Protein AF-A0A1I7YQR0-F1 (afdb_monomer_lite)

Sequence (1168 aa):
MLLEMARQTQQAIAEADVVVFLVDAREGVNALDLEIAQLLRKLGQKVLLAVNKAEGMRYEAGGVEFHELGLGQPYLISASHGDGVEELINLALEQVPNPEPEDDGQDDDEFQHRIKLAIVGRPNVGKSTLINTLVGEDRVIAFDQPGTTRDAIEIEFERNGVEYTLIDTAGLRKRGKVFEAVEKFSVIKTLQAIEACNVVLLMIDAHTEISDQDASIAGFVVETGRALVVGINKWDGLDEYQREWIKREFDRKLRFLNFAKMHTLSALKGQGINPLLKSVNAAHAAAFSKLSTPKLTRVMQEAVEQQQPPRKGIFRPKLRYAHQGGMNPPIVVIHGNALDAISDSYRRYLETRFREAFKLEGTPLRIEFKSSKNPYLKDAAQELRDAVAHNHGVKANNVFLGNGSDEVLAHVFSALFLRGVRPVLLPDITYSFYTTYCSYFGVPADIVPLREDFTLNVQDYVRKRSLPPAGIIFANPNAPTGIPLSLEDIETILAANPDTTVVVDEAYVDFGGTSSVSLLEKYDNLVVIQTMSKSRALAGLRVGYALASADIIQALERVKDSFNSYPMDTIAQVGAVASLKDTEYFERQCQAVIDAREQLRADLEQLGFEILPSKANFLMATHPKHSAAGIQQALREQGILVRHFRQPRIEQYLRITIVEQLVVRRSRPDSAYYIGTGKLEEAVALAKATGAEVVLFDHALSPAQQRNLERKLELRVVDRVALILDIFALRAQSHEGKLQVELAQLQHLTSRLTRMWTHLERQKGGIGMRGPDLLLHVVDAANPQRDEQIAEVHKVLEDIGAHEIPRILVYNKIDQAGYEPRVERDEHGTIARVFVSALERIGLDGGGNGPSIPKGSPKLLIIGGVVAVGLWMASGFTIVQEGQVAVVTRFGEYTKTLNPGLQWRWPAPIEDHQTVNISQLRTFEVGYRGSARNKVLPESLMLTTDENIVDMQYVVQYRLLPTGAPDYLFNTNNPDESVRQAAETAMREVVGKQPMDSVLYSGRTQIASDVQQLAQSILDRYRTGIQISTVAIQNVQPPEQVQAAFDDAVKAGQDRERQINEGQAYANKVLPEAAGQVARMMQESEGYKARVIGDAKGDTARFGSVEAEYVKAPGVTRDRLYLSTIQEILESTSKVLVDTRSDNNMIYLPLDKIVRQVGSRTDMEPSA

Structure (mmCIF, N/CA/C/O backbone):
data_AF-A0A1I7YQR0-F1
#
_entry.id   AF-A0A1I7YQR0-F1
#
loop_
_atom_site.group_PDB
_atom_site.id
_atom_site.type_symbol
_atom_site.label_atom_id
_atom_site.label_alt_id
_atom_site.label_comp_id
_atom_site.label_asym_id
_atom_site.label_entity_id
_atom_site.label_seq_id
_atom_site.pdbx_PDB_ins_code
_atom_site.Cartn_x
_atom_site.Cartn_y
_atom_site.Cartn_z
_atom_site.occupancy
_atom_site.B_iso_or_equiv
_atom_site.auth_seq_id
_atom_site.auth_comp_id
_atom_site.auth_asym_id
_atom_site.auth_atom_id
_atom_site.pdbx_PDB_model_num
ATOM 1 N N . MET A 1 1 ? -41.700 6.920 11.556 1.00 33.47 1 MET A N 1
ATOM 2 C CA . MET A 1 1 ? -40.907 6.533 10.371 1.00 33.47 1 MET A CA 1
ATOM 3 C C . MET A 1 1 ? -39.634 7.369 10.235 1.00 33.47 1 MET A C 1
ATOM 5 O O . MET A 1 1 ? -38.654 6.955 10.827 1.00 33.47 1 MET A O 1
ATOM 9 N N . LEU A 1 2 ? -39.608 8.547 9.585 1.00 31.30 2 LEU A N 1
ATOM 10 C CA . LEU A 1 2 ? -38.353 9.320 9.394 1.00 31.30 2 LEU A CA 1
ATOM 11 C C . LEU A 1 2 ? -37.572 9.596 10.698 1.00 31.30 2 LEU A C 1
ATOM 13 O O . LEU A 1 2 ? -36.387 9.292 10.772 1.00 31.30 2 LEU A O 1
ATOM 17 N N . LEU A 1 3 ? -38.245 10.067 11.756 1.00 40.00 3 LEU A N 1
ATOM 18 C CA . LEU A 1 3 ? -37.625 10.307 13.073 1.00 40.00 3 LEU A CA 1
ATOM 19 C C . LEU A 1 3 ? -37.120 9.018 13.765 1.00 40.00 3 LEU A C 1
ATOM 21 O O . LEU A 1 3 ? -36.247 9.068 14.626 1.00 40.00 3 LEU A O 1
ATOM 25 N N . GLU A 1 4 ? -37.670 7.856 13.406 1.00 38.53 4 GLU A N 1
ATOM 26 C CA . GLU A 1 4 ? -37.230 6.558 13.934 1.00 38.53 4 GLU A CA 1
ATOM 27 C C . GLU A 1 4 ? -36.039 6.019 13.149 1.00 38.53 4 GLU A C 1
ATOM 29 O O . GLU A 1 4 ? -35.086 5.563 13.770 1.00 38.53 4 GLU A O 1
ATOM 34 N N . MET A 1 5 ? -36.054 6.151 11.818 1.00 34.50 5 MET A N 1
ATOM 35 C CA . MET A 1 5 ? -34.918 5.812 10.959 1.00 34.50 5 MET A CA 1
ATOM 36 C C . MET A 1 5 ? -33.700 6.665 11.318 1.00 34.50 5 MET A C 1
ATOM 38 O O . MET A 1 5 ? -32.642 6.110 11.577 1.00 34.50 5 MET A O 1
ATOM 42 N N . ALA A 1 6 ? -33.863 7.986 11.465 1.00 50.41 6 ALA A N 1
ATOM 43 C CA . ALA A 1 6 ? -32.788 8.876 11.906 1.00 50.41 6 ALA A CA 1
ATOM 44 C C . ALA A 1 6 ? -32.178 8.435 13.250 1.00 50.41 6 ALA A C 1
ATOM 46 O O . ALA A 1 6 ? -30.958 8.415 13.397 1.00 50.41 6 ALA A O 1
ATOM 47 N N . ARG A 1 7 ? -33.012 8.006 14.209 1.00 52.91 7 ARG A N 1
ATOM 48 C CA . ARG A 1 7 ? -32.544 7.492 15.504 1.00 52.91 7 ARG A CA 1
ATOM 49 C C . ARG A 1 7 ? -31.898 6.101 15.406 1.00 52.91 7 ARG A C 1
ATOM 51 O O . ARG A 1 7 ? -30.968 5.830 16.156 1.00 52.91 7 ARG A O 1
ATOM 58 N N . GLN A 1 8 ? -32.365 5.224 14.516 1.00 47.69 8 GLN A N 1
ATOM 59 C CA . GLN A 1 8 ? -31.716 3.933 14.243 1.00 47.69 8 GLN A CA 1
ATOM 60 C C . GLN A 1 8 ? -30.341 4.138 13.596 1.00 47.69 8 GLN A C 1
ATOM 62 O O . GLN A 1 8 ? -29.369 3.539 14.040 1.00 47.69 8 GLN A O 1
ATOM 67 N N . THR A 1 9 ? -30.239 5.034 12.612 1.00 53.56 9 THR A N 1
ATOM 68 C CA . THR A 1 9 ? -28.978 5.400 11.957 1.00 53.56 9 THR A CA 1
ATOM 69 C C . THR A 1 9 ? -28.002 6.046 12.941 1.00 53.56 9 THR A C 1
ATOM 71 O O . THR A 1 9 ? -26.860 5.614 13.011 1.00 53.56 9 THR A O 1
ATOM 74 N N . GLN A 1 10 ? -28.444 6.998 13.772 1.00 63.31 10 GLN A N 1
ATOM 75 C CA . GLN A 1 10 ? -27.609 7.576 14.839 1.00 63.31 10 GLN A CA 1
ATOM 76 C C . GLN A 1 10 ? -27.106 6.539 15.848 1.00 63.31 10 GLN A C 1
ATOM 78 O O . GLN A 1 10 ? -26.021 6.712 16.389 1.00 63.31 10 GLN A O 1
ATOM 83 N N . GLN A 1 11 ? -27.880 5.484 16.114 1.00 58.22 11 GLN A N 1
ATOM 84 C CA . GLN A 1 11 ? -27.471 4.424 17.030 1.00 58.22 11 GLN A CA 1
ATOM 85 C C . GLN A 1 11 ? -26.503 3.427 16.370 1.00 58.22 11 GLN A C 1
ATOM 87 O O . GLN A 1 11 ? -25.525 3.039 16.997 1.00 58.22 11 GLN A O 1
ATOM 92 N N . ALA A 1 12 ? -26.693 3.091 15.090 1.00 57.47 12 ALA A N 1
ATOM 93 C CA . ALA A 1 12 ? -25.703 2.326 14.329 1.00 57.47 12 ALA A CA 1
ATOM 94 C C . ALA A 1 12 ? -24.355 3.074 14.244 1.00 57.47 12 ALA A C 1
ATOM 96 O O . ALA A 1 12 ? -23.310 2.480 14.484 1.00 57.47 12 ALA A O 1
ATOM 97 N N . ILE A 1 13 ? -24.384 4.396 14.029 1.00 69.25 13 ILE A N 1
ATOM 98 C CA . ILE A 1 13 ? -23.209 5.295 14.062 1.00 69.25 13 ILE A CA 1
ATOM 99 C C . ILE A 1 13 ? -22.817 5.695 15.513 1.00 69.25 13 ILE A C 1
ATOM 101 O O . ILE A 1 13 ? -22.194 6.727 15.761 1.00 69.25 13 ILE A O 1
ATOM 105 N N . ALA A 1 14 ? -23.206 4.885 16.497 1.00 65.69 14 ALA A N 1
ATOM 106 C CA . ALA A 1 14 ? -22.650 4.883 17.850 1.00 65.69 14 ALA A CA 1
ATOM 107 C C . ALA A 1 14 ? -22.150 3.482 18.269 1.00 65.69 14 ALA A C 1
ATOM 109 O O . ALA A 1 14 ? -21.535 3.346 19.325 1.00 65.69 14 ALA A O 1
ATOM 110 N N . GLU A 1 15 ? -22.407 2.456 17.448 1.00 58.81 15 GLU A N 1
ATOM 111 C CA . GLU A 1 15 ? -22.112 1.043 17.715 1.00 58.81 15 GLU A CA 1
ATOM 112 C C . GLU A 1 15 ? -21.112 0.442 16.695 1.00 58.81 15 GLU A C 1
ATOM 114 O O . GLU A 1 15 ? -20.577 -0.629 16.955 1.00 58.81 15 GLU A O 1
ATOM 119 N N . ALA A 1 16 ? -20.809 1.118 15.573 1.00 65.38 16 ALA A N 1
ATOM 120 C CA . ALA A 1 16 ? -19.832 0.661 14.566 1.00 65.38 16 ALA A CA 1
ATOM 121 C C . ALA A 1 16 ? -18.376 1.083 14.871 1.00 65.38 16 ALA A C 1
ATOM 123 O O . ALA A 1 16 ? -18.134 2.211 15.292 1.00 65.38 16 ALA A O 1
ATOM 124 N N . ASP A 1 17 ? -17.388 0.232 14.580 1.00 76.25 17 ASP A N 1
ATOM 125 C CA . ASP A 1 17 ? -15.962 0.552 14.788 1.00 76.25 17 ASP A CA 1
ATOM 126 C C . ASP A 1 17 ? -15.400 1.555 13.761 1.00 76.25 17 ASP A C 1
ATOM 128 O O . ASP A 1 17 ? -14.557 2.398 14.087 1.00 76.25 17 ASP A O 1
ATOM 132 N N . VAL A 1 18 ? -15.881 1.472 12.514 1.00 82.94 18 VAL A N 1
ATOM 133 C CA . VAL A 1 18 ? -15.549 2.369 11.394 1.00 82.94 18 VAL A CA 1
ATOM 134 C C . VAL A 1 18 ? -16.808 2.622 10.561 1.00 82.94 18 VAL A C 1
ATOM 136 O O . VAL A 1 18 ? -17.587 1.709 10.288 1.00 82.94 18 VAL A O 1
ATOM 139 N N . VAL A 1 19 ? -16.997 3.868 10.127 1.00 87.25 19 VAL A N 1
ATOM 140 C CA . VAL A 1 19 ? -18.147 4.336 9.346 1.00 87.25 19 VAL A CA 1
ATOM 141 C C . VAL A 1 19 ? -17.678 4.795 7.970 1.00 87.25 19 VAL A C 1
ATOM 143 O O . VAL A 1 19 ? -16.852 5.697 7.858 1.00 87.25 19 VAL A O 1
ATOM 146 N N . VAL A 1 20 ? -18.240 4.231 6.902 1.00 90.44 20 VAL A N 1
ATOM 147 C CA . VAL A 1 20 ? -18.023 4.734 5.536 1.00 90.44 20 VAL A CA 1
ATOM 148 C C . VAL A 1 20 ? -19.150 5.705 5.189 1.00 90.44 20 VAL A C 1
ATOM 150 O O . VAL A 1 20 ? -20.306 5.298 5.070 1.00 90.44 20 VAL A O 1
ATOM 153 N N . PHE A 1 21 ? -18.828 6.991 5.038 1.00 91.62 21 PHE A N 1
ATOM 154 C CA . PHE A 1 21 ? -19.784 8.020 4.631 1.00 91.62 21 PHE A CA 1
ATOM 155 C C . PHE A 1 21 ? -19.699 8.244 3.120 1.00 91.62 21 PHE A C 1
ATOM 157 O O . PHE A 1 21 ? -18.671 8.680 2.607 1.00 91.62 21 PHE A O 1
ATOM 164 N N . LEU A 1 22 ? -20.780 7.906 2.416 1.00 92.06 22 LEU A N 1
ATOM 165 C CA . LEU A 1 22 ? -20.843 7.862 0.958 1.00 92.06 22 LEU A CA 1
ATOM 166 C C . LEU A 1 22 ? -21.493 9.134 0.393 1.00 92.06 22 LEU A C 1
ATOM 168 O O . LEU A 1 22 ? -22.635 9.431 0.738 1.00 92.06 22 LEU A O 1
ATOM 172 N N . VAL A 1 23 ? -20.798 9.826 -0.510 1.00 90.75 23 VAL A N 1
ATOM 173 C CA . VAL A 1 23 ? -21.272 11.025 -1.234 1.00 90.75 23 VAL A CA 1
ATOM 174 C C . VAL A 1 23 ? -21.097 10.849 -2.750 1.00 90.75 23 VAL A C 1
ATOM 176 O O . VAL A 1 23 ? -20.497 9.866 -3.190 1.00 90.75 23 VAL A O 1
ATOM 179 N N . ASP A 1 24 ? -21.639 11.757 -3.567 1.00 89.38 24 ASP A N 1
ATOM 180 C CA . ASP A 1 24 ? -21.725 11.593 -5.026 1.00 89.38 24 ASP A CA 1
ATOM 181 C C . ASP A 1 24 ? -20.844 12.581 -5.807 1.00 89.38 24 ASP A C 1
ATOM 183 O O . ASP A 1 24 ? -21.116 13.780 -5.848 1.00 89.38 24 ASP A O 1
ATOM 187 N N . ALA A 1 25 ? -19.832 12.058 -6.503 1.00 87.69 25 ALA A N 1
ATOM 188 C CA . ALA A 1 25 ? -18.872 12.824 -7.297 1.00 87.69 25 ALA A CA 1
ATOM 189 C C . ALA A 1 25 ? -19.508 13.688 -8.401 1.00 87.69 25 ALA A C 1
ATOM 191 O O . ALA A 1 25 ? -18.859 14.590 -8.923 1.00 87.69 25 ALA A O 1
ATOM 192 N N . ARG A 1 26 ? -20.741 13.379 -8.828 1.00 83.38 26 ARG A N 1
ATOM 193 C CA . ARG A 1 26 ? -21.413 14.040 -9.960 1.00 83.38 26 ARG A CA 1
ATOM 194 C C . ARG A 1 26 ? -22.451 15.072 -9.543 1.00 83.38 26 ARG A C 1
ATOM 196 O O . ARG A 1 26 ? -22.843 15.884 -10.379 1.00 83.38 26 ARG A O 1
ATOM 203 N N . GLU A 1 27 ? -22.919 15.011 -8.300 1.00 81.25 27 GLU A N 1
ATOM 204 C CA . GLU A 1 27 ? -23.885 15.966 -7.740 1.00 81.25 27 GLU A CA 1
ATOM 205 C C . GLU A 1 27 ? -23.208 17.003 -6.824 1.00 81.25 27 GLU A C 1
ATOM 207 O O . GLU A 1 27 ? -23.782 18.069 -6.597 1.00 81.25 27 GLU A O 1
ATOM 212 N N . GLY A 1 28 ? -21.971 16.740 -6.382 1.00 83.00 28 GLY A N 1
ATOM 213 C CA . GLY A 1 28 ? -21.182 17.638 -5.537 1.00 83.00 28 GLY A CA 1
ATOM 214 C C . GLY A 1 28 ? -21.567 17.545 -4.058 1.00 83.00 28 GLY A C 1
ATOM 215 O O . GLY A 1 28 ? -22.265 16.625 -3.631 1.00 83.00 28 GLY A O 1
ATOM 216 N N . VAL A 1 29 ? -21.111 18.507 -3.252 1.00 85.62 29 VAL A N 1
ATOM 217 C CA . VAL A 1 29 ? -21.467 18.589 -1.823 1.00 85.62 29 VAL A CA 1
ATOM 218 C C . VAL A 1 29 ? -22.877 19.162 -1.647 1.00 85.62 29 VAL A C 1
ATOM 220 O O . VAL A 1 29 ? -23.126 20.334 -1.936 1.00 85.62 29 VAL A O 1
ATOM 223 N N . ASN A 1 30 ? -23.803 18.364 -1.109 1.00 86.12 30 ASN A N 1
ATOM 224 C CA . ASN A 1 30 ? -25.161 18.804 -0.795 1.00 86.12 30 ASN A CA 1
ATOM 225 C C . ASN A 1 30 ? -25.252 19.402 0.627 1.00 86.12 30 ASN A C 1
ATOM 227 O O . ASN A 1 30 ? -24.483 19.069 1.531 1.00 86.12 30 ASN A O 1
ATOM 231 N N . ALA A 1 31 ? -26.263 20.239 0.877 1.00 79.06 31 ALA A N 1
ATOM 232 C CA . ALA A 1 31 ? -26.567 20.757 2.214 1.00 79.06 31 ALA A CA 1
ATOM 233 C C . ALA A 1 31 ? -26.880 19.631 3.221 1.00 79.06 31 ALA A C 1
ATOM 235 O O . ALA A 1 31 ? -26.505 19.719 4.390 1.00 79.06 31 ALA A O 1
ATOM 236 N N . LEU A 1 32 ? -27.506 18.544 2.753 1.00 79.31 32 LEU A N 1
ATOM 237 C CA . LEU A 1 32 ? -27.733 17.333 3.549 1.00 79.31 32 LEU A CA 1
ATOM 238 C C . LEU A 1 32 ? -26.422 16.627 3.927 1.00 79.31 32 LEU A C 1
ATOM 240 O O . LEU A 1 32 ? -26.306 16.131 5.046 1.00 79.31 32 LEU A O 1
ATOM 244 N N . ASP A 1 33 ? -25.415 16.631 3.050 1.00 86.62 33 ASP A N 1
ATOM 245 C CA . ASP A 1 33 ? -24.114 16.021 3.343 1.00 86.62 33 ASP A CA 1
ATOM 246 C C . ASP A 1 33 ? -23.351 16.835 4.388 1.00 86.62 33 ASP A C 1
ATOM 248 O O . ASP A 1 33 ? -22.707 16.265 5.266 1.00 86.62 33 ASP A O 1
ATOM 252 N N . LEU A 1 34 ? -23.485 18.166 4.363 1.00 83.75 34 LEU A N 1
ATOM 253 C CA . LEU A 1 34 ? -22.961 19.051 5.406 1.00 83.75 34 LEU A CA 1
ATOM 254 C C . LEU A 1 34 ? -23.639 18.808 6.765 1.00 83.75 34 LEU A C 1
ATOM 256 O O . LEU A 1 34 ? -22.941 18.747 7.781 1.00 83.75 34 LEU A O 1
ATOM 260 N N . GLU A 1 35 ? -24.964 18.620 6.810 1.00 80.81 35 GLU A N 1
ATOM 261 C CA . GLU A 1 35 ? -25.681 18.248 8.042 1.00 80.81 35 GLU A CA 1
ATOM 262 C C . GLU A 1 35 ? -25.243 16.873 8.570 1.00 80.81 35 GLU A C 1
ATOM 264 O O . GLU A 1 35 ? -24.939 16.733 9.761 1.00 80.81 35 GLU A O 1
ATOM 269 N N . ILE A 1 36 ? -25.140 15.865 7.696 1.00 82.31 36 ILE A N 1
ATOM 270 C CA . ILE A 1 36 ? -24.690 14.518 8.071 1.00 82.31 36 ILE A CA 1
ATOM 271 C C . ILE A 1 36 ? -23.223 14.548 8.515 1.00 82.31 36 ILE A C 1
ATOM 273 O O . ILE A 1 36 ? -22.896 13.985 9.556 1.00 82.31 36 ILE A O 1
ATOM 277 N N . ALA A 1 37 ? -22.341 15.279 7.835 1.00 83.69 37 ALA A N 1
ATOM 278 C CA . ALA A 1 37 ? -20.951 15.437 8.249 1.00 83.69 37 ALA A CA 1
ATOM 279 C C . ALA A 1 37 ? -20.812 16.186 9.584 1.00 83.69 37 ALA A C 1
ATOM 281 O O . ALA A 1 37 ? -19.909 15.894 10.368 1.00 83.69 37 ALA A O 1
ATOM 282 N N . GLN A 1 38 ? -21.689 17.150 9.891 1.00 82.25 38 GLN A N 1
ATOM 283 C CA . GLN A 1 38 ? -21.753 17.754 11.229 1.00 82.25 38 GLN A CA 1
ATOM 284 C C . GLN A 1 38 ? -22.241 16.766 12.299 1.00 82.25 38 GLN A C 1
ATOM 286 O O . GLN A 1 38 ? -21.767 16.829 13.432 1.00 82.25 38 GLN A O 1
ATOM 291 N N . LEU A 1 39 ? -23.173 15.867 11.971 1.00 80.50 39 LEU A N 1
ATOM 292 C CA . LEU A 1 39 ? -23.633 14.810 12.876 1.00 80.50 39 LEU A CA 1
ATOM 293 C C . LEU A 1 39 ? -22.534 13.766 13.129 1.00 80.50 39 LEU A C 1
ATOM 295 O O . LEU A 1 39 ? -22.262 13.440 14.279 1.00 80.50 39 LEU A O 1
ATOM 299 N N . LEU A 1 40 ? -21.859 13.306 12.077 1.00 81.19 40 LEU A N 1
ATOM 300 C CA . LEU A 1 40 ? -20.751 12.353 12.148 1.00 81.19 40 LEU A CA 1
ATOM 301 C C . LEU A 1 40 ? -19.589 12.891 12.999 1.00 81.19 40 LEU A C 1
ATOM 303 O O . LEU A 1 40 ? -19.143 12.216 13.925 1.00 81.19 40 LEU A O 1
ATOM 307 N N . ARG A 1 41 ? -19.183 14.153 12.788 1.00 80.06 41 ARG A N 1
ATOM 308 C CA . ARG A 1 41 ? -18.175 14.834 13.628 1.00 80.06 41 ARG A CA 1
ATOM 309 C C . ARG A 1 41 ? -18.581 14.955 15.104 1.00 80.06 41 ARG A C 1
ATOM 311 O O . ARG A 1 41 ? -17.705 14.986 15.958 1.00 80.06 41 ARG A O 1
ATOM 318 N N . LYS A 1 42 ? -19.882 14.998 15.420 1.00 76.31 42 LYS A N 1
ATOM 319 C CA . LYS A 1 42 ? -20.402 15.011 16.805 1.00 76.31 42 LYS A CA 1
ATOM 320 C C . LYS A 1 42 ? -20.473 13.623 17.452 1.00 76.31 42 LYS A C 1
ATOM 322 O O . LYS A 1 42 ? -20.611 13.554 18.668 1.00 76.31 42 LYS A O 1
ATOM 327 N N . LEU A 1 43 ? -20.417 12.545 16.667 1.00 72.00 43 LEU A N 1
ATOM 328 C CA . LEU A 1 43 ? -20.474 11.161 17.157 1.00 72.00 43 LEU A CA 1
ATOM 329 C C . LEU A 1 43 ? -19.083 10.540 17.369 1.00 72.00 43 LEU A C 1
ATOM 331 O O . LEU A 1 43 ? -18.974 9.525 18.048 1.00 72.00 43 LEU A O 1
ATOM 335 N N . GLY A 1 44 ? -18.019 11.151 16.834 1.00 61.09 44 GLY A N 1
ATOM 336 C CA . GLY A 1 44 ? -16.625 10.820 17.170 1.00 61.09 44 GLY A CA 1
ATOM 337 C C . GLY A 1 44 ? -16.112 9.463 16.668 1.00 61.09 44 GLY A C 1
ATOM 338 O O . GLY A 1 44 ? -14.972 9.104 16.955 1.00 61.09 44 GLY A O 1
ATOM 339 N N . GLN A 1 45 ? -16.921 8.710 15.919 1.00 67.69 45 GLN A N 1
ATOM 340 C CA . GLN A 1 45 ? -16.495 7.458 15.291 1.00 67.69 45 GLN A CA 1
ATOM 341 C C . GLN A 1 45 ? -15.478 7.711 14.167 1.00 67.69 45 GLN A C 1
ATOM 343 O O . GLN A 1 45 ? -15.411 8.807 13.606 1.00 67.69 45 GLN A O 1
ATOM 348 N N . LYS A 1 46 ? -14.689 6.691 13.808 1.00 78.38 46 LYS A N 1
ATOM 349 C CA . LYS A 1 46 ? -13.753 6.775 12.678 1.00 78.38 46 LYS A CA 1
ATOM 350 C C . LYS A 1 46 ? -14.545 6.817 11.373 1.00 78.38 46 LYS A C 1
ATOM 352 O O . LYS A 1 46 ? -15.217 5.843 11.045 1.00 78.38 46 LYS A O 1
ATOM 357 N N . VAL A 1 47 ? -14.478 7.928 10.641 1.00 85.38 47 VAL A N 1
ATOM 358 C CA . VAL A 1 47 ? -15.215 8.109 9.382 1.00 85.38 47 VAL A CA 1
ATOM 359 C C . VAL A 1 47 ? -14.262 8.109 8.194 1.00 85.38 47 VAL A C 1
ATOM 361 O O . VAL A 1 47 ? -13.307 8.880 8.165 1.00 85.38 47 VAL A O 1
ATOM 364 N N . LEU A 1 48 ? -14.568 7.287 7.193 1.00 88.56 48 LEU A N 1
ATOM 365 C CA . LEU A 1 48 ? -13.956 7.322 5.869 1.00 88.56 48 LEU A CA 1
ATOM 366 C C . LEU A 1 48 ? -14.929 7.972 4.882 1.00 88.56 48 LEU A C 1
ATOM 368 O O . LEU A 1 48 ? -16.031 7.467 4.665 1.00 88.56 48 LEU A O 1
ATOM 372 N N . LEU A 1 49 ? -14.524 9.096 4.291 1.00 91.19 49 LEU A N 1
ATOM 373 C CA . LEU A 1 49 ? -15.301 9.818 3.286 1.00 91.19 49 LEU A CA 1
ATOM 374 C C . LEU A 1 49 ? -15.099 9.175 1.906 1.00 91.19 49 LEU A C 1
ATOM 376 O O . LEU A 1 49 ? -14.011 9.248 1.342 1.00 91.19 49 LEU A O 1
ATOM 380 N N . ALA A 1 50 ? -16.143 8.556 1.361 1.00 92.12 50 ALA A N 1
ATOM 381 C CA . ALA A 1 50 ? -16.116 7.823 0.099 1.00 92.12 50 ALA A CA 1
ATOM 382 C C . ALA A 1 50 ? -16.927 8.558 -0.979 1.00 92.12 50 ALA A C 1
ATOM 384 O O . ALA A 1 50 ? -18.151 8.656 -0.904 1.00 92.12 50 ALA A O 1
ATOM 385 N N . VAL A 1 51 ? -16.239 9.067 -1.998 1.00 91.94 51 VAL A N 1
ATOM 386 C CA . VAL A 1 51 ? -16.811 9.878 -3.079 1.00 91.94 51 VAL A CA 1
ATOM 387 C C . VAL A 1 51 ? -17.073 8.970 -4.285 1.00 91.94 51 VAL A C 1
ATOM 389 O O . VAL A 1 51 ? -16.155 8.591 -5.009 1.00 91.94 51 VAL A O 1
ATOM 392 N N . ASN A 1 52 ? -18.327 8.554 -4.456 1.00 90.56 52 ASN A N 1
ATOM 393 C CA . ASN A 1 52 ? -18.756 7.520 -5.402 1.00 90.56 52 ASN A CA 1
ATOM 394 C C . ASN A 1 52 ? -19.178 8.098 -6.767 1.00 90.56 52 ASN A C 1
ATOM 396 O O . ASN A 1 52 ? -19.463 9.284 -6.879 1.00 90.56 52 ASN A O 1
ATOM 400 N N . LYS A 1 53 ? -19.281 7.248 -7.799 1.00 88.62 53 LYS A N 1
ATOM 401 C CA . LYS A 1 53 ? -19.512 7.614 -9.217 1.00 88.62 53 LYS A CA 1
ATOM 402 C C . LYS A 1 53 ? -18.374 8.428 -9.866 1.00 88.62 53 LYS A C 1
ATOM 404 O O . LYS A 1 53 ? -18.601 9.169 -10.832 1.00 88.62 53 LYS A O 1
ATOM 409 N N . ALA A 1 54 ? -17.153 8.289 -9.343 1.00 83.44 54 ALA A N 1
ATOM 410 C CA . ALA A 1 54 ? -15.965 9.018 -9.792 1.00 83.44 54 ALA A CA 1
ATOM 411 C C . ALA A 1 54 ? -15.370 8.515 -11.130 1.00 83.44 54 ALA A C 1
ATOM 413 O O . ALA A 1 54 ? -14.301 8.974 -11.538 1.00 83.44 54 ALA A O 1
ATOM 414 N N . GLU A 1 55 ? -16.021 7.578 -11.834 1.00 83.06 55 GLU A N 1
ATOM 415 C CA . GLU A 1 55 ? -15.500 7.024 -13.088 1.00 83.06 55 GLU A CA 1
ATOM 416 C C . GLU A 1 55 ? -15.197 8.106 -14.147 1.00 83.06 55 GLU A C 1
ATOM 418 O O . GLU A 1 55 ? -16.054 8.905 -14.531 1.00 83.06 55 GLU A O 1
ATOM 423 N N . GLY A 1 56 ? -13.947 8.116 -14.624 1.00 69.25 56 GLY A N 1
ATOM 424 C CA . GLY A 1 56 ? -13.431 9.083 -15.600 1.00 69.25 56 GLY A CA 1
ATOM 425 C C . GLY A 1 56 ? -12.930 10.414 -15.020 1.00 69.25 56 GLY A C 1
ATOM 426 O O . GLY A 1 56 ? -12.447 11.251 -15.785 1.00 69.25 56 GLY A O 1
ATOM 427 N N . MET A 1 57 ? -13.007 10.633 -13.704 1.00 70.62 57 MET A N 1
ATOM 428 C CA . MET A 1 57 ? -12.517 11.862 -13.067 1.00 70.62 57 MET A CA 1
ATOM 429 C C . MET A 1 57 ? -11.010 11.815 -12.777 1.00 70.62 57 MET A C 1
ATOM 431 O O . MET A 1 57 ? -10.442 10.764 -12.487 1.00 70.62 57 MET A O 1
ATOM 435 N N . ARG A 1 58 ? -10.342 12.976 -12.826 1.00 57.00 58 ARG A N 1
ATOM 436 C CA . ARG A 1 58 ? -8.941 13.109 -12.390 1.00 57.00 58 ARG A CA 1
ATOM 437 C C . ARG A 1 58 ? -8.884 13.248 -10.867 1.00 57.00 58 ARG A C 1
ATOM 439 O O . ARG A 1 58 ? -9.559 14.122 -10.321 1.00 57.00 58 ARG A O 1
ATOM 446 N N . TYR A 1 59 ? -8.031 12.453 -10.216 1.00 57.66 59 TYR A N 1
ATOM 447 C CA . TYR A 1 59 ? -7.866 12.427 -8.753 1.00 57.66 59 TYR A CA 1
ATOM 448 C C . TYR A 1 59 ? -7.638 13.815 -8.129 1.00 57.66 59 TYR A C 1
ATOM 450 O O . TYR A 1 59 ? -8.216 14.128 -7.095 1.00 57.66 59 TYR A O 1
ATOM 458 N N . GLU A 1 60 ? -6.854 14.670 -8.789 1.00 54.69 60 GLU A N 1
ATOM 459 C CA . GLU A 1 60 ? -6.508 16.019 -8.312 1.00 54.69 60 GLU A CA 1
ATOM 460 C C . GLU A 1 60 ? -7.662 17.037 -8.400 1.00 54.69 60 GLU A C 1
ATOM 462 O O . GLU A 1 60 ? -7.561 18.119 -7.832 1.00 54.69 60 GLU A O 1
ATOM 467 N N . ALA A 1 61 ? -8.744 16.719 -9.122 1.00 56.81 61 ALA A N 1
ATOM 468 C CA . ALA A 1 61 ? -9.856 17.638 -9.376 1.00 56.81 61 ALA A CA 1
ATOM 469 C C . ALA A 1 61 ? -11.171 17.187 -8.720 1.00 56.81 61 ALA A C 1
ATOM 471 O O . ALA A 1 61 ? -11.866 18.007 -8.130 1.00 56.81 61 ALA A O 1
ATOM 472 N N . GLY A 1 62 ? -11.506 15.892 -8.789 1.00 58.03 62 GLY A N 1
ATOM 473 C CA . GLY A 1 62 ? -12.806 15.373 -8.332 1.00 58.03 62 GLY A CA 1
ATOM 474 C C . GLY A 1 62 ? -12.997 15.298 -6.811 1.00 58.03 62 GLY A C 1
ATOM 475 O O . GLY A 1 62 ? -14.111 15.075 -6.355 1.00 58.03 62 GLY A O 1
ATOM 476 N N . GLY A 1 63 ? -11.932 15.453 -6.016 1.00 63.00 63 GLY A N 1
ATOM 477 C CA . GLY A 1 63 ? -11.999 15.371 -4.550 1.00 63.00 63 GLY A CA 1
ATOM 478 C C . GLY A 1 63 ? -12.038 16.716 -3.814 1.00 63.00 63 GLY A C 1
ATOM 479 O O . GLY A 1 63 ? -12.302 16.736 -2.616 1.00 63.00 63 GLY A O 1
ATOM 480 N N . VAL A 1 64 ? -11.754 17.839 -4.486 1.00 75.50 64 VAL A N 1
ATOM 481 C CA . VAL A 1 64 ? -11.387 19.096 -3.800 1.00 75.50 64 VAL A CA 1
ATOM 482 C C . VAL A 1 64 ? -12.548 19.696 -3.001 1.00 75.50 64 VAL A C 1
ATOM 484 O O . VAL A 1 64 ? -12.355 20.073 -1.849 1.00 75.50 64 VAL A O 1
ATOM 487 N N . GLU A 1 65 ? -13.754 19.733 -3.569 1.00 79.56 65 GLU A N 1
ATOM 488 C CA . GLU A 1 65 ? -14.952 20.261 -2.893 1.00 79.56 65 GLU A CA 1
ATOM 489 C C . GLU A 1 65 ? -15.367 19.418 -1.674 1.00 79.56 65 GLU A C 1
ATOM 491 O O . GLU A 1 65 ? -15.760 19.950 -0.637 1.00 79.56 65 GLU A O 1
ATOM 496 N N . PHE A 1 66 ? -15.179 18.097 -1.734 1.00 84.69 66 PHE A N 1
ATOM 497 C CA . PHE A 1 66 ? -15.559 17.184 -0.654 1.00 84.69 66 PHE A CA 1
ATOM 498 C C . PHE A 1 66 ? -14.699 17.336 0.612 1.00 84.69 66 PHE A C 1
ATOM 500 O O . PHE A 1 66 ? -15.125 16.911 1.686 1.00 84.69 66 PHE A O 1
ATOM 507 N N . HIS A 1 67 ? -13.541 18.008 0.547 1.00 81.50 67 HIS A N 1
ATOM 508 C CA . HIS A 1 67 ? -12.790 18.378 1.751 1.00 81.50 67 HIS A CA 1
ATOM 509 C C . HIS A 1 67 ? -13.548 19.362 2.664 1.00 81.50 67 HIS A C 1
ATOM 511 O O . HIS A 1 67 ? -13.309 19.349 3.874 1.00 81.50 67 HIS A O 1
ATOM 517 N N . GLU A 1 68 ? -14.499 20.158 2.153 1.00 81.00 68 GLU A N 1
ATOM 518 C CA . GLU A 1 68 ? -15.311 21.076 2.977 1.00 81.00 68 GLU A CA 1
ATOM 519 C C . GLU A 1 68 ? -16.209 20.335 3.989 1.00 81.00 68 GLU A C 1
ATOM 521 O O . GLU A 1 68 ? -16.553 20.868 5.050 1.00 81.00 68 GLU A O 1
ATOM 526 N N . LEU A 1 69 ? -16.510 19.056 3.732 1.00 84.38 69 LEU A N 1
ATOM 527 C CA . LEU A 1 69 ? -17.194 18.177 4.685 1.00 84.38 69 LEU A CA 1
ATOM 528 C C . LEU A 1 69 ? -16.363 17.931 5.956 1.00 84.38 69 LEU A C 1
ATOM 530 O O . LEU A 1 69 ? -16.934 17.588 6.990 1.00 84.38 69 LEU A O 1
ATOM 534 N N . GLY A 1 70 ? -15.041 18.138 5.923 1.00 79.94 70 GLY A N 1
ATOM 535 C CA . GLY A 1 70 ? -14.167 18.085 7.098 1.00 79.94 70 GLY A CA 1
ATOM 536 C C . GLY A 1 70 ? -14.084 16.709 7.767 1.00 79.94 70 GLY A C 1
ATOM 537 O O . GLY A 1 70 ? -13.974 16.636 8.989 1.00 79.94 70 GLY A O 1
ATOM 538 N N . LEU A 1 71 ? -14.163 15.633 6.977 1.00 83.25 71 LEU A N 1
ATOM 539 C CA . LEU A 1 71 ? -14.123 14.227 7.412 1.00 83.25 71 LEU A CA 1
ATOM 540 C C . LEU A 1 71 ? -12.832 13.509 6.964 1.00 83.25 71 LEU A C 1
ATOM 542 O O . LEU A 1 71 ? -12.841 12.318 6.673 1.00 83.25 71 LEU A O 1
ATOM 546 N N . GLY A 1 72 ? -11.718 14.241 6.883 1.00 78.06 72 GLY A N 1
ATOM 547 C CA . GLY A 1 72 ? -10.428 13.715 6.426 1.00 78.06 72 GLY A CA 1
ATOM 548 C C . GLY A 1 72 ? -10.237 13.810 4.909 1.00 78.06 72 GLY A C 1
ATOM 549 O O . GLY A 1 72 ? -10.623 14.803 4.288 1.00 78.06 72 GLY A O 1
ATOM 550 N N . GLN A 1 73 ? -9.582 12.803 4.327 1.00 82.31 73 GLN A N 1
ATOM 551 C CA . GLN A 1 73 ? -9.340 12.712 2.887 1.00 82.31 73 GLN A CA 1
ATOM 552 C C . GLN A 1 73 ? -10.548 12.066 2.177 1.00 82.31 73 GLN A C 1
ATOM 554 O O . GLN A 1 73 ? -11.001 11.009 2.617 1.00 82.31 73 GLN A O 1
ATOM 559 N N . PRO A 1 74 ? -11.064 12.654 1.083 1.00 88.06 74 PRO A N 1
ATOM 560 C CA . PRO A 1 74 ? -12.058 12.012 0.234 1.00 88.06 74 PRO A CA 1
ATOM 561 C C . PRO A 1 74 ? -11.411 10.921 -0.628 1.00 88.06 74 PRO A C 1
ATOM 563 O O . PRO A 1 74 ? -10.522 11.188 -1.439 1.00 88.06 74 PRO A O 1
ATOM 566 N N . TYR A 1 75 ? -11.889 9.689 -0.477 1.00 88.81 75 TYR A N 1
ATOM 567 C CA . TYR A 1 75 ? -11.489 8.537 -1.279 1.00 88.81 75 TYR A CA 1
ATOM 568 C C . TYR A 1 75 ? -12.435 8.393 -2.473 1.00 88.81 75 TYR A C 1
ATOM 570 O O . TYR A 1 75 ? -13.608 8.053 -2.309 1.00 88.81 75 TYR A O 1
ATOM 578 N N . LEU A 1 76 ? -11.933 8.677 -3.676 1.00 87.88 76 LEU A N 1
ATOM 579 C CA . LEU A 1 76 ? -12.683 8.517 -4.925 1.00 87.88 76 LEU A CA 1
ATOM 580 C C . LEU A 1 76 ? -12.880 7.028 -5.235 1.00 87.88 76 LEU A C 1
ATOM 582 O O . LEU A 1 76 ? -11.906 6.278 -5.300 1.00 87.88 76 LEU A O 1
ATOM 586 N N . ILE A 1 77 ? -14.130 6.613 -5.453 1.00 91.50 77 ILE A N 1
ATOM 587 C CA . ILE A 1 77 ? -14.496 5.237 -5.811 1.00 91.50 77 ILE A CA 1
ATOM 588 C C . ILE A 1 77 ? -15.513 5.198 -6.962 1.00 91.50 77 ILE A C 1
ATOM 590 O O . ILE A 1 77 ? -16.271 6.144 -7.196 1.00 91.50 77 ILE A O 1
ATOM 594 N N . SER A 1 78 ? -15.597 4.056 -7.645 1.00 89.19 78 SER A N 1
ATOM 595 C CA . SER A 1 78 ? -16.733 3.729 -8.512 1.00 89.19 78 SER A CA 1
ATOM 596 C C . SER A 1 78 ? -17.307 2.367 -8.140 1.00 89.19 78 SER A C 1
ATOM 598 O O . SER A 1 78 ? -16.822 1.322 -8.573 1.00 89.19 78 SER A O 1
ATOM 600 N N . ALA A 1 79 ? -18.389 2.359 -7.359 1.00 85.75 79 ALA A N 1
ATOM 601 C CA . ALA A 1 79 ? -19.043 1.121 -6.930 1.00 85.75 79 ALA A CA 1
ATOM 602 C C . ALA A 1 79 ? -19.627 0.283 -8.093 1.00 85.75 79 ALA A C 1
ATOM 604 O O . ALA A 1 79 ? -19.904 -0.901 -7.912 1.00 85.75 79 ALA A O 1
ATOM 605 N N . SER A 1 80 ? -19.809 0.868 -9.285 1.00 77.25 80 SER A N 1
ATOM 606 C CA . SER A 1 80 ? -20.249 0.160 -10.498 1.00 77.25 80 SER A CA 1
ATOM 607 C C . SER A 1 80 ? -19.116 -0.496 -11.294 1.00 77.25 80 SER A C 1
ATOM 609 O O . SER A 1 80 ? -19.392 -1.416 -12.063 1.00 77.25 80 SER A O 1
ATOM 611 N N . HIS A 1 81 ? -17.869 -0.048 -11.119 1.00 72.19 81 HIS A N 1
ATOM 612 C CA . HIS A 1 81 ? -16.694 -0.588 -11.819 1.00 72.19 81 HIS A CA 1
ATOM 613 C C . HIS A 1 81 ? -15.729 -1.352 -10.894 1.00 72.19 81 HIS A C 1
ATOM 615 O O . HIS A 1 81 ? -15.035 -2.255 -11.355 1.00 72.19 81 HIS A O 1
ATOM 621 N N . GLY A 1 82 ? -15.759 -1.070 -9.587 1.00 71.56 82 GLY A N 1
ATOM 622 C CA . GLY A 1 82 ? -14.903 -1.664 -8.552 1.00 71.56 82 GLY A CA 1
ATOM 623 C C . GLY A 1 82 ? -13.735 -0.768 -8.122 1.00 71.56 82 GLY A C 1
ATOM 624 O O . GLY A 1 82 ? -13.104 -1.041 -7.101 1.00 71.56 82 GLY A O 1
ATOM 625 N N . ASP A 1 83 ? -13.477 0.312 -8.862 1.00 79.06 83 ASP A N 1
ATOM 626 C CA . ASP A 1 83 ? -12.337 1.209 -8.657 1.00 79.06 83 ASP A CA 1
ATOM 627 C C . ASP A 1 83 ? -12.355 1.852 -7.261 1.00 79.06 83 ASP A C 1
ATOM 629 O O . ASP A 1 83 ? -13.395 2.327 -6.797 1.00 79.06 83 ASP A O 1
ATOM 633 N N . GLY A 1 84 ? -11.205 1.839 -6.578 1.00 78.00 84 GLY A N 1
ATOM 634 C CA . GLY A 1 84 ? -11.008 2.383 -5.225 1.00 78.00 84 GLY A CA 1
ATOM 635 C C . GLY A 1 84 ? -11.684 1.607 -4.080 1.00 78.00 84 GLY A C 1
ATOM 636 O O . GLY A 1 84 ? -11.351 1.824 -2.917 1.00 78.00 84 GLY A O 1
ATOM 637 N N . VAL A 1 85 ? -12.597 0.669 -4.365 1.00 82.56 85 VAL A N 1
ATOM 638 C CA . VAL A 1 85 ? -13.400 -0.014 -3.330 1.00 82.56 85 VAL A CA 1
ATOM 639 C C . VAL A 1 85 ? -12.562 -0.972 -2.471 1.00 82.56 85 VAL A C 1
ATOM 641 O O . VAL A 1 85 ? -12.729 -1.000 -1.255 1.00 82.56 85 VAL A O 1
ATOM 644 N N . GLU A 1 86 ? -11.643 -1.738 -3.070 1.00 76.94 86 GLU A N 1
ATOM 645 C CA . GLU A 1 86 ? -10.761 -2.662 -2.326 1.00 76.94 86 GLU A CA 1
ATOM 646 C C . GLU A 1 86 ? -9.779 -1.896 -1.416 1.00 76.94 86 GLU A C 1
ATOM 648 O O . GLU A 1 86 ? -9.531 -2.308 -0.285 1.00 76.94 86 GLU A O 1
ATOM 653 N N . GLU A 1 87 ? -9.286 -0.739 -1.864 1.00 79.06 87 GLU A N 1
ATOM 654 C CA . GLU A 1 87 ? -8.403 0.143 -1.089 1.00 79.06 87 GLU A CA 1
ATOM 655 C C . GLU A 1 87 ? -9.140 0.790 0.094 1.00 79.06 87 GLU A C 1
ATOM 657 O O . GLU A 1 87 ? -8.673 0.700 1.228 1.00 79.06 87 GLU A O 1
ATOM 662 N N . LEU A 1 88 ? -10.339 1.336 -0.137 1.00 86.88 88 LEU A N 1
ATOM 663 C CA . LEU A 1 88 ? -11.212 1.885 0.907 1.00 86.88 88 LEU A CA 1
ATOM 664 C C . LEU A 1 88 ? -11.558 0.848 1.993 1.00 86.88 88 LEU A C 1
ATOM 666 O O . LEU A 1 88 ? -11.583 1.181 3.177 1.00 86.88 88 LEU A O 1
ATOM 670 N N . ILE A 1 89 ? -11.815 -0.408 1.606 1.00 81.19 89 ILE A N 1
ATOM 671 C CA . ILE A 1 89 ? -12.104 -1.497 2.552 1.00 81.19 89 ILE A CA 1
ATOM 672 C C . ILE A 1 89 ? -10.855 -1.872 3.358 1.00 81.19 89 ILE A C 1
ATOM 674 O O . ILE A 1 89 ? -10.949 -2.025 4.574 1.00 81.19 89 ILE A O 1
ATOM 678 N N . ASN A 1 90 ? -9.683 -1.976 2.726 1.00 76.25 90 ASN A N 1
ATOM 679 C CA . ASN A 1 90 ? -8.442 -2.269 3.446 1.00 76.25 90 ASN A CA 1
ATOM 680 C C . ASN A 1 90 ? -8.087 -1.144 4.437 1.00 76.25 90 ASN A C 1
ATOM 682 O O . ASN A 1 90 ? -7.787 -1.435 5.591 1.00 76.25 90 ASN A O 1
ATOM 686 N N . LEU A 1 91 ? -8.249 0.127 4.050 1.00 81.19 91 LEU A N 1
ATOM 687 C CA . LEU A 1 91 ? -8.072 1.289 4.935 1.00 81.19 91 LEU A CA 1
ATOM 688 C C . LEU A 1 91 ? -9.078 1.342 6.098 1.00 81.19 91 LEU A C 1
ATOM 690 O O . LEU A 1 91 ? -8.781 1.935 7.137 1.00 81.19 91 LEU A O 1
ATOM 694 N N . ALA A 1 92 ? -10.263 0.741 5.947 1.00 81.00 92 ALA A N 1
ATOM 695 C CA . ALA A 1 92 ? -11.209 0.558 7.047 1.00 81.00 92 ALA A CA 1
ATOM 696 C C . ALA A 1 92 ? -10.745 -0.548 8.009 1.00 81.00 92 ALA A C 1
ATOM 698 O O . ALA A 1 92 ? -10.789 -0.365 9.224 1.00 81.00 92 ALA A O 1
ATOM 699 N N . LEU A 1 93 ? -10.258 -1.672 7.474 1.00 73.31 93 LEU A N 1
ATOM 700 C CA . LEU A 1 93 ? -9.776 -2.808 8.265 1.00 73.31 93 LEU A CA 1
ATOM 701 C C . LEU A 1 93 ? -8.478 -2.487 9.025 1.00 73.31 93 LEU A C 1
ATOM 703 O O . LEU A 1 93 ? -8.373 -2.836 10.194 1.00 73.31 93 LEU A O 1
ATOM 707 N N . GLU A 1 94 ? -7.538 -1.752 8.423 1.00 71.81 94 GLU A N 1
ATOM 708 C CA . GLU A 1 94 ? -6.304 -1.278 9.080 1.00 71.81 94 GLU A CA 1
ATOM 709 C C . GLU A 1 94 ? -6.571 -0.352 10.283 1.00 71.81 94 GLU A C 1
ATOM 711 O O . GLU A 1 94 ? -5.714 -0.187 11.152 1.00 71.81 94 GLU A O 1
ATOM 716 N N . GLN A 1 95 ? -7.762 0.251 10.360 1.00 67.00 95 GLN A N 1
ATOM 717 C CA . GLN A 1 95 ? -8.166 1.111 11.472 1.00 67.00 95 GLN A CA 1
ATOM 718 C C . GLN A 1 95 ? -8.859 0.364 12.618 1.00 67.00 95 GLN A C 1
ATOM 720 O O . GLN A 1 95 ? -9.057 0.962 13.682 1.00 67.00 95 GLN A O 1
ATOM 725 N N . VAL A 1 96 ? -9.202 -0.912 12.450 1.00 63.97 96 VAL A N 1
ATOM 726 C CA . VAL A 1 96 ? -9.694 -1.770 13.533 1.00 63.97 96 VAL A CA 1
ATOM 727 C C . VAL A 1 96 ? -8.494 -2.516 14.127 1.00 63.97 96 VAL A C 1
ATOM 729 O O . VAL A 1 96 ? -7.731 -3.116 13.371 1.00 63.97 96 VAL A O 1
ATOM 732 N N . PRO A 1 97 ? -8.277 -2.507 15.458 1.00 48.31 97 PRO A N 1
ATOM 733 C CA . PRO A 1 97 ? -7.248 -3.342 16.062 1.00 48.31 97 PRO A CA 1
ATOM 734 C C . PRO A 1 97 ? -7.544 -4.806 15.740 1.00 48.31 97 PRO A C 1
ATOM 736 O O . PRO A 1 97 ? -8.578 -5.333 16.147 1.00 48.31 97 PRO A O 1
ATOM 739 N N . ASN A 1 98 ? -6.649 -5.453 14.997 1.00 37.47 98 ASN A N 1
ATOM 740 C CA . ASN A 1 98 ? -6.760 -6.879 14.734 1.00 37.47 98 ASN A CA 1
ATOM 741 C C . ASN A 1 98 ? -6.666 -7.599 16.093 1.00 37.47 98 ASN A C 1
ATOM 743 O O . ASN A 1 98 ? -5.638 -7.433 16.758 1.00 37.47 98 ASN A O 1
ATOM 747 N N . PRO A 1 99 ? -7.701 -8.332 16.553 1.00 38.38 99 PRO A N 1
ATOM 748 C CA . PRO A 1 99 ? -7.586 -9.092 17.788 1.00 38.38 99 PRO A CA 1
ATOM 749 C C . PRO A 1 99 ? -6.436 -10.083 17.618 1.00 38.38 99 PRO A C 1
ATOM 751 O O . PRO A 1 99 ? -6.321 -10.728 16.571 1.00 38.38 99 PRO A O 1
ATOM 754 N N . GLU A 1 100 ? -5.561 -10.170 18.619 1.00 30.97 100 GLU A N 1
ATOM 755 C CA . GLU A 1 100 ? -4.503 -11.175 18.600 1.00 30.97 100 GLU A CA 1
ATOM 756 C C . GLU A 1 100 ? -5.172 -12.553 18.476 1.00 30.97 100 GLU A C 1
ATOM 758 O O . GLU A 1 100 ? -6.121 -12.826 19.218 1.00 30.97 100 GLU A O 1
ATOM 763 N N . PRO A 1 101 ? -4.758 -13.407 17.521 1.00 32.47 101 PRO A N 1
ATOM 764 C CA . PRO A 1 101 ? -5.241 -14.775 17.505 1.00 32.47 101 PRO A CA 1
ATOM 765 C C . PRO A 1 101 ? -4.784 -15.423 18.811 1.00 32.47 101 PRO A C 1
ATOM 767 O O . PRO A 1 101 ? -3.582 -15.468 19.078 1.00 32.47 101 PRO A O 1
ATOM 770 N N . GLU A 1 102 ? -5.736 -15.886 19.623 1.00 32.28 102 GLU A N 1
ATOM 771 C CA . GLU A 1 102 ? -5.425 -16.675 20.814 1.00 32.28 102 GLU A CA 1
ATOM 772 C C . GLU A 1 102 ? -4.540 -17.854 20.376 1.00 32.28 102 GLU A C 1
ATOM 774 O O . GLU A 1 102 ? -4.833 -18.535 19.389 1.00 32.28 102 GLU A O 1
ATOM 779 N N . ASP A 1 103 ? -3.390 -18.010 21.035 1.00 28.23 103 ASP A N 1
ATOM 780 C CA . ASP A 1 103 ? -2.333 -18.915 20.585 1.00 28.23 103 ASP A CA 1
ATOM 781 C C . ASP A 1 103 ? -2.738 -20.366 20.892 1.00 28.23 103 ASP A C 1
ATOM 783 O O . ASP A 1 103 ? -2.425 -20.895 21.961 1.00 28.23 103 ASP A O 1
ATOM 787 N N . ASP A 1 104 ? -3.461 -20.993 19.950 1.00 33.19 104 ASP A N 1
ATOM 788 C CA . ASP A 1 104 ? -3.842 -22.421 19.874 1.00 33.19 104 ASP A CA 1
ATOM 789 C C . ASP A 1 104 ? -2.583 -23.333 19.756 1.00 33.19 104 ASP A C 1
ATOM 791 O O . ASP A 1 104 ? -2.451 -24.171 18.856 1.00 33.19 104 ASP A O 1
ATOM 795 N N . GLY A 1 105 ? -1.596 -23.113 20.630 1.00 35.28 105 GLY A N 1
ATOM 796 C CA . GLY A 1 105 ? -0.181 -23.380 20.375 1.00 35.28 105 GLY A CA 1
ATOM 797 C C . GLY A 1 105 ? 0.606 -23.994 21.534 1.00 35.28 105 GLY A C 1
ATOM 798 O O . GLY A 1 105 ? 1.780 -24.320 21.337 1.00 35.28 105 GLY A O 1
ATOM 799 N N . GLN A 1 106 ? 0.014 -24.209 22.716 1.00 29.80 106 GLN A N 1
ATOM 800 C CA . GLN A 1 106 ? 0.621 -25.025 23.780 1.00 29.80 106 GLN A CA 1
ATOM 801 C C . GLN A 1 106 ? -0.416 -25.705 24.696 1.00 29.80 106 GLN A C 1
ATOM 803 O O . GLN A 1 106 ? -1.486 -25.167 24.951 1.00 29.80 106 GLN A O 1
ATOM 808 N N . ASP A 1 107 ? -0.029 -26.887 25.186 1.00 29.81 107 ASP A N 1
ATOM 809 C CA . ASP A 1 107 ? -0.620 -27.676 26.278 1.00 29.81 107 ASP A CA 1
ATOM 810 C C . ASP A 1 107 ? -2.095 -28.117 26.144 1.00 29.81 107 ASP A C 1
ATOM 812 O O . ASP A 1 107 ? -3.000 -27.706 26.867 1.00 29.81 107 ASP A O 1
ATOM 816 N N . ASP A 1 108 ? -2.284 -29.093 25.250 1.00 35.84 108 ASP A N 1
ATOM 817 C CA . ASP A 1 108 ? -3.471 -29.949 25.082 1.00 35.84 108 ASP A CA 1
ATOM 818 C C . ASP A 1 108 ? -3.622 -30.941 26.281 1.00 35.84 108 ASP A C 1
ATOM 820 O O . ASP A 1 108 ? -3.533 -32.154 26.094 1.00 35.84 108 ASP A O 1
ATOM 824 N N . ASP A 1 109 ? -3.798 -30.451 27.524 1.00 36.06 109 ASP A N 1
ATOM 825 C CA . ASP A 1 109 ? -4.278 -31.236 28.692 1.00 36.06 109 ASP A CA 1
ATOM 826 C C . ASP A 1 109 ? -4.816 -30.348 29.859 1.00 36.06 109 ASP A C 1
ATOM 828 O O . ASP A 1 109 ? -4.373 -29.227 30.083 1.00 36.06 109 ASP A O 1
ATOM 832 N N . GLU A 1 110 ? -5.778 -30.871 30.637 1.00 32.72 110 GLU A N 1
ATOM 833 C CA . GLU A 1 110 ? -6.341 -30.307 31.898 1.00 32.72 110 GLU A CA 1
ATOM 834 C C . GLU A 1 110 ? -7.155 -28.974 31.907 1.00 32.72 110 GLU A C 1
ATOM 836 O O . GLU A 1 110 ? -7.261 -28.334 32.954 1.00 32.72 110 GLU A O 1
ATOM 841 N N . PHE A 1 111 ? -7.911 -28.620 30.854 1.00 32.88 111 PHE A N 1
ATOM 842 C CA . PHE A 1 111 ? -9.069 -27.700 31.005 1.00 32.88 111 PHE A CA 1
ATOM 843 C C . PHE A 1 111 ? -10.416 -28.314 30.583 1.00 32.88 111 PHE A C 1
ATOM 845 O O . PHE A 1 111 ? -10.677 -28.594 29.414 1.00 32.88 111 PHE A O 1
ATOM 852 N N . GLN A 1 112 ? -11.330 -28.476 31.548 1.00 41.44 112 GLN A N 1
ATOM 853 C CA . GLN A 1 112 ? -12.705 -28.923 31.292 1.00 41.44 112 GLN A CA 1
ATOM 854 C C . GLN A 1 112 ? -13.543 -27.768 30.716 1.00 41.44 112 GLN A C 1
ATOM 856 O O . GLN A 1 112 ? -13.908 -26.836 31.429 1.00 41.44 112 GLN A O 1
ATOM 861 N N . HIS A 1 113 ? -13.864 -27.819 29.419 1.00 59.62 113 HIS A N 1
ATOM 862 C CA . HIS A 1 113 ? -14.693 -26.801 28.761 1.00 59.62 113 HIS A CA 1
ATOM 863 C C . HIS A 1 113 ? -16.111 -26.705 29.361 1.00 59.62 113 HIS A C 1
ATOM 865 O O . HIS A 1 113 ? -16.960 -27.576 29.146 1.00 59.62 113 HIS A O 1
ATOM 871 N N . ARG A 1 114 ? -16.384 -25.585 30.039 1.00 80.44 114 ARG A N 1
ATOM 872 C CA . ARG A 1 114 ? -17.722 -25.153 30.470 1.00 80.44 114 ARG A CA 1
ATOM 873 C C . ARG A 1 114 ? -18.528 -24.669 29.264 1.00 80.44 114 ARG A C 1
ATOM 875 O O . ARG A 1 114 ? -18.050 -23.842 28.494 1.00 80.44 114 ARG A O 1
ATOM 882 N N . ILE A 1 115 ? -19.763 -25.147 29.100 1.00 86.94 115 ILE A N 1
ATOM 883 C CA . ILE A 1 115 ? -20.597 -24.775 27.944 1.00 86.94 115 ILE A CA 1
ATOM 884 C C . ILE A 1 115 ? -21.203 -23.381 28.168 1.00 86.94 115 ILE A C 1
ATOM 886 O O . ILE A 1 115 ? -22.114 -23.234 28.990 1.00 86.94 115 ILE A O 1
ATOM 890 N N . LYS A 1 116 ? -20.769 -22.363 27.409 1.00 89.69 116 LYS A N 1
ATOM 891 C CA . LYS A 1 116 ? -21.395 -21.029 27.447 1.00 89.69 116 LYS A CA 1
ATOM 892 C C . LYS A 1 116 ? -22.749 -21.059 26.724 1.00 89.69 116 LYS A C 1
ATOM 894 O O . LYS A 1 116 ? -22.816 -21.327 25.521 1.00 89.69 116 LYS A O 1
ATOM 899 N N . LEU A 1 117 ? -23.829 -20.780 27.454 1.00 90.06 117 LEU A N 1
ATOM 900 C CA . LEU A 1 117 ? -25.225 -20.939 27.034 1.00 90.06 117 LEU A CA 1
ATOM 901 C C . LEU A 1 117 ? -26.004 -19.619 27.164 1.00 90.06 117 LEU A C 1
ATOM 903 O O . LEU A 1 117 ? -26.219 -19.124 28.270 1.00 90.06 117 LEU A O 1
ATOM 907 N N . ALA A 1 118 ? -26.510 -19.082 26.054 1.00 90.19 118 ALA A N 1
ATOM 908 C CA . ALA A 1 118 ? -27.429 -17.939 26.067 1.00 90.19 118 ALA A CA 1
ATOM 909 C C . ALA A 1 118 ? -28.890 -18.402 25.954 1.00 90.19 118 ALA A C 1
ATOM 911 O O . ALA A 1 118 ? -29.218 -19.234 25.107 1.00 90.19 118 ALA A O 1
ATOM 912 N N . ILE A 1 119 ? -29.794 -17.848 26.772 1.00 89.00 119 ILE A N 1
ATOM 913 C CA . ILE A 1 119 ? -31.238 -18.148 26.712 1.00 89.00 119 ILE A CA 1
ATOM 914 C C . ILE A 1 119 ? -31.981 -16.934 26.153 1.00 89.00 119 ILE A C 1
ATOM 916 O O . ILE A 1 119 ? -32.171 -15.920 26.822 1.00 89.00 119 ILE A O 1
ATOM 920 N N . VAL A 1 120 ? -32.418 -17.062 24.905 1.00 88.12 120 VAL A N 1
ATOM 921 C CA . VAL A 1 120 ? -32.787 -15.964 24.005 1.00 88.12 120 VAL A CA 1
ATOM 922 C C . VAL A 1 120 ? -34.257 -16.074 23.583 1.00 88.12 120 VAL A C 1
ATOM 924 O O . VAL A 1 120 ? -34.854 -17.141 23.656 1.00 88.12 120 VAL A O 1
ATOM 927 N N . GLY A 1 121 ? -34.881 -14.967 23.170 1.00 84.19 121 GLY A N 1
ATOM 928 C CA . GLY A 1 121 ? -36.265 -14.919 22.674 1.00 84.19 121 GLY A CA 1
ATOM 929 C C . GLY A 1 121 ? -36.983 -13.638 23.100 1.00 84.19 121 GLY A C 1
ATOM 930 O O . GLY A 1 121 ? -36.409 -12.813 23.818 1.00 84.19 121 GLY A O 1
ATOM 931 N N . ARG A 1 122 ? -38.250 -13.468 22.710 1.00 82.62 122 ARG A N 1
ATOM 932 C CA . ARG A 1 122 ? -39.070 -12.290 23.064 1.00 82.62 122 ARG A CA 1
ATOM 933 C C . ARG A 1 122 ? -39.272 -12.086 24.584 1.00 82.62 122 ARG A C 1
ATOM 935 O O . ARG A 1 122 ? -38.956 -12.966 25.399 1.00 82.62 122 ARG A O 1
ATOM 942 N N . PRO A 1 123 ? -39.781 -10.918 25.024 1.00 74.31 123 PRO A N 1
ATOM 943 C CA . PRO A 1 123 ? -40.350 -10.758 26.364 1.00 74.31 123 PRO A CA 1
ATOM 944 C C . PRO A 1 123 ? -41.450 -11.799 26.648 1.00 74.31 123 PRO A C 1
ATOM 946 O O . PRO A 1 123 ? -42.073 -12.326 25.733 1.00 74.31 123 PRO A O 1
ATOM 949 N N . ASN A 1 124 ? -41.695 -12.107 27.924 1.00 76.75 124 ASN A N 1
ATOM 950 C CA . ASN A 1 124 ? -42.816 -12.936 28.410 1.00 76.75 124 ASN A CA 1
ATOM 951 C C . ASN A 1 124 ? -42.932 -14.402 27.908 1.00 76.75 124 ASN A C 1
ATOM 953 O O . ASN A 1 124 ? -43.764 -15.149 28.433 1.00 76.75 124 ASN A O 1
ATOM 957 N N . VAL A 1 125 ? -42.036 -14.886 27.035 1.00 82.56 125 VAL A N 1
ATOM 958 C CA . VAL A 1 125 ? -41.957 -16.308 26.607 1.00 82.56 125 VAL A CA 1
ATOM 959 C C . VAL A 1 125 ? -41.532 -17.285 27.722 1.00 82.56 125 VAL A C 1
ATOM 961 O O . VAL A 1 125 ? -41.490 -18.497 27.523 1.00 82.56 125 VAL A O 1
ATOM 964 N N . GLY A 1 126 ? -41.215 -16.778 28.921 1.00 78.94 126 GLY A N 1
ATOM 965 C CA . GLY A 1 126 ? -40.856 -17.579 30.099 1.00 78.94 126 GLY A CA 1
ATOM 966 C C . GLY A 1 126 ? -39.356 -17.824 30.307 1.00 78.94 126 GLY A C 1
ATOM 967 O O . GLY A 1 126 ? -39.007 -18.746 31.039 1.00 78.94 126 GLY A O 1
ATOM 968 N N . LYS A 1 127 ? -38.471 -17.007 29.707 1.00 81.81 127 LYS A N 1
ATOM 969 C CA . LYS A 1 127 ? -37.001 -17.116 29.862 1.00 81.81 127 LYS A CA 1
ATOM 970 C C . LYS A 1 127 ? -36.566 -17.178 31.333 1.00 81.81 127 LYS A C 1
ATOM 972 O O . LYS A 1 127 ? -35.936 -18.146 31.739 1.00 81.81 127 LYS A O 1
ATOM 977 N N . SER A 1 128 ? -36.976 -16.201 32.147 1.00 76.19 128 SER A N 1
ATOM 978 C CA . SER A 1 128 ? -36.631 -16.135 33.577 1.00 76.19 128 SER A CA 1
ATOM 979 C C . SER A 1 128 ? -37.188 -17.316 34.378 1.00 76.19 128 SER A C 1
ATOM 981 O O . SER A 1 128 ? -36.537 -17.792 35.299 1.00 76.19 128 SER A O 1
ATOM 983 N N . THR A 1 129 ? -38.365 -17.833 34.006 1.00 81.12 129 THR A N 1
ATOM 984 C CA . THR A 1 129 ? -38.915 -19.058 34.605 1.00 81.12 129 THR A CA 1
ATOM 985 C C . THR A 1 129 ? -37.993 -20.241 34.329 1.00 81.12 129 THR A C 1
ATOM 987 O O . THR A 1 129 ? -37.632 -20.943 35.265 1.00 81.12 129 THR A O 1
ATOM 990 N N . LEU A 1 130 ? -37.558 -20.426 33.076 1.00 83.12 130 LEU A N 1
ATOM 991 C CA . LEU A 1 130 ? -36.648 -21.513 32.717 1.00 83.12 130 LEU A CA 1
ATOM 992 C C . LEU A 1 130 ? -35.279 -21.372 33.398 1.00 83.12 130 LEU A C 1
ATOM 994 O O . LEU A 1 130 ? -34.770 -22.370 33.892 1.00 83.12 130 LEU A O 1
ATOM 998 N N . ILE A 1 131 ? -34.717 -20.160 33.474 1.00 80.75 131 ILE A N 1
ATOM 999 C CA . ILE A 1 131 ? -33.458 -19.890 34.193 1.00 80.75 131 ILE A CA 1
ATOM 1000 C C . ILE A 1 131 ? -33.578 -20.328 35.660 1.00 80.75 131 ILE A C 1
ATOM 1002 O O . ILE A 1 131 ? -32.753 -21.109 36.129 1.00 80.75 131 ILE A O 1
ATOM 1006 N N . ASN A 1 132 ? -34.647 -19.935 36.359 1.00 76.88 132 ASN A N 1
ATOM 1007 C CA . ASN A 1 132 ? -34.871 -20.353 37.747 1.00 76.88 132 ASN A CA 1
ATOM 1008 C C . ASN A 1 132 ? -34.996 -21.886 37.877 1.00 76.88 132 ASN A C 1
ATOM 1010 O O . ASN A 1 132 ? -34.437 -22.475 38.799 1.00 76.88 132 ASN A O 1
ATOM 1014 N N . THR A 1 133 ? -35.678 -22.556 36.938 1.00 80.31 133 THR A N 1
ATOM 1015 C CA . THR A 1 133 ? -35.796 -24.029 36.910 1.00 80.31 133 THR A CA 1
ATOM 1016 C C . THR A 1 133 ? -34.493 -24.742 36.506 1.00 80.31 133 THR A C 1
ATOM 1018 O O . THR A 1 133 ? -34.336 -25.936 36.783 1.00 80.31 133 THR A O 1
ATOM 1021 N N . LEU A 1 134 ? -33.554 -24.044 35.856 1.00 79.19 134 LEU A N 1
ATOM 1022 C CA . LEU A 1 134 ? -32.226 -24.553 35.500 1.00 79.19 134 LEU A CA 1
ATOM 1023 C C . LEU A 1 134 ? -31.233 -24.450 36.664 1.00 79.19 134 LEU A C 1
ATOM 1025 O O . LEU A 1 134 ? -30.576 -25.451 36.953 1.00 79.19 134 LEU A O 1
ATOM 1029 N N . VAL A 1 135 ? -31.174 -23.295 37.336 1.00 72.69 135 VAL A N 1
ATOM 1030 C CA . VAL A 1 135 ? -30.211 -23.004 38.417 1.00 72.69 135 VAL A CA 1
ATOM 1031 C C . VAL A 1 135 ? -30.634 -23.607 39.766 1.00 72.69 135 VAL A C 1
ATOM 1033 O O . VAL A 1 135 ? -29.802 -24.187 40.459 1.00 72.69 135 VAL A O 1
ATOM 1036 N N . GLY A 1 136 ? -31.923 -23.538 40.125 1.00 60.75 136 GLY A N 1
ATOM 1037 C CA . GLY A 1 136 ? -32.410 -23.937 41.455 1.00 60.75 136 GLY A CA 1
ATOM 1038 C C . GLY A 1 136 ? -32.072 -22.926 42.563 1.00 60.75 136 GLY A C 1
ATOM 1039 O O . GLY A 1 136 ? -31.306 -21.989 42.353 1.00 60.75 136 GLY A O 1
ATOM 1040 N N . GLU A 1 137 ? -32.674 -23.083 43.746 1.00 45.28 137 GLU A N 1
ATOM 1041 C CA . GLU A 1 137 ? -32.568 -22.082 44.827 1.00 45.28 137 GLU A CA 1
ATOM 1042 C C . GLU A 1 137 ? -31.304 -22.238 45.709 1.00 45.28 137 GLU A C 1
ATOM 1044 O O . GLU A 1 137 ? -30.896 -21.272 46.347 1.00 45.28 137 GLU A O 1
ATOM 1049 N N . ASP A 1 138 ? -30.630 -23.399 45.687 1.00 41.00 138 ASP A N 1
ATOM 1050 C CA . ASP A 1 138 ? -29.575 -23.773 46.658 1.00 41.00 138 ASP A CA 1
ATOM 1051 C C . ASP A 1 138 ? -28.107 -23.636 46.175 1.00 41.00 138 ASP A C 1
ATOM 1053 O O . ASP A 1 138 ? -27.191 -24.042 46.892 1.00 41.00 138 ASP A O 1
ATOM 1057 N N . ARG A 1 139 ? -27.829 -23.114 44.967 1.00 38.41 139 ARG A N 1
ATOM 1058 C CA . ARG A 1 139 ? -26.450 -23.070 44.404 1.00 38.41 139 ARG A CA 1
ATOM 1059 C C . ARG A 1 139 ? -25.967 -21.718 43.852 1.00 38.41 139 ARG A C 1
ATOM 1061 O O . ARG A 1 139 ? -24.976 -21.672 43.131 1.00 38.41 139 ARG A O 1
ATOM 1068 N N . VAL A 1 140 ? -26.589 -20.598 44.225 1.00 35.84 140 VAL A N 1
ATOM 1069 C CA . VAL A 1 140 ? -26.105 -19.258 43.824 1.00 35.84 140 VAL A CA 1
ATOM 1070 C C . VAL A 1 140 ? -24.988 -18.768 44.761 1.00 35.84 140 VAL A C 1
ATOM 1072 O O . VAL A 1 140 ? -25.217 -17.937 45.639 1.00 35.84 140 VAL A O 1
ATOM 1075 N N . ILE A 1 141 ? -23.763 -19.270 44.572 1.00 35.53 141 ILE A N 1
ATOM 1076 C CA . ILE A 1 141 ? -22.561 -18.706 45.213 1.00 35.53 141 ILE A CA 1
ATOM 1077 C C . ILE A 1 141 ? -22.131 -17.468 44.415 1.00 35.53 141 ILE A C 1
ATOM 1079 O O . ILE A 1 141 ? -21.333 -17.548 43.487 1.00 35.53 141 ILE A O 1
ATOM 1083 N N . ALA A 1 142 ? -22.698 -16.310 44.755 1.00 35.19 142 ALA A N 1
ATOM 1084 C CA . ALA A 1 142 ? -22.304 -15.042 44.151 1.00 35.19 142 ALA A CA 1
ATOM 1085 C C . ALA A 1 142 ? -20.968 -14.550 44.736 1.00 35.19 142 ALA A C 1
ATOM 1087 O O . ALA A 1 142 ? -20.870 -14.281 45.934 1.00 35.19 142 ALA A O 1
ATOM 1088 N N . PHE A 1 143 ? -19.956 -14.380 43.883 1.00 31.83 143 PHE A N 1
ATOM 1089 C CA . PHE A 1 143 ? -18.725 -13.664 44.225 1.00 31.83 143 PHE A CA 1
ATOM 1090 C C . PHE A 1 143 ? -18.994 -12.147 44.199 1.00 31.83 143 PHE A C 1
ATOM 1092 O O . PHE A 1 143 ? -18.800 -11.482 43.185 1.00 31.83 143 PHE A O 1
ATOM 1099 N N . ASP A 1 144 ? -19.479 -11.579 45.307 1.00 32.09 144 ASP A N 1
ATOM 1100 C CA . ASP A 1 144 ? -19.657 -10.124 45.427 1.00 32.09 144 ASP A CA 1
ATOM 1101 C C . ASP A 1 144 ? -18.293 -9.431 45.687 1.00 32.09 144 ASP A C 1
ATOM 1103 O O . ASP A 1 144 ? -17.937 -9.125 46.827 1.00 32.09 144 ASP A O 1
ATOM 1107 N N . GLN A 1 145 ? -17.533 -9.145 44.621 1.00 28.78 145 GLN A N 1
ATOM 1108 C CA . GLN A 1 145 ? -16.509 -8.087 44.620 1.00 28.78 145 GLN A CA 1
ATOM 1109 C C . GLN A 1 145 ? -17.044 -6.839 43.888 1.00 28.78 145 GLN A C 1
ATOM 1111 O O . GLN A 1 145 ? -17.475 -6.949 42.741 1.00 28.78 145 GLN A O 1
ATOM 1116 N N . PRO A 1 146 ? -17.031 -5.641 44.506 1.00 31.67 146 PRO A N 1
ATOM 1117 C CA . PRO A 1 146 ? -17.518 -4.422 43.864 1.00 31.67 146 PRO A CA 1
ATOM 1118 C C . PRO A 1 146 ? -16.452 -3.803 42.939 1.00 31.67 146 PRO A C 1
ATOM 1120 O O . PRO A 1 146 ? -15.646 -2.980 43.370 1.00 31.67 146 PRO A O 1
ATOM 1123 N N . GLY A 1 147 ? -16.482 -4.178 41.657 1.00 31.64 147 GLY A N 1
ATOM 1124 C CA . GLY A 1 147 ? -15.647 -3.633 40.578 1.00 31.64 147 GLY A CA 1
ATOM 1125 C C . GLY A 1 147 ? -16.379 -3.622 39.224 1.00 31.64 147 GLY A C 1
ATOM 1126 O O . GLY A 1 147 ? -17.437 -4.226 39.100 1.00 31.64 147 GLY A O 1
ATOM 1127 N N . THR A 1 148 ? -15.839 -2.864 38.261 1.00 30.00 148 THR A N 1
ATOM 1128 C CA . THR A 1 148 ? -16.237 -2.734 36.832 1.00 30.00 148 THR A CA 1
ATOM 1129 C C . THR A 1 148 ? -17.734 -2.852 36.465 1.00 30.00 148 THR A C 1
ATOM 1131 O O . THR A 1 148 ? -18.280 -3.908 36.167 1.00 30.00 148 THR A O 1
ATOM 1134 N N . THR A 1 149 ? -18.406 -1.706 36.303 1.00 36.69 149 THR A N 1
ATOM 1135 C CA . THR A 1 149 ? -19.751 -1.633 35.692 1.00 36.69 149 THR A CA 1
ATOM 1136 C C . THR A 1 149 ? -19.701 -1.554 34.157 1.00 36.69 149 THR A C 1
ATOM 1138 O O . THR A 1 149 ? -20.205 -0.589 33.578 1.00 36.69 149 THR A O 1
ATOM 1141 N N . ARG A 1 150 ? -19.079 -2.535 33.486 1.00 37.09 150 ARG A N 1
ATOM 1142 C CA . ARG A 1 150 ? -19.064 -2.628 32.006 1.00 37.09 150 ARG A CA 1
ATOM 1143 C C . ARG A 1 150 ? -19.356 -4.014 31.429 1.00 37.09 150 ARG A C 1
ATOM 1145 O O . ARG A 1 150 ? -19.835 -4.083 30.301 1.00 37.09 150 ARG A O 1
ATOM 1152 N N . ASP A 1 151 ? -19.144 -5.074 32.198 1.00 39.53 151 ASP A N 1
ATOM 1153 C CA . ASP A 1 151 ? -19.069 -6.437 31.666 1.00 39.53 151 ASP A CA 1
ATOM 1154 C C . ASP A 1 151 ? -20.388 -7.221 31.826 1.00 39.53 151 ASP A C 1
ATOM 1156 O O . ASP A 1 151 ? -21.282 -6.851 32.597 1.00 39.53 151 ASP A O 1
ATOM 1160 N N . ALA A 1 152 ? -20.548 -8.301 31.056 1.00 45.22 152 ALA A N 1
ATOM 1161 C CA . ALA A 1 152 ? -21.746 -9.138 31.099 1.00 45.22 152 ALA A CA 1
ATOM 1162 C C . ALA A 1 152 ? -21.768 -10.029 32.354 1.00 45.22 152 ALA A C 1
ATOM 1164 O O . ALA A 1 152 ? -20.758 -10.610 32.738 1.00 45.22 152 ALA A O 1
ATOM 1165 N N . ILE A 1 153 ? -22.942 -10.179 32.980 1.00 57.97 153 ILE A N 1
ATOM 1166 C CA . ILE A 1 153 ? -23.097 -11.059 34.146 1.00 57.97 153 ILE A CA 1
ATOM 1167 C C . ILE A 1 153 ? -23.205 -12.508 33.665 1.00 57.97 153 ILE A C 1
ATOM 1169 O O . ILE A 1 153 ? -24.227 -12.893 33.086 1.00 57.97 153 ILE A O 1
ATOM 1173 N N . GLU A 1 154 ? -22.163 -13.293 33.930 1.00 69.94 154 GLU A N 1
ATOM 1174 C CA . GLU A 1 154 ? -22.150 -14.748 33.776 1.00 69.94 154 GLU A CA 1
ATOM 1175 C C . GLU A 1 154 ? -22.690 -15.441 35.049 1.00 69.94 154 GLU A C 1
ATOM 1177 O O . GLU A 1 154 ? -22.480 -14.961 36.166 1.00 69.94 154 GLU A O 1
ATOM 1182 N N . ILE A 1 155 ? -23.407 -16.564 34.903 1.00 75.31 155 ILE A N 1
ATOM 1183 C CA . ILE A 1 155 ? -23.847 -17.417 36.026 1.00 75.31 155 ILE A CA 1
ATOM 1184 C C . ILE A 1 155 ? -23.503 -18.878 35.754 1.00 75.31 155 ILE A C 1
ATOM 1186 O O . ILE A 1 155 ? -24.041 -19.500 34.837 1.00 75.31 155 ILE A O 1
ATOM 1190 N N . GLU A 1 156 ? -22.652 -19.442 36.601 1.00 79.75 156 GLU A N 1
ATOM 1191 C CA . GLU A 1 156 ? -22.217 -20.835 36.521 1.00 79.75 156 GLU A CA 1
ATOM 1192 C C . GLU A 1 156 ? -23.246 -21.784 37.154 1.00 79.75 156 GLU A C 1
ATOM 1194 O O . GLU A 1 156 ? -23.794 -21.502 38.222 1.00 79.75 156 GLU A O 1
ATOM 1199 N N . PHE A 1 157 ? -23.511 -22.927 36.516 1.00 81.31 157 PHE A N 1
ATOM 1200 C CA . PHE A 1 157 ? -24.294 -24.008 37.117 1.00 81.31 157 PHE A CA 1
ATOM 1201 C C . PHE A 1 157 ? -23.875 -25.393 36.597 1.00 81.31 157 PHE A C 1
ATOM 1203 O O . PHE A 1 157 ? -23.459 -25.563 35.453 1.00 81.31 157 PHE A O 1
ATOM 1210 N N . GLU A 1 158 ? -24.025 -26.412 37.443 1.00 80.69 158 GLU A N 1
ATOM 1211 C CA . GLU A 1 158 ? -23.691 -27.810 37.141 1.00 80.69 158 GLU A CA 1
ATOM 1212 C C . GLU A 1 158 ? -24.983 -28.632 37.042 1.00 80.69 158 GLU A C 1
ATOM 1214 O O . GLU A 1 158 ? -25.852 -28.534 37.915 1.00 80.69 158 GLU A O 1
ATOM 1219 N N . ARG A 1 159 ? -25.157 -29.424 35.972 1.00 78.00 159 ARG A N 1
ATOM 1220 C CA . ARG A 1 159 ? -26.377 -30.229 35.791 1.00 78.00 159 ARG A CA 1
ATOM 1221 C C . ARG A 1 159 ? -26.151 -31.519 35.005 1.00 78.00 159 ARG A C 1
ATOM 1223 O O . ARG A 1 159 ? -25.887 -31.500 33.805 1.00 78.00 159 ARG A O 1
ATOM 1230 N N . ASN A 1 160 ? -26.391 -32.646 35.681 1.00 75.38 160 ASN A N 1
ATOM 1231 C CA . ASN A 1 160 ? -26.122 -34.011 35.207 1.00 75.38 160 ASN A CA 1
ATOM 1232 C C . ASN A 1 160 ? -24.623 -34.293 34.948 1.00 75.38 160 ASN A C 1
ATOM 1234 O O . ASN A 1 160 ? -24.311 -35.015 34.003 1.00 75.38 160 ASN A O 1
ATOM 1238 N N . GLY A 1 161 ? -23.709 -33.731 35.753 1.00 74.12 161 GLY A N 1
ATOM 1239 C CA . GLY A 1 161 ? -22.263 -33.919 35.567 1.00 74.12 161 GLY A CA 1
ATOM 1240 C C . GLY A 1 161 ? -21.685 -33.173 34.359 1.00 74.12 161 GLY A C 1
ATOM 1241 O O . GLY A 1 161 ? -20.720 -33.632 33.758 1.00 74.12 161 GLY A O 1
ATOM 1242 N N . VAL A 1 162 ? -22.308 -32.055 33.974 1.00 81.25 162 VAL A N 1
ATOM 1243 C CA . VAL A 1 162 ? -21.824 -31.123 32.946 1.00 81.25 162 VAL A CA 1
ATOM 1244 C C . VAL A 1 162 ? -21.917 -29.713 33.518 1.00 81.25 162 VAL A C 1
ATOM 1246 O O . VAL A 1 162 ? -22.939 -29.364 34.118 1.00 81.25 162 VAL A O 1
ATOM 1249 N N . GLU A 1 163 ? -20.861 -28.925 33.340 1.00 84.44 163 GLU A N 1
ATOM 1250 C CA . GLU A 1 163 ? -20.793 -27.524 33.752 1.00 84.44 163 GLU A CA 1
ATOM 1251 C C . GLU A 1 163 ? -21.222 -26.587 32.613 1.00 84.44 163 GLU A C 1
ATOM 1253 O O . GLU A 1 163 ? -20.861 -26.777 31.447 1.00 84.44 163 GLU A O 1
ATOM 1258 N N . TYR A 1 164 ? -21.992 -25.558 32.960 1.00 85.31 164 TYR A N 1
ATOM 1259 C CA . TYR A 1 164 ? -22.529 -24.567 32.034 1.00 85.31 164 TYR A CA 1
ATOM 1260 C C . TYR A 1 164 ? -22.352 -23.160 32.606 1.00 85.31 164 TYR A C 1
ATOM 1262 O O . TYR A 1 164 ? -22.489 -22.950 33.812 1.00 85.31 164 TYR A O 1
ATOM 1270 N N . THR A 1 165 ? -22.181 -22.185 31.719 1.00 86.00 165 THR A N 1
ATOM 1271 C CA . THR A 1 165 ? -22.145 -20.760 32.062 1.00 86.00 165 THR A CA 1
ATOM 1272 C C . THR A 1 165 ? -23.272 -20.044 31.324 1.00 86.00 165 THR A C 1
ATOM 1274 O O . THR A 1 165 ? -23.270 -19.974 30.096 1.00 86.00 165 THR A O 1
ATOM 1277 N N . LEU A 1 166 ? -24.269 -19.534 32.051 1.00 84.31 166 LEU A N 1
ATOM 1278 C CA . LEU A 1 166 ? -25.349 -18.716 31.493 1.00 84.31 166 LEU A CA 1
ATOM 1279 C C . LEU A 1 166 ? -24.858 -17.292 31.245 1.00 84.31 166 LEU A C 1
ATOM 1281 O O . LEU A 1 166 ? -24.311 -16.680 32.157 1.00 84.31 166 LEU A O 1
ATOM 1285 N N . ILE A 1 167 ? -25.108 -16.752 30.050 1.00 81.62 167 ILE A N 1
ATOM 1286 C CA . ILE A 1 167 ? -24.660 -15.404 29.665 1.00 81.62 167 ILE A CA 1
ATOM 1287 C C . ILE A 1 167 ? -25.827 -14.403 29.601 1.00 81.62 167 ILE A C 1
ATOM 1289 O O . ILE A 1 167 ? -26.891 -14.698 29.057 1.00 81.62 167 ILE A O 1
ATOM 1293 N N . ASP A 1 168 ? -25.584 -13.229 30.198 1.00 68.00 168 ASP A N 1
ATOM 1294 C CA . ASP A 1 168 ? -26.481 -12.097 30.489 1.00 68.00 168 ASP A CA 1
ATOM 1295 C C . ASP A 1 168 ? -27.846 -12.450 31.102 1.00 68.00 168 ASP A C 1
ATOM 1297 O O . ASP A 1 168 ? -28.888 -12.536 30.445 1.00 68.00 168 ASP A O 1
ATOM 1301 N N . THR A 1 169 ? -27.872 -12.514 32.433 1.00 56.09 169 THR A N 1
ATOM 1302 C CA . THR A 1 169 ? -29.110 -12.636 33.209 1.00 56.09 169 THR A CA 1
ATOM 1303 C C . THR A 1 169 ? -29.673 -11.286 33.681 1.00 56.09 169 THR A C 1
ATOM 1305 O O . THR A 1 169 ? -30.006 -11.126 34.861 1.00 56.09 169 THR A O 1
ATOM 1308 N N . ALA A 1 170 ? -29.853 -10.321 32.770 1.00 47.75 170 ALA A N 1
ATOM 1309 C CA . ALA A 1 170 ? -30.431 -8.989 33.029 1.00 47.75 170 ALA A CA 1
ATOM 1310 C C . ALA A 1 170 ? -31.771 -8.965 33.815 1.00 47.75 170 ALA A C 1
ATOM 1312 O O . ALA A 1 170 ? -32.184 -7.915 34.309 1.00 47.75 170 ALA A O 1
ATOM 1313 N N . GLY A 1 171 ? -32.461 -10.106 33.946 1.00 46.31 171 GLY A N 1
ATOM 1314 C CA . GLY A 1 171 ? -33.711 -10.258 34.697 1.00 46.31 171 GLY A CA 1
ATOM 1315 C C . GLY A 1 171 ? -33.604 -10.709 36.166 1.00 46.31 171 GLY A C 1
ATOM 1316 O O . GLY A 1 171 ? -34.636 -10.713 36.833 1.00 46.31 171 GLY A O 1
ATOM 1317 N N . LEU A 1 172 ? -32.433 -11.106 36.694 1.00 41.47 172 LEU A N 1
ATOM 1318 C CA . LEU A 1 172 ? -32.365 -11.776 38.013 1.00 41.47 172 LEU A CA 1
ATOM 1319 C C . LEU A 1 172 ? -32.285 -10.846 39.244 1.00 41.47 172 LEU A C 1
ATOM 1321 O O . LEU A 1 172 ? -32.916 -11.139 40.258 1.00 41.47 172 LEU A O 1
ATOM 1325 N N . ARG A 1 173 ? -31.570 -9.710 39.194 1.00 42.91 173 ARG A N 1
ATOM 1326 C CA . ARG A 1 173 ? -31.329 -8.831 40.372 1.00 42.91 173 ARG A CA 1
ATOM 1327 C C . ARG A 1 173 ? -32.308 -7.633 40.516 1.00 42.91 173 ARG A C 1
ATOM 1329 O O . ARG A 1 173 ? -31.924 -6.589 41.033 1.00 42.91 173 ARG A O 1
ATOM 1336 N N . LYS A 1 174 ? -33.590 -7.743 40.111 1.00 41.78 174 LYS A N 1
ATOM 1337 C CA . LYS A 1 174 ? -34.613 -6.676 40.330 1.00 41.78 174 LYS A CA 1
ATOM 1338 C C . LYS A 1 174 ? -35.953 -7.143 40.931 1.00 41.78 174 LYS A C 1
ATOM 1340 O O . LYS A 1 174 ? -36.994 -7.119 40.279 1.00 41.78 174 LYS A O 1
ATOM 1345 N N . ARG A 1 175 ? -35.967 -7.420 42.242 1.00 34.06 175 ARG A N 1
ATOM 1346 C CA . ARG A 1 175 ? -37.182 -7.294 43.080 1.00 34.06 175 ARG A CA 1
ATOM 1347 C C . ARG A 1 175 ? -37.284 -5.867 43.642 1.00 34.06 175 ARG A C 1
ATOM 1349 O O . ARG A 1 175 ? -36.919 -5.614 44.783 1.00 34.06 175 ARG A O 1
ATOM 1356 N N . GLY A 1 176 ? -37.781 -4.930 42.834 1.00 32.25 176 GLY A N 1
ATOM 1357 C CA . GLY A 1 176 ? -38.011 -3.538 43.242 1.00 32.25 176 GLY A CA 1
ATOM 1358 C C . GLY A 1 176 ? -38.733 -2.740 42.154 1.00 32.25 176 GLY A C 1
ATOM 1359 O O . GLY A 1 176 ? -38.344 -2.804 40.991 1.00 32.25 176 GLY A O 1
ATOM 1360 N N . LYS A 1 177 ? -39.806 -2.021 42.515 1.00 39.28 177 LYS A N 1
ATOM 1361 C CA . LYS A 1 177 ? -40.671 -1.295 41.565 1.00 39.28 177 LYS A CA 1
ATOM 1362 C C . LYS A 1 177 ? -39.923 -0.146 40.872 1.00 39.28 177 LYS A C 1
ATOM 1364 O O . LYS A 1 177 ? -39.623 0.850 41.522 1.00 39.28 177 LYS A O 1
ATOM 1369 N N . VAL A 1 178 ? -39.731 -0.239 39.556 1.00 31.97 178 VAL A N 1
ATOM 1370 C CA . VAL A 1 178 ? -39.408 0.886 38.656 1.00 31.97 178 VAL A CA 1
ATOM 1371 C C . VAL A 1 178 ? -40.193 0.684 37.351 1.00 31.97 178 VAL A C 1
ATOM 1373 O O . VAL A 1 178 ? -40.415 -0.458 36.954 1.00 31.97 178 VAL A O 1
ATOM 1376 N N . PHE A 1 179 ? -40.663 1.771 36.735 1.00 35.56 179 PHE A N 1
ATOM 1377 C CA . PHE A 1 179 ? -41.579 1.750 35.585 1.00 35.56 179 PHE A CA 1
ATOM 1378 C C . PHE A 1 179 ? -40.931 1.348 34.245 1.00 35.56 179 PHE A C 1
ATOM 1380 O O . PHE A 1 179 ? -39.710 1.323 34.088 1.00 35.56 179 PHE A O 1
ATOM 1387 N N . GLU A 1 180 ? -41.790 1.031 33.276 1.00 39.56 180 GLU A N 1
ATOM 1388 C CA . GLU A 1 180 ? -41.447 0.503 31.955 1.00 39.56 180 GLU A CA 1
ATOM 1389 C C . GLU A 1 180 ? -40.890 1.579 31.006 1.00 39.56 180 GLU A C 1
ATOM 1391 O O . GLU A 1 180 ? -41.588 2.506 30.605 1.00 39.56 180 GLU A O 1
ATOM 1396 N N . ALA A 1 181 ? -39.625 1.417 30.607 1.00 39.44 181 ALA A N 1
ATOM 1397 C CA . ALA A 1 181 ? -38.981 2.149 29.506 1.00 39.44 181 ALA A CA 1
ATOM 1398 C C . ALA A 1 181 ? -37.825 1.336 28.866 1.00 39.44 181 ALA A C 1
ATOM 1400 O O . ALA A 1 181 ? -36.869 1.898 28.335 1.00 39.44 181 ALA A O 1
ATOM 1401 N N . VAL A 1 182 ? -37.853 -0.000 28.993 1.00 48.22 182 VAL A N 1
ATOM 1402 C CA . VAL A 1 182 ? -36.633 -0.842 28.967 1.00 48.22 182 VAL A CA 1
ATOM 1403 C C . VAL A 1 182 ? -36.499 -1.733 27.717 1.00 48.22 182 VAL A C 1
ATOM 1405 O O . VAL A 1 182 ? -35.423 -2.269 27.468 1.00 48.22 182 VAL A O 1
ATOM 1408 N N . GLU A 1 183 ? -37.535 -1.872 26.882 1.00 48.53 183 GLU A N 1
ATOM 1409 C CA . GLU A 1 183 ? -37.554 -2.881 25.803 1.00 48.53 183 GLU A CA 1
ATOM 1410 C C . GLU A 1 183 ? -36.387 -2.777 24.807 1.00 48.53 183 GLU A C 1
ATOM 1412 O O . GLU A 1 183 ? -35.795 -3.797 24.456 1.00 48.53 183 GLU A O 1
ATOM 1417 N N . LYS A 1 184 ? -35.992 -1.563 24.393 1.00 42.97 184 LYS A N 1
ATOM 1418 C CA . LYS A 1 184 ? -34.911 -1.381 23.403 1.00 42.97 184 LYS A CA 1
ATOM 1419 C C . LYS A 1 184 ? -33.540 -1.834 23.928 1.00 42.97 184 LYS A C 1
ATOM 1421 O O . LYS A 1 184 ? -32.781 -2.445 23.182 1.00 42.97 184 LYS A O 1
ATOM 1426 N N . PHE A 1 185 ? -33.265 -1.650 25.222 1.00 48.69 185 PHE A N 1
ATOM 1427 C CA . PHE A 1 185 ? -32.040 -2.151 25.863 1.00 48.69 185 PHE A CA 1
ATOM 1428 C C . PHE A 1 185 ? -31.991 -3.685 25.955 1.00 48.69 185 PHE A C 1
ATOM 1430 O O . PHE A 1 185 ? -30.910 -4.252 26.091 1.00 48.69 185 PHE A O 1
ATOM 1437 N N . SER A 1 186 ? -33.134 -4.376 25.855 1.00 55.03 186 SER A N 1
ATOM 1438 C CA . SER A 1 186 ? -33.171 -5.843 25.859 1.00 55.03 186 SER A CA 1
ATOM 1439 C C . SER A 1 186 ? -32.679 -6.464 24.548 1.00 55.03 186 SER A C 1
ATOM 1441 O O . SER A 1 186 ? -32.367 -7.655 24.549 1.00 55.03 186 SER A O 1
ATOM 1443 N N . VAL A 1 187 ? -32.639 -5.714 23.439 1.00 62.59 187 VAL A N 1
ATOM 1444 C CA . VAL A 1 187 ? -32.264 -6.254 22.120 1.00 62.59 187 VAL A CA 1
ATOM 1445 C C . VAL A 1 187 ? -30.747 -6.325 21.972 1.00 62.59 187 VAL A C 1
ATOM 1447 O O . VAL A 1 187 ? -30.233 -7.412 21.756 1.00 62.59 187 VAL A O 1
ATOM 1450 N N . ILE A 1 188 ? -30.020 -5.225 22.184 1.00 66.12 188 ILE A N 1
ATOM 1451 C CA . ILE A 1 188 ? -28.546 -5.195 22.059 1.00 66.12 188 ILE A CA 1
ATOM 1452 C C . ILE A 1 188 ? -27.891 -6.197 23.016 1.00 66.12 188 ILE A C 1
ATOM 1454 O O . ILE A 1 188 ? -27.079 -7.014 22.596 1.00 66.12 188 ILE A O 1
ATOM 1458 N N . LYS A 1 189 ? -28.365 -6.250 24.266 1.00 66.50 189 LYS A N 1
ATOM 1459 C CA . LYS A 1 189 ? -27.979 -7.279 25.244 1.00 66.50 189 LYS A CA 1
ATOM 1460 C C . LYS A 1 189 ? -28.225 -8.715 24.767 1.00 66.50 189 LYS A C 1
ATOM 1462 O O . LYS A 1 189 ? -27.439 -9.605 25.064 1.00 66.50 189 LYS A O 1
ATOM 1467 N N . THR A 1 190 ? -29.299 -8.946 24.008 1.00 73.62 190 THR A N 1
ATOM 1468 C CA . THR A 1 190 ? -29.573 -10.257 23.400 1.00 73.62 190 THR A CA 1
ATOM 1469 C C . THR A 1 190 ? -28.554 -10.594 22.307 1.00 73.62 190 THR A C 1
ATOM 1471 O O . THR A 1 190 ? -28.137 -11.744 22.230 1.00 73.62 190 THR A O 1
ATOM 1474 N N . LEU A 1 191 ? -28.131 -9.619 21.494 1.00 78.62 191 LEU A N 1
ATOM 1475 C CA . LEU A 1 191 ? -27.114 -9.817 20.451 1.00 78.62 191 LEU A CA 1
ATOM 1476 C C . LEU A 1 191 ? -25.737 -10.105 21.078 1.00 78.62 191 LEU A C 1
ATOM 1478 O O . LEU A 1 191 ? -25.137 -11.133 20.779 1.00 78.62 191 LEU A O 1
ATOM 1482 N N . GLN A 1 192 ? -25.324 -9.295 22.057 1.00 74.88 192 GLN A N 1
ATOM 1483 C CA . GLN A 1 192 ? -24.086 -9.491 22.826 1.00 74.88 192 GLN A CA 1
ATOM 1484 C C . GLN A 1 192 ? -24.044 -10.862 23.528 1.00 74.88 192 GLN A C 1
ATOM 1486 O O . GLN A 1 192 ? -23.024 -11.548 23.516 1.00 74.88 192 GLN A O 1
ATOM 1491 N N . ALA A 1 193 ? -25.167 -11.312 24.104 1.00 80.44 193 ALA A N 1
ATOM 1492 C CA . ALA A 1 193 ? -25.257 -12.637 24.719 1.00 80.44 193 ALA A CA 1
ATOM 1493 C C . ALA A 1 193 ? -25.140 -13.786 23.697 1.00 80.44 193 ALA A C 1
ATOM 1495 O O . ALA A 1 193 ? -24.607 -14.842 24.036 1.00 80.44 193 ALA A O 1
ATOM 1496 N N . ILE A 1 194 ? -25.600 -13.595 22.454 1.00 86.25 194 ILE A N 1
ATOM 1497 C CA . ILE A 1 194 ? -25.399 -14.558 21.359 1.00 86.25 194 ILE A CA 1
ATOM 1498 C C . ILE A 1 194 ? -23.911 -14.618 20.981 1.00 86.25 194 ILE A C 1
ATOM 1500 O O . ILE A 1 194 ? -23.350 -15.709 20.896 1.00 86.25 194 ILE A O 1
ATOM 1504 N N . GLU A 1 195 ? -23.252 -13.472 20.817 1.00 82.00 195 GLU A N 1
ATOM 1505 C CA . GLU A 1 195 ? -21.838 -13.377 20.418 1.00 82.00 195 GLU A CA 1
ATOM 1506 C C . GLU A 1 195 ? -20.862 -13.927 21.468 1.00 82.00 195 GLU A C 1
ATOM 1508 O O . GLU A 1 195 ? -19.842 -14.520 21.114 1.00 82.00 195 GLU A O 1
ATOM 1513 N N . ALA A 1 196 ? -21.180 -13.801 22.756 1.00 80.94 196 ALA A N 1
ATOM 1514 C CA . ALA A 1 196 ? -20.342 -14.316 23.839 1.00 80.94 196 ALA A CA 1
ATOM 1515 C C . ALA A 1 196 ? -20.546 -15.820 24.144 1.00 80.94 196 ALA A C 1
ATOM 1517 O O . ALA A 1 196 ? -19.744 -16.410 24.868 1.00 80.94 196 ALA A O 1
ATOM 1518 N N . CYS A 1 197 ? -21.595 -16.468 23.616 1.00 87.19 197 CYS A N 1
ATOM 1519 C CA . CYS A 1 197 ? -21.929 -17.864 23.942 1.00 87.19 197 CYS A CA 1
ATOM 1520 C C . CYS A 1 197 ? -21.466 -18.892 22.892 1.00 87.19 197 CYS A C 1
ATOM 1522 O O . CYS A 1 197 ? -21.189 -18.565 21.737 1.00 87.19 197 CYS A O 1
ATOM 1524 N N . ASN A 1 198 ? -21.432 -20.173 23.271 1.00 89.50 198 ASN A N 1
ATOM 1525 C CA . ASN A 1 198 ? -21.226 -21.283 22.335 1.00 89.50 198 ASN A CA 1
ATOM 1526 C C . ASN A 1 198 ? -22.560 -21.794 21.771 1.00 89.50 198 ASN A C 1
ATOM 1528 O O . ASN A 1 198 ? -22.672 -22.062 20.575 1.00 89.50 198 ASN A O 1
ATOM 1532 N N . VAL A 1 199 ? -23.576 -21.926 22.633 1.00 91.38 199 VAL A N 1
ATOM 1533 C CA . VAL A 1 199 ? -24.906 -22.430 22.265 1.00 91.38 199 VAL A CA 1
ATOM 1534 C C . VAL A 1 199 ? -25.987 -21.421 22.638 1.00 91.38 199 VAL A C 1
ATOM 1536 O O . VAL A 1 199 ? -26.071 -20.965 23.777 1.00 91.38 199 VAL A O 1
ATOM 1539 N N . VAL A 1 200 ? -26.877 -21.139 21.692 1.00 92.81 200 VAL A N 1
ATOM 1540 C CA . VAL A 1 200 ? -28.093 -20.357 21.892 1.00 92.81 200 VAL A CA 1
ATOM 1541 C C . VAL A 1 200 ? -29.287 -21.292 22.062 1.00 92.81 200 VAL A C 1
ATOM 1543 O O . VAL A 1 200 ? -29.562 -22.158 21.228 1.00 92.81 200 VAL A O 1
ATOM 1546 N N . LEU A 1 201 ? -30.049 -21.076 23.129 1.00 92.56 201 LEU A N 1
ATOM 1547 C CA . LEU A 1 201 ? -31.382 -21.631 23.313 1.00 92.56 201 LEU A CA 1
ATOM 1548 C C . LEU A 1 201 ? -32.425 -20.573 22.935 1.00 92.56 201 LEU A C 1
ATOM 1550 O O . LEU A 1 201 ? -32.674 -19.641 23.701 1.00 92.56 201 LEU A O 1
ATOM 1554 N N . LEU A 1 202 ? -33.063 -20.734 21.775 1.00 92.12 202 LEU A N 1
ATOM 1555 C CA . LEU A 1 202 ? -34.146 -19.859 21.325 1.00 92.12 202 LEU A CA 1
ATOM 1556 C C . LEU A 1 202 ? -35.487 -20.314 21.916 1.00 92.12 202 LEU A C 1
ATOM 1558 O O . LEU A 1 202 ? -35.997 -21.383 21.583 1.00 92.12 202 LEU A O 1
ATOM 1562 N N . MET A 1 203 ? -36.066 -19.484 22.779 1.00 90.25 203 MET A N 1
ATOM 1563 C CA . MET A 1 203 ? -37.333 -19.714 23.471 1.00 90.25 203 MET A CA 1
ATOM 1564 C C . MET A 1 203 ? -38.505 -19.067 22.728 1.00 90.25 203 MET A C 1
ATOM 1566 O O . MET A 1 203 ? -38.565 -17.844 22.590 1.00 90.25 203 MET A O 1
ATOM 1570 N N . ILE A 1 204 ? -39.469 -19.892 22.323 1.00 91.12 204 ILE A N 1
ATOM 1571 C CA . ILE A 1 204 ? -40.710 -19.500 21.640 1.00 91.12 204 ILE A CA 1
ATOM 1572 C C . ILE A 1 204 ? -41.898 -19.824 22.557 1.00 91.12 204 ILE A C 1
ATOM 1574 O O . ILE A 1 204 ? -41.908 -20.860 23.220 1.00 91.12 204 ILE A O 1
ATOM 1578 N N . ASP A 1 205 ? -42.908 -18.955 22.610 1.00 89.19 205 ASP A N 1
ATOM 1579 C CA . ASP A 1 205 ? -44.141 -19.185 23.374 1.00 89.19 205 ASP A CA 1
ATOM 1580 C C . ASP A 1 205 ? -45.204 -19.873 22.509 1.00 89.19 205 ASP A C 1
ATOM 1582 O O . ASP A 1 205 ? -45.670 -19.304 21.521 1.00 89.19 205 ASP A O 1
ATOM 1586 N N . ALA A 1 206 ? -45.602 -21.085 22.903 1.00 88.88 206 ALA A N 1
ATOM 1587 C CA . ALA A 1 206 ? -46.509 -21.937 22.141 1.00 88.88 206 ALA A CA 1
ATOM 1588 C C . ALA A 1 206 ? -47.959 -21.418 22.051 1.00 88.88 206 ALA A C 1
ATOM 1590 O O . ALA A 1 206 ? -48.715 -21.894 21.207 1.00 88.88 206 ALA A O 1
ATOM 1591 N N . HIS A 1 207 ? -48.355 -20.456 22.895 1.00 84.56 207 HIS A N 1
ATOM 1592 C CA . HIS A 1 207 ? -49.666 -19.797 22.815 1.00 84.56 207 HIS A CA 1
ATOM 1593 C C . HIS A 1 207 ? -49.685 -18.597 21.853 1.00 84.56 207 HIS A C 1
ATOM 1595 O O . HIS A 1 207 ? -50.750 -18.029 21.612 1.00 84.56 207 HIS A O 1
ATOM 1601 N N . THR A 1 208 ? -48.530 -18.179 21.329 1.00 81.88 208 THR A N 1
ATOM 1602 C CA . THR A 1 208 ? -48.400 -17.004 20.455 1.00 81.88 208 THR A CA 1
ATOM 1603 C C . THR A 1 208 ? -47.968 -17.401 19.049 1.00 81.88 208 THR A C 1
ATOM 1605 O O . THR A 1 208 ? -47.298 -18.414 18.861 1.00 81.88 208 THR A O 1
ATOM 1608 N N . GLU A 1 209 ? -48.301 -16.583 18.049 1.00 82.44 209 GLU A N 1
ATOM 1609 C CA . GLU A 1 209 ? -47.698 -16.738 16.724 1.00 82.44 209 GLU A CA 1
ATOM 1610 C C . GLU A 1 209 ? -46.186 -16.474 16.792 1.00 82.44 209 GLU A C 1
ATOM 1612 O O . GLU A 1 209 ? -45.727 -15.564 17.497 1.00 82.44 209 GLU A O 1
ATOM 1617 N N . ILE A 1 210 ? -45.418 -17.257 16.029 1.00 86.62 210 ILE A N 1
ATOM 1618 C CA . ILE A 1 210 ? -44.004 -16.983 15.758 1.00 86.62 210 ILE A CA 1
ATOM 1619 C C . ILE A 1 210 ? -43.944 -15.651 15.011 1.00 86.62 210 ILE A C 1
ATOM 1621 O O . ILE A 1 210 ? -44.462 -15.520 13.901 1.00 86.62 210 ILE A O 1
ATOM 1625 N N . SER A 1 211 ? -43.351 -14.650 15.643 1.00 84.31 211 SER A N 1
ATOM 1626 C CA . SER A 1 211 ? -43.261 -13.293 15.116 1.00 84.31 211 SER A CA 1
ATOM 1627 C C . SER A 1 211 ? -42.046 -13.126 14.215 1.00 84.31 211 SER A C 1
ATOM 1629 O O . SER A 1 211 ? -41.068 -13.872 14.313 1.00 84.31 211 SER A O 1
ATOM 1631 N N . ASP A 1 212 ? -42.063 -12.072 13.407 1.00 80.00 212 ASP A N 1
ATOM 1632 C CA . ASP A 1 212 ? -40.913 -11.703 12.585 1.00 80.00 212 ASP A CA 1
ATOM 1633 C C . ASP A 1 212 ? -39.696 -11.350 13.462 1.00 80.00 212 ASP A C 1
ATOM 1635 O O . ASP A 1 212 ? -38.565 -11.601 13.069 1.00 80.00 212 ASP A O 1
ATOM 1639 N N . GLN A 1 213 ? -39.905 -10.890 14.706 1.00 79.75 213 GLN A N 1
ATOM 1640 C CA . GLN A 1 213 ? -38.827 -10.675 15.678 1.00 79.75 213 GLN A CA 1
ATOM 1641 C C . GLN A 1 213 ? -38.152 -11.986 16.117 1.00 79.75 213 GLN A C 1
ATOM 1643 O O . GLN A 1 213 ? -36.933 -12.007 16.280 1.00 79.75 213 GLN A O 1
ATOM 1648 N N . ASP A 1 214 ? -38.899 -13.086 16.283 1.00 85.25 214 ASP A N 1
ATOM 1649 C CA . ASP A 1 214 ? -38.289 -14.394 16.579 1.00 85.25 214 ASP A CA 1
ATOM 1650 C C . ASP A 1 214 ? -37.490 -14.901 15.369 1.00 85.25 214 ASP A C 1
ATOM 1652 O O . ASP A 1 214 ? -36.433 -15.505 15.543 1.00 85.25 214 ASP A O 1
ATOM 1656 N N . ALA A 1 215 ? -37.965 -14.619 14.149 1.00 85.69 215 ALA A N 1
ATOM 1657 C CA . ALA A 1 215 ? -37.268 -14.953 12.910 1.00 85.69 215 ALA A CA 1
ATOM 1658 C C . ALA A 1 215 ? -35.995 -14.114 12.702 1.00 85.69 215 ALA A C 1
ATOM 1660 O O . ALA A 1 215 ? -34.971 -14.680 12.329 1.00 85.69 215 ALA A O 1
ATOM 1661 N N . SER A 1 216 ? -36.008 -12.811 13.007 1.00 83.75 216 SER A N 1
ATOM 1662 C CA . SER A 1 216 ? -34.810 -11.957 12.961 1.00 83.75 216 SER A CA 1
ATOM 1663 C C . SER A 1 216 ? -33.764 -12.379 13.992 1.00 83.75 216 SER A C 1
ATOM 1665 O O . SER A 1 216 ? -32.586 -12.484 13.663 1.00 83.75 216 SER A O 1
ATOM 1667 N N . ILE A 1 217 ? -34.185 -12.687 15.225 1.00 85.69 217 ILE A N 1
ATOM 1668 C CA . ILE A 1 217 ? -33.291 -13.226 16.262 1.00 85.69 217 ILE A CA 1
ATOM 1669 C C . ILE A 1 217 ? -32.704 -14.571 15.807 1.00 85.69 217 ILE A C 1
ATOM 1671 O O . ILE A 1 217 ? -31.500 -14.785 15.915 1.00 85.69 217 ILE A O 1
ATOM 1675 N N . ALA A 1 218 ? -33.527 -15.466 15.254 1.00 86.75 218 ALA A N 1
ATOM 1676 C CA . ALA A 1 218 ? -33.069 -16.737 14.701 1.00 86.75 218 ALA A CA 1
ATOM 1677 C C . ALA A 1 218 ? -32.085 -16.565 13.528 1.00 86.75 218 ALA A C 1
ATOM 1679 O O . ALA A 1 218 ? -31.122 -17.324 13.435 1.00 86.75 218 ALA A O 1
ATOM 1680 N N . GLY A 1 219 ? -32.307 -15.577 12.654 1.00 85.69 219 GLY A N 1
ATOM 1681 C CA . GLY A 1 219 ? -31.394 -15.209 11.570 1.00 85.69 219 GLY A CA 1
ATOM 1682 C C . GLY A 1 219 ? -30.030 -14.779 12.105 1.00 85.69 219 GLY A C 1
ATOM 1683 O O . GLY A 1 219 ? -29.020 -15.373 11.735 1.00 85.69 219 GLY A O 1
ATOM 1684 N N . PHE A 1 220 ? -30.012 -13.864 13.078 1.00 85.44 220 PHE A N 1
ATOM 1685 C CA . PHE A 1 220 ? -28.779 -13.383 13.703 1.00 85.44 220 PHE A CA 1
ATOM 1686 C C . PHE A 1 220 ? -27.953 -14.503 14.364 1.00 85.44 220 PHE A C 1
ATOM 1688 O O . PHE A 1 220 ? -26.726 -14.491 14.299 1.00 85.44 220 PHE A O 1
ATOM 1695 N N . VAL A 1 221 ? -28.586 -15.533 14.944 1.00 88.25 221 VAL A N 1
ATOM 1696 C CA . VAL A 1 221 ? -27.861 -16.714 15.468 1.00 88.25 221 VAL A CA 1
ATOM 1697 C C . VAL A 1 221 ? -27.166 -17.512 14.350 1.00 88.25 221 VAL A C 1
ATOM 1699 O O . VAL A 1 221 ? -26.064 -18.024 14.542 1.00 88.25 221 VAL A O 1
ATOM 1702 N N . VAL A 1 222 ? -27.768 -17.598 13.159 1.00 86.75 222 VAL A N 1
ATOM 1703 C CA . VAL A 1 222 ? -27.154 -18.248 11.984 1.00 86.75 222 VAL A CA 1
ATOM 1704 C C . VAL A 1 222 ? -26.023 -17.384 11.403 1.00 86.75 222 VAL A C 1
ATOM 1706 O O . VAL A 1 222 ? -24.972 -17.906 11.017 1.00 86.75 222 VAL A O 1
ATOM 1709 N N . GLU A 1 223 ? -26.206 -16.063 11.390 1.00 85.06 223 GLU A N 1
ATOM 1710 C CA . GLU A 1 223 ? -25.247 -15.064 10.893 1.00 85.06 223 GLU A CA 1
ATOM 1711 C C . GLU A 1 223 ? -24.031 -14.881 11.820 1.00 85.06 223 GLU A C 1
ATOM 1713 O O . GLU A 1 223 ? -22.910 -14.738 11.332 1.00 85.06 223 GLU A O 1
ATOM 1718 N N . THR A 1 224 ? -24.197 -15.049 13.135 1.00 85.19 224 THR A N 1
ATOM 1719 C CA . THR A 1 224 ? -23.093 -15.195 14.112 1.00 85.19 224 THR A CA 1
ATOM 1720 C C . THR A 1 224 ? -22.528 -16.620 14.186 1.00 85.19 224 THR A C 1
ATOM 1722 O O . THR A 1 224 ? -21.461 -16.835 14.759 1.00 85.19 224 THR A O 1
ATOM 1725 N N . GLY A 1 225 ? -23.210 -17.602 13.583 1.00 85.81 225 GLY A N 1
ATOM 1726 C CA . GLY A 1 225 ? -22.725 -18.975 13.407 1.00 85.81 225 GLY A CA 1
ATOM 1727 C C . GLY A 1 225 ? -22.805 -19.868 14.647 1.00 85.81 225 GLY A C 1
ATOM 1728 O O . GLY A 1 225 ? -22.188 -20.931 14.665 1.00 85.81 225 GLY A O 1
ATOM 1729 N N . ARG A 1 226 ? -23.542 -19.471 15.685 1.00 89.81 226 ARG A N 1
ATOM 1730 C CA . ARG A 1 226 ? -23.571 -20.205 16.959 1.00 89.81 226 ARG A CA 1
ATOM 1731 C C . ARG A 1 226 ? -24.441 -21.457 16.879 1.00 89.81 226 ARG A C 1
ATOM 1733 O O . ARG A 1 226 ? -25.369 -21.549 16.071 1.00 89.81 226 ARG A O 1
ATOM 1740 N N . ALA A 1 227 ? -24.133 -22.445 17.717 1.00 91.88 227 ALA A N 1
ATOM 1741 C CA . ALA A 1 227 ? -24.982 -23.624 17.859 1.00 91.88 227 ALA A CA 1
ATOM 1742 C C . ALA A 1 227 ? -26.368 -23.220 18.389 1.00 91.88 227 ALA A C 1
ATOM 1744 O O . ALA A 1 227 ? -26.484 -22.304 19.198 1.00 91.88 227 ALA A O 1
ATOM 1745 N N . LEU A 1 228 ? -27.428 -23.892 17.937 1.00 93.69 228 LEU A N 1
ATOM 1746 C CA . LEU A 1 228 ? -28.810 -23.475 18.166 1.00 93.69 228 LEU A CA 1
ATOM 1747 C C . LEU A 1 228 ? -29.731 -24.658 18.486 1.00 93.69 228 LEU A C 1
ATOM 1749 O O . LEU A 1 228 ? -29.828 -25.638 17.742 1.00 93.69 228 LEU A O 1
ATOM 1753 N N . VAL A 1 229 ? -30.472 -24.512 19.582 1.00 93.81 229 VAL A N 1
ATOM 1754 C CA . VAL A 1 229 ? -31.568 -25.394 20.002 1.00 93.81 229 VAL A CA 1
ATOM 1755 C C . VAL A 1 229 ? -32.828 -24.546 20.181 1.00 93.81 229 VAL A C 1
ATOM 1757 O O . VAL A 1 229 ? -32.761 -23.440 20.715 1.00 93.81 229 VAL A O 1
ATOM 1760 N N . VAL A 1 230 ? -33.988 -25.047 19.746 1.00 93.25 230 VAL A N 1
ATOM 1761 C CA . VAL A 1 230 ? -35.265 -24.320 19.846 1.00 93.25 230 VAL A CA 1
ATOM 1762 C C . VAL A 1 230 ? -36.145 -24.939 20.930 1.00 93.25 230 VAL A C 1
ATOM 1764 O O . VAL A 1 230 ? -36.469 -26.125 20.881 1.00 93.25 230 VAL A O 1
ATOM 1767 N N . GLY A 1 231 ? -36.562 -24.125 21.897 1.00 92.56 231 GLY A N 1
ATOM 1768 C CA . GLY A 1 231 ? -37.473 -24.496 22.974 1.00 92.56 231 GLY A CA 1
ATOM 1769 C C . GLY A 1 231 ? -38.848 -23.849 22.812 1.00 92.56 231 GLY A C 1
ATOM 1770 O O . GLY A 1 231 ? -39.011 -22.659 23.069 1.00 92.56 231 GLY A O 1
ATOM 1771 N N . ILE A 1 232 ? -39.857 -24.637 22.442 1.00 92.56 232 ILE A N 1
ATOM 1772 C CA . ILE A 1 232 ? -41.265 -24.223 22.429 1.00 92.56 232 ILE A CA 1
ATOM 1773 C C . ILE A 1 232 ? -41.841 -24.426 23.840 1.00 92.56 232 ILE A C 1
ATOM 1775 O O . ILE A 1 232 ? -42.049 -25.557 24.281 1.00 92.56 232 ILE A O 1
ATOM 1779 N N . ASN A 1 233 ? -42.062 -23.328 24.563 1.00 91.44 233 ASN A N 1
ATOM 1780 C CA . ASN A 1 233 ? -42.448 -23.287 25.975 1.00 91.44 233 ASN A CA 1
ATOM 1781 C C . ASN A 1 233 ? -43.960 -23.069 26.179 1.00 91.44 233 ASN A C 1
ATOM 1783 O O . ASN A 1 233 ? -44.646 -22.588 25.283 1.00 91.44 233 ASN A O 1
ATOM 1787 N N . LYS A 1 234 ? -44.461 -23.376 27.386 1.00 90.81 234 LYS A N 1
ATOM 1788 C CA . LYS A 1 234 ? -45.893 -23.368 27.772 1.00 90.81 234 LYS A CA 1
ATOM 1789 C C . LYS A 1 234 ? -46.741 -24.427 27.040 1.00 90.81 234 LYS A C 1
ATOM 1791 O O . LYS A 1 234 ? -47.954 -24.303 26.915 1.00 90.81 234 LYS A O 1
ATOM 1796 N N . TRP A 1 235 ? -46.110 -25.514 26.588 1.00 90.25 235 TRP A N 1
ATOM 1797 C CA . TRP A 1 235 ? -46.765 -26.589 25.824 1.00 90.25 235 TRP A CA 1
ATOM 1798 C C . TRP A 1 235 ? -47.903 -27.309 26.576 1.00 90.25 235 TRP A C 1
ATOM 1800 O O . TRP A 1 235 ? -48.772 -27.940 25.976 1.00 90.25 235 TRP A O 1
ATOM 1810 N N . ASP A 1 236 ? -47.899 -27.231 27.906 1.00 83.19 236 ASP A N 1
ATOM 1811 C CA . ASP A 1 236 ? -48.791 -27.965 28.801 1.00 83.19 236 ASP A CA 1
ATOM 1812 C C . ASP A 1 236 ? -50.237 -27.441 28.853 1.00 83.19 236 ASP A C 1
ATOM 1814 O O . ASP A 1 236 ? -51.087 -28.103 29.452 1.00 83.19 236 ASP A O 1
ATOM 1818 N N . GLY A 1 237 ? -50.512 -26.284 28.241 1.00 78.81 237 GLY A N 1
ATOM 1819 C CA . GLY A 1 237 ? -51.847 -25.686 28.135 1.00 78.81 237 GLY A CA 1
ATOM 1820 C C . GLY A 1 237 ? -52.519 -25.819 26.762 1.00 78.81 237 GLY A C 1
ATOM 1821 O O . GLY A 1 237 ? -53.630 -25.320 26.608 1.00 78.81 237 GLY A O 1
ATOM 1822 N N . LEU A 1 238 ? -51.869 -26.440 25.767 1.00 86.56 238 LEU A N 1
ATOM 1823 C CA . LEU A 1 238 ? -52.370 -26.467 24.385 1.00 86.56 238 LEU A CA 1
ATOM 1824 C C . LEU A 1 238 ? -53.290 -27.649 24.067 1.00 86.56 238 LEU A C 1
ATOM 1826 O O . LEU A 1 238 ? -52.995 -28.783 24.462 1.00 86.56 238 LEU A O 1
ATOM 1830 N N . ASP A 1 239 ? -54.311 -27.403 23.245 1.00 87.88 239 ASP A N 1
ATOM 1831 C CA . ASP A 1 239 ? -55.112 -28.436 22.572 1.00 87.88 239 ASP A CA 1
ATOM 1832 C C . ASP A 1 239 ? -54.400 -29.040 21.337 1.00 87.88 239 ASP A C 1
ATOM 1834 O O . ASP A 1 239 ? -53.307 -28.626 20.949 1.00 87.88 239 ASP A O 1
ATOM 1838 N N . GLU A 1 240 ? -54.987 -30.071 20.725 1.00 87.88 240 GLU A N 1
ATOM 1839 C CA . GLU A 1 240 ? -54.371 -30.791 19.600 1.00 87.88 240 GLU A CA 1
ATOM 1840 C C . GLU A 1 240 ? -54.286 -29.959 18.304 1.00 87.88 240 GLU A C 1
ATOM 1842 O O . GLU A 1 240 ? -53.289 -30.048 17.584 1.00 87.88 240 GLU A O 1
ATOM 1847 N N . TYR A 1 241 ? -55.258 -29.077 18.052 1.00 86.88 241 TYR A N 1
ATOM 1848 C CA . TYR A 1 241 ? -55.261 -28.178 16.895 1.00 86.88 241 TYR A CA 1
ATOM 1849 C C . TYR A 1 241 ? -54.164 -27.111 17.020 1.00 86.88 241 TYR A C 1
ATOM 1851 O O . TYR A 1 241 ? -53.394 -26.895 16.084 1.00 86.88 241 TYR A O 1
ATOM 1859 N N . GLN A 1 242 ? -54.025 -26.502 18.200 1.00 85.69 242 GLN A N 1
ATOM 1860 C CA . GLN A 1 242 ? -52.960 -25.546 18.510 1.00 85.69 242 GLN A CA 1
ATOM 1861 C C . GLN A 1 242 ? -51.568 -26.182 18.368 1.00 85.69 242 GLN A C 1
ATOM 1863 O O . GLN A 1 242 ? -50.662 -25.570 17.798 1.00 85.69 242 GLN A O 1
ATOM 1868 N N . ARG A 1 243 ? -51.402 -27.433 18.827 1.00 88.56 243 ARG A N 1
ATOM 1869 C CA . ARG A 1 243 ? -50.146 -28.200 18.709 1.00 88.56 243 ARG A CA 1
ATOM 1870 C C . ARG A 1 243 ? -49.778 -28.551 17.270 1.00 88.56 243 ARG A C 1
ATOM 1872 O O . ARG A 1 243 ? -48.588 -28.664 16.980 1.00 88.56 243 ARG A O 1
ATOM 1879 N N . GLU A 1 244 ? -50.748 -28.754 16.380 1.00 88.00 244 GLU A N 1
ATOM 1880 C CA . GLU A 1 244 ? -50.467 -28.864 14.945 1.00 88.00 244 GLU A CA 1
ATOM 1881 C C . GLU A 1 244 ? -50.148 -27.505 14.322 1.00 88.00 244 GLU A C 1
ATOM 1883 O O . GLU A 1 244 ? -49.178 -27.391 13.573 1.00 88.00 244 GLU A O 1
ATOM 1888 N N . TRP A 1 245 ? -50.930 -26.472 14.641 1.00 88.00 245 TRP A N 1
ATOM 1889 C CA . TRP A 1 245 ? -50.770 -25.134 14.077 1.00 88.00 245 TRP A CA 1
ATOM 1890 C C . TRP A 1 245 ? -49.372 -24.558 14.340 1.00 88.00 245 TRP A C 1
ATOM 1892 O O . TRP A 1 245 ? -48.689 -24.175 13.392 1.00 88.00 245 TRP A O 1
ATOM 1902 N N . ILE A 1 246 ? -48.885 -24.599 15.585 1.00 86.25 246 ILE A N 1
ATOM 1903 C CA . ILE A 1 246 ? -47.558 -24.062 15.932 1.00 86.25 246 ILE A CA 1
ATOM 1904 C C . ILE A 1 246 ? -46.402 -24.837 15.270 1.00 86.25 246 ILE A C 1
ATOM 1906 O O . ILE A 1 246 ? -45.373 -24.247 14.946 1.00 86.25 246 ILE A O 1
ATOM 1910 N N . LYS A 1 247 ? -46.573 -26.141 14.993 1.00 86.88 247 LYS A N 1
ATOM 1911 C CA . LYS A 1 247 ? -45.601 -26.932 14.210 1.00 86.88 247 LYS A CA 1
ATOM 1912 C C . LYS A 1 247 ? -45.587 -26.502 12.745 1.00 86.88 247 LYS A C 1
ATOM 1914 O O . LYS A 1 247 ? -44.518 -26.258 12.197 1.00 86.88 247 LYS A O 1
ATOM 1919 N N . ARG A 1 248 ? -46.767 -26.350 12.131 1.00 86.88 248 ARG A N 1
ATOM 1920 C CA . ARG A 1 248 ? -46.898 -25.863 10.746 1.00 86.88 248 ARG A CA 1
ATOM 1921 C C . ARG A 1 248 ? -46.318 -24.451 10.596 1.00 86.88 248 ARG A C 1
ATOM 1923 O O . ARG A 1 248 ? -45.673 -24.173 9.591 1.00 86.88 248 ARG A O 1
ATOM 1930 N N . GLU A 1 249 ? -46.484 -23.586 11.598 1.00 85.62 249 GLU A N 1
ATOM 1931 C CA . GLU A 1 249 ? -45.862 -22.256 11.621 1.00 85.62 249 GLU A CA 1
ATOM 1932 C C . GLU A 1 249 ? -44.340 -22.300 11.789 1.00 85.62 249 GLU A C 1
ATOM 1934 O O . GLU A 1 249 ? -43.641 -21.542 11.115 1.00 85.62 249 GLU A O 1
ATOM 1939 N N . PHE A 1 250 ? -43.808 -23.210 12.612 1.00 87.44 250 PHE A N 1
ATOM 1940 C CA . PHE A 1 250 ? -42.363 -23.434 12.716 1.00 87.44 250 PHE A CA 1
ATOM 1941 C C . PHE A 1 250 ? -41.769 -23.862 11.363 1.00 87.44 250 PHE A C 1
ATOM 1943 O O . PHE A 1 250 ? -40.847 -23.215 10.864 1.00 87.44 250 PHE A O 1
ATOM 1950 N N . ASP A 1 251 ? -42.360 -24.872 10.717 1.00 84.94 251 ASP A N 1
ATOM 1951 C CA . ASP A 1 251 ? -41.927 -25.366 9.402 1.00 84.94 251 ASP A CA 1
ATOM 1952 C C . ASP A 1 251 ? -42.107 -24.325 8.275 1.00 84.94 251 ASP A C 1
ATOM 1954 O O . ASP A 1 251 ? -41.399 -24.374 7.264 1.00 84.94 251 ASP A O 1
ATOM 1958 N N . ARG A 1 252 ? -43.037 -23.369 8.439 1.00 83.81 252 ARG A N 1
ATOM 1959 C CA . ARG A 1 252 ? -43.300 -22.276 7.488 1.00 83.81 252 ARG A CA 1
ATOM 1960 C C . ARG A 1 252 ? -42.332 -21.104 7.651 1.00 83.81 252 ARG A C 1
ATOM 1962 O O . ARG A 1 252 ? -41.729 -20.694 6.661 1.00 83.81 252 ARG A O 1
ATOM 1969 N N . LYS A 1 253 ? -42.191 -20.555 8.864 1.00 85.06 253 LYS A N 1
ATOM 1970 C CA . LYS A 1 253 ? -41.411 -19.329 9.128 1.00 85.06 253 LYS A CA 1
ATOM 1971 C C . LYS A 1 253 ? -39.938 -19.592 9.445 1.00 85.06 253 LYS A C 1
ATOM 1973 O O . LYS A 1 253 ? -39.086 -18.819 9.025 1.00 85.06 253 LYS A O 1
ATOM 1978 N N . LEU A 1 254 ? -39.620 -20.685 10.141 1.00 86.44 254 LEU A N 1
ATOM 1979 C CA . LEU A 1 254 ? -38.267 -20.990 10.634 1.00 86.44 254 LEU A CA 1
ATOM 1980 C C . LEU A 1 254 ? -37.590 -22.141 9.870 1.00 86.44 254 LEU A C 1
ATOM 1982 O O . LEU A 1 254 ? -36.642 -22.750 10.356 1.00 86.44 254 LEU A O 1
ATOM 1986 N N . ARG A 1 255 ? -38.015 -22.404 8.626 1.00 83.81 255 ARG A N 1
ATOM 1987 C CA . ARG A 1 255 ? -37.503 -23.486 7.757 1.00 83.81 255 ARG A CA 1
ATOM 1988 C C . ARG A 1 255 ? -35.978 -23.492 7.555 1.00 83.81 255 ARG A C 1
ATOM 1990 O O . ARG A 1 255 ? -35.398 -24.534 7.244 1.00 83.81 255 ARG A O 1
ATOM 1997 N N . PHE A 1 256 ? -35.324 -22.339 7.701 1.00 83.94 256 PHE A N 1
ATOM 1998 C CA . PHE A 1 256 ? -33.866 -22.206 7.618 1.00 83.94 256 PHE A CA 1
ATOM 1999 C C . PHE A 1 256 ? -33.138 -22.816 8.832 1.00 83.94 256 PHE A C 1
ATOM 2001 O O . PHE A 1 256 ? -31.990 -23.232 8.705 1.00 83.94 256 PHE A O 1
ATOM 2008 N N . LEU A 1 257 ? -33.828 -22.997 9.963 1.00 85.94 257 LEU A N 1
ATOM 2009 C CA . LEU A 1 257 ? -33.328 -23.667 11.168 1.00 85.94 257 LEU A CA 1
ATOM 2010 C C . LEU A 1 257 ? -33.352 -25.203 11.079 1.00 85.94 257 LEU A C 1
ATOM 2012 O O . LEU A 1 257 ? -33.355 -25.877 12.102 1.00 85.94 257 LEU A O 1
ATOM 2016 N N . ASN A 1 258 ? -33.355 -25.796 9.881 1.00 82.50 258 ASN A N 1
ATOM 2017 C CA . ASN A 1 258 ? -33.497 -27.251 9.702 1.00 82.50 258 ASN A CA 1
ATOM 2018 C C . ASN A 1 258 ? -32.333 -28.109 10.253 1.00 82.50 258 ASN A C 1
ATOM 2020 O O . ASN A 1 258 ? -32.404 -29.335 10.202 1.00 82.50 258 ASN A O 1
ATOM 2024 N N . PHE A 1 259 ? -31.270 -27.479 10.760 1.00 85.12 259 PHE A N 1
ATOM 2025 C CA . PHE A 1 259 ? -30.198 -28.120 11.527 1.00 85.12 259 PHE A CA 1
ATOM 2026 C C . PHE A 1 259 ? -30.453 -28.098 13.045 1.00 85.12 259 PHE A C 1
ATOM 2028 O O . PHE A 1 259 ? -29.904 -28.932 13.762 1.00 85.12 259 PHE A O 1
ATOM 2035 N N . ALA A 1 260 ? -31.254 -27.151 13.542 1.00 89.31 260 ALA A N 1
ATOM 2036 C CA . ALA A 1 260 ? -31.515 -26.937 14.959 1.00 89.31 260 ALA A CA 1
ATOM 2037 C C . ALA A 1 260 ? -32.603 -27.890 15.471 1.00 89.31 260 ALA A C 1
ATOM 2039 O O . ALA A 1 260 ? -33.613 -28.136 14.808 1.00 89.31 260 ALA A O 1
ATOM 2040 N N . LYS A 1 261 ? -32.418 -28.419 16.683 1.00 89.06 261 LYS A N 1
ATOM 2041 C CA . LYS A 1 261 ? -33.353 -29.383 17.273 1.00 89.06 261 LYS A CA 1
ATOM 2042 C C . LYS A 1 261 ? -34.462 -28.657 18.030 1.00 89.06 261 LYS A C 1
ATOM 2044 O O . LYS A 1 261 ? -34.179 -27.854 18.919 1.00 89.06 261 LYS A O 1
ATOM 2049 N N . MET A 1 262 ? -35.717 -28.933 17.677 1.00 90.88 262 MET A N 1
ATOM 2050 C CA . MET A 1 262 ? -36.893 -28.353 18.330 1.00 90.88 262 MET A CA 1
ATOM 2051 C C . MET A 1 262 ? -37.411 -29.266 19.448 1.00 90.88 262 MET A C 1
ATOM 2053 O O . MET A 1 262 ? -37.567 -30.473 19.261 1.00 90.88 262 MET A O 1
ATOM 2057 N N . HIS A 1 263 ? -37.693 -28.674 20.608 1.00 92.75 263 HIS A N 1
ATOM 2058 C CA . HIS A 1 263 ? -38.223 -29.345 21.791 1.00 92.75 263 HIS A CA 1
ATOM 2059 C C . HIS A 1 263 ? -39.458 -28.629 22.332 1.00 92.75 263 HIS A C 1
ATOM 2061 O O . HIS A 1 263 ? -39.471 -27.411 22.478 1.00 92.75 263 HIS A O 1
ATOM 2067 N N . THR A 1 264 ? -40.465 -29.404 22.722 1.00 92.50 264 THR A N 1
ATOM 2068 C CA . THR A 1 264 ? -41.660 -28.922 23.424 1.00 92.50 264 THR A CA 1
ATOM 2069 C C . THR A 1 264 ? -41.474 -29.063 24.934 1.00 92.50 264 THR A C 1
ATOM 2071 O O . THR A 1 264 ? -41.190 -30.166 25.413 1.00 92.50 264 THR A O 1
ATOM 2074 N N . LEU A 1 265 ? -41.639 -27.978 25.691 1.00 92.62 265 LEU A N 1
ATOM 2075 C CA . LEU A 1 265 ? -41.380 -27.934 27.131 1.00 92.62 265 LEU A CA 1
ATOM 2076 C C . LEU A 1 265 ? -42.403 -27.088 27.910 1.00 92.62 265 LEU A C 1
ATOM 2078 O O . LEU A 1 265 ? -43.186 -26.317 27.353 1.00 92.62 265 LEU A O 1
ATOM 2082 N N . SER A 1 266 ? -42.364 -27.226 29.233 1.00 91.06 266 SER A N 1
ATOM 2083 C CA . SER A 1 266 ? -43.047 -26.345 30.177 1.00 91.06 266 SER A CA 1
ATOM 2084 C C . SER A 1 266 ? -42.094 -26.015 31.313 1.00 91.06 266 SER A C 1
ATOM 2086 O O . SER A 1 266 ? -41.877 -26.837 32.206 1.00 91.06 266 SER A O 1
ATOM 2088 N N . ALA A 1 267 ? -41.520 -24.810 31.279 1.00 85.94 267 ALA A N 1
ATOM 2089 C CA . ALA A 1 267 ? -40.611 -24.336 32.319 1.00 85.94 267 ALA A CA 1
ATOM 2090 C C . ALA A 1 267 ? -41.279 -24.371 33.707 1.00 85.94 267 ALA A C 1
ATOM 2092 O O . ALA A 1 267 ? -40.700 -24.885 34.658 1.00 85.94 267 ALA A O 1
ATOM 2093 N N . LEU A 1 268 ? -42.542 -23.932 33.797 1.00 85.12 268 LEU A N 1
ATOM 2094 C CA . LEU A 1 268 ? -43.317 -23.897 35.043 1.00 85.12 268 LEU A CA 1
ATOM 2095 C C . LEU A 1 268 ? -43.514 -25.287 35.678 1.00 85.12 268 LEU A C 1
ATOM 2097 O O . LEU A 1 268 ? -43.539 -25.398 36.899 1.00 85.12 268 LEU A O 1
ATOM 2101 N N . LYS A 1 269 ? -43.648 -26.343 34.864 1.00 84.00 269 LYS A N 1
ATOM 2102 C CA . LYS A 1 269 ? -43.820 -27.732 35.332 1.00 84.00 269 LYS A CA 1
ATOM 2103 C C . LYS A 1 269 ? -42.519 -28.550 35.307 1.00 84.00 269 LYS A C 1
ATOM 2105 O O . LYS A 1 269 ? -42.560 -29.752 35.556 1.00 84.00 269 LYS A O 1
ATOM 2110 N N . GLY A 1 270 ? -41.382 -27.946 34.948 1.00 81.31 270 GLY A N 1
ATOM 2111 C CA . GLY A 1 270 ? -40.096 -28.632 34.753 1.00 81.31 270 GLY A CA 1
ATOM 2112 C C . GLY A 1 270 ? -40.056 -29.648 33.596 1.00 81.31 270 GLY A C 1
ATOM 2113 O O . GLY A 1 270 ? -39.069 -30.367 33.431 1.00 81.31 270 GLY A O 1
ATOM 2114 N N . GLN A 1 271 ? -41.114 -29.739 32.786 1.00 86.75 271 GLN A N 1
ATOM 2115 C CA . GLN A 1 271 ? -41.268 -30.769 31.755 1.00 86.75 271 GLN A CA 1
ATOM 2116 C C . GLN A 1 271 ? -40.476 -30.410 30.493 1.00 86.75 271 GLN A C 1
ATOM 2118 O O . GLN A 1 271 ? -40.458 -29.257 30.074 1.00 86.75 271 GLN A O 1
ATOM 2123 N N . GLY A 1 272 ? -39.832 -31.399 29.864 1.00 84.38 272 GLY A N 1
ATOM 2124 C CA . GLY A 1 272 ? -39.069 -31.231 28.614 1.00 84.38 272 GLY A CA 1
ATOM 2125 C C . GLY A 1 272 ? -37.620 -30.738 28.766 1.00 84.38 272 GLY A C 1
ATOM 2126 O O . GLY A 1 272 ? -36.857 -30.814 27.806 1.00 84.38 272 GLY A O 1
ATOM 2127 N N . ILE A 1 273 ? -37.195 -30.318 29.965 1.00 85.75 273 ILE A N 1
ATOM 2128 C CA . ILE A 1 273 ? -35.869 -29.705 30.195 1.00 85.75 273 ILE A CA 1
ATOM 2129 C C . ILE A 1 273 ? -34.705 -30.696 29.989 1.00 85.75 273 ILE A C 1
ATOM 2131 O O . ILE A 1 273 ? -33.698 -30.347 29.377 1.00 85.75 273 ILE A O 1
ATOM 2135 N N . ASN A 1 274 ? -34.822 -31.951 30.434 1.00 85.50 274 ASN A N 1
ATOM 2136 C CA . ASN A 1 274 ? -33.728 -32.924 30.278 1.00 85.50 274 ASN A CA 1
ATOM 2137 C C . ASN A 1 274 ? -33.464 -33.322 28.800 1.00 85.50 274 ASN A C 1
ATOM 2139 O O . ASN A 1 274 ? -32.297 -33.361 28.409 1.00 85.50 274 ASN A O 1
ATOM 2143 N N . PRO A 1 275 ? -34.482 -33.571 27.945 1.00 88.44 275 PRO A N 1
ATOM 2144 C CA . PRO A 1 275 ? -34.289 -33.703 26.494 1.00 88.44 275 PRO A CA 1
ATOM 2145 C C . PRO A 1 275 ? -33.681 -32.468 25.811 1.00 88.44 275 PRO A C 1
ATOM 2147 O O . PRO A 1 275 ? -32.911 -32.623 24.862 1.00 88.44 275 PRO A O 1
ATOM 2150 N N . LEU A 1 276 ? -34.008 -31.265 26.296 1.00 90.25 276 LEU A N 1
ATOM 2151 C CA . LEU A 1 276 ? -33.471 -30.001 25.789 1.00 90.25 276 LEU A CA 1
ATOM 2152 C C . LEU A 1 276 ? -31.962 -29.890 26.063 1.00 90.25 276 LEU A C 1
ATOM 2154 O O . LEU A 1 276 ? -31.185 -29.719 25.128 1.00 90.25 276 LEU A O 1
ATOM 2158 N N . LEU A 1 277 ? -31.534 -30.081 27.318 1.00 88.44 277 LEU A N 1
ATOM 2159 C CA . LEU A 1 277 ? -30.116 -30.018 27.708 1.00 88.44 277 LEU A CA 1
ATOM 2160 C C . LEU A 1 277 ? -29.264 -31.083 27.002 1.00 88.44 277 LEU A C 1
ATOM 2162 O O . LEU A 1 277 ? -28.174 -30.783 26.528 1.00 88.44 277 LEU A O 1
ATOM 2166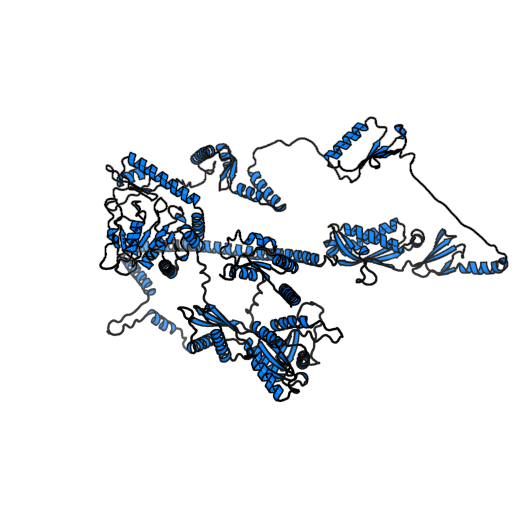 N N . LYS A 1 278 ? -29.781 -32.308 26.817 1.00 89.75 278 LYS A N 1
ATOM 2167 C CA . LYS A 1 278 ? -29.087 -33.327 26.002 1.00 89.75 278 LYS A CA 1
ATOM 2168 C C . LYS A 1 278 ? -28.808 -32.860 24.569 1.00 89.75 278 LYS A C 1
ATOM 2170 O O . LYS A 1 278 ? -27.823 -33.289 23.976 1.00 89.75 278 LYS A O 1
ATOM 2175 N N . SER A 1 279 ? -29.656 -31.991 24.026 1.00 91.44 279 SER A N 1
ATOM 2176 C CA . SER A 1 279 ? -29.525 -31.476 22.662 1.00 91.44 279 SER A CA 1
ATOM 2177 C C . SER A 1 279 ? -28.672 -30.209 22.592 1.00 91.44 279 SER A C 1
ATOM 2179 O O . SER A 1 279 ? -27.990 -30.023 21.592 1.00 91.44 279 SER A O 1
ATOM 2181 N N . VAL A 1 280 ? -28.610 -29.409 23.666 1.00 91.06 280 VAL A N 1
ATOM 2182 C CA . VAL A 1 280 ? -27.580 -28.365 23.856 1.00 91.06 280 VAL A CA 1
ATOM 2183 C C . VAL A 1 280 ? -26.186 -28.998 23.821 1.00 91.06 280 VAL A C 1
ATOM 2185 O O . VAL A 1 280 ? -25.331 -28.559 23.058 1.00 91.06 280 VAL A O 1
ATOM 2188 N N . ASN A 1 281 ? -25.985 -30.097 24.552 1.00 89.88 281 ASN A N 1
ATOM 2189 C CA . ASN A 1 281 ? -24.686 -30.773 24.619 1.00 89.88 281 ASN A CA 1
ATOM 2190 C C . ASN A 1 281 ? -24.317 -31.442 23.285 1.00 89.88 281 ASN A C 1
ATOM 2192 O O . ASN A 1 281 ? -23.157 -31.414 22.882 1.00 89.88 281 ASN A O 1
ATOM 2196 N N . ALA A 1 282 ? -25.300 -31.999 22.566 1.00 89.06 282 ALA A N 1
ATOM 2197 C CA . ALA A 1 282 ? -25.091 -32.525 21.216 1.00 89.06 282 ALA A CA 1
ATOM 2198 C C . ALA A 1 282 ? -24.738 -31.417 20.206 1.00 89.06 282 ALA A C 1
ATOM 2200 O O . ALA A 1 282 ? -23.822 -31.596 19.408 1.00 89.06 282 ALA A O 1
ATOM 2201 N N . ALA A 1 283 ? -25.415 -30.265 20.273 1.00 90.44 283 ALA A N 1
ATOM 2202 C CA . ALA A 1 283 ? -25.143 -29.110 19.419 1.00 90.44 283 ALA A CA 1
ATOM 2203 C C . ALA A 1 283 ? -23.744 -28.520 19.676 1.00 90.44 283 ALA A C 1
ATOM 2205 O O . ALA A 1 283 ? -23.028 -28.207 18.727 1.00 90.44 283 ALA A O 1
ATOM 2206 N N . HIS A 1 284 ? -23.323 -28.452 20.945 1.00 90.81 284 HIS A N 1
ATOM 2207 C CA . HIS A 1 284 ? -21.960 -28.084 21.337 1.00 90.81 284 HIS A CA 1
ATOM 2208 C C . HIS A 1 284 ? -20.922 -29.066 20.769 1.00 90.81 284 HIS A C 1
ATOM 2210 O O . HIS A 1 284 ? -19.996 -28.665 20.068 1.00 90.81 284 HIS A O 1
ATOM 2216 N N . ALA A 1 285 ? -21.110 -30.370 20.999 1.00 87.56 285 ALA A N 1
ATOM 2217 C CA . ALA A 1 285 ? -20.200 -31.408 20.512 1.00 87.56 285 ALA A CA 1
ATOM 2218 C C . ALA A 1 285 ? -20.107 -31.462 18.973 1.00 87.56 285 ALA A C 1
ATOM 2220 O O . ALA A 1 285 ? -19.061 -31.819 18.435 1.00 87.56 285 ALA A O 1
ATOM 2221 N N . ALA A 1 286 ? -21.170 -31.086 18.255 1.00 87.75 286 ALA A N 1
ATOM 2222 C CA . ALA A 1 286 ? -21.137 -30.926 16.804 1.00 87.75 286 ALA A CA 1
ATOM 2223 C C . ALA A 1 286 ? -20.370 -29.659 16.374 1.00 87.75 286 ALA A C 1
ATOM 2225 O O . ALA A 1 286 ? -19.571 -29.723 15.437 1.00 87.75 286 ALA A O 1
ATOM 2226 N N . ALA A 1 287 ? -20.576 -28.528 17.059 1.00 87.50 287 ALA A N 1
ATOM 2227 C CA . ALA A 1 287 ? -19.922 -27.252 16.757 1.00 87.50 287 ALA A CA 1
ATOM 2228 C C . ALA A 1 287 ? -18.394 -27.287 16.951 1.00 87.50 287 ALA A C 1
ATOM 2230 O O . ALA A 1 287 ? -17.665 -26.676 16.169 1.00 87.50 287 ALA A O 1
ATOM 2231 N N . PHE A 1 288 ? -17.923 -28.050 17.941 1.00 86.62 288 PHE A N 1
ATOM 2232 C CA . PHE A 1 288 ? -16.504 -28.294 18.237 1.00 86.62 288 PHE A CA 1
ATOM 2233 C C . PHE A 1 288 ? -15.988 -29.640 17.689 1.00 86.62 288 PHE A C 1
ATOM 2235 O O . PHE A 1 288 ? -14.994 -30.188 18.164 1.00 86.62 288 PHE A O 1
ATOM 2242 N N . SER A 1 289 ? -16.658 -30.220 16.687 1.00 84.56 289 SER A N 1
ATOM 2243 C CA . SER A 1 289 ? -16.209 -31.489 16.104 1.00 84.56 289 SER A CA 1
ATOM 2244 C C . SER A 1 289 ? -14.996 -31.309 15.175 1.00 84.56 289 SER A C 1
ATOM 2246 O O . SER A 1 289 ? -14.972 -30.446 14.293 1.00 84.56 289 SER A O 1
ATOM 2248 N N . LYS A 1 290 ? -13.979 -32.167 15.348 1.00 82.75 290 LYS A N 1
ATOM 2249 C CA . LYS A 1 290 ? -12.747 -32.179 14.538 1.00 82.75 290 LYS A CA 1
ATOM 2250 C C . LYS A 1 290 ? -12.992 -32.918 13.213 1.00 82.75 290 LYS A C 1
ATOM 2252 O O . LYS A 1 290 ? -13.077 -34.148 13.160 1.00 82.75 290 LYS A O 1
ATOM 2257 N N . LEU A 1 291 ? -13.143 -32.164 12.127 1.00 86.12 291 LEU A N 1
ATOM 2258 C CA . LEU A 1 291 ? -13.491 -32.640 10.787 1.00 86.12 291 LEU A CA 1
ATOM 2259 C C . LEU A 1 291 ? -12.222 -33.011 10.002 1.00 86.12 291 LEU A C 1
ATOM 2261 O O . LEU A 1 291 ? -11.555 -32.158 9.421 1.00 86.12 291 LEU A O 1
ATOM 2265 N N . SER A 1 292 ? -11.866 -34.298 9.964 1.00 82.69 292 SER A N 1
ATOM 2266 C CA . SER A 1 292 ? -10.589 -34.719 9.371 1.00 82.69 292 SER A CA 1
ATOM 2267 C C . SER A 1 292 ? -10.489 -34.446 7.858 1.00 82.69 292 SER A C 1
ATOM 2269 O O . SER A 1 292 ? -11.296 -34.923 7.055 1.00 82.69 292 SER A O 1
ATOM 2271 N N . THR A 1 293 ? -9.436 -33.724 7.457 1.00 80.25 293 THR A N 1
ATOM 2272 C CA . THR A 1 293 ? -9.119 -33.318 6.072 1.00 80.25 293 THR A CA 1
ATOM 2273 C C . THR A 1 293 ? -9.227 -34.443 5.025 1.00 80.25 293 THR A C 1
ATOM 2275 O O . THR A 1 293 ? -9.818 -34.198 3.968 1.00 80.25 293 THR A O 1
ATOM 2278 N N . PRO A 1 294 ? -8.768 -35.693 5.272 1.00 75.94 294 PRO A N 1
ATOM 2279 C CA . PRO A 1 294 ? -8.952 -36.785 4.312 1.00 75.94 294 PRO A CA 1
ATOM 2280 C C . PRO A 1 294 ? -10.427 -37.158 4.105 1.00 75.94 294 PRO A C 1
ATOM 2282 O O . PRO A 1 294 ? -10.847 -37.410 2.976 1.00 75.94 294 PRO A O 1
ATOM 2285 N N . LYS A 1 295 ? -11.239 -37.153 5.172 1.00 89.31 295 LYS A N 1
ATOM 2286 C CA . LYS A 1 295 ? -12.675 -37.448 5.088 1.00 89.31 295 LYS A CA 1
ATOM 2287 C C . LYS A 1 295 ? -13.441 -36.289 4.444 1.00 89.31 295 LYS A C 1
ATOM 2289 O O . LYS A 1 295 ? -14.310 -36.545 3.618 1.00 89.31 295 LYS A O 1
ATOM 2294 N N . LEU A 1 296 ? -13.097 -35.037 4.760 1.00 91.44 296 LEU A N 1
ATOM 2295 C CA . LEU A 1 296 ? -13.649 -33.854 4.085 1.00 91.44 296 LEU A CA 1
ATOM 2296 C C . LEU A 1 296 ? -13.368 -33.895 2.577 1.00 91.44 296 LEU A C 1
ATOM 2298 O O . LEU A 1 296 ? -14.293 -33.820 1.772 1.00 91.44 296 LEU A O 1
ATOM 2302 N N . THR A 1 297 ? -12.108 -34.087 2.185 1.00 90.25 297 THR A N 1
ATOM 2303 C CA . THR A 1 297 ? -11.711 -34.157 0.769 1.00 90.25 297 THR A CA 1
ATOM 2304 C C . THR A 1 297 ? -12.399 -35.311 0.035 1.00 90.25 297 THR A C 1
ATOM 2306 O O . THR A 1 297 ? -12.853 -35.124 -1.093 1.00 90.25 297 THR A O 1
ATOM 2309 N N . ARG A 1 298 ? -12.568 -36.471 0.682 1.00 89.31 298 ARG A N 1
ATOM 2310 C CA . ARG A 1 298 ? -13.318 -37.600 0.119 1.00 89.31 298 ARG A CA 1
ATOM 2311 C C . ARG A 1 298 ? -14.806 -37.280 -0.084 1.00 89.31 298 ARG A C 1
ATOM 2313 O O . ARG A 1 298 ? -15.310 -37.469 -1.184 1.00 89.31 298 ARG A O 1
ATOM 2320 N N . VAL A 1 299 ? -15.497 -36.758 0.933 1.00 93.56 299 VAL A N 1
ATOM 2321 C CA . VAL A 1 299 ? -16.930 -36.395 0.843 1.00 93.56 299 VAL A CA 1
ATOM 2322 C C . VAL A 1 299 ? -17.163 -35.314 -0.221 1.00 93.56 299 VAL A C 1
ATOM 2324 O O . VAL A 1 299 ? -18.151 -35.359 -0.950 1.00 93.56 299 VAL A O 1
ATOM 2327 N N . MET A 1 300 ? -16.225 -34.372 -0.361 1.00 95.12 300 MET A N 1
ATOM 2328 C CA . MET A 1 300 ? -16.225 -33.371 -1.428 1.00 95.12 300 MET A CA 1
ATOM 2329 C C . MET A 1 300 ? -16.130 -34.012 -2.823 1.00 95.12 300 MET A C 1
ATOM 2331 O O . MET A 1 300 ? -16.862 -33.611 -3.725 1.00 95.12 300 MET A O 1
ATOM 2335 N N . GLN A 1 301 ? -15.243 -34.994 -3.011 1.00 92.88 301 GLN A N 1
ATOM 2336 C CA . GLN A 1 301 ? -15.078 -35.706 -4.284 1.00 92.88 301 GLN A CA 1
ATOM 2337 C C . GLN A 1 301 ? -16.329 -36.530 -4.622 1.00 92.88 301 GLN A C 1
ATOM 2339 O O . GLN A 1 301 ? -16.892 -36.351 -5.699 1.00 92.88 301 GLN A O 1
ATOM 2344 N N . GLU A 1 302 ? -16.841 -37.316 -3.669 1.00 93.94 302 GLU A N 1
ATOM 2345 C CA . GLU A 1 302 ? -18.084 -38.092 -3.815 1.00 93.94 302 GLU A CA 1
ATOM 2346 C C . GLU A 1 302 ? -19.293 -37.191 -4.165 1.00 93.94 302 GLU A C 1
ATOM 2348 O O . GLU A 1 302 ? -20.138 -37.569 -4.978 1.00 93.94 302 GLU A O 1
ATOM 2353 N N . ALA A 1 303 ? -19.364 -35.969 -3.620 1.00 94.06 303 ALA A N 1
ATOM 2354 C CA . ALA A 1 303 ? -20.393 -34.985 -3.972 1.00 94.06 303 ALA A CA 1
ATOM 2355 C C . ALA A 1 303 ? -20.216 -34.393 -5.389 1.00 94.06 303 ALA A C 1
ATOM 2357 O O . ALA A 1 303 ? -21.192 -34.252 -6.121 1.00 94.06 303 ALA A O 1
ATOM 2358 N N . VAL A 1 304 ? -18.985 -34.076 -5.808 1.00 92.56 304 VAL A N 1
ATOM 2359 C CA . VAL A 1 304 ? -18.685 -33.561 -7.164 1.00 92.56 304 VAL A CA 1
ATOM 2360 C C . VAL A 1 304 ? -18.929 -34.619 -8.249 1.00 92.56 304 VAL A C 1
ATOM 2362 O O . VAL A 1 304 ? -19.296 -34.274 -9.374 1.00 92.56 304 VAL A O 1
ATOM 2365 N N . GLU A 1 305 ? -18.745 -35.900 -7.925 1.00 91.75 305 GLU A N 1
ATOM 2366 C CA . GLU A 1 305 ? -19.088 -37.025 -8.800 1.00 91.75 305 GLU A CA 1
ATOM 2367 C C . GLU A 1 305 ? -20.608 -37.204 -8.939 1.00 91.75 305 GLU A C 1
ATOM 2369 O O . GLU A 1 305 ? -21.096 -37.362 -10.059 1.00 91.75 305 GLU A O 1
ATOM 2374 N N . GLN A 1 306 ? -21.362 -37.112 -7.834 1.00 93.00 306 GLN A N 1
ATOM 2375 C CA . GLN A 1 306 ? -22.833 -37.166 -7.840 1.00 93.00 306 GLN A CA 1
ATOM 2376 C C . GLN A 1 306 ? -23.465 -35.990 -8.597 1.00 93.00 306 GLN A C 1
ATOM 2378 O O . GLN A 1 306 ? -24.398 -36.183 -9.378 1.00 93.00 306 GLN A O 1
ATOM 2383 N N . GLN A 1 307 ? -22.973 -34.770 -8.373 1.00 92.31 307 GLN A N 1
ATOM 2384 C CA . GLN A 1 307 ? -23.447 -33.566 -9.043 1.00 92.31 307 GLN A CA 1
ATOM 2385 C C . GLN A 1 307 ? -22.263 -32.645 -9.342 1.00 92.31 307 GLN A C 1
ATOM 2387 O O . GLN A 1 307 ? -21.712 -32.007 -8.455 1.00 92.31 307 GLN A O 1
ATOM 2392 N N . GLN A 1 308 ? -21.894 -32.529 -10.617 1.00 89.88 308 GLN A N 1
ATOM 2393 C CA . GLN A 1 308 ? -20.789 -31.662 -11.037 1.00 89.88 308 GLN A CA 1
ATOM 2394 C C . GLN A 1 308 ? -21.173 -30.172 -10.949 1.00 89.88 308 GLN A C 1
ATOM 2396 O O . GLN A 1 308 ? -22.316 -29.822 -11.261 1.00 89.88 308 GLN A O 1
ATOM 2401 N N . PRO A 1 309 ? -20.229 -29.262 -10.630 1.00 89.12 309 PRO A N 1
ATOM 2402 C CA . PRO A 1 309 ? -20.523 -27.835 -10.570 1.00 89.12 309 PRO A CA 1
ATOM 2403 C C . PRO A 1 309 ? -20.923 -27.273 -11.950 1.00 89.12 309 PRO A C 1
ATOM 2405 O O . PRO A 1 309 ? -20.438 -27.757 -12.992 1.00 89.12 309 PRO A O 1
ATOM 2408 N N . PRO A 1 310 ? -21.799 -26.249 -11.983 1.00 84.12 310 PRO A N 1
ATOM 2409 C CA . PRO A 1 310 ? -22.187 -25.574 -13.217 1.00 84.12 310 PRO A CA 1
ATOM 2410 C C . PRO A 1 310 ? -20.979 -24.908 -13.894 1.00 84.12 310 PRO A C 1
ATOM 2412 O O . PRO A 1 310 ? -19.962 -24.621 -13.262 1.00 84.12 310 PRO A O 1
ATOM 2415 N N . ARG A 1 311 ? -21.077 -24.677 -15.208 1.00 79.75 311 ARG A N 1
ATOM 2416 C CA . ARG A 1 311 ? -20.077 -23.907 -15.966 1.00 79.75 311 ARG A CA 1
ATOM 2417 C C . ARG A 1 311 ? -20.443 -22.423 -15.936 1.00 79.75 311 ARG A C 1
ATOM 2419 O O . ARG A 1 311 ? -21.621 -22.093 -16.051 1.00 79.75 311 ARG A O 1
ATOM 2426 N N . LYS A 1 312 ? -19.442 -21.546 -15.839 1.00 63.47 312 LYS A N 1
ATOM 2427 C CA . LYS A 1 312 ? -19.587 -20.085 -15.945 1.00 63.47 312 LYS A CA 1
ATOM 2428 C C . LYS A 1 312 ? -18.582 -19.626 -17.001 1.00 63.47 312 LYS A C 1
ATOM 2430 O O . LYS A 1 312 ? -17.376 -19.701 -16.784 1.00 63.47 312 LYS A O 1
ATOM 2435 N N . GLY A 1 313 ? -19.076 -19.258 -18.182 1.00 69.44 313 GLY A N 1
ATOM 2436 C CA . GLY A 1 313 ? -18.233 -19.124 -19.373 1.00 69.44 313 GLY A CA 1
ATOM 2437 C C . GLY A 1 313 ? -17.657 -20.471 -19.839 1.00 69.44 313 GLY A C 1
ATOM 2438 O O . GLY A 1 313 ? -18.311 -21.510 -19.743 1.00 69.44 313 GLY A O 1
ATOM 2439 N N . ILE A 1 314 ? -16.426 -20.446 -20.356 1.00 69.38 314 ILE A N 1
ATOM 2440 C CA . ILE A 1 314 ? -15.758 -21.602 -20.987 1.00 69.38 314 ILE A CA 1
ATOM 2441 C C . ILE A 1 314 ? -15.340 -22.672 -19.957 1.00 69.38 314 ILE A C 1
ATOM 2443 O O . ILE A 1 314 ? -15.311 -23.865 -20.267 1.00 69.38 314 ILE A O 1
ATOM 2447 N N . PHE A 1 315 ? -15.040 -22.268 -18.720 1.00 62.66 315 PHE A N 1
ATOM 2448 C CA . PHE A 1 315 ? -14.452 -23.140 -17.703 1.00 62.66 315 PHE A CA 1
ATOM 2449 C C . PHE A 1 315 ? -15.483 -23.703 -16.708 1.00 62.66 315 PHE A C 1
ATOM 2451 O O . PHE A 1 315 ? -16.568 -23.159 -16.489 1.00 62.66 315 PHE A O 1
ATOM 2458 N N . ARG A 1 316 ? -15.118 -24.826 -16.077 1.00 82.38 316 ARG A N 1
ATOM 2459 C CA . ARG A 1 316 ? -15.828 -25.415 -14.932 1.00 82.38 316 ARG A CA 1
ATOM 2460 C C . ARG A 1 316 ? -14.957 -25.267 -13.673 1.00 82.38 316 ARG A C 1
ATOM 2462 O O . ARG A 1 316 ? -13.773 -25.602 -13.770 1.00 82.38 316 ARG A O 1
ATOM 2469 N N . PRO A 1 317 ? -15.516 -24.858 -12.517 1.00 88.81 317 PRO A N 1
ATOM 2470 C CA . PRO A 1 317 ? -14.804 -24.862 -11.239 1.00 88.81 317 PRO A CA 1
ATOM 2471 C C . PRO A 1 317 ? -14.189 -26.232 -10.928 1.00 88.81 317 PRO A C 1
ATOM 2473 O O . PRO A 1 317 ? -14.840 -27.264 -11.116 1.00 88.81 317 PRO A O 1
ATOM 2476 N N . LYS A 1 318 ? -12.947 -26.256 -10.434 1.00 87.31 318 LYS A N 1
ATOM 2477 C CA . LYS A 1 318 ? -12.252 -27.493 -10.034 1.00 87.31 318 LYS A CA 1
ATOM 2478 C C . LYS A 1 318 ? -11.894 -27.447 -8.555 1.00 87.31 318 LYS A C 1
ATOM 2480 O O . LYS A 1 318 ? -10.894 -26.839 -8.182 1.00 87.31 318 LYS A O 1
ATOM 2485 N N . LEU A 1 319 ? -12.706 -28.116 -7.744 1.00 91.44 319 LEU A N 1
ATOM 2486 C CA . LEU A 1 319 ? -12.482 -28.350 -6.317 1.00 91.44 319 LEU A CA 1
ATOM 2487 C C . LEU A 1 319 ? -11.397 -29.437 -6.164 1.00 91.44 319 LEU A C 1
ATOM 2489 O O . LEU A 1 319 ? -11.509 -30.495 -6.782 1.00 91.44 319 LEU A O 1
ATOM 2493 N N . ARG A 1 320 ? -10.323 -29.162 -5.410 1.00 84.69 320 ARG A N 1
ATOM 2494 C CA . ARG A 1 320 ? -9.137 -30.038 -5.280 1.00 84.69 320 ARG A CA 1
ATOM 2495 C C . ARG A 1 320 ? -9.098 -30.783 -3.946 1.00 84.69 320 ARG A C 1
ATOM 2497 O O . ARG A 1 320 ? -8.997 -32.006 -3.944 1.00 84.69 320 ARG A O 1
ATOM 2504 N N . TYR A 1 321 ? -9.176 -30.051 -2.835 1.00 87.69 321 TYR A N 1
ATOM 2505 C CA . TYR A 1 321 ? -9.171 -30.596 -1.475 1.00 87.69 321 TYR A CA 1
ATOM 2506 C C . TYR A 1 321 ? -9.953 -29.689 -0.518 1.00 87.69 321 TYR A C 1
ATOM 2508 O O . TYR A 1 321 ? -10.129 -28.501 -0.790 1.00 87.69 321 TYR A O 1
ATOM 2516 N N . ALA A 1 322 ? -10.401 -30.253 0.603 1.00 90.12 322 ALA A N 1
ATOM 2517 C CA . ALA A 1 322 ? -11.165 -29.570 1.643 1.00 90.12 322 ALA A CA 1
ATOM 2518 C C . ALA A 1 322 ? -10.589 -29.886 3.030 1.00 90.12 322 ALA A C 1
ATOM 2520 O O . ALA A 1 322 ? -10.301 -31.047 3.327 1.00 90.12 322 ALA A O 1
ATOM 2521 N N . HIS A 1 323 ? -10.451 -28.863 3.873 1.00 85.31 323 HIS A N 1
ATOM 2522 C CA . HIS A 1 323 ? -9.965 -28.964 5.253 1.00 85.31 323 HIS A CA 1
ATOM 2523 C C . HIS A 1 323 ? -10.837 -28.133 6.204 1.00 85.31 323 HIS A C 1
ATOM 2525 O O . HIS A 1 323 ? -11.654 -27.331 5.750 1.00 85.31 323 HIS A O 1
ATOM 2531 N N . GLN A 1 324 ? -10.692 -28.341 7.512 1.00 87.75 324 GLN A N 1
ATOM 2532 C CA . GLN A 1 324 ? -11.338 -27.499 8.517 1.00 87.75 324 GLN A CA 1
ATOM 2533 C C . GLN A 1 324 ? -10.533 -26.208 8.708 1.00 87.75 324 GLN A C 1
ATOM 2535 O O . GLN A 1 324 ? -9.316 -26.277 8.853 1.00 87.75 324 GLN A O 1
ATOM 2540 N N . GLY A 1 325 ? -11.212 -25.060 8.701 1.00 80.69 325 GLY A N 1
ATOM 2541 C CA . GLY A 1 325 ? -10.620 -23.738 8.947 1.00 80.69 325 GLY A CA 1
ATOM 2542 C C . GLY A 1 325 ? -11.113 -23.048 10.222 1.00 80.69 325 GLY A C 1
ATOM 2543 O O . GLY A 1 325 ? -10.724 -21.917 10.468 1.00 80.69 325 GLY A O 1
ATOM 2544 N N . GLY A 1 326 ? -11.984 -23.696 11.003 1.00 81.56 326 GLY A N 1
ATOM 2545 C CA . GLY A 1 326 ? -12.520 -23.157 12.254 1.00 81.56 326 GLY A CA 1
ATOM 2546 C C . GLY A 1 326 ? -13.499 -24.107 12.950 1.00 81.56 326 GLY A C 1
ATOM 2547 O O . GLY A 1 326 ? -13.959 -25.096 12.356 1.00 81.56 326 GLY A O 1
ATOM 2548 N N . MET A 1 327 ? -13.809 -23.797 14.209 1.00 79.38 327 MET A N 1
ATOM 2549 C CA . MET A 1 327 ? -14.808 -24.466 15.051 1.00 79.38 327 MET A CA 1
ATOM 2550 C C . MET A 1 327 ? -15.784 -23.428 15.622 1.00 79.38 327 MET A C 1
ATOM 2552 O O . MET A 1 327 ? -15.423 -22.268 15.776 1.00 79.38 327 MET A O 1
ATOM 2556 N N . ASN A 1 328 ? -17.016 -23.848 15.931 1.00 81.00 328 ASN A N 1
ATOM 2557 C CA . ASN A 1 328 ? -18.089 -22.995 16.464 1.00 81.00 328 ASN A CA 1
ATOM 2558 C C . ASN A 1 328 ? -18.303 -21.641 15.721 1.00 81.00 328 ASN A C 1
ATOM 2560 O O . ASN A 1 328 ? -18.114 -20.581 16.320 1.00 81.00 328 ASN A O 1
ATOM 2564 N N . PRO A 1 329 ? -18.748 -21.638 14.444 1.00 86.56 329 PRO A N 1
ATOM 2565 C CA . PRO A 1 329 ? -19.215 -22.778 13.649 1.00 86.56 329 PRO A CA 1
ATOM 2566 C C . PRO A 1 329 ? -18.078 -23.614 13.048 1.00 86.56 329 PRO A C 1
ATOM 2568 O O . PRO A 1 329 ? -16.996 -23.092 12.783 1.00 86.56 329 PRO A O 1
ATOM 2571 N N . PRO A 1 330 ? -18.317 -24.894 12.712 1.00 88.56 330 PRO A N 1
ATOM 2572 C CA . PRO A 1 330 ? -17.422 -25.628 11.832 1.00 88.56 330 PRO A CA 1
ATOM 2573 C C . PRO A 1 330 ? -17.323 -24.925 10.466 1.00 88.56 330 PRO A C 1
ATOM 2575 O O . PRO A 1 330 ? -18.329 -24.751 9.768 1.00 88.56 330 PRO A O 1
ATOM 2578 N N . ILE A 1 331 ? -16.108 -24.537 10.073 1.00 91.31 331 ILE A N 1
ATOM 2579 C CA . ILE A 1 331 ? -15.817 -23.949 8.756 1.00 91.31 331 ILE A CA 1
ATOM 2580 C C . ILE A 1 331 ? -15.062 -24.979 7.917 1.00 91.31 331 ILE A C 1
ATOM 2582 O O . ILE A 1 331 ? -14.009 -25.467 8.326 1.00 91.31 331 ILE A O 1
ATOM 2586 N N . VAL A 1 332 ? -15.576 -25.298 6.727 1.00 92.25 332 VAL A N 1
ATOM 2587 C CA . VAL A 1 332 ? -14.912 -26.163 5.742 1.00 92.25 332 VAL A CA 1
ATOM 2588 C C . VAL A 1 332 ? -14.368 -25.301 4.607 1.00 92.25 332 VAL A C 1
ATOM 2590 O O . VAL A 1 332 ? -15.115 -24.759 3.794 1.00 92.25 332 VAL A O 1
ATOM 2593 N N . VAL A 1 333 ? -13.045 -25.188 4.548 1.00 91.44 333 VAL A N 1
ATOM 2594 C CA . VAL A 1 333 ? -12.321 -24.380 3.567 1.00 91.44 333 VAL A CA 1
ATOM 2595 C C . VAL A 1 333 ? -11.886 -25.274 2.409 1.00 91.44 333 VAL A C 1
ATOM 2597 O O . VAL A 1 333 ? -11.078 -26.199 2.573 1.00 91.44 333 VAL A O 1
ATOM 2600 N N . ILE A 1 334 ? -12.428 -24.996 1.225 1.00 93.00 334 ILE A N 1
ATOM 2601 C CA . ILE A 1 334 ? -12.223 -25.794 0.017 1.00 93.00 334 ILE A CA 1
ATOM 2602 C C . ILE A 1 334 ? -11.340 -25.038 -0.975 1.00 93.00 334 ILE A C 1
ATOM 2604 O O . ILE A 1 334 ? -11.628 -23.902 -1.350 1.00 93.00 334 ILE A O 1
ATOM 2608 N N . HIS A 1 335 ? -10.272 -25.690 -1.429 1.00 86.94 335 HIS A N 1
ATOM 2609 C CA . HIS A 1 335 ? -9.287 -25.123 -2.347 1.00 86.94 335 HIS A CA 1
ATOM 2610 C C . HIS A 1 335 ? -9.463 -25.633 -3.773 1.00 86.94 335 HIS A C 1
ATOM 2612 O O . HIS A 1 335 ? -9.901 -26.764 -4.005 1.00 86.94 335 HIS A O 1
ATOM 2618 N N . GLY A 1 336 ? -9.083 -24.813 -4.754 1.00 86.06 336 GLY A N 1
ATOM 2619 C CA . GLY A 1 336 ? -9.265 -25.157 -6.158 1.00 86.06 336 GLY A CA 1
ATOM 2620 C C . GLY A 1 336 ? -9.048 -24.009 -7.137 1.00 86.06 336 GLY A C 1
ATOM 2621 O O . GLY A 1 336 ? -8.474 -22.978 -6.797 1.00 86.06 336 GLY A O 1
ATOM 2622 N N . ASN A 1 337 ? -9.509 -24.214 -8.372 1.00 81.19 337 ASN A N 1
ATOM 2623 C CA . ASN A 1 337 ? -9.412 -23.249 -9.469 1.00 81.19 337 ASN A CA 1
ATOM 2624 C C . ASN A 1 337 ? -10.800 -22.746 -9.875 1.00 81.19 337 ASN A C 1
ATOM 2626 O O . ASN A 1 337 ? -11.712 -23.560 -10.056 1.00 81.19 337 ASN A O 1
ATOM 2630 N N . ALA A 1 338 ? -10.912 -21.430 -10.097 1.00 78.38 338 ALA A N 1
ATOM 2631 C CA . ALA A 1 338 ? -12.135 -20.748 -10.528 1.00 78.38 338 ALA A CA 1
ATOM 2632 C C . ALA A 1 338 ? -13.341 -21.074 -9.628 1.00 78.38 338 ALA A C 1
ATOM 2634 O O . ALA A 1 338 ? -14.436 -21.368 -10.109 1.00 78.38 338 ALA A O 1
ATOM 2635 N N . LEU A 1 339 ? -13.132 -21.079 -8.308 1.00 82.06 339 LEU A N 1
ATOM 2636 C CA . LEU A 1 339 ? -14.199 -21.365 -7.340 1.00 82.06 339 LEU A CA 1
ATOM 2637 C C . LEU A 1 339 ? -15.197 -20.202 -7.216 1.00 82.06 339 LEU A C 1
ATOM 2639 O O . LEU A 1 339 ? -16.356 -20.403 -6.879 1.00 82.06 339 LEU A O 1
ATOM 2643 N N . ASP A 1 340 ? -14.766 -19.020 -7.640 1.00 79.19 340 ASP A N 1
ATOM 2644 C CA . ASP A 1 340 ? -15.486 -17.745 -7.788 1.00 79.19 340 ASP A CA 1
ATOM 2645 C C . ASP A 1 340 ? -16.641 -17.830 -8.827 1.00 79.19 340 ASP A C 1
ATOM 2647 O O . ASP A 1 340 ? -17.447 -16.914 -9.028 1.00 79.19 340 ASP A O 1
ATOM 2651 N N . ALA A 1 341 ? -16.723 -18.967 -9.525 1.00 79.88 341 ALA A N 1
ATOM 2652 C CA . ALA A 1 341 ? -17.787 -19.341 -10.446 1.00 79.88 341 ALA A CA 1
ATOM 2653 C C . ALA A 1 341 ? -18.818 -20.332 -9.862 1.00 79.88 341 ALA A C 1
ATOM 2655 O O . ALA A 1 341 ? -19.754 -20.707 -10.571 1.00 79.88 341 ALA A O 1
ATOM 2656 N N . ILE A 1 342 ? -18.683 -20.755 -8.601 1.00 87.44 342 ILE A N 1
ATOM 2657 C CA . ILE A 1 342 ? -19.646 -21.632 -7.920 1.00 87.44 342 ILE A CA 1
ATOM 2658 C C . ILE A 1 342 ? -20.850 -20.814 -7.433 1.00 87.44 342 ILE A C 1
ATOM 2660 O O . ILE A 1 342 ? -20.694 -19.778 -6.797 1.00 87.44 342 ILE A O 1
ATOM 2664 N N . SER A 1 343 ? -22.065 -21.289 -7.720 1.00 88.25 343 SER A N 1
ATOM 2665 C CA . SER A 1 343 ? -23.314 -20.672 -7.259 1.00 88.25 343 SER A CA 1
ATOM 2666 C C . SER A 1 343 ? -23.678 -21.094 -5.833 1.00 88.25 343 SER A C 1
ATOM 2668 O O . SER A 1 343 ? -23.422 -22.229 -5.428 1.00 88.25 343 SER A O 1
ATOM 2670 N N . ASP A 1 344 ? -24.391 -20.247 -5.087 1.00 84.44 344 ASP A N 1
ATOM 2671 C CA . ASP A 1 344 ? -24.805 -20.578 -3.712 1.00 84.44 344 ASP A CA 1
ATOM 2672 C C . ASP A 1 344 ? -25.798 -21.746 -3.628 1.00 84.44 344 ASP A C 1
ATOM 2674 O O . ASP A 1 344 ? -25.871 -22.430 -2.610 1.00 84.44 344 ASP A O 1
ATOM 2678 N N . SER A 1 345 ? -26.509 -22.060 -4.717 1.00 88.69 345 SER A N 1
ATOM 2679 C CA . SER A 1 345 ? -27.267 -23.314 -4.837 1.00 88.69 345 SER A CA 1
ATOM 2680 C C . SER A 1 345 ? -26.371 -24.554 -4.718 1.00 88.69 345 SER A C 1
ATOM 2682 O O . SER A 1 345 ? -26.769 -25.547 -4.114 1.00 88.69 345 SER A O 1
ATOM 2684 N N . TYR A 1 346 ? -25.150 -24.484 -5.250 1.00 91.44 346 TYR A N 1
ATOM 2685 C CA . TYR A 1 346 ? -24.154 -25.547 -5.178 1.00 91.44 346 TYR A CA 1
ATOM 2686 C C . TYR A 1 346 ? -23.376 -25.512 -3.850 1.00 91.44 346 TYR A C 1
ATOM 2688 O O . TYR A 1 346 ? -23.053 -26.568 -3.307 1.00 91.44 346 TYR A O 1
ATOM 2696 N N . ARG A 1 347 ? -23.156 -24.323 -3.266 1.00 92.06 347 ARG A N 1
ATOM 2697 C CA . ARG A 1 347 ? -22.649 -24.179 -1.886 1.00 92.06 347 ARG A CA 1
ATOM 2698 C C . ARG A 1 347 ? -23.569 -24.895 -0.886 1.00 92.06 347 ARG A C 1
ATOM 2700 O O . ARG A 1 347 ? -23.112 -25.788 -0.181 1.00 92.06 347 ARG A O 1
ATOM 2707 N N . ARG A 1 348 ? -24.878 -24.613 -0.928 1.00 88.62 348 ARG A N 1
ATOM 2708 C CA . ARG A 1 348 ? -25.906 -25.249 -0.074 1.00 88.62 348 ARG A CA 1
ATOM 2709 C C . ARG A 1 348 ? -26.031 -26.759 -0.285 1.00 88.62 348 ARG A C 1
ATOM 2711 O O . ARG A 1 348 ? -26.307 -27.498 0.662 1.00 88.62 348 ARG A O 1
ATOM 2718 N N . TYR A 1 349 ? -25.809 -27.234 -1.513 1.00 92.19 349 TYR A N 1
ATOM 2719 C CA . TYR A 1 349 ? -25.700 -28.666 -1.803 1.00 92.19 349 TYR A CA 1
ATOM 2720 C C . TYR A 1 349 ? -24.513 -29.290 -1.055 1.00 92.19 349 TYR A C 1
ATOM 2722 O O . TYR A 1 349 ? -24.711 -30.243 -0.300 1.00 92.19 349 TYR A O 1
ATOM 2730 N N . LEU A 1 350 ? -23.308 -28.721 -1.186 1.00 92.50 350 LEU A N 1
ATOM 2731 C CA . LEU A 1 350 ? -22.125 -29.197 -0.463 1.00 92.50 350 LEU A CA 1
ATOM 2732 C C . LEU A 1 350 ? -22.312 -29.125 1.063 1.00 92.50 350 LEU A C 1
ATOM 2734 O O . LEU A 1 350 ? -22.036 -30.112 1.742 1.00 92.50 350 LEU A O 1
ATOM 2738 N N . GLU A 1 351 ? -22.837 -28.017 1.600 1.00 90.94 351 GLU A N 1
ATOM 2739 C CA . GLU A 1 351 ? -23.143 -27.850 3.034 1.00 90.94 351 GLU A CA 1
ATOM 2740 C C . GLU A 1 351 ? -24.023 -28.999 3.544 1.00 90.94 351 GLU A C 1
ATOM 2742 O O . GLU A 1 351 ? -23.731 -29.626 4.563 1.00 90.94 351 GLU A O 1
ATOM 2747 N N . THR A 1 352 ? -25.062 -29.342 2.780 1.00 89.12 352 THR A N 1
ATOM 2748 C CA . THR A 1 352 ? -25.976 -30.446 3.092 1.00 89.12 352 THR A CA 1
ATOM 2749 C C . THR A 1 352 ? -25.254 -31.803 3.077 1.00 89.12 352 THR A C 1
ATOM 2751 O O . THR A 1 352 ? -25.382 -32.571 4.032 1.00 89.12 352 THR A O 1
ATOM 2754 N N . ARG A 1 353 ? -24.432 -32.085 2.051 1.00 92.00 353 ARG A N 1
ATOM 2755 C CA . ARG A 1 353 ? -23.639 -33.330 1.946 1.00 92.00 353 ARG A CA 1
ATOM 2756 C C . ARG A 1 353 ? -22.653 -33.498 3.110 1.00 92.00 353 ARG A C 1
ATOM 2758 O O . ARG A 1 353 ? -22.584 -34.577 3.698 1.00 92.00 353 ARG A O 1
ATOM 2765 N N . PHE A 1 354 ? -21.920 -32.447 3.480 1.00 92.19 354 PHE A N 1
ATOM 2766 C CA . PHE A 1 354 ? -20.996 -32.485 4.619 1.00 92.19 354 PHE A CA 1
ATOM 2767 C C . PHE A 1 354 ? -21.731 -32.652 5.955 1.00 92.19 354 PHE A C 1
ATOM 2769 O O . PHE A 1 354 ? -21.333 -33.492 6.764 1.00 92.19 354 PHE A O 1
ATOM 2776 N N . ARG A 1 355 ? -22.825 -31.908 6.175 1.00 89.06 355 ARG A N 1
ATOM 2777 C CA . ARG A 1 355 ? -23.641 -31.994 7.397 1.00 89.06 355 ARG A CA 1
ATOM 2778 C C . ARG A 1 355 ? -24.172 -33.410 7.631 1.00 89.06 355 ARG A C 1
ATOM 2780 O O . ARG A 1 355 ? -24.087 -33.907 8.752 1.00 89.06 355 ARG A O 1
ATOM 2787 N N . GLU A 1 356 ? -24.646 -34.079 6.579 1.00 88.75 356 GLU A N 1
ATOM 2788 C CA . GLU A 1 356 ? -25.038 -35.496 6.623 1.00 88.75 356 GLU A CA 1
ATOM 2789 C C . GLU A 1 356 ? -23.844 -36.416 6.933 1.00 88.75 356 GLU A C 1
ATOM 2791 O O . GLU A 1 356 ? -23.900 -37.214 7.870 1.00 88.75 356 GLU A O 1
ATOM 2796 N N . ALA A 1 357 ? -22.735 -36.284 6.194 1.00 89.69 357 ALA A N 1
ATOM 2797 C CA . ALA A 1 357 ? -21.574 -37.170 6.318 1.00 89.69 357 ALA A CA 1
ATOM 2798 C C . ALA A 1 357 ? -20.836 -37.064 7.669 1.00 89.69 357 ALA A C 1
ATOM 2800 O O . ALA A 1 357 ? -20.122 -37.994 8.063 1.00 89.69 357 ALA A O 1
ATOM 2801 N N . PHE A 1 358 ? -20.983 -35.946 8.383 1.00 87.81 358 PHE A N 1
ATOM 2802 C CA . PHE A 1 358 ? -20.399 -35.713 9.709 1.00 87.81 358 PHE A CA 1
ATOM 2803 C C . PHE A 1 358 ? -21.428 -35.665 10.852 1.00 87.81 358 PHE A C 1
ATOM 2805 O O . PHE A 1 358 ? -21.019 -35.568 12.003 1.00 87.81 358 PHE A O 1
ATOM 2812 N N . LYS A 1 359 ? -22.728 -35.835 10.562 1.00 87.25 359 LYS A N 1
ATOM 2813 C CA . LYS A 1 359 ? -23.835 -35.829 11.543 1.00 87.25 359 LYS A CA 1
ATOM 2814 C C . LYS A 1 359 ? -23.883 -34.562 12.409 1.00 87.25 359 LYS A C 1
ATOM 2816 O O . LYS A 1 359 ? -24.076 -34.632 13.621 1.00 87.25 359 LYS A O 1
ATOM 2821 N N . LEU A 1 360 ? -23.706 -33.404 11.777 1.00 87.19 360 LEU A N 1
ATOM 2822 C CA . LEU A 1 360 ? -23.671 -32.111 12.462 1.00 87.19 360 LEU A CA 1
ATOM 2823 C C . LEU A 1 360 ? -25.102 -31.630 12.772 1.00 87.19 360 LEU A C 1
ATOM 2825 O O . LEU A 1 360 ? -25.686 -30.836 12.036 1.00 87.19 360 LEU A O 1
ATOM 2829 N N . GLU A 1 361 ? -25.686 -32.169 13.845 1.00 85.62 361 GLU A N 1
ATOM 2830 C CA . GLU A 1 361 ? -26.944 -31.688 14.430 1.00 85.62 361 GLU A CA 1
ATOM 2831 C C . GLU A 1 361 ? -26.699 -30.452 15.311 1.00 85.62 361 GLU A C 1
ATOM 2833 O O . GLU A 1 361 ? -25.717 -30.384 16.043 1.00 85.62 361 GLU A O 1
ATOM 2838 N N . GLY A 1 362 ? -27.607 -29.475 15.282 1.00 85.62 362 GLY A N 1
ATOM 2839 C CA . GLY A 1 362 ? -27.596 -28.321 16.187 1.00 85.62 362 GLY A CA 1
ATOM 2840 C C . GLY A 1 362 ? -26.582 -27.214 15.873 1.00 85.62 362 GLY A C 1
ATOM 2841 O O . GLY A 1 362 ? -26.628 -26.179 16.525 1.00 85.62 362 GLY A O 1
ATOM 2842 N N . THR A 1 363 ? -25.714 -27.364 14.869 1.00 89.06 363 THR A N 1
ATOM 2843 C CA . THR A 1 363 ? -24.733 -26.336 14.469 1.00 89.06 363 THR A CA 1
ATOM 2844 C C . THR A 1 363 ? -24.861 -25.968 12.979 1.00 89.06 363 THR A C 1
ATOM 2846 O O . THR A 1 363 ? -25.107 -26.859 12.156 1.00 89.06 363 THR A O 1
ATOM 2849 N N . PRO A 1 364 ? -24.728 -24.682 12.595 1.00 88.44 364 PRO A N 1
ATOM 2850 C CA . PRO A 1 364 ? -24.629 -24.293 11.194 1.00 88.44 364 PRO A CA 1
ATOM 2851 C C . PRO A 1 364 ? -23.222 -24.601 10.657 1.00 88.44 364 PRO A C 1
ATOM 2853 O O . PRO A 1 364 ? -22.216 -24.247 11.263 1.00 88.44 364 PRO A O 1
ATOM 2856 N N . LEU A 1 365 ? -23.145 -25.235 9.487 1.00 89.31 365 LEU A N 1
ATOM 2857 C CA . LEU A 1 365 ? -21.889 -25.489 8.777 1.00 89.31 365 LEU A CA 1
ATOM 2858 C C . LEU A 1 365 ? -21.623 -24.358 7.777 1.00 89.31 365 LEU A C 1
ATOM 2860 O O . LEU A 1 365 ? -22.518 -24.022 7.002 1.00 89.31 365 LEU A O 1
ATOM 2864 N N . ARG A 1 366 ? -20.397 -23.824 7.736 1.00 89.56 366 ARG A N 1
ATOM 2865 C CA . ARG A 1 366 ? -19.977 -22.842 6.719 1.00 89.56 366 ARG A CA 1
ATOM 2866 C C . ARG A 1 366 ? -19.018 -23.464 5.709 1.00 89.56 366 ARG A C 1
ATOM 2868 O O . ARG A 1 366 ? -18.157 -24.260 6.079 1.00 89.56 366 ARG A O 1
ATOM 2875 N N . ILE A 1 367 ? -19.143 -23.070 4.440 1.00 92.00 367 ILE A N 1
ATOM 2876 C CA . ILE A 1 367 ? -18.165 -23.383 3.389 1.00 92.00 367 ILE A CA 1
ATOM 2877 C C . ILE A 1 367 ? -17.509 -22.105 2.882 1.00 92.00 367 ILE A C 1
ATOM 2879 O O . ILE A 1 367 ? -18.188 -21.204 2.381 1.00 92.00 367 ILE A O 1
ATOM 2883 N N . GLU A 1 368 ? -16.180 -22.099 2.911 1.00 90.25 368 GLU A N 1
ATOM 2884 C CA . GLU A 1 368 ? -15.340 -21.116 2.233 1.00 90.25 368 GLU A CA 1
ATOM 2885 C C . GLU A 1 368 ? -14.694 -21.713 0.982 1.00 90.25 368 GLU A C 1
ATOM 2887 O O . GLU A 1 368 ? -14.359 -22.898 0.928 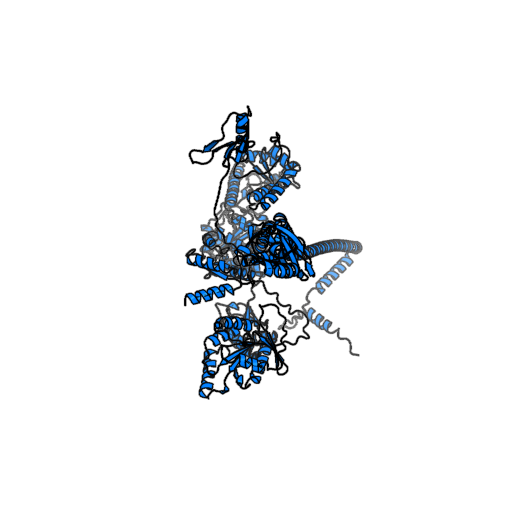1.00 90.25 368 GLU A O 1
ATOM 2892 N N . PHE A 1 369 ? -14.459 -20.863 -0.015 1.00 90.94 369 PHE A N 1
ATOM 2893 C CA . PHE A 1 369 ? -13.774 -21.227 -1.249 1.00 90.94 369 PHE A CA 1
ATOM 2894 C C . PHE A 1 369 ? -12.487 -20.410 -1.383 1.00 90.94 369 PHE A C 1
ATOM 2896 O O . PHE A 1 369 ? -12.537 -19.228 -1.709 1.00 90.94 369 PHE A O 1
ATOM 2903 N N . LYS A 1 370 ? -11.324 -21.035 -1.165 1.00 79.88 370 LYS A N 1
ATOM 2904 C CA . LYS A 1 370 ? -10.014 -20.386 -1.346 1.00 79.88 370 LYS A CA 1
ATOM 2905 C C . LYS A 1 370 ? -9.437 -20.748 -2.716 1.00 79.88 370 LYS A C 1
ATOM 2907 O O . LYS A 1 370 ? -8.704 -21.727 -2.885 1.00 79.88 370 LYS A O 1
ATOM 2912 N N . SER A 1 371 ? -9.831 -19.950 -3.710 1.00 74.06 371 SER A N 1
ATOM 2913 C CA . SER A 1 371 ? -9.247 -19.924 -5.059 1.00 74.06 371 SER A CA 1
ATOM 2914 C C . SER A 1 371 ? -7.760 -19.554 -4.948 1.00 74.06 371 SER A C 1
ATOM 2916 O O . SER A 1 371 ? -7.411 -18.617 -4.230 1.00 74.06 371 SER A O 1
ATOM 2918 N N . SER A 1 372 ? -6.859 -20.279 -5.615 1.00 50.28 372 SER A N 1
ATOM 2919 C CA . SER A 1 372 ? -5.414 -20.024 -5.502 1.00 50.28 372 SER A CA 1
ATOM 2920 C C . SER A 1 372 ? -4.965 -18.814 -6.344 1.00 50.28 372 SER A C 1
ATOM 2922 O O . SER A 1 372 ? -4.375 -18.993 -7.412 1.00 50.28 372 SER A O 1
ATOM 2924 N N . LYS A 1 373 ? -5.237 -17.587 -5.873 1.00 45.34 373 LYS A N 1
ATOM 2925 C CA . LYS A 1 373 ? -4.534 -16.369 -6.329 1.00 45.34 373 LYS A CA 1
ATOM 2926 C C . LYS A 1 373 ? -3.054 -16.496 -5.934 1.00 45.34 373 LYS A C 1
ATOM 2928 O O . LYS A 1 373 ? -2.760 -16.849 -4.795 1.00 45.34 373 LYS A O 1
ATOM 2933 N N . ASN A 1 374 ? -2.129 -16.228 -6.856 1.00 41.66 374 ASN A N 1
ATOM 2934 C CA . ASN A 1 374 ? -0.695 -16.187 -6.554 1.00 41.66 374 ASN A CA 1
ATOM 2935 C C . ASN A 1 374 ? -0.354 -14.813 -5.937 1.00 41.66 374 ASN A C 1
ATOM 2937 O O . ASN A 1 374 ? -0.477 -13.824 -6.658 1.00 41.66 374 ASN A O 1
ATOM 2941 N N . PRO A 1 375 ? 0.084 -14.710 -4.664 1.00 36.34 375 PRO A N 1
ATOM 2942 C CA . PRO A 1 375 ? 0.362 -13.415 -4.030 1.00 36.34 375 PRO A CA 1
ATOM 2943 C C . PRO A 1 375 ? 1.507 -12.638 -4.694 1.00 36.34 375 PRO A C 1
ATOM 2945 O O . PRO A 1 375 ? 1.576 -11.418 -4.574 1.00 36.34 375 PRO A O 1
ATOM 2948 N N . TYR A 1 376 ? 2.389 -13.340 -5.410 1.00 38.09 376 TYR A N 1
ATOM 2949 C CA . TYR A 1 376 ? 3.527 -12.756 -6.120 1.00 38.09 376 TYR A CA 1
ATOM 2950 C C . TYR A 1 376 ? 3.170 -12.253 -7.530 1.00 38.09 376 TYR A C 1
ATOM 2952 O O . TYR A 1 376 ? 4.009 -11.636 -8.176 1.00 38.09 376 TYR A O 1
ATOM 2960 N N . LEU A 1 377 ? 1.928 -12.464 -7.989 1.00 39.53 377 LEU A N 1
ATOM 2961 C CA . LEU A 1 377 ? 1.363 -11.825 -9.183 1.00 39.53 377 LEU A CA 1
ATOM 2962 C C . LEU A 1 377 ? 0.489 -10.622 -8.789 1.00 39.53 377 LEU A C 1
ATOM 2964 O O . LEU A 1 377 ? -0.717 -10.593 -9.028 1.00 39.53 377 LEU A O 1
ATOM 2968 N N . LYS A 1 378 ? 1.131 -9.596 -8.219 1.00 42.12 378 LYS A N 1
ATOM 2969 C CA . LYS A 1 378 ? 0.835 -8.228 -8.669 1.00 42.12 378 LYS A CA 1
ATOM 2970 C C . LYS A 1 378 ? 1.472 -8.092 -10.055 1.00 42.12 378 LYS A C 1
ATOM 2972 O O . LYS A 1 378 ? 2.585 -8.586 -10.228 1.00 42.12 378 LYS A O 1
ATOM 2977 N N . ASP A 1 379 ? 0.808 -7.455 -11.020 1.00 53.44 379 ASP A N 1
ATOM 2978 C CA . ASP A 1 379 ? 1.385 -7.255 -12.358 1.00 53.44 379 ASP A CA 1
ATOM 2979 C C . ASP A 1 379 ? 2.643 -6.379 -12.266 1.00 53.44 379 ASP A C 1
ATOM 2981 O O . ASP A 1 379 ? 2.589 -5.151 -12.151 1.00 53.44 379 ASP A O 1
ATOM 2985 N N . ALA A 1 380 ? 3.802 -7.038 -12.258 1.00 56.00 380 ALA A N 1
ATOM 2986 C CA . ALA A 1 380 ? 5.090 -6.376 -12.186 1.00 56.00 380 ALA A CA 1
ATOM 2987 C C . ALA A 1 380 ? 5.243 -5.473 -13.414 1.00 56.00 380 ALA A C 1
ATOM 2989 O O . ALA A 1 380 ? 5.080 -5.924 -14.548 1.00 56.00 380 ALA A O 1
ATOM 2990 N N . ALA A 1 381 ? 5.562 -4.200 -13.174 1.00 75.00 381 ALA A N 1
ATOM 2991 C CA . ALA A 1 381 ? 5.625 -3.153 -14.187 1.00 75.00 381 ALA A CA 1
ATOM 2992 C C . ALA A 1 381 ? 4.282 -2.727 -14.824 1.00 75.00 381 ALA A C 1
ATOM 2994 O O . ALA A 1 381 ? 4.313 -2.142 -15.905 1.00 75.00 381 ALA A O 1
ATOM 2995 N N . GLN A 1 382 ? 3.124 -2.921 -14.169 1.00 85.38 382 GLN A N 1
ATOM 2996 C CA . GLN A 1 382 ? 1.835 -2.401 -14.668 1.00 85.38 382 GLN A CA 1
ATOM 2997 C C . GLN A 1 382 ? 1.884 -0.896 -15.000 1.00 85.38 382 GLN A C 1
ATOM 2999 O O . GLN A 1 382 ? 1.569 -0.531 -16.128 1.00 85.38 382 GLN A O 1
ATOM 3004 N N . GLU A 1 383 ? 2.399 -0.038 -14.104 1.00 87.94 383 GLU A N 1
ATOM 3005 C CA . GLU A 1 383 ? 2.539 1.409 -14.379 1.00 87.94 383 GLU A CA 1
ATOM 3006 C C . GLU A 1 383 ? 3.386 1.687 -15.639 1.00 87.94 383 GLU A C 1
ATOM 3008 O O . GLU A 1 383 ? 3.136 2.643 -16.369 1.00 87.94 383 GLU A O 1
ATOM 3013 N N . LEU A 1 384 ? 4.371 0.832 -15.942 1.00 92.06 384 LEU A N 1
ATOM 3014 C CA . LEU A 1 384 ? 5.162 0.950 -17.166 1.00 92.06 384 LEU A CA 1
ATOM 3015 C C . LEU A 1 384 ? 4.409 0.439 -18.400 1.00 92.06 384 LEU A C 1
ATOM 3017 O O . LEU A 1 384 ? 4.550 1.046 -19.459 1.00 92.06 384 LEU A O 1
ATOM 3021 N N . ARG A 1 385 ? 3.596 -0.624 -18.290 1.00 92.75 385 ARG A N 1
ATOM 3022 C CA . ARG A 1 385 ? 2.684 -1.027 -19.377 1.00 92.75 385 ARG A CA 1
ATOM 3023 C C . ARG A 1 385 ? 1.742 0.127 -19.715 1.00 92.75 385 ARG A C 1
ATOM 3025 O O . ARG A 1 385 ? 1.601 0.454 -20.888 1.00 92.75 385 ARG A O 1
ATOM 3032 N N . ASP A 1 386 ? 1.175 0.776 -18.699 1.00 92.56 386 ASP A N 1
ATOM 3033 C CA . ASP A 1 386 ? 0.272 1.920 -18.849 1.00 92.56 386 ASP A CA 1
ATOM 3034 C C . ASP A 1 386 ? 0.987 3.156 -19.421 1.00 92.56 386 ASP A C 1
ATOM 3036 O O . ASP A 1 386 ? 0.475 3.788 -20.343 1.00 92.56 386 ASP A O 1
ATOM 3040 N N . ALA A 1 387 ? 2.202 3.475 -18.957 1.00 93.50 387 ALA A N 1
ATOM 3041 C CA . ALA A 1 387 ? 2.995 4.587 -19.488 1.00 93.50 387 ALA A CA 1
ATOM 3042 C C . ALA A 1 387 ? 3.417 4.372 -20.955 1.00 93.50 387 ALA A C 1
ATOM 3044 O O . ALA A 1 387 ? 3.342 5.300 -21.762 1.00 93.50 387 ALA A O 1
ATOM 3045 N N . VAL A 1 388 ? 3.827 3.150 -21.320 1.00 94.94 388 VAL A N 1
ATOM 3046 C CA . VAL A 1 388 ? 4.134 2.776 -22.712 1.00 94.94 388 VAL A CA 1
ATOM 3047 C C . VAL A 1 388 ? 2.869 2.831 -23.569 1.00 94.94 388 VAL A C 1
ATOM 3049 O O . VAL A 1 388 ? 2.896 3.415 -24.651 1.00 94.94 388 VAL A O 1
ATOM 3052 N N . ALA A 1 389 ? 1.756 2.275 -23.083 1.00 94.56 389 ALA A N 1
ATOM 3053 C CA . ALA A 1 389 ? 0.474 2.289 -23.779 1.00 94.56 389 ALA A CA 1
ATOM 3054 C C . ALA A 1 389 ? -0.013 3.720 -24.049 1.00 94.56 389 ALA A C 1
ATOM 3056 O O . ALA A 1 389 ? -0.377 4.038 -25.180 1.00 94.56 389 ALA A O 1
ATOM 3057 N N . HIS A 1 390 ? 0.072 4.603 -23.048 1.00 94.12 390 HIS A N 1
ATOM 3058 C CA . HIS A 1 390 ? -0.301 6.011 -23.162 1.00 94.12 390 HIS A CA 1
ATOM 3059 C C . HIS A 1 390 ? 0.570 6.777 -24.170 1.00 94.12 390 HIS A C 1
ATOM 3061 O O . HIS A 1 390 ? 0.026 7.456 -25.037 1.00 94.12 390 HIS A O 1
ATOM 3067 N N . ASN A 1 391 ? 1.902 6.620 -24.119 1.00 91.75 391 ASN A N 1
ATOM 3068 C CA . ASN A 1 391 ? 2.833 7.250 -25.071 1.00 91.75 391 ASN A CA 1
ATOM 3069 C C . ASN A 1 391 ? 2.559 6.829 -26.531 1.00 91.75 391 ASN A C 1
ATOM 3071 O O . ASN A 1 391 ? 2.851 7.586 -27.451 1.00 91.75 391 ASN A O 1
ATOM 3075 N N . HIS A 1 392 ? 2.022 5.625 -26.747 1.00 92.94 392 HIS A N 1
ATOM 3076 C CA . HIS A 1 392 ? 1.790 5.038 -28.075 1.00 92.94 392 HIS A CA 1
ATOM 3077 C C . HIS A 1 392 ? 0.318 5.008 -28.520 1.00 92.94 392 HIS A C 1
ATOM 3079 O O . HIS A 1 392 ? 0.028 4.534 -29.615 1.00 92.94 392 HIS A O 1
ATOM 3085 N N . GLY A 1 393 ? -0.616 5.501 -27.700 1.00 92.44 393 GLY A N 1
ATOM 3086 C CA . GLY A 1 393 ? -2.054 5.508 -28.008 1.00 92.44 393 GLY A CA 1
ATOM 3087 C C . GLY A 1 393 ? -2.734 4.130 -28.012 1.00 92.44 393 GLY A C 1
ATOM 3088 O O . GLY A 1 393 ? -3.847 4.006 -28.517 1.00 92.44 393 GLY A O 1
ATOM 3089 N N . VAL A 1 394 ? -2.093 3.095 -27.458 1.00 93.75 394 VAL A N 1
ATOM 3090 C CA . VAL A 1 394 ? -2.612 1.713 -27.410 1.00 93.75 394 VAL A CA 1
ATOM 3091 C C . VAL A 1 394 ? -3.145 1.357 -26.013 1.00 93.75 394 VAL A C 1
ATOM 3093 O O . VAL A 1 394 ? -3.160 2.188 -25.108 1.00 93.75 394 VAL A O 1
ATOM 3096 N N . LYS A 1 395 ? -3.611 0.117 -25.808 1.00 91.94 395 LYS A N 1
ATOM 3097 C CA . LYS A 1 395 ? -4.055 -0.386 -24.493 1.00 91.94 395 LYS A CA 1
ATOM 3098 C C . LYS A 1 395 ? -2.919 -1.133 -23.792 1.00 91.94 395 LYS A C 1
ATOM 3100 O O . LYS A 1 395 ? -2.055 -1.701 -24.452 1.00 91.94 395 LYS A O 1
ATOM 3105 N N . ALA A 1 396 ? -2.946 -1.219 -22.462 1.00 90.38 396 ALA A N 1
ATOM 3106 C CA . ALA A 1 396 ? -1.911 -1.916 -21.686 1.00 90.38 396 ALA A CA 1
ATOM 3107 C C . ALA A 1 396 ? -1.738 -3.401 -22.070 1.00 90.38 396 ALA A C 1
ATOM 3109 O O . ALA A 1 396 ? -0.624 -3.917 -22.069 1.00 90.38 396 ALA A O 1
ATOM 3110 N N . ASN A 1 397 ? -2.815 -4.081 -22.484 1.00 92.25 397 ASN A N 1
ATOM 3111 C CA . ASN A 1 397 ? -2.766 -5.464 -22.973 1.00 92.25 397 ASN A CA 1
ATOM 3112 C C . ASN A 1 397 ? -2.247 -5.610 -24.420 1.00 92.25 397 ASN A C 1
ATOM 3114 O O . ASN A 1 397 ? -2.134 -6.730 -24.910 1.00 92.25 397 ASN A O 1
ATOM 3118 N N . ASN A 1 398 ? -1.913 -4.505 -25.096 1.00 95.25 398 ASN A N 1
ATOM 3119 C CA . ASN A 1 398 ? -1.101 -4.498 -26.313 1.00 95.25 398 ASN A CA 1
ATOM 3120 C C . ASN A 1 398 ? 0.41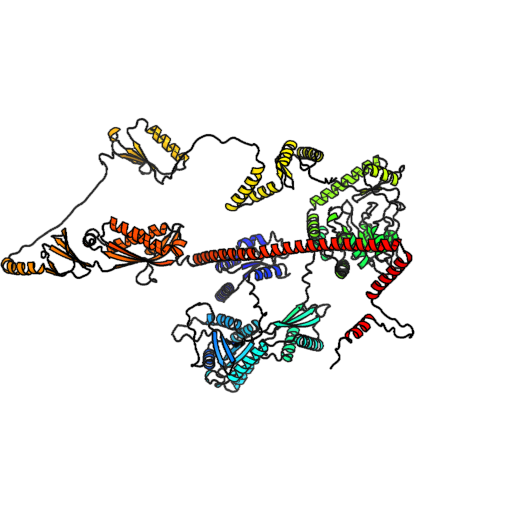3 -4.393 -26.007 1.00 95.25 398 ASN A C 1
ATOM 3122 O O . ASN A 1 398 ? 1.197 -4.372 -26.952 1.00 95.25 398 ASN A O 1
ATOM 3126 N N . VAL A 1 399 ? 0.839 -4.335 -24.730 1.00 96.25 399 VAL A N 1
ATOM 3127 C CA . VAL A 1 399 ? 2.238 -4.091 -24.318 1.00 96.25 399 VAL A CA 1
ATOM 3128 C C . VAL A 1 399 ? 2.878 -5.304 -23.628 1.00 96.25 399 VAL A C 1
ATOM 3130 O O . VAL A 1 399 ? 2.457 -5.728 -22.550 1.00 96.25 399 VAL A O 1
ATOM 3133 N N . PHE A 1 400 ? 3.981 -5.798 -24.199 1.00 94.50 400 PHE A N 1
ATOM 3134 C CA . PHE A 1 400 ? 4.863 -6.809 -23.604 1.00 94.50 400 PHE A CA 1
ATOM 3135 C C . PHE A 1 400 ? 6.183 -6.171 -23.156 1.00 94.50 400 PHE A C 1
ATOM 3137 O O . PHE A 1 400 ? 6.805 -5.444 -23.930 1.00 94.50 400 PHE A O 1
ATOM 3144 N N . LEU A 1 401 ? 6.646 -6.475 -21.940 1.00 92.75 401 LEU A N 1
ATOM 3145 C CA . LEU A 1 401 ? 7.861 -5.897 -21.350 1.00 92.75 401 LEU A CA 1
ATOM 3146 C C . LEU A 1 401 ? 8.995 -6.931 -21.218 1.00 92.75 401 LEU A C 1
ATOM 3148 O O . LEU A 1 401 ? 8.780 -8.084 -20.827 1.00 92.75 401 LEU A O 1
ATOM 3152 N N . GLY A 1 402 ? 10.231 -6.509 -21.499 1.00 90.81 402 GLY A N 1
ATOM 3153 C CA . GLY A 1 402 ? 11.417 -7.357 -21.369 1.00 90.81 402 GLY A CA 1
ATOM 3154 C C . GLY A 1 402 ? 12.689 -6.615 -20.965 1.00 90.81 402 GLY A C 1
ATOM 3155 O O . GLY A 1 402 ? 12.789 -5.392 -21.092 1.00 90.81 402 GLY A O 1
ATOM 3156 N N . ASN A 1 403 ? 13.678 -7.389 -20.510 1.00 90.38 403 ASN A N 1
ATOM 3157 C CA . ASN A 1 403 ? 14.986 -6.941 -20.012 1.00 90.38 403 ASN A CA 1
ATOM 3158 C C . ASN A 1 403 ? 15.929 -6.470 -21.153 1.00 90.38 403 ASN A C 1
ATOM 3160 O O . ASN A 1 403 ? 17.069 -6.929 -21.334 1.00 90.38 403 ASN A O 1
ATOM 3164 N N . GLY A 1 404 ? 15.417 -5.541 -21.961 1.00 91.38 404 GLY A N 1
ATOM 3165 C CA . GLY A 1 404 ? 15.967 -5.036 -23.210 1.00 91.38 404 GLY A CA 1
ATOM 3166 C C . GLY A 1 404 ? 15.264 -5.645 -24.424 1.00 91.38 404 GLY A C 1
ATOM 3167 O O . GLY A 1 404 ? 14.735 -6.754 -24.372 1.00 91.38 404 GLY A O 1
ATOM 3168 N N . SER A 1 405 ? 15.314 -4.931 -25.550 1.00 93.06 405 SER A N 1
ATOM 3169 C CA . SER A 1 405 ? 14.801 -5.390 -26.853 1.00 93.06 405 SER A CA 1
ATOM 3170 C C . SER A 1 405 ? 15.342 -6.762 -27.272 1.00 93.06 405 SER A C 1
ATOM 3172 O O . SER A 1 405 ? 14.651 -7.515 -27.944 1.00 93.06 405 SER A O 1
ATOM 3174 N N . ASP A 1 406 ? 16.549 -7.118 -26.830 1.00 92.25 406 ASP A N 1
ATOM 3175 C CA . ASP A 1 406 ? 17.177 -8.414 -27.107 1.00 92.25 406 ASP A CA 1
ATOM 3176 C C . ASP A 1 406 ? 16.425 -9.582 -26.425 1.00 92.25 406 ASP A C 1
ATOM 3178 O O . ASP A 1 406 ? 16.306 -10.665 -26.994 1.00 92.25 406 ASP A O 1
ATOM 3182 N N . GLU A 1 407 ? 15.866 -9.372 -25.223 1.00 91.25 407 GLU A N 1
ATOM 3183 C CA . GLU A 1 407 ? 15.015 -10.371 -24.554 1.00 91.25 407 GLU A CA 1
ATOM 3184 C C . GLU A 1 407 ? 13.651 -10.471 -25.252 1.00 91.25 407 GLU A C 1
ATOM 3186 O O . GLU A 1 407 ? 13.145 -11.567 -25.488 1.00 91.25 407 GLU A O 1
ATOM 3191 N N . VAL A 1 408 ? 13.083 -9.329 -25.653 1.00 94.12 408 VAL A N 1
ATOM 3192 C CA . VAL A 1 408 ? 11.829 -9.266 -26.420 1.00 94.12 408 VAL A CA 1
ATOM 3193 C C . VAL A 1 408 ? 11.961 -10.022 -27.750 1.00 94.12 408 VAL A C 1
ATOM 3195 O O . VAL A 1 408 ? 11.115 -10.856 -28.068 1.00 94.12 408 VAL A O 1
ATOM 3198 N N . LEU A 1 409 ? 13.064 -9.817 -28.480 1.00 94.50 409 LEU A N 1
ATOM 3199 C CA . LEU A 1 409 ? 13.413 -10.584 -29.679 1.00 94.50 409 LEU A CA 1
ATOM 3200 C C . LEU A 1 409 ? 13.540 -12.084 -29.379 1.00 94.50 409 LEU A C 1
ATOM 3202 O O . LEU A 1 409 ? 12.986 -12.898 -30.116 1.00 94.50 409 LEU A O 1
ATOM 3206 N N . ALA A 1 410 ? 14.212 -12.470 -28.290 1.00 92.12 410 ALA A N 1
ATOM 3207 C CA . ALA A 1 410 ? 14.342 -13.876 -27.909 1.00 92.12 410 ALA A CA 1
ATOM 3208 C C . ALA A 1 410 ? 12.977 -14.541 -27.626 1.00 92.12 410 ALA A C 1
ATOM 3210 O O . ALA A 1 410 ? 12.737 -15.659 -28.088 1.00 92.12 410 ALA A O 1
ATOM 3211 N N . HIS A 1 411 ? 12.055 -13.849 -26.946 1.00 92.75 411 HIS A N 1
ATOM 3212 C CA . HIS A 1 411 ? 10.686 -14.336 -26.745 1.00 92.75 411 HIS A CA 1
ATOM 3213 C C . HIS A 1 411 ? 9.894 -14.415 -28.058 1.00 92.75 411 HIS A C 1
ATOM 3215 O O . HIS A 1 411 ? 9.209 -15.409 -28.280 1.00 92.75 411 HIS A O 1
ATOM 3221 N N . VAL A 1 412 ? 10.029 -13.440 -28.964 1.00 94.31 412 VAL A N 1
ATOM 3222 C CA . VAL A 1 412 ? 9.401 -13.465 -30.301 1.00 94.31 412 VAL A CA 1
ATOM 3223 C C . VAL A 1 412 ? 9.876 -14.662 -31.131 1.00 94.31 412 VAL A C 1
ATOM 3225 O O . VAL A 1 412 ? 9.049 -15.399 -31.677 1.00 94.31 412 VAL A O 1
ATOM 3228 N N . PHE A 1 413 ? 11.185 -14.925 -31.169 1.00 93.12 413 PHE A N 1
ATOM 3229 C CA . PHE A 1 413 ? 11.738 -16.102 -31.844 1.00 93.12 413 PHE A CA 1
ATOM 3230 C C . PHE A 1 413 ? 11.241 -17.416 -31.221 1.00 93.12 413 PHE A C 1
ATOM 3232 O O . PHE A 1 413 ? 10.854 -18.332 -31.948 1.00 93.12 413 PHE A O 1
ATOM 3239 N N . SER A 1 414 ? 11.210 -17.500 -29.887 1.00 89.88 414 SER A N 1
ATOM 3240 C CA . SER A 1 414 ? 10.781 -18.700 -29.160 1.00 89.88 414 SER A CA 1
ATOM 3241 C C . SER A 1 414 ? 9.276 -18.982 -29.277 1.00 89.88 414 SER A C 1
ATOM 3243 O O . SER A 1 414 ? 8.893 -20.139 -29.444 1.00 89.88 414 SER A O 1
ATOM 3245 N N . ALA A 1 415 ? 8.427 -17.952 -29.213 1.00 90.31 415 ALA A N 1
ATOM 3246 C CA . ALA A 1 415 ? 6.971 -18.091 -29.172 1.00 90.31 415 ALA A CA 1
ATOM 3247 C C . ALA A 1 415 ? 6.315 -18.136 -30.560 1.00 90.31 415 ALA A C 1
ATOM 3249 O O . ALA A 1 415 ? 5.369 -18.894 -30.772 1.00 90.31 415 ALA A O 1
ATOM 3250 N N . LEU A 1 416 ? 6.783 -17.308 -31.502 1.00 90.88 416 LEU A N 1
ATOM 3251 C CA . LEU A 1 416 ? 6.069 -17.053 -32.760 1.00 90.88 416 LEU A CA 1
ATOM 3252 C C . LEU A 1 416 ? 6.714 -17.779 -33.946 1.00 90.88 416 LEU A C 1
ATOM 3254 O O . LEU A 1 416 ? 6.001 -18.330 -34.789 1.00 90.88 416 LEU A O 1
ATOM 3258 N N . PHE A 1 417 ? 8.051 -17.812 -33.991 1.00 90.94 417 PHE A N 1
ATOM 3259 C CA . PHE A 1 417 ? 8.822 -18.309 -35.138 1.00 90.94 417 PHE A CA 1
ATOM 3260 C C . PHE A 1 417 ? 9.236 -19.787 -35.045 1.00 90.94 417 PHE A C 1
ATOM 3262 O O . PHE A 1 417 ? 9.670 -20.358 -36.046 1.00 90.94 417 PHE A O 1
ATOM 3269 N N . LEU A 1 418 ? 9.071 -20.448 -33.895 1.00 81.25 418 LEU A N 1
ATOM 3270 C CA . LEU A 1 418 ? 9.476 -21.846 -33.666 1.00 81.25 418 LEU A CA 1
ATOM 3271 C C . LEU A 1 418 ? 8.483 -22.857 -34.301 1.00 81.25 418 LEU A C 1
ATOM 3273 O O . LEU A 1 418 ? 7.977 -23.783 -33.671 1.00 81.25 418 LEU A O 1
ATOM 3277 N N . ARG A 1 419 ? 8.176 -22.664 -35.592 1.00 71.19 419 ARG A N 1
ATOM 3278 C CA . ARG A 1 419 ? 7.159 -23.383 -36.388 1.00 71.19 419 ARG A CA 1
ATOM 3279 C C . ARG A 1 419 ? 7.756 -24.532 -37.222 1.00 71.19 419 ARG A C 1
ATOM 3281 O O . ARG A 1 419 ? 7.384 -24.740 -38.380 1.00 71.19 419 ARG A O 1
ATOM 3288 N N . GLY A 1 420 ? 8.686 -25.288 -36.636 1.00 67.62 420 GLY A N 1
ATOM 3289 C CA . GLY A 1 420 ? 9.357 -26.420 -37.285 1.00 67.62 420 GLY A CA 1
ATOM 3290 C C . GLY A 1 420 ? 10.254 -25.995 -38.455 1.00 67.62 420 GLY A C 1
ATOM 3291 O O . GLY A 1 420 ? 11.048 -25.073 -38.332 1.00 67.62 420 GLY A O 1
ATOM 3292 N N . VAL A 1 421 ? 10.129 -26.664 -39.606 1.00 73.12 421 VAL A N 1
ATOM 3293 C CA . VAL A 1 421 ? 11.040 -26.509 -40.767 1.00 73.12 421 VAL A CA 1
ATOM 3294 C C . VAL A 1 421 ? 10.740 -25.269 -41.640 1.00 73.12 421 VAL A C 1
ATOM 3296 O O . VAL A 1 421 ? 11.233 -25.160 -42.760 1.00 73.12 421 VAL A O 1
ATOM 3299 N N . ARG A 1 422 ? 9.895 -24.335 -41.182 1.00 88.50 422 ARG A N 1
ATOM 3300 C CA . ARG A 1 422 ? 9.557 -23.116 -41.940 1.00 88.50 422 ARG A CA 1
ATOM 3301 C C . ARG A 1 422 ? 10.613 -22.026 -41.698 1.00 88.50 422 ARG A C 1
ATOM 3303 O O . ARG A 1 422 ? 10.933 -21.781 -40.539 1.00 88.50 422 ARG A O 1
ATOM 3310 N N . PRO A 1 423 ? 11.122 -21.341 -42.737 1.00 90.94 423 PRO A N 1
ATOM 3311 C CA . PRO A 1 423 ? 12.108 -20.284 -42.551 1.00 90.94 423 PRO A CA 1
ATOM 3312 C C . PRO A 1 423 ? 11.483 -18.961 -42.089 1.00 90.94 423 PRO A C 1
ATOM 3314 O O . PRO A 1 423 ? 10.353 -18.636 -42.461 1.00 90.94 423 PRO A O 1
ATOM 3317 N N . VAL A 1 424 ? 12.246 -18.172 -41.334 1.00 94.19 424 VAL A N 1
ATOM 3318 C CA . VAL A 1 424 ? 11.994 -16.742 -41.092 1.00 94.19 424 VAL A CA 1
ATOM 3319 C C . VAL A 1 424 ? 12.627 -15.921 -42.212 1.00 94.19 424 VAL A C 1
ATOM 3321 O O . VAL A 1 424 ? 13.749 -16.205 -42.631 1.00 94.19 424 VAL A O 1
ATOM 3324 N N . LEU A 1 425 ? 11.917 -14.899 -42.690 1.00 94.81 425 LEU A N 1
ATOM 3325 C CA . LEU A 1 425 ? 12.424 -13.943 -43.673 1.00 94.81 425 LEU A CA 1
ATOM 3326 C C . LEU A 1 425 ? 13.146 -12.781 -43.003 1.00 94.81 425 LEU A C 1
ATOM 3328 O O . LEU A 1 425 ? 12.562 -12.126 -42.142 1.00 94.81 425 LEU A O 1
ATOM 3332 N N . LEU A 1 426 ? 14.370 -12.496 -43.448 1.00 95.50 426 LEU A N 1
ATOM 3333 C CA . LEU A 1 426 ? 15.166 -11.358 -42.982 1.00 95.50 426 LEU A CA 1
ATOM 3334 C C . LEU A 1 426 ? 16.078 -10.797 -44.094 1.00 95.50 426 LEU A C 1
ATOM 3336 O O . LEU A 1 426 ? 16.486 -11.563 -44.973 1.00 95.50 426 LEU A O 1
ATOM 3340 N N . PRO A 1 427 ? 16.415 -9.491 -44.088 1.00 95.94 427 PRO A N 1
ATOM 3341 C CA . PRO A 1 427 ? 17.337 -8.923 -45.072 1.00 95.94 427 PRO A CA 1
ATOM 3342 C C . PRO A 1 427 ? 18.787 -9.422 -44.941 1.00 95.94 427 PRO A C 1
ATOM 3344 O O . PRO A 1 427 ? 19.242 -9.741 -43.844 1.00 95.94 427 PRO A O 1
ATOM 3347 N N . ASP A 1 428 ? 19.555 -9.408 -46.036 1.00 93.06 428 ASP A N 1
ATOM 3348 C CA . ASP A 1 428 ? 20.987 -9.759 -46.032 1.00 93.06 428 ASP A CA 1
ATOM 3349 C C . ASP A 1 428 ? 21.837 -8.807 -45.178 1.00 93.06 428 ASP A C 1
ATOM 3351 O O . ASP A 1 428 ? 22.743 -9.242 -44.465 1.00 93.06 428 ASP A O 1
ATOM 3355 N N . ILE A 1 429 ? 21.529 -7.512 -45.213 1.00 94.69 429 ILE A N 1
ATOM 3356 C CA . ILE A 1 429 ? 22.222 -6.461 -44.462 1.00 94.69 429 ILE A CA 1
ATOM 3357 C C . ILE A 1 429 ? 21.250 -5.874 -43.438 1.00 94.69 429 ILE A C 1
ATOM 3359 O O . ILE A 1 429 ? 20.546 -4.901 -43.696 1.00 94.69 429 ILE A O 1
ATOM 3363 N N . THR A 1 430 ? 21.199 -6.485 -42.258 1.00 94.50 430 THR A N 1
ATOM 3364 C CA . THR A 1 430 ? 20.323 -6.058 -41.158 1.00 94.50 430 THR A CA 1
ATOM 3365 C C . THR A 1 430 ? 20.970 -6.306 -39.789 1.00 94.50 430 THR A C 1
ATOM 3367 O O . THR A 1 430 ? 22.171 -6.590 -39.696 1.00 94.50 430 THR A O 1
ATOM 3370 N N . TYR A 1 431 ? 20.207 -6.175 -38.700 1.00 94.12 431 TYR A N 1
ATOM 3371 C CA . TYR A 1 431 ? 20.725 -6.354 -37.351 1.00 94.12 431 TYR A CA 1
ATOM 3372 C C . TYR A 1 431 ? 21.182 -7.804 -37.124 1.00 94.12 431 TYR A C 1
ATOM 3374 O O . TYR A 1 431 ? 20.403 -8.756 -37.133 1.00 94.12 431 TYR A O 1
ATOM 3382 N N . SER A 1 432 ? 22.487 -7.969 -36.888 1.00 90.31 432 SER A N 1
ATOM 3383 C CA . SER A 1 432 ? 23.169 -9.270 -36.890 1.00 90.31 432 SER A CA 1
ATOM 3384 C C . SER A 1 432 ? 22.669 -10.276 -35.849 1.00 90.31 432 SER A C 1
ATOM 3386 O O . SER A 1 432 ? 23.040 -11.441 -35.916 1.00 90.31 432 SER A O 1
ATOM 3388 N N . PHE A 1 433 ? 21.868 -9.857 -34.867 1.00 91.38 433 PHE A N 1
ATOM 3389 C CA . PHE A 1 433 ? 21.298 -10.779 -33.887 1.00 91.38 433 PHE A CA 1
ATOM 3390 C C . PHE A 1 433 ? 20.160 -11.634 -34.452 1.00 91.38 433 PHE A C 1
ATOM 3392 O O . PHE A 1 433 ? 19.958 -12.725 -33.932 1.00 91.38 433 PHE A O 1
ATOM 3399 N N . TYR A 1 434 ? 19.465 -11.240 -35.529 1.00 94.69 434 TYR A N 1
ATOM 3400 C CA . TYR A 1 434 ? 18.398 -12.088 -36.088 1.00 94.69 434 TYR A CA 1
ATOM 3401 C C . TYR A 1 434 ? 18.948 -13.426 -36.600 1.00 94.69 434 TYR A C 1
ATOM 3403 O O . TYR A 1 434 ? 18.372 -14.473 -36.316 1.00 94.69 434 TYR A O 1
ATOM 3411 N N . THR A 1 435 ? 20.101 -13.427 -37.280 1.00 92.00 435 THR A N 1
ATOM 3412 C CA . THR A 1 435 ? 20.757 -14.667 -37.735 1.00 92.00 435 THR A CA 1
ATOM 3413 C C . THR A 1 435 ? 21.362 -15.462 -36.572 1.00 92.00 435 THR A C 1
ATOM 3415 O O . THR A 1 435 ? 21.327 -16.696 -36.593 1.00 92.00 435 THR A O 1
ATOM 3418 N N . THR A 1 436 ? 21.827 -14.787 -35.513 1.00 92.06 436 THR A N 1
ATOM 3419 C CA . THR A 1 436 ? 22.214 -15.433 -34.245 1.00 92.06 436 THR A CA 1
ATOM 3420 C C . THR A 1 436 ? 21.026 -16.142 -33.592 1.00 92.06 436 THR A C 1
ATOM 3422 O O . THR A 1 436 ? 21.163 -17.299 -33.208 1.00 92.06 436 THR A O 1
ATOM 3425 N N . TYR A 1 437 ? 19.851 -15.507 -33.507 1.00 93.44 437 TYR A N 1
ATOM 3426 C CA . TYR A 1 437 ? 18.646 -16.113 -32.932 1.00 93.44 437 TYR A CA 1
ATOM 3427 C C . TYR A 1 437 ? 18.080 -17.241 -33.802 1.00 93.44 437 TYR A C 1
ATOM 3429 O O . TYR A 1 437 ? 17.709 -18.275 -33.251 1.00 93.44 437 TYR A O 1
ATOM 3437 N N . CYS A 1 438 ? 18.108 -17.114 -35.136 1.00 92.06 438 CYS A N 1
ATOM 3438 C CA . CYS A 1 438 ? 17.826 -18.230 -36.052 1.00 92.06 438 CYS A CA 1
ATOM 3439 C C . CYS A 1 438 ? 18.697 -19.451 -35.704 1.00 92.06 438 CYS A C 1
ATOM 3441 O O . CYS A 1 438 ? 18.190 -20.545 -35.464 1.00 92.06 438 CYS A O 1
ATOM 3443 N N . SER A 1 439 ? 20.011 -19.234 -35.581 1.00 90.31 439 SER A N 1
ATOM 3444 C CA . SER A 1 439 ? 20.984 -20.284 -35.252 1.00 90.31 439 SER A CA 1
ATOM 3445 C C . SER A 1 439 ? 20.789 -20.864 -33.844 1.00 90.31 439 SER A C 1
ATOM 3447 O O . SER A 1 439 ? 20.926 -22.069 -33.657 1.00 90.31 439 SER A O 1
ATOM 3449 N N . TYR A 1 440 ? 20.458 -20.025 -32.858 1.00 90.50 440 TYR A N 1
ATOM 3450 C CA . TYR A 1 440 ? 20.296 -20.413 -31.452 1.00 90.50 440 TYR A CA 1
ATOM 3451 C C . TYR A 1 440 ? 19.009 -21.211 -31.196 1.00 90.50 440 TYR A C 1
ATOM 3453 O O . TYR A 1 440 ? 19.042 -22.222 -30.501 1.00 90.50 440 TYR A O 1
ATOM 3461 N N . PHE A 1 441 ? 17.884 -20.792 -31.784 1.00 89.69 441 PHE A N 1
ATOM 3462 C CA . PHE A 1 441 ? 16.593 -21.478 -31.649 1.00 89.69 441 PHE A CA 1
ATOM 3463 C C . PHE A 1 441 ? 16.374 -22.592 -32.691 1.00 89.69 441 PHE A C 1
ATOM 3465 O O . PHE A 1 441 ? 15.322 -23.228 -32.690 1.00 89.69 441 PHE A O 1
ATOM 3472 N N . GLY A 1 442 ? 17.340 -22.837 -33.585 1.00 89.06 442 GLY A N 1
ATOM 3473 C CA . GLY A 1 442 ? 17.233 -23.846 -34.646 1.00 89.06 442 GLY A CA 1
ATOM 3474 C C . GLY A 1 442 ? 16.213 -23.505 -35.741 1.00 89.06 442 GLY A C 1
ATOM 3475 O O . GLY A 1 442 ? 15.748 -24.398 -36.448 1.00 89.06 442 GLY A O 1
ATOM 3476 N N . VAL A 1 443 ? 15.852 -22.227 -35.878 1.00 90.94 443 VAL A N 1
ATOM 3477 C CA . VAL A 1 443 ? 14.877 -21.734 -36.859 1.00 90.94 443 VAL A CA 1
ATOM 3478 C C . VAL A 1 443 ? 15.603 -21.428 -38.178 1.00 90.94 443 VAL A C 1
ATOM 3480 O O . VAL A 1 443 ? 16.551 -20.640 -38.166 1.00 90.94 443 VAL A O 1
ATOM 3483 N N . PRO A 1 444 ? 15.202 -22.008 -39.327 1.00 91.12 444 PRO A N 1
ATOM 3484 C CA . PRO A 1 444 ? 15.833 -21.700 -40.610 1.00 91.12 444 PRO A CA 1
ATOM 3485 C C . PRO A 1 444 ? 15.665 -20.221 -41.002 1.00 91.12 444 PRO A C 1
ATOM 3487 O O . PRO A 1 444 ? 14.640 -19.609 -40.706 1.00 91.12 444 PRO A O 1
ATOM 3490 N N . ALA A 1 445 ? 16.634 -19.659 -41.725 1.00 92.06 445 ALA A N 1
ATOM 3491 C CA . ALA A 1 445 ? 16.567 -18.299 -42.266 1.00 92.06 445 ALA A CA 1
ATOM 3492 C C . ALA A 1 445 ? 16.491 -18.325 -43.802 1.00 92.06 445 ALA A C 1
ATOM 3494 O O . ALA A 1 445 ? 17.287 -19.012 -44.442 1.00 92.06 445 ALA A O 1
ATOM 3495 N N . ASP A 1 446 ? 15.567 -17.558 -44.386 1.00 92.88 446 ASP A N 1
ATOM 3496 C CA . ASP A 1 446 ? 15.550 -17.216 -45.814 1.00 92.88 446 ASP A CA 1
ATOM 3497 C C . ASP A 1 446 ? 16.016 -15.761 -45.959 1.00 92.88 446 ASP A C 1
ATOM 3499 O O . ASP A 1 446 ? 15.361 -14.832 -45.476 1.00 92.88 446 ASP A O 1
ATOM 3503 N N . ILE A 1 447 ? 17.192 -15.577 -46.561 1.00 93.88 447 ILE A N 1
ATOM 3504 C CA . ILE A 1 447 ? 17.889 -14.289 -46.608 1.00 93.88 447 ILE A CA 1
ATOM 3505 C C . ILE A 1 447 ? 17.498 -13.549 -47.889 1.00 93.88 447 ILE A C 1
ATOM 3507 O O . ILE A 1 447 ? 17.832 -13.975 -48.995 1.00 93.88 447 ILE A O 1
ATOM 3511 N N . VAL A 1 448 ? 16.821 -12.412 -47.736 1.00 93.94 448 VAL A N 1
ATOM 3512 C CA . VAL A 1 448 ? 16.385 -11.561 -48.851 1.00 93.94 448 VAL A CA 1
ATOM 3513 C C . VAL A 1 448 ? 17.425 -10.462 -49.101 1.00 93.94 448 VAL A C 1
ATOM 3515 O O . VAL A 1 448 ? 17.690 -9.671 -48.196 1.00 93.94 448 VAL A O 1
ATOM 3518 N N . PRO A 1 449 ? 18.018 -10.346 -50.301 1.00 93.69 449 PRO A N 1
ATOM 3519 C CA . PRO A 1 449 ? 18.972 -9.278 -50.575 1.00 93.69 449 PRO A CA 1
ATOM 3520 C C . PRO A 1 449 ? 18.285 -7.905 -50.618 1.00 93.69 449 PRO A C 1
ATOM 3522 O O . PRO A 1 449 ? 17.277 -7.728 -51.304 1.00 93.69 449 PRO A O 1
ATOM 3525 N N . LEU A 1 450 ? 18.856 -6.908 -49.936 1.00 94.31 450 LEU A N 1
ATOM 3526 C CA . LEU A 1 450 ? 18.513 -5.501 -50.166 1.00 94.31 450 LEU A CA 1
ATOM 3527 C C . LEU A 1 450 ? 18.922 -5.074 -51.584 1.00 94.31 450 LEU A C 1
ATOM 3529 O O . LEU A 1 450 ? 19.884 -5.614 -52.142 1.00 94.31 450 LEU A O 1
ATOM 3533 N N . ARG A 1 451 ? 18.251 -4.059 -52.139 1.00 93.50 451 ARG A N 1
ATOM 3534 C CA . ARG A 1 451 ? 18.611 -3.434 -53.427 1.00 93.50 451 ARG A CA 1
ATOM 3535 C C . ARG A 1 451 ? 20.018 -2.816 -53.390 1.00 93.50 451 ARG A C 1
ATOM 3537 O O . ARG A 1 451 ? 20.639 -2.735 -52.332 1.00 93.50 451 ARG A O 1
ATOM 3544 N N . GLU A 1 452 ? 20.550 -2.401 -54.541 1.00 89.62 452 GLU A N 1
ATOM 3545 C CA . GLU A 1 452 ? 21.906 -1.823 -54.646 1.00 89.62 452 GLU A CA 1
ATOM 3546 C C . GLU A 1 452 ? 22.071 -0.514 -53.852 1.00 89.62 452 GLU A C 1
ATOM 3548 O O . GLU A 1 452 ? 23.131 -0.283 -53.282 1.00 89.62 452 GLU A O 1
ATOM 3553 N N . ASP A 1 453 ? 20.999 0.271 -53.719 1.00 90.75 453 ASP A N 1
ATOM 3554 C CA . ASP A 1 453 ? 20.889 1.462 -52.857 1.00 90.75 453 ASP A CA 1
ATOM 3555 C C . ASP A 1 453 ? 20.691 1.139 -51.356 1.00 90.75 453 ASP A C 1
ATOM 3557 O O . ASP A 1 453 ? 20.494 2.035 -50.537 1.00 90.75 453 ASP A O 1
ATOM 3561 N N . PHE A 1 454 ? 20.732 -0.147 -50.994 1.00 93.38 454 PHE A N 1
ATOM 3562 C CA . PHE A 1 454 ? 20.432 -0.699 -49.672 1.00 93.38 454 PHE A CA 1
ATOM 3563 C C . PHE A 1 454 ? 18.998 -0.441 -49.157 1.00 93.38 454 PHE A C 1
ATOM 3565 O O . PHE A 1 454 ? 18.752 -0.533 -47.951 1.00 93.38 454 PHE A O 1
ATOM 3572 N N . THR A 1 455 ? 18.028 -0.187 -50.044 1.00 93.19 455 THR A N 1
ATOM 3573 C CA . THR A 1 455 ? 16.591 -0.190 -49.705 1.00 93.19 455 THR A CA 1
ATOM 3574 C C . THR A 1 455 ? 16.001 -1.610 -49.684 1.00 93.19 455 THR A C 1
ATOM 3576 O O . THR A 1 455 ? 16.503 -2.539 -50.329 1.00 93.19 455 THR A O 1
ATOM 3579 N N . LEU A 1 456 ? 14.915 -1.799 -48.926 1.00 92.88 456 LEU A N 1
ATOM 3580 C CA . LEU A 1 456 ? 14.200 -3.075 -48.810 1.00 92.88 456 LEU A CA 1
ATOM 3581 C C . LEU A 1 456 ? 13.190 -3.235 -49.959 1.00 92.88 456 LEU A C 1
ATOM 3583 O O . LEU A 1 456 ? 12.327 -2.386 -50.170 1.00 92.88 456 LEU A O 1
ATOM 3587 N N . ASN A 1 457 ? 13.275 -4.341 -50.706 1.00 93.19 457 ASN A N 1
ATOM 3588 C CA . ASN A 1 457 ? 12.373 -4.600 -51.828 1.00 93.19 457 ASN A CA 1
ATOM 3589 C C . ASN A 1 457 ? 11.076 -5.299 -51.380 1.00 93.19 457 ASN A C 1
ATOM 3591 O O . ASN A 1 457 ? 11.031 -6.524 -51.291 1.00 93.19 457 ASN A O 1
ATOM 3595 N N . VAL A 1 458 ? 10.007 -4.530 -51.149 1.00 93.50 458 VAL A N 1
ATOM 3596 C CA . VAL A 1 458 ? 8.678 -5.014 -50.702 1.00 93.50 458 VAL A CA 1
ATOM 3597 C C . VAL A 1 458 ? 8.181 -6.251 -51.464 1.00 93.50 458 VAL A C 1
ATOM 3599 O O . VAL A 1 458 ? 7.667 -7.194 -50.863 1.00 93.50 458 VAL A O 1
ATOM 3602 N N . GLN A 1 459 ? 8.391 -6.300 -52.783 1.00 91.38 459 GLN A N 1
ATOM 3603 C CA . GLN A 1 459 ? 7.904 -7.390 -53.636 1.00 91.38 459 GLN A CA 1
ATOM 3604 C C . GLN A 1 459 ? 8.462 -8.779 -53.253 1.00 91.38 459 GLN A C 1
ATOM 3606 O O . GLN A 1 459 ? 7.765 -9.780 -53.421 1.00 91.38 459 GLN A O 1
ATOM 3611 N N . ASP A 1 460 ? 9.657 -8.870 -52.656 1.00 91.25 460 ASP A N 1
ATOM 3612 C CA . ASP A 1 460 ? 10.236 -10.151 -52.210 1.00 91.25 460 ASP A CA 1
ATOM 3613 C C . ASP A 1 460 ? 9.613 -10.717 -50.919 1.00 91.25 460 ASP A C 1
ATOM 3615 O O . ASP A 1 460 ? 9.754 -11.912 -50.611 1.00 91.25 460 ASP A O 1
ATOM 3619 N N . TYR A 1 461 ? 8.863 -9.873 -50.208 1.00 91.50 461 TYR A N 1
ATOM 3620 C CA . TYR A 1 461 ? 8.063 -10.208 -49.030 1.00 91.50 461 TYR A CA 1
ATOM 3621 C C . TYR A 1 461 ? 6.576 -10.408 -49.380 1.00 91.50 461 TYR A C 1
ATOM 3623 O O . TYR A 1 461 ? 5.875 -11.114 -48.663 1.00 91.50 461 TYR A O 1
ATOM 3631 N N . VAL A 1 462 ? 6.107 -9.860 -50.510 1.00 89.56 462 VAL A N 1
ATOM 3632 C CA . VAL A 1 462 ? 4.741 -10.053 -51.048 1.00 89.56 462 VAL A CA 1
ATOM 3633 C C . VAL A 1 462 ? 4.619 -11.286 -51.962 1.00 89.56 462 VAL A C 1
ATOM 3635 O O . VAL A 1 462 ? 3.525 -11.826 -52.143 1.00 89.56 462 VAL A O 1
ATOM 3638 N N . ARG A 1 463 ? 5.725 -11.779 -52.542 1.00 82.12 463 ARG A N 1
ATOM 3639 C CA . ARG A 1 463 ? 5.710 -12.933 -53.462 1.00 82.12 463 ARG A CA 1
ATOM 3640 C C . ARG A 1 463 ? 5.111 -14.194 -52.813 1.00 82.12 463 ARG A C 1
ATOM 3642 O O . ARG A 1 463 ? 5.595 -14.671 -51.785 1.00 82.12 463 ARG A O 1
ATOM 3649 N N . LYS A 1 464 ? 4.094 -14.785 -53.455 1.00 74.81 464 LYS A N 1
ATOM 3650 C CA . LYS A 1 464 ? 3.478 -16.049 -53.008 1.00 74.81 464 LYS A CA 1
ATOM 3651 C C . LYS A 1 464 ? 4.501 -17.188 -53.014 1.00 74.81 464 LYS A C 1
ATOM 3653 O O . LYS A 1 464 ? 5.212 -17.395 -53.995 1.00 74.81 464 LYS A O 1
ATOM 3658 N N . ARG A 1 465 ? 4.547 -17.939 -51.912 1.00 78.75 465 ARG A N 1
ATOM 3659 C CA . ARG A 1 465 ? 5.485 -19.044 -51.650 1.00 78.75 465 ARG A CA 1
ATOM 3660 C C . ARG A 1 465 ? 4.725 -20.368 -51.535 1.00 78.75 465 ARG A C 1
ATOM 3662 O O . ARG A 1 465 ? 3.533 -20.373 -51.242 1.00 78.75 465 ARG A O 1
ATOM 3669 N N . SER A 1 466 ? 5.410 -21.490 -51.760 1.00 77.12 466 SER A N 1
ATOM 3670 C CA . SER A 1 466 ? 4.830 -22.844 -51.663 1.00 77.12 466 SER A CA 1
ATOM 3671 C C . SER A 1 466 ? 4.421 -23.234 -50.236 1.00 77.12 466 SER A C 1
ATOM 3673 O O . SER A 1 466 ? 3.513 -24.039 -50.055 1.00 77.12 466 SER A O 1
ATOM 3675 N N . LEU A 1 467 ? 5.065 -22.635 -49.233 1.00 77.62 467 LEU A N 1
ATOM 3676 C CA . LEU A 1 467 ? 4.644 -22.612 -47.835 1.00 77.62 467 LEU A CA 1
ATOM 3677 C C . LEU A 1 467 ? 4.786 -21.173 -47.311 1.00 77.62 467 LEU A C 1
ATOM 3679 O O . LEU A 1 467 ? 5.734 -20.489 -47.711 1.00 77.62 467 LEU A O 1
ATOM 3683 N N . PRO A 1 468 ? 3.895 -20.704 -46.418 1.00 84.38 468 PRO A N 1
ATOM 3684 C CA . PRO A 1 468 ? 4.096 -19.434 -45.730 1.00 84.38 468 PRO A CA 1
ATOM 3685 C C . PRO A 1 468 ? 5.331 -19.512 -44.808 1.00 84.38 468 PRO A C 1
ATOM 3687 O O . PRO A 1 468 ? 5.642 -20.602 -44.305 1.00 84.38 468 PRO A O 1
ATOM 3690 N N . PRO A 1 469 ? 6.030 -18.387 -44.561 1.00 90.12 469 PRO A N 1
ATOM 3691 C CA . PRO A 1 469 ? 7.170 -18.347 -43.647 1.00 90.12 469 PRO A CA 1
ATOM 3692 C C . PRO A 1 469 ? 6.776 -18.718 -42.205 1.00 90.12 469 PRO A C 1
ATOM 3694 O O . PRO A 1 469 ? 5.599 -18.810 -41.847 1.00 90.12 469 PRO A O 1
ATOM 3697 N N . ALA A 1 470 ? 7.773 -18.908 -41.341 1.00 90.38 470 ALA A N 1
ATOM 3698 C CA . ALA A 1 470 ? 7.560 -18.899 -39.894 1.00 90.38 470 ALA A CA 1
ATOM 3699 C C . ALA A 1 470 ? 7.260 -17.481 -39.375 1.00 90.38 470 ALA A C 1
ATOM 3701 O O . ALA A 1 470 ? 6.476 -17.323 -38.441 1.00 90.38 470 ALA A O 1
ATOM 3702 N N . GLY A 1 471 ? 7.859 -16.473 -40.013 1.00 94.06 471 GLY A N 1
ATOM 3703 C CA . GLY A 1 471 ? 7.720 -15.055 -39.705 1.00 94.06 471 GLY A CA 1
ATOM 3704 C C . GLY A 1 471 ? 8.486 -14.180 -40.697 1.00 94.06 471 GLY A C 1
ATOM 3705 O O . GLY A 1 471 ? 9.261 -14.688 -41.513 1.00 94.06 471 GLY A O 1
ATOM 3706 N N . ILE A 1 472 ? 8.285 -12.869 -40.608 1.00 96.12 472 ILE A N 1
ATOM 3707 C CA . ILE A 1 472 ? 9.071 -11.838 -41.298 1.00 96.12 472 ILE A CA 1
ATOM 3708 C C . ILE A 1 472 ? 9.687 -10.936 -40.225 1.00 96.12 472 ILE A C 1
ATOM 3710 O O . ILE A 1 472 ? 8.987 -10.574 -39.284 1.00 96.12 472 ILE A O 1
ATOM 3714 N N . ILE A 1 473 ? 10.966 -10.570 -40.344 1.00 97.31 473 ILE A N 1
ATOM 3715 C CA . ILE A 1 473 ? 11.625 -9.632 -39.425 1.00 97.31 473 ILE A CA 1
ATOM 3716 C C . ILE A 1 473 ? 12.594 -8.689 -40.148 1.00 97.31 473 ILE A C 1
ATOM 3718 O O . ILE A 1 473 ? 13.437 -9.121 -40.934 1.00 97.31 473 ILE A O 1
ATOM 3722 N N . PHE A 1 474 ? 12.491 -7.391 -39.860 1.00 97.25 474 PHE A N 1
ATOM 3723 C CA . PHE A 1 474 ? 13.431 -6.367 -40.320 1.00 97.25 474 PHE A CA 1
ATOM 3724 C C . PHE A 1 474 ? 13.475 -5.174 -39.354 1.00 97.25 474 PHE A C 1
ATOM 3726 O O . PHE A 1 474 ? 12.513 -4.900 -38.639 1.00 97.25 474 PHE A O 1
ATOM 3733 N N . ALA A 1 475 ? 14.594 -4.447 -39.352 1.00 96.75 475 ALA A N 1
ATOM 3734 C CA . ALA A 1 475 ? 14.728 -3.195 -38.610 1.00 96.75 475 ALA A CA 1
ATOM 3735 C C . ALA A 1 475 ? 14.196 -2.001 -39.419 1.00 96.75 475 ALA A C 1
ATOM 3737 O O . ALA A 1 475 ? 14.436 -1.923 -40.626 1.00 96.75 475 ALA A O 1
ATOM 3738 N N . ASN A 1 476 ? 13.533 -1.049 -38.755 1.00 96.56 476 ASN A N 1
ATOM 3739 C CA . ASN A 1 476 ? 13.080 0.207 -39.355 1.00 96.56 476 ASN A CA 1
ATOM 3740 C C . ASN A 1 476 ? 13.316 1.412 -38.413 1.00 96.56 476 ASN A C 1
ATOM 3742 O O . ASN A 1 476 ? 12.643 1.515 -37.391 1.00 96.56 476 ASN A O 1
ATOM 3746 N N . PRO A 1 477 ? 14.217 2.360 -38.733 1.00 96.19 477 PRO A N 1
ATOM 3747 C CA . PRO A 1 477 ? 15.159 2.353 -39.850 1.00 96.19 477 PRO A CA 1
ATOM 3748 C C . PRO A 1 477 ? 16.183 1.215 -39.747 1.00 96.19 477 PRO A C 1
ATOM 3750 O O . PRO A 1 477 ? 16.611 0.841 -38.653 1.00 96.19 477 PRO A O 1
ATOM 3753 N N . ASN A 1 478 ? 16.599 0.657 -40.885 1.00 95.62 478 ASN A N 1
ATOM 3754 C CA . ASN A 1 478 ? 17.415 -0.554 -40.898 1.00 95.62 478 ASN A CA 1
ATOM 3755 C C . ASN A 1 478 ? 18.811 -0.327 -40.296 1.00 95.62 478 ASN A C 1
ATOM 3757 O O . ASN A 1 478 ? 19.558 0.550 -40.726 1.00 95.62 478 ASN A O 1
ATOM 3761 N N . ALA A 1 479 ? 19.228 -1.165 -39.349 1.00 92.81 479 ALA A N 1
ATOM 3762 C CA . ALA A 1 479 ? 20.604 -1.184 -38.859 1.00 92.81 479 ALA A CA 1
ATOM 3763 C C . ALA A 1 479 ? 21.406 -2.242 -39.641 1.00 92.81 479 ALA A C 1
ATOM 3765 O O . ALA A 1 479 ? 21.016 -3.402 -39.596 1.00 92.81 479 ALA A O 1
ATOM 3766 N N . PRO A 1 480 ? 22.534 -1.916 -40.308 1.00 93.50 480 PRO A N 1
ATOM 3767 C CA . PRO A 1 480 ? 23.405 -0.764 -40.059 1.00 93.50 480 PRO A CA 1
ATOM 3768 C C . PRO A 1 480 ? 23.294 0.413 -41.049 1.00 93.50 480 PRO A C 1
ATOM 3770 O O . PRO A 1 480 ? 24.108 1.326 -40.929 1.00 93.50 480 PRO A O 1
ATOM 3773 N N . THR A 1 481 ? 22.367 0.401 -42.014 1.00 94.00 481 THR A N 1
ATOM 3774 C CA . THR A 1 481 ? 22.352 1.367 -43.138 1.00 94.00 481 THR A CA 1
ATOM 3775 C C . THR A 1 481 ? 21.722 2.720 -42.800 1.00 94.00 481 THR A C 1
ATOM 3777 O O . THR A 1 481 ? 22.113 3.730 -43.373 1.00 94.00 481 THR A O 1
ATOM 3780 N N . GLY A 1 482 ? 20.791 2.754 -41.845 1.00 93.81 482 GLY A N 1
ATOM 3781 C CA . GLY A 1 482 ? 20.063 3.943 -41.391 1.00 93.81 482 GLY A CA 1
ATOM 3782 C C . GLY A 1 482 ? 18.799 4.250 -42.200 1.00 93.81 482 GLY A C 1
ATOM 3783 O O . GLY A 1 482 ? 18.035 5.134 -41.816 1.00 93.81 482 GLY A O 1
ATOM 3784 N N . ILE A 1 483 ? 18.567 3.523 -43.294 1.00 95.44 483 ILE A N 1
ATOM 3785 C CA . ILE A 1 483 ? 17.505 3.785 -44.270 1.00 95.44 483 ILE A CA 1
ATOM 3786 C C . ILE A 1 483 ? 16.141 3.333 -43.707 1.00 95.44 483 ILE A C 1
ATOM 3788 O O . ILE A 1 483 ? 16.031 2.182 -43.270 1.00 95.44 483 ILE A O 1
ATOM 3792 N N . PRO A 1 484 ? 15.104 4.194 -43.703 1.00 95.25 484 PRO A N 1
ATOM 3793 C CA . PRO A 1 484 ? 13.745 3.820 -43.318 1.00 95.25 484 PRO A CA 1
ATOM 3794 C C . PRO A 1 484 ? 12.969 3.147 -44.462 1.00 95.25 484 PRO A C 1
ATOM 3796 O O . PRO A 1 484 ? 13.247 3.373 -45.640 1.00 95.25 484 PRO A O 1
ATOM 3799 N N . LEU A 1 485 ? 11.943 2.381 -44.098 1.00 95.06 485 LEU A N 1
ATOM 3800 C CA . LEU A 1 485 ? 10.866 1.914 -44.974 1.00 95.06 485 LEU A CA 1
ATOM 3801 C C . LEU A 1 485 ? 9.588 2.722 -44.678 1.00 95.06 485 LEU A C 1
ATOM 3803 O O . LEU A 1 485 ? 9.379 3.131 -43.532 1.00 95.06 485 LEU A O 1
ATOM 3807 N N . SER A 1 486 ? 8.746 2.984 -45.685 1.00 94.62 486 SER A N 1
ATOM 3808 C CA . SER A 1 486 ? 7.520 3.773 -45.485 1.00 94.62 486 SER A CA 1
ATOM 3809 C C . SER A 1 486 ? 6.407 2.965 -44.801 1.00 94.62 486 SER A C 1
ATOM 3811 O O . SER A 1 486 ? 6.409 1.733 -44.820 1.00 94.62 486 SER A O 1
ATOM 3813 N N . LEU A 1 487 ? 5.419 3.655 -44.217 1.00 94.94 487 LEU A N 1
ATOM 3814 C CA . LEU A 1 487 ? 4.244 2.985 -43.646 1.00 94.94 487 LEU A CA 1
ATOM 3815 C C . LEU A 1 487 ? 3.393 2.280 -44.711 1.00 94.94 487 LEU A C 1
ATOM 3817 O O . LEU A 1 487 ? 2.856 1.216 -44.429 1.00 94.94 487 LEU A O 1
ATOM 3821 N N . GLU A 1 488 ? 3.308 2.822 -45.930 1.00 95.12 488 GLU A N 1
ATOM 3822 C CA . GLU A 1 488 ? 2.572 2.215 -47.050 1.00 95.12 488 GLU A CA 1
ATOM 3823 C C . GLU A 1 488 ? 3.247 0.918 -47.532 1.00 95.12 488 GLU A C 1
ATOM 3825 O O . GLU A 1 488 ? 2.581 -0.088 -47.784 1.00 95.12 488 GLU A O 1
ATOM 3830 N N . ASP A 1 489 ? 4.583 0.900 -47.569 1.00 95.50 489 ASP A N 1
ATOM 3831 C CA . ASP A 1 489 ? 5.376 -0.301 -47.848 1.00 95.50 489 ASP A CA 1
ATOM 3832 C C . ASP A 1 489 ? 5.185 -1.375 -46.758 1.00 95.50 489 ASP A C 1
ATOM 3834 O O . ASP A 1 489 ? 5.034 -2.559 -47.069 1.00 95.50 489 ASP A O 1
ATOM 3838 N N . ILE A 1 490 ? 5.160 -0.979 -45.478 1.00 96.44 490 ILE A N 1
ATOM 3839 C CA . ILE A 1 490 ? 4.933 -1.891 -44.342 1.00 96.44 490 ILE A CA 1
ATOM 3840 C C . ILE A 1 490 ? 3.494 -2.433 -44.347 1.00 96.44 490 ILE A C 1
ATOM 3842 O O . ILE A 1 490 ? 3.303 -3.643 -44.213 1.00 96.44 490 ILE A O 1
ATOM 3846 N N . GLU A 1 491 ? 2.490 -1.580 -44.571 1.00 96.50 491 GLU A N 1
ATOM 3847 C CA . GLU A 1 491 ? 1.082 -1.971 -44.737 1.00 96.50 491 GLU A CA 1
ATOM 3848 C C . GLU A 1 491 ? 0.912 -2.945 -45.919 1.00 96.50 491 GLU A C 1
ATOM 3850 O O . GLU A 1 491 ? 0.210 -3.951 -45.801 1.00 96.50 491 GLU A O 1
ATOM 3855 N N . THR A 1 492 ? 1.654 -2.741 -47.013 1.00 96.19 492 THR A N 1
ATOM 3856 C CA . THR A 1 492 ? 1.694 -3.665 -48.159 1.00 96.19 492 THR A CA 1
ATOM 3857 C C . THR A 1 492 ? 2.281 -5.039 -47.795 1.00 96.19 492 THR A C 1
ATOM 3859 O O . THR A 1 492 ? 1.755 -6.065 -48.235 1.00 96.19 492 THR A O 1
ATOM 3862 N N . ILE A 1 493 ? 3.335 -5.100 -46.969 1.00 95.75 493 ILE A N 1
ATOM 3863 C CA . ILE A 1 493 ? 3.899 -6.375 -46.481 1.00 95.75 493 ILE A CA 1
ATOM 3864 C C . ILE A 1 493 ? 2.915 -7.088 -45.539 1.00 95.75 493 ILE A C 1
ATOM 3866 O O . ILE A 1 493 ? 2.732 -8.302 -45.669 1.00 95.75 493 ILE A O 1
ATOM 3870 N N . LEU A 1 494 ? 2.266 -6.354 -44.628 1.00 96.19 494 LEU A N 1
ATOM 3871 C CA . LEU A 1 494 ? 1.281 -6.881 -43.675 1.00 96.19 494 LEU A CA 1
ATOM 3872 C C . LEU A 1 494 ? 0.058 -7.473 -44.381 1.00 96.19 494 LEU A C 1
ATOM 3874 O O . LEU A 1 494 ? -0.273 -8.640 -44.160 1.00 96.19 494 LEU A O 1
ATOM 3878 N N . ALA A 1 495 ? -0.567 -6.702 -45.277 1.00 94.44 495 ALA A N 1
ATOM 3879 C CA . ALA A 1 495 ? -1.762 -7.105 -46.016 1.00 94.44 495 ALA A CA 1
ATOM 3880 C C . ALA A 1 495 ? -1.523 -8.311 -46.946 1.00 94.44 495 ALA A C 1
ATOM 3882 O O . ALA A 1 495 ? -2.444 -9.086 -47.208 1.00 94.44 495 ALA A O 1
ATOM 3883 N N . ALA A 1 496 ? -0.290 -8.502 -47.425 1.00 93.00 496 ALA A N 1
ATOM 3884 C CA . ALA A 1 496 ? 0.094 -9.665 -48.224 1.00 93.00 496 ALA A CA 1
ATOM 3885 C C . ALA A 1 496 ? 0.322 -10.950 -47.400 1.00 93.00 496 ALA A C 1
ATOM 3887 O O . ALA A 1 496 ? 0.322 -12.041 -47.975 1.00 93.00 496 ALA A O 1
ATOM 3888 N N . ASN A 1 497 ? 0.517 -10.846 -46.078 1.00 92.56 497 ASN A N 1
ATOM 3889 C CA . ASN A 1 497 ? 0.970 -11.942 -45.212 1.00 92.56 497 ASN A CA 1
ATOM 3890 C C . ASN A 1 497 ? 0.092 -12.163 -43.950 1.00 92.56 497 ASN A C 1
ATOM 3892 O O . ASN A 1 497 ? 0.650 -12.352 -42.868 1.00 92.56 497 ASN A O 1
ATOM 3896 N N . PRO A 1 498 ? -1.256 -12.193 -44.031 1.00 90.12 498 PRO A N 1
ATOM 3897 C CA . PRO A 1 498 ? -2.132 -12.200 -42.848 1.00 90.12 498 PRO A CA 1
ATOM 3898 C C . PRO A 1 498 ? -1.880 -13.368 -41.872 1.00 90.12 498 PRO A C 1
ATOM 3900 O O . PRO A 1 498 ? -1.892 -13.169 -40.662 1.00 90.12 498 PRO A O 1
ATOM 3903 N N . ASP A 1 499 ? -1.571 -14.572 -42.370 1.00 87.88 499 ASP A N 1
ATOM 3904 C CA . ASP A 1 499 ? -1.298 -15.762 -41.537 1.00 87.88 499 ASP A CA 1
ATOM 3905 C C . ASP A 1 499 ? 0.120 -15.797 -40.911 1.00 87.88 499 ASP A C 1
ATOM 3907 O O . ASP A 1 499 ? 0.503 -16.771 -40.245 1.00 87.88 499 ASP A O 1
ATOM 3911 N N . THR A 1 500 ? 0.947 -14.778 -41.172 1.00 91.38 500 THR A N 1
ATOM 3912 C CA . THR A 1 500 ? 2.368 -14.728 -40.795 1.00 91.38 500 THR A CA 1
ATOM 3913 C C . THR A 1 500 ? 2.672 -13.459 -40.008 1.00 91.38 500 THR A C 1
ATOM 3915 O O . THR A 1 500 ? 2.384 -12.353 -40.457 1.00 91.38 500 THR A O 1
ATOM 3918 N N . THR A 1 501 ? 3.301 -13.614 -38.843 1.00 94.81 501 THR A N 1
ATOM 3919 C CA . THR A 1 501 ? 3.726 -12.479 -38.018 1.00 94.81 501 THR A CA 1
ATOM 3920 C C . THR A 1 501 ? 4.820 -11.675 -38.720 1.00 94.81 501 THR A C 1
ATOM 3922 O O . THR A 1 501 ? 5.835 -12.244 -39.135 1.00 94.81 501 THR A O 1
ATOM 3925 N N . VAL A 1 502 ? 4.633 -10.358 -38.801 1.00 97.31 502 VAL A N 1
ATOM 3926 C CA . VAL A 1 502 ? 5.623 -9.397 -39.301 1.00 97.31 502 VAL A CA 1
ATOM 3927 C C . VAL A 1 502 ? 6.159 -8.598 -38.119 1.00 97.31 502 VAL A C 1
ATOM 3929 O O . VAL A 1 502 ? 5.400 -7.941 -37.410 1.00 97.31 502 VAL A O 1
ATOM 3932 N N . VAL A 1 503 ? 7.468 -8.676 -37.898 1.00 97.88 503 VAL A N 1
ATOM 3933 C CA . VAL A 1 503 ? 8.167 -8.039 -36.781 1.00 97.88 503 VAL A CA 1
ATOM 3934 C C . VAL A 1 503 ? 8.977 -6.857 -37.302 1.00 97.88 503 VAL A C 1
ATOM 3936 O O . VAL A 1 503 ? 9.901 -7.037 -38.099 1.00 97.88 503 VAL A O 1
ATOM 3939 N N . VAL A 1 504 ? 8.641 -5.657 -36.834 1.00 98.00 504 VAL A N 1
ATOM 3940 C CA . VAL A 1 504 ? 9.334 -4.409 -37.168 1.00 98.00 504 VAL A CA 1
ATOM 3941 C C . VAL A 1 504 ? 10.132 -3.961 -35.944 1.00 98.00 504 VAL A C 1
ATOM 3943 O O . VAL A 1 504 ? 9.570 -3.595 -34.913 1.00 98.00 504 VAL A O 1
ATOM 3946 N N . ASP A 1 505 ? 11.458 -4.033 -36.036 1.00 97.56 505 ASP A N 1
ATOM 3947 C CA . ASP A 1 505 ? 12.374 -3.624 -34.968 1.00 97.56 505 ASP A CA 1
ATOM 3948 C C . ASP A 1 505 ? 12.708 -2.134 -35.116 1.00 97.56 505 ASP A C 1
ATOM 3950 O O . ASP A 1 505 ? 13.507 -1.714 -35.956 1.00 97.56 505 ASP A O 1
ATOM 3954 N N . GLU A 1 506 ? 12.037 -1.323 -34.307 1.00 96.94 506 GLU A N 1
ATOM 3955 C CA . GLU A 1 506 ? 12.047 0.136 -34.334 1.00 96.94 506 GLU A CA 1
ATOM 3956 C C . GLU A 1 506 ? 13.052 0.746 -33.348 1.00 96.94 506 GLU A C 1
ATOM 3958 O O . GLU A 1 506 ? 12.911 1.892 -32.922 1.00 96.94 506 GLU A O 1
ATOM 3963 N N . ALA A 1 507 ? 14.125 0.019 -33.014 1.00 95.00 507 ALA A N 1
ATOM 3964 C CA . ALA A 1 507 ? 15.165 0.446 -32.071 1.00 95.00 507 ALA A CA 1
ATOM 3965 C C . ALA A 1 507 ? 15.839 1.810 -32.364 1.00 95.00 507 ALA A C 1
ATOM 3967 O O . ALA A 1 507 ? 16.630 2.278 -31.543 1.00 95.00 507 ALA A O 1
ATOM 3968 N N . TYR A 1 508 ? 15.566 2.437 -33.512 1.00 95.88 508 TYR A N 1
ATOM 3969 C CA . TYR A 1 508 ? 16.104 3.733 -33.932 1.00 95.88 508 TYR A CA 1
ATOM 3970 C C . TYR A 1 508 ? 15.050 4.713 -34.490 1.00 95.88 508 TYR A C 1
ATOM 3972 O O . TYR A 1 508 ? 15.441 5.743 -35.039 1.00 95.88 508 TYR A O 1
ATOM 3980 N N . VAL A 1 509 ? 13.745 4.424 -34.379 1.00 95.69 509 VAL A N 1
ATOM 3981 C CA . VAL A 1 509 ? 12.689 5.197 -35.068 1.00 95.69 509 VAL A CA 1
ATOM 3982 C C . VAL A 1 509 ? 12.604 6.663 -34.633 1.00 95.69 509 VAL A C 1
ATOM 3984 O O . VAL A 1 509 ? 12.364 7.533 -35.468 1.00 95.69 509 VAL A O 1
ATOM 3987 N N . ASP A 1 510 ? 12.902 6.953 -33.366 1.00 94.19 510 ASP A N 1
ATOM 3988 C CA . ASP A 1 510 ? 12.795 8.295 -32.775 1.00 94.19 510 ASP A CA 1
ATOM 3989 C C . ASP A 1 510 ? 13.729 9.340 -33.416 1.00 94.19 510 ASP A C 1
ATOM 3991 O O . ASP A 1 510 ? 13.483 10.539 -33.329 1.00 94.19 510 ASP A O 1
ATOM 3995 N N . PHE A 1 511 ? 14.790 8.917 -34.116 1.00 93.50 511 PHE A N 1
ATOM 3996 C CA . PHE A 1 511 ? 15.753 9.823 -34.764 1.00 93.50 511 PHE A CA 1
ATOM 3997 C C . PHE A 1 511 ? 15.284 10.324 -36.151 1.00 93.50 511 PHE A C 1
ATOM 3999 O O . PHE A 1 511 ? 16.096 10.639 -37.033 1.00 93.50 511 PHE A O 1
ATOM 4006 N N . GLY A 1 512 ? 13.963 10.432 -36.335 1.00 86.81 512 GLY A N 1
ATOM 4007 C CA . GLY A 1 512 ? 13.304 10.982 -37.523 1.00 86.81 512 GLY A CA 1
ATOM 4008 C C . GLY A 1 512 ? 12.753 9.947 -38.510 1.00 86.81 512 GLY A C 1
ATOM 4009 O O . GLY A 1 512 ? 12.587 10.279 -39.688 1.00 86.81 512 GLY A O 1
ATOM 4010 N N . GLY A 1 513 ? 12.519 8.708 -38.065 1.00 89.81 513 GLY A N 1
ATOM 4011 C CA . GLY A 1 513 ? 11.707 7.712 -38.769 1.00 89.81 513 GLY A CA 1
ATOM 4012 C C . GLY A 1 513 ? 10.203 7.924 -38.539 1.00 89.81 513 GLY A C 1
ATOM 4013 O O . GLY A 1 513 ? 9.770 8.972 -38.064 1.00 89.81 513 GLY A O 1
ATOM 4014 N N . THR A 1 514 ? 9.383 6.930 -38.881 1.00 93.50 514 THR A N 1
ATOM 4015 C CA . THR A 1 514 ? 7.934 6.951 -38.617 1.00 93.50 514 THR A CA 1
ATOM 4016 C C . THR A 1 514 ? 7.498 5.582 -38.113 1.00 93.50 514 THR A C 1
ATOM 4018 O O . THR A 1 514 ? 7.817 4.575 -38.741 1.00 93.50 514 THR A O 1
ATOM 4021 N N . SER A 1 515 ? 6.808 5.549 -36.971 1.00 95.06 515 SER A N 1
ATOM 4022 C CA . SER A 1 515 ? 6.462 4.302 -36.286 1.00 95.06 515 SER A CA 1
ATOM 4023 C C . SER A 1 515 ? 5.233 3.614 -36.883 1.00 95.06 515 SER A C 1
ATOM 4025 O O . SER A 1 515 ? 4.191 4.230 -37.124 1.00 95.06 515 SER A O 1
ATOM 4027 N N . SER A 1 516 ? 5.360 2.304 -37.073 1.00 96.38 516 SER A N 1
ATOM 4028 C CA . SER A 1 516 ? 4.332 1.391 -37.569 1.00 96.38 516 SER A CA 1
ATOM 4029 C C . SER A 1 516 ? 3.276 1.010 -36.529 1.00 96.38 516 SER A C 1
ATOM 4031 O O . SER A 1 516 ? 2.293 0.368 -36.885 1.00 96.38 516 SER A O 1
ATOM 4033 N N . VAL A 1 517 ? 3.400 1.468 -35.276 1.00 95.94 517 VAL A N 1
ATOM 4034 C CA . VAL A 1 517 ? 2.408 1.271 -34.195 1.00 95.94 517 VAL A CA 1
ATOM 4035 C C . VAL A 1 517 ? 0.986 1.659 -34.620 1.00 95.94 517 VAL A C 1
ATOM 4037 O O . VAL A 1 517 ? 0.034 0.963 -34.281 1.00 95.94 517 VAL A O 1
ATOM 4040 N N . SER A 1 518 ? 0.840 2.706 -35.437 1.00 93.94 518 SER A N 1
ATOM 4041 C CA . SER A 1 518 ? -0.447 3.152 -35.999 1.00 93.94 518 SER A CA 1
ATOM 4042 C C . SER A 1 518 ? -1.171 2.108 -36.869 1.00 93.94 518 SER A C 1
ATOM 4044 O O . SER A 1 518 ? -2.370 2.228 -37.108 1.00 93.94 518 SER A O 1
ATOM 4046 N N . LEU A 1 519 ? -0.478 1.062 -37.327 1.00 95.12 519 LEU A N 1
ATOM 4047 C CA . LEU A 1 519 ? -1.055 -0.041 -38.099 1.00 95.12 519 LEU A CA 1
ATOM 4048 C C . LEU A 1 519 ? -1.631 -1.162 -37.209 1.00 95.12 519 LEU A C 1
ATOM 4050 O O . LEU A 1 519 ? -2.352 -2.022 -37.719 1.00 95.12 519 LEU A O 1
ATOM 4054 N N . LEU A 1 520 ? -1.383 -1.144 -35.890 1.00 93.81 520 LEU A N 1
ATOM 4055 C CA . LEU A 1 520 ? -1.898 -2.144 -34.940 1.00 93.81 520 LEU A CA 1
ATOM 4056 C C . LEU A 1 520 ? -3.430 -2.126 -34.794 1.00 93.81 520 LEU A C 1
ATOM 4058 O O . LEU A 1 520 ? -4.004 -3.137 -34.407 1.00 93.81 520 LEU A O 1
ATOM 4062 N N . GLU A 1 521 ? -4.107 -1.025 -35.138 1.00 89.50 521 GLU A N 1
ATOM 4063 C CA . GLU A 1 521 ? -5.580 -0.979 -35.193 1.00 89.50 521 GLU A CA 1
ATOM 4064 C C . GLU A 1 521 ? -6.170 -1.748 -36.391 1.00 89.50 521 GLU A C 1
ATOM 4066 O O . GLU A 1 521 ? -7.361 -2.062 -36.399 1.00 89.50 521 GLU A O 1
ATOM 4071 N N . LYS A 1 522 ? -5.353 -2.032 -37.416 1.00 93.00 522 LYS A N 1
ATOM 4072 C CA . LYS A 1 522 ? -5.763 -2.680 -38.673 1.00 93.00 522 LYS A CA 1
ATOM 4073 C C . LYS A 1 522 ? -5.256 -4.121 -38.816 1.00 93.00 522 LYS A C 1
ATOM 4075 O O . LYS A 1 522 ? -5.904 -4.918 -39.493 1.00 93.00 522 LYS A O 1
ATOM 4080 N N . TYR A 1 523 ? -4.076 -4.431 -38.267 1.00 95.19 523 TYR A N 1
ATOM 4081 C CA . TYR A 1 523 ? -3.309 -5.639 -38.595 1.00 95.19 523 TYR A CA 1
ATOM 4082 C C . TYR A 1 523 ? -2.855 -6.405 -37.348 1.00 95.19 523 TYR A C 1
ATOM 4084 O O . TYR A 1 523 ? -1.786 -6.149 -36.792 1.00 95.19 523 TYR A O 1
ATOM 4092 N N . ASP A 1 524 ? -3.629 -7.423 -36.960 1.00 93.50 524 ASP A N 1
ATOM 4093 C CA . ASP A 1 524 ? -3.332 -8.271 -35.797 1.00 93.50 524 ASP A CA 1
ATOM 4094 C C . ASP A 1 524 ? -2.028 -9.085 -35.913 1.00 93.50 524 ASP A C 1
ATOM 4096 O O . ASP A 1 524 ? -1.557 -9.632 -34.914 1.00 93.50 524 ASP A O 1
ATOM 4100 N N . ASN A 1 525 ? -1.439 -9.184 -37.112 1.00 95.06 525 ASN A N 1
ATOM 4101 C CA . ASN A 1 525 ? -0.190 -9.899 -37.388 1.00 95.06 525 ASN A CA 1
ATOM 4102 C C . ASN A 1 525 ? 1.083 -9.037 -37.249 1.00 95.06 525 ASN A C 1
ATOM 4104 O O . ASN A 1 525 ? 2.184 -9.567 -37.430 1.00 95.06 525 ASN A O 1
ATOM 4108 N N . LEU A 1 526 ? 0.963 -7.746 -36.925 1.00 97.81 526 LEU A N 1
ATOM 4109 C CA . LEU A 1 526 ? 2.099 -6.856 -36.667 1.00 97.81 526 LEU A CA 1
ATOM 4110 C C . LEU A 1 526 ? 2.631 -7.003 -35.229 1.00 97.81 526 LEU A C 1
ATOM 4112 O O . LEU A 1 526 ? 1.871 -7.075 -34.264 1.00 97.81 526 LEU A O 1
ATOM 4116 N N . VAL A 1 527 ? 3.958 -6.980 -35.092 1.00 98.25 527 VAL A N 1
ATOM 4117 C CA . VAL A 1 527 ? 4.676 -6.803 -33.823 1.00 98.25 527 VAL A CA 1
ATOM 4118 C C . VAL A 1 527 ? 5.721 -5.710 -34.004 1.00 98.25 527 VAL A C 1
ATOM 4120 O O . VAL A 1 527 ? 6.668 -5.879 -34.770 1.00 98.25 527 VAL A O 1
ATOM 4123 N N . VAL A 1 528 ? 5.587 -4.608 -33.277 1.00 98.19 528 VAL A N 1
ATOM 4124 C CA . VAL A 1 528 ? 6.592 -3.539 -33.232 1.00 98.19 528 VAL A CA 1
ATOM 4125 C C . VAL A 1 528 ? 7.464 -3.732 -31.996 1.00 98.19 528 VAL A C 1
ATOM 4127 O O . VAL A 1 528 ? 6.930 -3.933 -30.910 1.00 98.19 528 VAL A O 1
ATOM 4130 N N . ILE A 1 529 ? 8.790 -3.678 -32.126 1.00 97.75 529 ILE A N 1
ATOM 4131 C CA . ILE A 1 529 ? 9.731 -3.782 -30.996 1.00 97.75 529 ILE A CA 1
ATOM 4132 C C . ILE A 1 529 ? 10.466 -2.454 -30.834 1.00 97.75 529 ILE A C 1
ATOM 4134 O O . ILE A 1 529 ? 11.021 -1.942 -31.800 1.00 97.75 529 ILE A O 1
ATOM 4138 N N . GLN A 1 530 ? 10.524 -1.912 -29.617 1.00 96.00 530 GLN A N 1
ATOM 4139 C CA . GLN A 1 530 ? 11.280 -0.693 -29.308 1.00 96.00 530 GLN A CA 1
ATOM 4140 C C . GLN A 1 530 ? 12.183 -0.876 -28.080 1.00 96.00 530 GLN A C 1
ATOM 4142 O O . GLN A 1 530 ? 12.039 -1.806 -27.278 1.00 96.00 530 GLN A O 1
ATOM 4147 N N . THR A 1 531 ? 13.185 -0.001 -27.951 1.00 95.50 531 THR A N 1
ATOM 4148 C CA . THR A 1 531 ? 14.239 -0.111 -26.936 1.00 95.50 531 THR A CA 1
ATOM 4149 C C . THR A 1 531 ? 14.499 1.233 -26.270 1.00 95.50 531 THR A C 1
ATOM 4151 O O . THR A 1 531 ? 14.824 2.214 -26.933 1.00 95.50 531 THR A O 1
ATOM 4154 N N . MET A 1 532 ? 14.468 1.281 -24.935 1.00 93.88 532 MET A N 1
ATOM 4155 C CA . MET A 1 532 ? 14.838 2.501 -24.199 1.00 93.88 532 MET A CA 1
ATOM 4156 C C . MET A 1 532 ? 16.357 2.768 -24.263 1.00 93.88 532 MET A C 1
ATOM 4158 O O . MET A 1 532 ? 16.849 3.787 -23.789 1.00 93.88 532 MET A O 1
ATOM 4162 N N . SER A 1 533 ? 17.122 1.848 -24.864 1.00 91.38 533 SER A N 1
ATOM 4163 C CA . SER A 1 533 ? 18.587 1.835 -24.890 1.00 91.38 533 SER A CA 1
ATOM 4164 C C . SER A 1 533 ? 19.241 2.763 -25.926 1.00 91.38 533 SER A C 1
ATOM 4166 O O . SER A 1 533 ? 20.467 2.701 -26.064 1.00 91.38 533 SER A O 1
ATOM 4168 N N . LYS A 1 534 ? 18.474 3.542 -26.709 1.00 90.69 534 LYS A N 1
ATOM 4169 C CA . LYS A 1 534 ? 19.001 4.491 -27.715 1.00 90.69 534 LYS A CA 1
ATOM 4170 C C . LYS A 1 534 ? 18.568 5.927 -27.415 1.00 90.69 534 LYS A C 1
ATOM 4172 O O . LYS A 1 534 ? 19.281 6.621 -26.702 1.00 90.69 534 LYS A O 1
ATOM 4177 N N . SER A 1 535 ? 17.418 6.340 -27.931 1.00 89.19 535 SER A N 1
ATOM 4178 C CA . SER A 1 535 ? 16.837 7.687 -27.836 1.00 89.19 535 SER A CA 1
ATOM 4179 C C . SER A 1 535 ? 16.569 8.131 -26.396 1.00 89.19 535 SER A C 1
ATOM 4181 O O . SER A 1 535 ? 16.979 9.211 -25.990 1.00 89.19 535 SER A O 1
ATOM 4183 N N . ARG A 1 536 ? 15.983 7.245 -25.585 1.00 90.44 536 ARG A N 1
ATOM 4184 C CA . ARG A 1 536 ? 15.717 7.451 -24.149 1.00 90.44 536 ARG A CA 1
ATOM 4185 C C . ARG A 1 536 ? 16.959 7.223 -23.255 1.00 90.44 536 ARG A C 1
ATOM 4187 O O . ARG A 1 536 ? 16.864 7.316 -22.039 1.00 90.44 536 ARG A O 1
ATOM 4194 N N . ALA A 1 537 ? 18.126 6.909 -23.832 1.00 87.38 537 ALA A N 1
ATOM 4195 C CA . ALA A 1 537 ? 19.430 6.723 -23.170 1.00 87.38 537 ALA A CA 1
ATOM 4196 C C . ALA A 1 537 ? 19.549 5.658 -22.041 1.00 87.38 537 ALA A C 1
ATOM 4198 O O . ALA A 1 537 ? 20.642 5.457 -21.504 1.00 87.38 537 ALA A O 1
ATOM 4199 N N . LEU A 1 538 ? 18.501 4.891 -21.717 1.00 89.00 538 LEU A N 1
ATOM 4200 C CA . LEU A 1 538 ? 18.447 3.952 -20.579 1.00 89.00 538 LEU A CA 1
ATOM 4201 C C . LEU A 1 538 ? 19.183 2.611 -20.803 1.00 89.00 538 LEU A C 1
ATOM 4203 O O . LEU A 1 538 ? 18.784 1.569 -20.280 1.00 89.00 538 LEU A O 1
ATOM 4207 N N . ALA A 1 539 ? 20.278 2.601 -21.567 1.00 85.00 539 ALA A N 1
ATOM 4208 C CA . ALA A 1 539 ? 20.984 1.375 -21.961 1.00 85.00 539 ALA A CA 1
ATOM 4209 C C . ALA A 1 539 ? 21.496 0.534 -20.772 1.00 85.00 539 ALA A C 1
ATOM 4211 O O . ALA A 1 539 ? 21.579 -0.690 -20.874 1.00 85.00 539 ALA A O 1
ATOM 4212 N N . GLY A 1 540 ? 21.817 1.182 -19.645 1.00 82.94 540 GLY A N 1
ATOM 4213 C CA . GLY A 1 540 ? 22.229 0.515 -18.405 1.00 82.94 540 GLY A CA 1
ATOM 4214 C C . GLY A 1 540 ? 21.079 -0.096 -17.596 1.00 82.94 540 GLY A C 1
ATOM 4215 O O . GLY A 1 540 ? 21.323 -1.033 -16.846 1.00 82.94 540 GLY A O 1
ATOM 4216 N N . LEU A 1 541 ? 19.844 0.389 -17.772 1.00 87.75 541 LEU A N 1
ATOM 4217 C CA . LEU A 1 541 ? 18.651 -0.134 -17.091 1.00 87.75 541 LEU A CA 1
ATOM 4218 C C . LEU A 1 541 ? 18.005 -1.310 -17.835 1.00 87.75 541 LEU A C 1
ATOM 4220 O O . LEU A 1 541 ? 17.121 -1.951 -17.287 1.00 87.75 541 LEU A O 1
ATOM 4224 N N . ARG A 1 542 ? 18.451 -1.616 -19.065 1.00 90.50 542 ARG A N 1
ATOM 4225 C CA . ARG A 1 542 ? 18.010 -2.793 -19.834 1.00 90.50 542 ARG A CA 1
ATOM 4226 C C . ARG A 1 542 ? 16.481 -2.878 -19.971 1.00 90.50 542 ARG A C 1
ATOM 4228 O O . ARG A 1 542 ? 15.890 -3.903 -19.668 1.00 90.50 542 ARG A O 1
ATOM 4235 N N . VAL A 1 543 ? 15.853 -1.821 -20.490 1.00 93.25 543 VAL A N 1
ATOM 4236 C CA . VAL A 1 543 ? 14.403 -1.794 -20.767 1.00 93.25 543 VAL A CA 1
ATOM 4237 C C . VAL A 1 543 ? 14.126 -1.839 -22.272 1.00 93.25 543 VAL A C 1
ATOM 4239 O O . VAL A 1 543 ? 14.724 -1.091 -23.054 1.00 93.25 543 VAL A O 1
ATOM 4242 N N . GLY A 1 544 ? 13.201 -2.706 -22.680 1.00 94.06 544 GLY A N 1
ATOM 4243 C CA . GLY A 1 544 ? 12.638 -2.767 -24.029 1.00 94.06 544 GLY A CA 1
ATOM 4244 C C . GLY A 1 544 ? 11.253 -3.410 -24.013 1.00 94.06 544 GLY A C 1
ATOM 4245 O O . GLY A 1 544 ? 10.875 -4.057 -23.036 1.00 94.06 544 GLY A O 1
ATOM 4246 N N . TYR A 1 545 ? 10.485 -3.208 -25.079 1.00 95.94 545 TYR A N 1
ATOM 4247 C CA . TYR A 1 545 ? 9.093 -3.649 -25.142 1.00 95.94 545 TYR A CA 1
ATOM 4248 C C . TYR A 1 545 ? 8.661 -4.019 -26.562 1.00 95.94 545 TYR A C 1
ATOM 4250 O O . TYR A 1 545 ? 9.292 -3.611 -27.539 1.00 95.94 545 TYR A O 1
ATOM 4258 N N . ALA A 1 546 ? 7.585 -4.801 -26.658 1.00 97.38 546 ALA A N 1
ATOM 4259 C CA . ALA A 1 546 ? 6.862 -5.047 -27.900 1.00 97.38 546 ALA A CA 1
ATOM 4260 C C . ALA A 1 546 ? 5.422 -4.533 -27.813 1.00 97.38 546 ALA A C 1
ATOM 4262 O O . ALA A 1 546 ? 4.795 -4.599 -26.754 1.00 97.38 546 ALA A O 1
ATOM 4263 N N . LEU A 1 547 ? 4.919 -4.069 -28.955 1.00 98.00 547 LEU A N 1
ATOM 4264 C CA . LEU A 1 547 ? 3.556 -3.608 -29.184 1.00 98.00 547 LEU A CA 1
ATOM 4265 C C . LEU A 1 547 ? 2.930 -4.489 -30.270 1.00 98.00 547 LEU A C 1
ATOM 4267 O O . LEU A 1 547 ? 3.464 -4.579 -31.376 1.00 98.00 547 LEU A O 1
ATOM 4271 N N . ALA A 1 548 ? 1.844 -5.186 -29.943 1.00 97.50 548 ALA A N 1
ATOM 4272 C CA . ALA A 1 548 ? 1.202 -6.167 -30.825 1.00 97.50 548 ALA A CA 1
ATOM 4273 C C . ALA A 1 548 ? -0.290 -6.328 -30.492 1.00 97.50 548 ALA A C 1
ATOM 4275 O O . ALA A 1 548 ? -0.784 -5.756 -29.517 1.00 97.50 548 ALA A O 1
ATOM 4276 N N . SER A 1 549 ? -1.014 -7.145 -31.261 1.00 95.69 549 SER A N 1
ATOM 4277 C CA . SER A 1 549 ? -2.354 -7.612 -30.880 1.00 95.69 549 SER A CA 1
ATOM 4278 C C . SER A 1 549 ? -2.322 -8.373 -29.545 1.00 95.69 549 SER A C 1
ATOM 4280 O O . SER A 1 549 ? -1.353 -9.066 -29.225 1.00 95.69 549 SER A O 1
ATOM 4282 N N . ALA A 1 550 ? -3.389 -8.258 -28.748 1.00 93.00 550 ALA A N 1
ATOM 4283 C CA . ALA A 1 550 ? -3.427 -8.816 -27.391 1.00 93.00 550 ALA A CA 1
ATOM 4284 C C . ALA A 1 550 ? -3.230 -10.347 -27.349 1.00 93.00 550 ALA A C 1
ATOM 4286 O O . ALA A 1 550 ? -2.660 -10.869 -26.391 1.00 93.00 550 ALA A O 1
ATOM 4287 N N . ASP A 1 551 ? -3.629 -11.063 -28.405 1.00 91.75 551 ASP A N 1
ATOM 4288 C CA . ASP A 1 551 ? -3.396 -12.505 -28.541 1.00 91.75 551 ASP A CA 1
ATOM 4289 C C . ASP A 1 551 ? -1.907 -12.845 -28.742 1.00 91.75 551 ASP A C 1
ATOM 4291 O O . ASP A 1 551 ? -1.426 -13.844 -28.198 1.00 91.75 551 ASP A O 1
ATOM 4295 N N . ILE A 1 552 ? -1.149 -12.004 -29.460 1.00 94.31 552 ILE A N 1
ATOM 4296 C CA . ILE A 1 552 ? 0.309 -12.152 -29.590 1.00 94.31 552 ILE A CA 1
ATOM 4297 C C . ILE A 1 552 ? 1.005 -11.806 -28.271 1.00 94.31 552 ILE A C 1
ATOM 4299 O O . ILE A 1 552 ? 1.887 -12.553 -27.844 1.00 94.31 552 ILE A O 1
ATOM 4303 N N . ILE A 1 553 ? 0.597 -10.730 -27.592 1.00 94.62 553 ILE A N 1
ATOM 4304 C CA . ILE A 1 553 ? 1.143 -10.358 -26.274 1.00 94.62 553 ILE A CA 1
ATOM 4305 C C . ILE A 1 553 ? 0.949 -11.507 -25.278 1.00 94.62 553 ILE A C 1
ATOM 4307 O O . ILE A 1 553 ? 1.920 -11.985 -24.695 1.00 94.62 553 ILE A O 1
ATOM 4311 N N . GLN A 1 554 ? -0.263 -12.059 -25.196 1.00 90.62 554 GLN A N 1
ATOM 4312 C CA . GLN A 1 554 ? -0.566 -13.213 -24.350 1.00 90.62 554 GLN A CA 1
ATOM 4313 C C . GLN A 1 554 ? 0.225 -14.479 -24.745 1.00 90.62 554 GLN A C 1
ATOM 4315 O O . GLN A 1 554 ? 0.511 -15.325 -23.893 1.00 90.62 554 GLN A O 1
ATOM 4320 N N . ALA A 1 555 ? 0.594 -14.649 -26.019 1.00 89.94 555 ALA A N 1
ATOM 4321 C CA . ALA A 1 555 ? 1.478 -15.733 -26.452 1.00 89.94 555 ALA A CA 1
ATOM 4322 C C . ALA A 1 555 ? 2.935 -15.526 -25.991 1.00 89.94 555 ALA A C 1
ATOM 4324 O O . ALA A 1 555 ? 3.574 -16.489 -25.565 1.00 89.94 555 ALA A O 1
ATOM 4325 N N . LEU A 1 556 ? 3.441 -14.287 -26.018 1.00 91.31 556 LEU A N 1
ATOM 4326 C CA . LEU A 1 556 ? 4.768 -13.930 -25.501 1.00 91.31 556 LEU A CA 1
ATOM 4327 C C . LEU A 1 556 ? 4.842 -14.096 -23.973 1.00 91.31 556 LEU A C 1
ATOM 4329 O O . LEU A 1 556 ? 5.790 -14.701 -23.471 1.00 91.31 556 LEU A O 1
ATOM 4333 N N . GLU A 1 557 ? 3.824 -13.635 -23.240 1.00 88.75 557 GLU A N 1
ATOM 4334 C CA . GLU A 1 557 ? 3.725 -13.771 -21.777 1.00 88.75 557 GLU A CA 1
ATOM 4335 C C . GLU A 1 557 ? 3.702 -15.236 -21.338 1.00 88.75 557 GLU A C 1
ATOM 4337 O O . GLU A 1 557 ? 4.518 -15.642 -20.515 1.00 88.75 557 GLU A O 1
ATOM 4342 N N . ARG A 1 558 ? 2.876 -16.080 -21.977 1.00 86.38 558 ARG A N 1
ATOM 4343 C CA . ARG A 1 558 ? 2.862 -17.533 -21.717 1.00 86.38 558 ARG A CA 1
ATOM 4344 C C . ARG A 1 558 ? 4.244 -18.173 -21.829 1.00 86.38 558 ARG A C 1
ATOM 4346 O O . ARG A 1 558 ? 4.540 -19.095 -21.070 1.00 86.38 558 ARG A O 1
ATOM 4353 N N . VAL A 1 559 ? 5.077 -17.722 -22.768 1.00 86.19 559 VAL A N 1
ATOM 4354 C CA . VAL A 1 559 ? 6.449 -18.225 -22.926 1.00 86.19 559 VAL A CA 1
ATOM 4355 C C . VAL A 1 559 ? 7.384 -17.632 -21.870 1.00 86.19 559 VAL A C 1
ATOM 4357 O O . VAL A 1 559 ? 8.172 -18.383 -21.303 1.00 86.19 559 VAL A O 1
ATOM 4360 N N . LYS A 1 560 ? 7.277 -16.336 -21.549 1.00 85.25 560 LYS A N 1
ATOM 4361 C CA . LYS A 1 560 ? 8.054 -15.677 -20.481 1.00 85.25 560 LYS A CA 1
ATOM 4362 C C . LYS A 1 560 ? 7.834 -16.344 -19.117 1.00 85.25 560 LYS A C 1
ATOM 4364 O O . LYS A 1 560 ? 8.791 -16.761 -18.462 1.00 85.25 560 LYS A O 1
ATOM 4369 N N . ASP A 1 561 ? 6.575 -16.525 -18.737 1.00 80.44 561 ASP A N 1
ATOM 4370 C CA . ASP A 1 561 ? 6.183 -17.041 -17.425 1.00 80.44 561 ASP A CA 1
ATOM 4371 C C . ASP A 1 561 ? 6.518 -18.533 -17.268 1.00 80.44 561 ASP A C 1
ATOM 4373 O O . ASP A 1 561 ? 6.861 -18.988 -16.176 1.00 80.44 561 ASP A O 1
ATOM 4377 N N . SER A 1 562 ? 6.498 -19.300 -18.367 1.00 76.50 562 SER A N 1
ATOM 4378 C CA . SER A 1 562 ? 6.821 -20.738 -18.363 1.00 76.50 562 SER A CA 1
ATOM 4379 C C . SER A 1 562 ? 8.264 -21.056 -17.953 1.00 76.50 562 SER A C 1
ATOM 4381 O O . SER A 1 562 ? 8.530 -22.175 -17.516 1.00 76.50 562 SER A O 1
ATOM 4383 N N . PHE A 1 563 ? 9.193 -20.102 -18.079 1.00 62.12 563 PHE A N 1
ATOM 4384 C CA . PHE A 1 563 ? 10.599 -20.278 -17.695 1.00 62.12 563 PHE A CA 1
ATOM 4385 C C . PHE A 1 563 ? 10.965 -19.619 -16.358 1.00 62.12 563 PHE A C 1
ATOM 4387 O O . PHE A 1 563 ? 12.130 -19.668 -15.966 1.00 62.12 563 PHE A O 1
ATOM 4394 N N . ASN A 1 564 ? 9.995 -19.022 -15.650 1.00 52.00 564 ASN A N 1
ATOM 4395 C CA . ASN A 1 564 ? 10.240 -18.198 -14.461 1.00 52.00 564 ASN A CA 1
ATOM 4396 C C . ASN A 1 564 ? 11.298 -17.103 -14.732 1.00 52.00 564 ASN A C 1
ATOM 4398 O O . ASN A 1 564 ? 12.194 -16.867 -13.918 1.00 52.00 564 ASN A O 1
ATOM 4402 N N . SER A 1 565 ? 11.220 -16.467 -15.910 1.00 58.72 565 SER A N 1
ATOM 4403 C CA . SER A 1 565 ? 12.072 -15.332 -16.274 1.00 58.72 565 SER A CA 1
ATOM 4404 C C . SER A 1 565 ? 11.932 -14.225 -15.231 1.00 58.72 565 SER A C 1
ATOM 4406 O O . SER A 1 565 ? 10.819 -13.794 -14.936 1.00 58.72 565 SER A O 1
ATOM 4408 N N . TYR A 1 566 ? 13.059 -13.758 -14.686 1.00 65.38 566 TYR A N 1
ATOM 4409 C CA . TYR A 1 566 ? 13.058 -12.733 -13.644 1.00 65.38 566 TYR A CA 1
ATOM 4410 C C . TYR A 1 566 ? 12.267 -11.486 -14.086 1.00 65.38 566 TYR A C 1
ATOM 4412 O O . TYR A 1 566 ? 12.479 -11.000 -15.206 1.00 65.38 566 TYR A O 1
ATOM 4420 N N . PRO A 1 567 ? 11.370 -10.956 -13.228 1.00 73.06 567 PRO A N 1
ATOM 4421 C CA . PRO A 1 567 ? 10.666 -9.716 -13.518 1.00 73.06 567 PRO A CA 1
ATOM 4422 C C . PRO A 1 567 ? 11.676 -8.576 -13.661 1.00 73.06 567 PRO A C 1
ATOM 4424 O O . PRO A 1 567 ? 12.732 -8.579 -13.026 1.00 73.06 567 PRO A O 1
ATOM 4427 N N . MET A 1 568 ? 11.347 -7.602 -14.507 1.00 81.94 568 MET A N 1
ATOM 4428 C CA . MET A 1 568 ? 12.229 -6.467 -14.765 1.00 81.94 568 MET A CA 1
ATOM 4429 C C . MET A 1 568 ? 12.445 -5.648 -13.488 1.00 81.94 568 MET A C 1
ATOM 4431 O O . MET A 1 568 ? 11.507 -5.433 -12.723 1.00 81.94 568 MET A O 1
ATOM 4435 N N . ASP A 1 569 ? 13.675 -5.193 -13.264 1.00 83.56 569 ASP A N 1
ATOM 4436 C CA . ASP A 1 569 ? 14.075 -4.493 -12.040 1.00 83.56 569 ASP A CA 1
ATOM 4437 C C . ASP A 1 569 ? 13.236 -3.227 -11.758 1.00 83.56 569 ASP A C 1
ATOM 4439 O O . ASP A 1 569 ? 12.872 -2.485 -12.669 1.00 83.56 569 ASP A O 1
ATOM 4443 N N . THR A 1 570 ? 12.941 -2.949 -10.485 1.00 83.62 570 THR A N 1
ATOM 4444 C CA . THR A 1 570 ? 12.076 -1.825 -10.086 1.00 83.62 570 THR A CA 1
ATOM 4445 C C . THR A 1 570 ? 12.688 -0.457 -10.410 1.00 83.62 570 THR A C 1
ATOM 4447 O O . THR A 1 570 ? 11.960 0.463 -10.780 1.00 83.62 570 THR A O 1
ATOM 4450 N N . ILE A 1 571 ? 14.014 -0.299 -10.333 1.00 85.12 571 ILE A N 1
ATOM 4451 C CA . ILE A 1 571 ? 14.697 0.947 -10.721 1.00 85.12 571 ILE A CA 1
ATOM 4452 C C . ILE A 1 571 ? 14.640 1.107 -12.245 1.00 85.12 571 ILE A C 1
ATOM 4454 O O . ILE A 1 571 ? 14.416 2.211 -12.743 1.00 85.12 571 ILE A O 1
ATOM 4458 N N . ALA A 1 572 ? 14.769 0.006 -12.990 1.00 90.25 572 ALA A N 1
ATOM 4459 C CA . ALA A 1 572 ? 14.562 -0.004 -14.434 1.00 90.25 572 ALA A CA 1
ATOM 4460 C C . ALA A 1 572 ? 13.123 0.385 -14.826 1.00 90.25 572 ALA A C 1
ATOM 4462 O O . ALA A 1 572 ? 12.945 1.211 -15.723 1.00 90.25 572 ALA A O 1
ATOM 4463 N N . GLN A 1 573 ? 12.109 -0.128 -14.117 1.00 91.44 573 GLN A N 1
ATOM 4464 C CA . GLN A 1 573 ? 10.705 0.259 -14.303 1.00 91.44 573 GLN A CA 1
ATOM 4465 C C . GLN A 1 573 ? 10.492 1.761 -14.061 1.00 91.44 573 GLN A C 1
ATOM 4467 O O . GLN A 1 573 ? 10.048 2.469 -14.963 1.00 91.44 573 GLN A O 1
ATOM 4472 N N . VAL A 1 574 ? 10.855 2.262 -12.874 1.00 89.06 574 VAL A N 1
ATOM 4473 C CA . VAL A 1 574 ? 10.653 3.669 -12.480 1.00 89.06 574 VAL A CA 1
ATOM 4474 C C . VAL A 1 574 ? 11.433 4.623 -13.390 1.00 89.06 574 VAL A C 1
ATOM 4476 O O . VAL A 1 574 ? 10.894 5.642 -13.820 1.00 89.06 574 VAL A O 1
ATOM 4479 N N . GLY A 1 575 ? 12.673 4.279 -13.754 1.00 90.19 575 GLY A N 1
ATOM 4480 C CA . GLY A 1 575 ? 13.481 5.064 -14.690 1.00 90.19 575 GLY A CA 1
ATOM 4481 C C . GLY A 1 575 ? 12.876 5.133 -16.095 1.00 90.19 575 GLY A C 1
ATOM 4482 O O . GLY A 1 575 ? 12.894 6.195 -16.717 1.00 90.19 575 GLY A O 1
ATOM 4483 N N . ALA A 1 576 ? 12.283 4.039 -16.585 1.00 93.50 576 ALA A N 1
ATOM 4484 C CA . ALA A 1 576 ? 11.569 4.032 -17.859 1.00 93.50 576 ALA A CA 1
ATOM 4485 C C . ALA A 1 576 ? 10.257 4.824 -17.804 1.00 93.50 576 ALA A C 1
ATOM 4487 O O . ALA A 1 576 ? 9.999 5.605 -18.715 1.00 93.50 576 ALA A O 1
ATOM 4488 N N . VAL A 1 577 ? 9.473 4.696 -16.729 1.00 93.88 577 VAL A N 1
ATOM 4489 C CA . VAL A 1 577 ? 8.252 5.490 -16.513 1.00 93.88 577 VAL A CA 1
ATOM 4490 C C . VAL A 1 577 ? 8.569 6.989 -16.486 1.00 93.88 577 VAL A C 1
ATOM 4492 O O . VAL A 1 577 ? 7.916 7.762 -17.184 1.00 93.88 577 VAL A O 1
ATOM 4495 N N . ALA A 1 578 ? 9.592 7.409 -15.736 1.00 91.88 578 ALA A N 1
ATOM 4496 C CA . ALA A 1 578 ? 10.029 8.804 -15.696 1.00 91.88 578 ALA A CA 1
ATOM 4497 C C . ALA A 1 578 ? 10.497 9.296 -17.078 1.00 91.88 578 ALA A C 1
ATOM 4499 O O . ALA A 1 578 ? 10.081 10.359 -17.529 1.00 91.88 578 ALA A O 1
ATOM 4500 N N . SER A 1 579 ? 11.292 8.488 -17.787 1.00 93.25 579 SER A N 1
ATOM 4501 C CA . SER A 1 579 ? 11.786 8.818 -19.129 1.00 93.25 579 SER A CA 1
ATOM 4502 C C . SER A 1 579 ? 10.695 8.846 -20.207 1.00 93.25 579 SER A C 1
ATOM 4504 O O . SER A 1 579 ? 10.888 9.510 -21.222 1.00 93.25 579 SER A O 1
ATOM 4506 N N . LEU A 1 580 ? 9.568 8.150 -20.017 1.00 92.69 580 LEU A N 1
ATOM 4507 C CA . LEU A 1 580 ? 8.385 8.242 -20.883 1.00 92.69 580 LEU A CA 1
ATOM 4508 C C . LEU A 1 580 ? 7.551 9.494 -20.584 1.00 92.69 580 LEU A C 1
ATOM 4510 O O . LEU A 1 580 ? 7.072 10.127 -21.520 1.00 92.69 580 LEU A O 1
ATOM 4514 N N . LYS A 1 581 ? 7.416 9.864 -19.302 1.00 91.50 581 LYS A N 1
ATOM 4515 C CA . LYS A 1 581 ? 6.687 11.062 -18.849 1.00 91.50 581 LYS A CA 1
ATOM 4516 C C . LYS A 1 581 ? 7.397 12.376 -19.229 1.00 91.50 581 LYS A C 1
ATOM 4518 O O . LYS A 1 581 ? 6.718 13.369 -19.463 1.00 91.50 581 LYS A O 1
ATOM 4523 N N . ASP A 1 582 ? 8.729 12.389 -19.325 1.00 91.38 582 ASP A N 1
ATOM 4524 C CA . ASP A 1 582 ? 9.512 13.543 -19.802 1.00 91.38 582 ASP A CA 1
ATOM 4525 C C . ASP A 1 582 ? 9.669 13.533 -21.337 1.00 91.38 582 ASP A C 1
ATOM 4527 O O . ASP A 1 582 ? 10.654 13.036 -21.893 1.00 91.38 582 ASP A O 1
ATOM 4531 N N . THR A 1 583 ? 8.656 14.053 -22.037 1.00 89.12 583 THR A N 1
ATOM 4532 C CA . THR A 1 583 ? 8.665 14.177 -23.503 1.00 89.12 583 THR A CA 1
ATOM 4533 C C . THR A 1 583 ? 9.502 15.358 -23.996 1.00 89.12 583 THR A C 1
ATOM 4535 O O . THR A 1 583 ? 10.203 15.210 -24.993 1.00 89.12 583 THR A O 1
ATOM 4538 N N . GLU A 1 584 ? 9.505 16.500 -23.296 1.00 89.00 584 GLU A N 1
ATOM 4539 C CA . GLU A 1 584 ? 10.231 17.709 -23.721 1.00 89.00 584 GLU A CA 1
ATOM 4540 C C . GLU A 1 584 ? 11.750 17.474 -23.773 1.00 89.00 584 GLU A C 1
ATOM 4542 O O . GLU A 1 584 ? 12.411 17.821 -24.757 1.00 89.00 584 GLU A O 1
ATOM 4547 N N . TYR A 1 585 ? 12.323 16.838 -22.741 1.00 87.50 585 TYR A N 1
ATOM 4548 C CA . TYR A 1 585 ? 13.743 16.489 -22.742 1.00 87.50 585 TYR A CA 1
ATOM 4549 C C . TYR A 1 585 ? 14.072 15.502 -23.868 1.00 87.50 585 TYR A C 1
ATOM 4551 O O . TYR A 1 585 ? 15.073 15.668 -24.569 1.00 87.50 585 TYR A O 1
ATOM 4559 N N . PHE A 1 586 ? 13.220 14.492 -24.059 1.00 90.69 586 PHE A N 1
ATOM 4560 C CA . PHE A 1 586 ? 13.379 13.457 -25.078 1.00 90.69 586 PHE A CA 1
ATOM 4561 C C . PHE A 1 586 ? 13.345 14.022 -26.506 1.00 90.69 586 PHE A C 1
ATOM 4563 O O . PHE A 1 586 ? 14.254 13.735 -27.287 1.00 90.69 586 PHE A O 1
ATOM 4570 N N . GLU A 1 587 ? 12.357 14.855 -26.839 1.00 91.38 587 GLU A N 1
ATOM 4571 C CA . GLU A 1 587 ? 12.234 15.494 -28.154 1.00 91.38 587 GLU A CA 1
ATOM 4572 C C . GLU A 1 587 ? 13.440 16.396 -28.438 1.00 91.38 587 GLU A C 1
ATOM 4574 O O . GLU A 1 587 ? 14.075 16.272 -29.489 1.00 91.38 587 GLU A O 1
ATOM 4579 N N . ARG A 1 588 ? 13.839 17.228 -27.464 1.00 90.56 588 ARG A N 1
ATOM 4580 C CA . ARG A 1 588 ? 15.015 18.105 -27.575 1.00 90.56 588 ARG A CA 1
ATOM 4581 C C . ARG A 1 588 ? 16.311 17.321 -27.807 1.00 90.56 588 ARG A C 1
ATOM 4583 O O . ARG A 1 588 ? 17.133 17.737 -28.620 1.00 90.56 588 ARG A O 1
ATOM 4590 N N . GLN A 1 589 ? 16.509 16.193 -27.121 1.00 89.88 589 GLN A N 1
ATOM 4591 C CA . GLN A 1 589 ? 17.690 15.339 -27.310 1.00 89.88 589 GLN A CA 1
ATOM 4592 C C . GLN A 1 589 ? 17.666 14.580 -28.644 1.00 89.88 589 GLN A C 1
ATOM 4594 O O . GLN A 1 589 ? 18.703 14.463 -29.298 1.00 89.88 589 GLN A O 1
ATOM 4599 N N . CYS A 1 590 ? 16.501 14.107 -29.096 1.00 92.19 590 CYS A N 1
ATOM 4600 C CA . CYS A 1 590 ? 16.379 13.484 -30.414 1.00 92.19 590 CYS A CA 1
ATOM 4601 C C . CYS A 1 590 ? 16.667 14.498 -31.532 1.00 92.19 590 CYS A C 1
ATOM 4603 O O . CYS A 1 590 ? 17.424 14.176 -32.449 1.00 92.19 590 CYS A O 1
ATOM 4605 N N . GLN A 1 591 ? 16.160 15.731 -31.418 1.00 92.94 591 GLN A N 1
ATOM 4606 C CA . GLN A 1 591 ? 16.436 16.801 -32.377 1.00 92.94 591 GLN A CA 1
ATOM 4607 C C . GLN A 1 591 ? 17.919 17.203 -32.389 1.00 92.94 591 GLN A C 1
ATOM 4609 O O . GLN A 1 591 ? 18.515 17.233 -33.460 1.00 92.94 591 GLN A O 1
ATOM 4614 N N . ALA A 1 592 ? 18.560 17.392 -31.230 1.00 89.88 592 ALA A N 1
ATOM 4615 C CA . ALA A 1 592 ? 19.993 17.705 -31.162 1.00 89.88 592 ALA A CA 1
ATOM 4616 C C . ALA A 1 592 ? 20.874 16.628 -31.835 1.00 89.88 592 ALA A C 1
ATOM 4618 O O . ALA A 1 592 ? 21.846 16.942 -32.525 1.00 89.88 592 ALA A O 1
ATOM 4619 N N . VAL A 1 593 ? 20.510 15.346 -31.696 1.00 92.56 593 VAL A N 1
ATOM 4620 C CA . VAL A 1 593 ? 21.189 14.228 -32.375 1.00 92.56 593 VAL A CA 1
ATOM 4621 C C . VAL A 1 593 ? 20.904 14.199 -33.885 1.00 92.56 593 VAL A C 1
ATOM 4623 O O . VAL A 1 593 ? 21.780 13.796 -34.653 1.00 92.56 593 VAL A O 1
ATOM 4626 N N . ILE A 1 594 ? 19.720 14.635 -34.328 1.00 93.50 594 ILE A N 1
ATOM 4627 C CA . ILE A 1 594 ? 19.381 14.809 -35.751 1.00 93.50 594 ILE A CA 1
ATOM 4628 C C . ILE A 1 594 ? 20.188 15.963 -36.359 1.00 93.50 594 ILE A C 1
ATOM 4630 O O . ILE A 1 594 ? 20.827 15.770 -37.390 1.00 93.50 594 ILE A O 1
ATOM 4634 N N . ASP A 1 595 ? 20.237 17.123 -35.707 1.00 92.88 595 ASP A N 1
ATOM 4635 C CA . ASP A 1 595 ? 20.966 18.298 -36.198 1.00 92.88 595 ASP A CA 1
ATOM 4636 C C . ASP A 1 595 ? 22.474 18.010 -36.291 1.00 92.88 595 ASP A C 1
ATOM 4638 O O . ASP A 1 595 ? 23.108 18.259 -37.320 1.00 92.88 595 ASP A O 1
ATOM 4642 N N . ALA A 1 596 ? 23.040 17.366 -35.263 1.00 92.31 596 ALA A N 1
ATOM 4643 C CA . ALA A 1 596 ? 24.424 16.896 -35.273 1.00 92.31 596 ALA A CA 1
ATOM 4644 C C . ALA A 1 596 ? 24.690 15.818 -36.344 1.00 92.31 596 ALA A C 1
ATOM 4646 O O . ALA A 1 596 ? 25.803 15.743 -36.873 1.00 92.31 596 ALA A O 1
ATOM 4647 N N . ARG A 1 597 ? 23.691 14.992 -36.698 1.00 94.12 597 ARG A N 1
ATOM 4648 C CA . ARG A 1 597 ? 23.794 14.034 -37.811 1.00 94.12 597 ARG A CA 1
ATOM 4649 C C . ARG A 1 597 ? 23.868 14.754 -39.151 1.00 94.12 597 ARG A C 1
ATOM 4651 O O . ARG A 1 597 ? 24.752 14.421 -39.934 1.00 94.12 597 ARG A O 1
ATOM 4658 N N . GLU A 1 598 ? 22.975 15.702 -39.427 1.00 94.00 598 GLU A N 1
ATOM 4659 C CA . GLU A 1 598 ? 22.957 16.384 -40.729 1.00 94.00 598 GLU A CA 1
ATOM 4660 C C . GLU A 1 598 ? 24.167 17.315 -40.912 1.00 94.00 598 GLU A C 1
ATOM 4662 O O . GLU A 1 598 ? 24.728 17.366 -42.007 1.00 94.00 598 GLU A O 1
ATOM 4667 N N . GLN A 1 599 ? 24.655 17.958 -39.842 1.00 92.25 599 GLN A N 1
ATOM 4668 C CA . GLN A 1 599 ? 25.920 18.704 -39.882 1.00 92.25 599 GLN A CA 1
ATOM 4669 C C . GLN A 1 599 ? 27.104 17.778 -40.206 1.00 92.25 599 GLN A C 1
ATOM 4671 O O . GLN A 1 599 ? 27.821 18.012 -41.177 1.00 92.25 599 GLN A O 1
ATOM 4676 N N . LEU A 1 600 ? 27.264 16.669 -39.468 1.00 92.69 600 LEU A N 1
ATOM 4677 C CA . LEU A 1 600 ? 28.334 15.699 -39.731 1.00 92.69 600 LEU A CA 1
ATOM 4678 C C . LEU A 1 600 ? 28.219 15.072 -41.132 1.00 92.69 600 LEU A C 1
ATOM 4680 O O . LEU A 1 600 ? 29.235 14.746 -41.747 1.00 92.69 600 LEU A O 1
ATOM 4684 N N . ARG A 1 601 ? 26.995 14.915 -41.653 1.00 94.94 601 ARG A N 1
ATOM 4685 C CA . ARG A 1 601 ? 26.739 14.460 -43.023 1.00 94.94 601 ARG A CA 1
ATOM 4686 C C . ARG A 1 601 ? 27.314 15.455 -44.037 1.00 94.94 601 ARG A C 1
ATOM 4688 O O . ARG A 1 601 ? 28.097 15.048 -44.891 1.00 94.94 601 ARG A O 1
ATOM 4695 N N . ALA A 1 602 ? 27.002 16.743 -43.895 1.00 94.12 602 ALA A N 1
ATOM 4696 C CA . ALA A 1 602 ? 27.523 17.800 -44.763 1.00 94.12 602 ALA A CA 1
ATOM 4697 C C . ALA A 1 602 ? 29.053 17.968 -44.660 1.00 94.12 602 ALA A C 1
ATOM 4699 O O . ALA A 1 602 ? 29.717 18.210 -45.670 1.00 94.12 602 ALA A O 1
ATOM 4700 N N . ASP A 1 603 ? 29.631 17.821 -43.465 1.00 94.00 603 ASP A N 1
ATOM 4701 C CA . ASP A 1 603 ? 31.082 17.918 -43.247 1.00 94.00 603 ASP A CA 1
ATOM 4702 C C . ASP A 1 603 ? 31.839 16.751 -43.904 1.00 94.00 603 ASP A C 1
ATOM 4704 O O . ASP A 1 603 ? 32.879 16.941 -44.537 1.00 94.00 603 ASP A O 1
ATOM 4708 N N . LEU A 1 604 ? 31.304 15.531 -43.808 1.00 94.38 604 LEU A N 1
ATOM 4709 C CA . LEU A 1 604 ? 31.891 14.347 -44.440 1.00 94.38 604 LEU A CA 1
ATOM 4710 C C . LEU A 1 604 ? 31.721 14.353 -45.971 1.00 94.38 604 LEU A C 1
ATOM 4712 O O . LEU A 1 604 ? 32.645 13.941 -46.675 1.00 94.38 604 LEU A O 1
ATOM 4716 N N . GLU A 1 605 ? 30.608 14.866 -46.506 1.00 95.50 605 GLU A N 1
ATOM 4717 C CA . GLU A 1 605 ? 30.437 15.058 -47.957 1.00 95.50 605 GLU A CA 1
ATOM 4718 C C . GLU A 1 605 ? 31.427 16.098 -48.515 1.00 95.50 605 GLU A C 1
ATOM 4720 O O . GLU A 1 605 ? 32.020 15.871 -49.571 1.00 95.50 605 GLU A O 1
ATOM 4725 N N . GLN A 1 606 ? 31.716 17.181 -47.780 1.00 94.62 606 GLN A N 1
ATOM 4726 C CA . GLN A 1 606 ? 32.789 18.129 -48.131 1.00 94.62 606 GLN A CA 1
ATOM 4727 C C . GLN A 1 606 ? 34.186 17.483 -48.127 1.00 94.62 606 GLN A C 1
ATOM 4729 O O . GLN A 1 606 ? 35.043 17.854 -48.931 1.00 94.62 606 GLN A O 1
ATOM 4734 N N . LEU A 1 607 ? 34.415 16.490 -47.261 1.00 93.50 607 LEU A N 1
ATOM 4735 C CA . LEU A 1 607 ? 35.638 15.679 -47.233 1.00 93.50 607 LEU A CA 1
ATOM 4736 C C . LEU A 1 607 ? 35.670 14.573 -48.310 1.00 93.50 607 LEU A C 1
ATOM 4738 O O . LEU A 1 607 ? 36.649 13.831 -48.389 1.00 93.50 607 LEU A O 1
ATOM 4742 N N . GLY A 1 608 ? 34.642 14.471 -49.160 1.00 94.25 608 GLY A N 1
ATOM 4743 C CA . GLY A 1 608 ? 34.580 13.526 -50.278 1.00 94.25 608 GLY A CA 1
ATOM 4744 C C . GLY A 1 608 ? 34.102 12.118 -49.913 1.00 94.25 608 GLY A C 1
ATOM 4745 O O . GLY A 1 608 ? 34.365 11.183 -50.671 1.00 94.25 608 GLY A O 1
ATOM 4746 N N . PHE A 1 609 ? 33.433 11.944 -48.769 1.00 96.50 609 PHE A N 1
ATOM 4747 C CA . PHE A 1 609 ? 32.743 10.695 -48.438 1.00 96.50 609 PHE A CA 1
ATOM 4748 C C . PHE A 1 609 ? 31.376 10.618 -49.130 1.00 96.50 609 PHE A C 1
ATOM 4750 O O . PHE A 1 609 ? 30.657 11.608 -49.234 1.00 96.50 609 PHE A O 1
ATOM 4757 N N . GLU A 1 610 ? 30.986 9.411 -49.529 1.00 95.06 610 GLU A N 1
ATOM 4758 C CA . GLU A 1 610 ? 29.633 9.090 -49.990 1.00 95.06 610 GLU A CA 1
ATOM 4759 C C . GLU A 1 610 ? 28.837 8.524 -48.805 1.00 95.06 610 GLU A C 1
ATOM 4761 O O . GLU A 1 610 ? 29.308 7.604 -48.128 1.00 95.06 610 GLU A O 1
ATOM 4766 N N . ILE A 1 611 ? 27.651 9.076 -48.519 1.00 95.00 611 ILE A N 1
ATOM 4767 C CA . ILE A 1 611 ? 26.926 8.815 -47.262 1.00 95.00 611 ILE A CA 1
ATOM 4768 C C . ILE A 1 611 ? 25.469 8.437 -47.523 1.00 95.00 611 ILE A C 1
ATOM 4770 O O . ILE A 1 611 ? 24.704 9.227 -48.083 1.00 95.00 611 ILE A O 1
ATOM 4774 N N . LEU A 1 612 ? 25.067 7.254 -47.051 1.00 94.50 612 LEU A N 1
ATOM 4775 C CA . LEU A 1 612 ? 23.689 6.774 -47.174 1.00 94.50 612 LEU A CA 1
ATOM 4776 C C . LEU A 1 612 ? 22.707 7.680 -46.398 1.00 94.50 612 LEU A C 1
ATOM 4778 O O . LEU A 1 612 ? 23.059 8.188 -45.325 1.00 94.50 612 LEU A O 1
ATOM 4782 N N . PRO A 1 613 ? 21.473 7.885 -46.898 1.00 92.81 613 PRO A N 1
ATOM 4783 C CA . PRO A 1 613 ? 20.447 8.620 -46.166 1.00 92.81 613 PRO A CA 1
ATOM 4784 C C . PRO A 1 613 ? 20.059 7.852 -44.896 1.00 92.81 613 PRO A C 1
ATOM 4786 O O . PRO A 1 613 ? 19.778 6.655 -44.947 1.00 92.81 613 PRO A O 1
ATOM 4789 N N . SER A 1 614 ? 20.035 8.537 -43.751 1.00 94.88 614 SER A N 1
ATOM 4790 C CA . SER A 1 614 ? 19.792 7.910 -42.450 1.00 94.88 614 SER A CA 1
ATOM 4791 C C . SER A 1 614 ? 18.721 8.634 -41.645 1.00 94.88 614 SER A C 1
ATOM 4793 O O . SER A 1 614 ? 18.702 9.860 -41.575 1.00 94.88 614 SER A O 1
ATOM 4795 N N . LYS A 1 615 ? 17.861 7.854 -40.988 1.00 95.75 615 LYS A N 1
ATOM 4796 C CA . LYS A 1 615 ? 16.920 8.292 -39.949 1.00 95.75 615 LYS A CA 1
ATOM 4797 C C . LYS A 1 615 ? 17.234 7.683 -38.575 1.00 95.75 615 LYS A C 1
ATOM 4799 O O . LYS A 1 615 ? 16.389 7.687 -37.693 1.00 95.75 615 LYS A O 1
ATOM 4804 N N . ALA A 1 616 ? 18.451 7.171 -38.388 1.00 94.88 616 ALA A N 1
ATOM 4805 C CA . ALA A 1 616 ? 18.9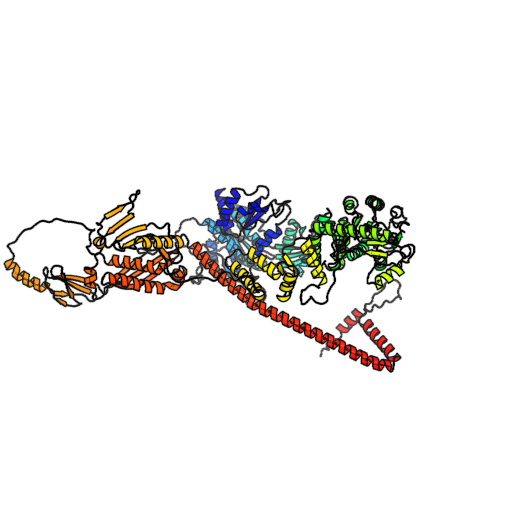67 6.666 -37.113 1.00 94.88 616 ALA A CA 1
ATOM 4806 C C . ALA A 1 616 ? 20.001 7.636 -36.503 1.00 94.88 616 ALA A C 1
ATOM 4808 O O . ALA A 1 616 ? 20.404 8.603 -37.150 1.00 94.88 616 ALA A O 1
ATOM 4809 N N . ASN A 1 617 ? 20.514 7.365 -35.295 1.00 94.00 617 ASN A N 1
ATOM 4810 C CA . ASN A 1 617 ? 21.599 8.156 -34.677 1.00 94.00 617 ASN A CA 1
ATOM 4811 C C . ASN A 1 617 ? 23.007 7.851 -35.239 1.00 94.00 617 ASN A C 1
ATOM 4813 O O . ASN A 1 617 ? 24.023 8.030 -34.565 1.00 94.00 617 ASN A O 1
ATOM 4817 N N . PHE A 1 618 ? 23.089 7.319 -36.455 1.00 95.00 618 PHE A N 1
ATOM 4818 C CA . PHE A 1 618 ? 24.343 6.952 -37.098 1.00 95.00 618 PHE A CA 1
ATOM 4819 C C . PHE A 1 618 ? 24.287 7.203 -38.604 1.00 95.00 618 PHE A C 1
ATOM 4821 O O . PHE A 1 618 ? 23.224 7.128 -39.217 1.00 95.00 618 PHE A O 1
ATOM 4828 N N . LEU A 1 619 ? 25.448 7.457 -39.199 1.00 95.38 619 LEU A N 1
ATOM 4829 C CA . LEU A 1 619 ? 25.647 7.540 -40.645 1.00 95.38 619 LEU A CA 1
ATOM 4830 C C . LEU A 1 619 ? 26.411 6.310 -41.130 1.00 95.38 619 LEU A C 1
ATOM 4832 O O . LEU A 1 619 ? 27.249 5.773 -40.399 1.00 95.38 619 LEU A O 1
ATOM 4836 N N . MET A 1 620 ? 26.150 5.892 -42.367 1.00 95.12 620 MET A N 1
ATOM 4837 C CA . MET A 1 620 ? 26.937 4.876 -43.062 1.00 95.12 620 MET A CA 1
ATOM 4838 C C . MET A 1 620 ? 27.661 5.542 -44.238 1.00 95.12 620 MET A C 1
ATOM 4840 O O . MET A 1 620 ? 27.012 6.027 -45.162 1.00 95.12 620 MET A O 1
ATOM 4844 N N . ALA A 1 621 ? 28.993 5.606 -44.170 1.00 95.25 621 ALA A N 1
ATOM 4845 C CA . ALA A 1 621 ? 29.832 6.380 -45.086 1.00 95.25 621 ALA A CA 1
ATOM 4846 C C . ALA A 1 621 ? 30.947 5.528 -45.714 1.00 95.25 621 ALA A C 1
ATOM 4848 O O . ALA A 1 621 ? 31.549 4.697 -45.032 1.00 95.25 621 ALA A O 1
ATOM 4849 N N . THR A 1 622 ? 31.246 5.758 -46.991 1.00 95.62 622 THR A N 1
ATOM 4850 C CA . THR A 1 622 ? 32.371 5.168 -47.744 1.00 95.62 622 THR A CA 1
ATOM 4851 C C . THR A 1 622 ? 33.216 6.280 -48.380 1.00 95.62 622 THR A C 1
ATOM 4853 O O . THR A 1 622 ? 32.781 7.429 -48.433 1.00 95.62 622 THR A O 1
ATOM 4856 N N . HIS A 1 623 ? 34.434 5.977 -48.836 1.00 95.94 623 HIS A N 1
ATOM 4857 C CA . HIS A 1 623 ? 35.307 6.947 -49.504 1.00 95.94 623 HIS A CA 1
ATOM 4858 C C . HIS A 1 623 ? 36.010 6.320 -50.723 1.00 95.94 623 HIS A C 1
ATOM 4860 O O . HIS A 1 623 ? 36.802 5.387 -50.559 1.00 95.94 623 HIS A O 1
ATOM 4866 N N . PRO A 1 624 ? 35.825 6.847 -51.949 1.00 93.12 624 PRO A N 1
ATOM 4867 C CA . PRO A 1 624 ? 36.206 6.153 -53.186 1.00 93.12 624 PRO A CA 1
ATOM 4868 C C . PRO A 1 624 ? 37.720 5.961 -53.396 1.00 93.12 624 PRO A C 1
ATOM 4870 O O . PRO A 1 624 ? 38.125 5.223 -54.291 1.00 93.12 624 PRO A O 1
ATOM 4873 N N . LYS A 1 625 ? 38.581 6.610 -52.595 1.00 92.81 625 LYS A N 1
ATOM 4874 C CA . LYS A 1 625 ? 40.055 6.509 -52.703 1.00 92.81 625 LYS A CA 1
ATOM 4875 C C . LYS A 1 625 ? 40.733 5.804 -51.521 1.00 92.81 625 LYS A C 1
ATOM 4877 O O . LYS A 1 625 ? 41.947 5.605 -51.561 1.00 92.81 625 LYS A O 1
ATOM 4882 N N . HIS A 1 626 ? 40.004 5.479 -50.450 1.00 93.19 626 HIS A N 1
ATOM 4883 C CA . HIS A 1 626 ? 40.585 4.966 -49.201 1.00 93.19 626 HIS A CA 1
ATOM 4884 C C . HIS A 1 626 ? 39.702 3.864 -48.615 1.00 93.19 626 HIS A C 1
ATOM 4886 O O . HIS A 1 626 ? 38.521 4.090 -48.376 1.00 93.19 626 HIS A O 1
ATOM 4892 N N . SER A 1 627 ? 40.271 2.686 -48.350 1.00 95.25 627 SER A N 1
ATOM 4893 C CA . SER A 1 627 ? 39.501 1.570 -47.798 1.00 95.25 627 SER A CA 1
ATOM 4894 C C . SER A 1 627 ? 39.032 1.864 -46.373 1.00 95.25 627 SER A C 1
ATOM 4896 O O . SER A 1 627 ? 39.791 2.373 -45.540 1.00 95.25 627 SER A O 1
ATOM 4898 N N . ALA A 1 628 ? 37.791 1.486 -46.060 1.00 93.81 628 ALA A N 1
ATOM 4899 C CA . ALA A 1 628 ? 37.209 1.728 -44.739 1.00 93.81 628 ALA A CA 1
ATOM 4900 C C . ALA A 1 628 ? 38.037 1.107 -43.604 1.00 93.81 628 ALA A C 1
ATOM 4902 O O . ALA A 1 628 ? 38.191 1.723 -42.554 1.00 93.81 628 ALA A O 1
ATOM 4903 N N . ALA A 1 629 ? 38.639 -0.065 -43.824 1.00 93.75 629 ALA A N 1
ATOM 4904 C CA . ALA A 1 629 ? 39.536 -0.690 -42.852 1.00 93.75 629 ALA A CA 1
ATOM 4905 C C . ALA A 1 629 ? 40.767 0.185 -42.526 1.00 93.75 629 ALA A C 1
ATOM 4907 O O . ALA A 1 629 ? 41.138 0.303 -41.359 1.00 93.75 629 ALA A O 1
ATOM 4908 N N . GLY A 1 630 ? 41.368 0.840 -43.529 1.00 94.25 630 GLY A N 1
ATOM 4909 C CA . GLY A 1 630 ? 42.504 1.746 -43.330 1.00 94.25 630 GLY A CA 1
ATOM 4910 C C . GLY A 1 630 ? 42.110 3.026 -42.591 1.00 94.25 630 GLY A C 1
ATOM 4911 O O . GLY A 1 630 ? 42.789 3.429 -41.648 1.00 94.25 630 GLY A O 1
ATOM 4912 N N . ILE A 1 631 ? 40.966 3.618 -42.952 1.00 94.50 631 ILE A N 1
ATOM 4913 C CA . ILE A 1 631 ? 40.405 4.783 -42.247 1.00 94.50 631 ILE A CA 1
ATOM 4914 C C . ILE A 1 631 ? 40.077 4.420 -40.788 1.00 94.50 631 ILE A C 1
ATOM 4916 O O . ILE A 1 631 ? 40.408 5.173 -39.875 1.00 94.50 631 ILE A O 1
ATOM 4920 N N . GLN A 1 632 ? 39.474 3.249 -40.542 1.00 95.69 632 GLN A N 1
ATOM 4921 C CA . GLN A 1 632 ? 39.134 2.785 -39.194 1.00 95.69 632 GLN A CA 1
ATOM 4922 C C . GLN A 1 632 ? 40.372 2.582 -38.321 1.00 95.69 632 GLN A C 1
ATOM 4924 O O . GLN A 1 632 ? 40.334 2.930 -37.140 1.00 95.69 632 GLN A O 1
ATOM 4929 N N . GLN A 1 633 ? 41.461 2.055 -38.887 1.00 94.50 633 GLN A N 1
ATOM 4930 C CA . GLN A 1 633 ? 42.725 1.927 -38.173 1.00 94.50 633 GLN A CA 1
ATOM 4931 C C . GLN A 1 633 ? 43.313 3.304 -37.829 1.00 94.50 633 GLN A C 1
ATOM 4933 O O . GLN A 1 633 ? 43.598 3.552 -36.659 1.00 94.50 633 GLN A O 1
ATOM 4938 N N . ALA A 1 634 ? 43.425 4.215 -38.801 1.00 93.31 634 ALA A N 1
ATOM 4939 C CA . ALA A 1 634 ? 43.996 5.547 -38.582 1.00 93.31 634 ALA A CA 1
ATOM 4940 C C . ALA A 1 634 ? 43.197 6.375 -37.553 1.00 93.31 634 ALA A C 1
ATOM 4942 O O . ALA A 1 634 ? 43.778 7.012 -36.676 1.00 93.31 634 ALA A O 1
ATOM 4943 N N . LEU A 1 635 ? 41.861 6.312 -37.601 1.00 92.62 635 LEU A N 1
ATOM 4944 C CA . LEU A 1 635 ? 40.993 6.927 -36.591 1.00 92.62 635 LEU A CA 1
ATOM 4945 C C . LEU A 1 635 ? 41.205 6.299 -35.206 1.00 92.62 635 LEU A C 1
ATOM 4947 O O . LEU A 1 635 ? 41.327 7.021 -34.216 1.00 92.62 635 LEU A O 1
ATOM 4951 N N . ARG A 1 636 ? 41.323 4.968 -35.126 1.00 89.88 636 ARG A N 1
ATOM 4952 C CA . ARG A 1 636 ? 41.559 4.252 -33.864 1.00 89.88 636 ARG A CA 1
ATOM 4953 C C . ARG A 1 636 ? 42.920 4.577 -33.247 1.00 89.88 636 ARG A C 1
ATOM 4955 O O . ARG A 1 636 ? 43.011 4.653 -32.024 1.00 89.88 636 ARG A O 1
ATOM 4962 N N . GLU A 1 637 ? 43.950 4.793 -34.059 1.00 91.19 637 GLU A N 1
ATOM 4963 C CA . GLU A 1 637 ? 45.274 5.252 -33.613 1.00 91.19 637 GLU A CA 1
ATOM 4964 C C . GLU A 1 637 ? 45.223 6.676 -33.023 1.00 91.19 637 GLU A C 1
ATOM 4966 O O . GLU A 1 637 ? 45.981 6.988 -32.108 1.00 91.19 637 GLU A O 1
ATOM 4971 N N . GLN A 1 638 ? 44.257 7.498 -33.451 1.00 88.88 638 GLN A N 1
ATOM 4972 C CA . GLN A 1 638 ? 43.922 8.800 -32.851 1.00 88.88 638 GLN A CA 1
ATOM 4973 C C . GLN A 1 638 ? 42.882 8.706 -31.709 1.00 88.88 638 GLN A C 1
ATOM 4975 O O . GLN A 1 638 ? 42.426 9.726 -31.196 1.00 88.88 638 GLN A O 1
ATOM 4980 N N . GLY A 1 639 ? 42.489 7.496 -31.293 1.00 85.94 639 GLY A N 1
ATOM 4981 C CA . GLY A 1 639 ? 41.504 7.254 -30.229 1.00 85.94 639 GLY A CA 1
ATOM 4982 C C . GLY A 1 639 ? 40.030 7.344 -30.655 1.00 85.94 639 GLY A C 1
ATOM 4983 O O . GLY A 1 639 ? 39.147 7.128 -29.825 1.00 85.94 639 GLY A O 1
ATOM 4984 N N . ILE A 1 640 ? 39.740 7.612 -31.930 1.00 86.06 640 ILE A N 1
ATOM 4985 C CA . ILE A 1 640 ? 38.382 7.734 -32.475 1.00 86.06 640 ILE A CA 1
ATOM 4986 C C . ILE A 1 640 ? 37.860 6.346 -32.880 1.00 86.06 640 ILE A C 1
ATOM 4988 O O . ILE A 1 640 ? 38.450 5.649 -33.706 1.00 86.06 640 ILE A O 1
ATOM 4992 N N . LEU A 1 641 ? 36.728 5.925 -32.308 1.00 89.25 641 LEU A N 1
ATOM 4993 C CA . LEU A 1 641 ? 36.175 4.580 -32.501 1.00 89.25 641 LEU A CA 1
ATOM 4994 C C . LEU A 1 641 ? 34.965 4.574 -33.447 1.00 89.25 641 LEU A C 1
ATOM 4996 O O . LEU A 1 641 ? 33.824 4.747 -33.023 1.00 89.25 641 LEU A O 1
ATOM 5000 N N . VAL A 1 642 ? 35.214 4.294 -34.728 1.00 92.06 642 VAL A N 1
ATOM 5001 C CA . VAL A 1 642 ? 34.172 4.020 -35.738 1.00 92.06 642 VAL A CA 1
ATOM 5002 C C . VAL A 1 642 ? 34.001 2.515 -35.977 1.00 92.06 642 VAL A C 1
ATOM 5004 O O . VAL A 1 642 ? 34.943 1.734 -35.806 1.00 92.06 642 VAL A O 1
ATOM 5007 N N . ARG A 1 643 ? 32.795 2.084 -36.379 1.00 94.00 643 ARG A N 1
ATOM 5008 C CA . ARG A 1 643 ? 32.487 0.666 -36.628 1.00 94.00 643 ARG A CA 1
ATOM 5009 C C . ARG A 1 643 ? 32.700 0.304 -38.098 1.00 94.00 643 ARG A C 1
ATOM 5011 O O . ARG A 1 643 ? 31.999 0.810 -38.967 1.00 94.00 643 ARG A O 1
ATOM 5018 N N . HIS A 1 644 ? 33.616 -0.628 -38.343 1.00 93.88 644 HIS A N 1
ATOM 5019 C CA . HIS A 1 644 ? 33.832 -1.288 -39.634 1.00 93.88 644 HIS A CA 1
ATOM 5020 C C . HIS A 1 644 ? 33.135 -2.661 -39.672 1.00 93.88 644 HIS A C 1
ATOM 5022 O O . HIS A 1 644 ? 32.869 -3.251 -38.620 1.00 93.88 644 HIS A O 1
ATOM 5028 N N . PHE A 1 645 ? 32.830 -3.168 -40.869 1.00 90.88 645 PHE A N 1
ATOM 5029 C CA . PHE A 1 645 ? 32.183 -4.466 -41.093 1.00 90.88 645 PHE A CA 1
ATOM 5030 C C . PHE A 1 645 ? 33.030 -5.331 -42.031 1.00 90.88 645 PHE A C 1
ATOM 5032 O O . PHE A 1 645 ? 33.644 -4.833 -42.965 1.00 90.88 645 PHE A O 1
ATOM 5039 N N . ARG A 1 646 ? 33.032 -6.651 -41.812 1.00 88.06 646 ARG A N 1
ATOM 5040 C CA . ARG A 1 646 ? 33.701 -7.641 -42.685 1.00 88.06 646 ARG A CA 1
ATOM 5041 C C . ARG A 1 646 ? 32.714 -8.427 -43.558 1.00 88.06 646 ARG A C 1
ATOM 5043 O O . ARG A 1 646 ? 33.025 -9.518 -44.021 1.00 88.06 646 ARG A O 1
ATOM 5050 N N . GLN A 1 647 ? 31.497 -7.913 -43.699 1.00 89.06 647 GLN A N 1
ATOM 5051 C CA . GLN A 1 647 ? 30.446 -8.527 -44.500 1.00 89.06 647 GLN A CA 1
ATOM 5052 C C . GLN A 1 647 ? 30.558 -8.022 -45.950 1.00 89.06 647 GLN A C 1
ATOM 5054 O O . GLN A 1 647 ? 30.768 -6.820 -46.138 1.00 89.06 647 GLN A O 1
ATOM 5059 N N . PRO A 1 648 ? 30.389 -8.890 -46.968 1.00 85.31 648 PRO A N 1
ATOM 5060 C CA . PRO A 1 648 ? 30.294 -8.468 -48.365 1.00 85.31 648 PRO A CA 1
ATOM 5061 C C . PRO A 1 648 ? 29.264 -7.349 -48.577 1.00 85.31 648 PRO A C 1
ATOM 5063 O O . PRO A 1 648 ? 28.344 -7.180 -47.777 1.00 85.31 648 PRO A O 1
ATOM 5066 N N . ARG A 1 649 ? 29.417 -6.586 -49.666 1.00 92.44 649 ARG A N 1
ATOM 5067 C CA . ARG A 1 649 ? 28.668 -5.350 -49.992 1.00 92.44 649 ARG A CA 1
ATOM 5068 C C . ARG A 1 649 ? 28.922 -4.157 -49.055 1.00 92.44 649 ARG A C 1
ATOM 5070 O O . ARG A 1 649 ? 28.998 -3.041 -49.551 1.00 92.44 649 ARG A O 1
ATOM 5077 N N . ILE A 1 650 ? 29.096 -4.363 -47.745 1.00 93.06 650 ILE A N 1
ATOM 5078 C CA . ILE A 1 650 ? 29.295 -3.276 -46.759 1.00 93.06 650 ILE A CA 1
ATOM 5079 C C . ILE A 1 650 ? 30.724 -3.163 -46.200 1.00 93.06 650 ILE A C 1
ATOM 5081 O O . ILE A 1 650 ? 30.990 -2.328 -45.339 1.00 93.06 650 ILE A O 1
ATOM 5085 N N . GLU A 1 651 ? 31.667 -3.966 -46.691 1.00 94.25 651 GLU A N 1
ATOM 5086 C CA . GLU A 1 651 ? 33.063 -3.970 -46.227 1.00 94.25 651 GLU A CA 1
ATOM 5087 C C . GLU A 1 651 ? 33.850 -2.674 -46.496 1.00 94.25 651 GLU A C 1
ATOM 5089 O O . GLU A 1 651 ? 34.844 -2.416 -45.818 1.00 94.25 651 GLU A O 1
ATOM 5094 N N . GLN A 1 652 ? 33.406 -1.835 -47.436 1.00 95.00 652 GLN A N 1
ATOM 5095 C CA . GLN A 1 652 ? 33.992 -0.511 -47.687 1.00 95.00 652 GLN A CA 1
ATOM 5096 C C . GLN A 1 652 ? 33.248 0.625 -46.968 1.00 95.00 652 GLN A C 1
ATOM 5098 O O . GLN A 1 652 ? 33.568 1.789 -47.176 1.00 95.00 652 GLN A O 1
ATOM 5103 N N . TYR A 1 653 ? 32.304 0.306 -46.077 1.00 95.19 653 TYR A N 1
ATOM 5104 C CA . TYR A 1 653 ? 31.568 1.297 -45.296 1.00 95.19 653 TYR A CA 1
ATOM 5105 C C . TYR A 1 653 ? 32.000 1.341 -43.824 1.00 95.19 653 TYR A C 1
ATOM 5107 O O . TYR A 1 653 ? 32.306 0.331 -43.180 1.00 95.19 653 TYR A O 1
ATOM 5115 N N . LEU A 1 654 ? 31.948 2.548 -43.269 1.00 95.38 654 LEU A N 1
ATOM 5116 C CA . LEU A 1 654 ? 32.048 2.850 -41.849 1.00 95.38 654 LEU A CA 1
ATOM 5117 C C . LEU A 1 654 ? 30.683 3.274 -41.324 1.00 95.38 654 LEU A C 1
ATOM 5119 O O . LEU A 1 654 ? 30.042 4.148 -41.901 1.00 95.38 654 LEU A O 1
ATOM 5123 N N . ARG A 1 655 ? 30.263 2.710 -40.188 1.00 95.06 655 ARG A N 1
ATOM 5124 C CA . ARG A 1 655 ? 29.120 3.228 -39.433 1.00 95.06 655 ARG A CA 1
ATOM 5125 C C . ARG A 1 655 ? 29.612 4.118 -38.297 1.00 95.06 655 ARG A C 1
ATOM 5127 O O . ARG A 1 655 ? 30.156 3.632 -37.299 1.00 95.06 655 ARG A O 1
ATOM 5134 N N . ILE A 1 656 ? 29.392 5.416 -38.454 1.00 94.69 656 ILE A N 1
ATOM 5135 C CA . ILE A 1 656 ? 29.769 6.465 -37.505 1.00 94.69 656 ILE A CA 1
ATOM 5136 C C . ILE A 1 656 ? 28.545 6.754 -36.637 1.00 94.69 656 ILE A C 1
ATOM 5138 O O . ILE A 1 656 ? 27.478 7.044 -37.164 1.00 94.69 656 ILE A O 1
ATOM 5142 N N . THR A 1 657 ? 28.666 6.606 -35.316 1.00 92.56 657 THR A N 1
ATOM 5143 C CA . THR A 1 657 ? 27.548 6.834 -34.380 1.00 92.56 657 THR A CA 1
ATOM 5144 C C . THR A 1 657 ? 27.668 8.243 -33.807 1.00 92.56 657 THR A C 1
ATOM 5146 O O . THR A 1 657 ? 28.738 8.586 -33.309 1.00 92.56 657 THR A O 1
ATOM 5149 N N . ILE A 1 658 ? 26.602 9.039 -33.886 1.00 88.81 658 ILE A N 1
ATOM 5150 C CA . ILE A 1 658 ? 26.546 10.406 -33.360 1.00 88.81 658 ILE A CA 1
ATOM 5151 C C . ILE A 1 658 ? 26.099 10.377 -31.894 1.00 88.81 658 ILE A C 1
ATOM 5153 O O . ILE A 1 658 ? 25.205 9.614 -31.511 1.00 88.81 658 ILE A O 1
ATOM 5157 N N . VAL A 1 659 ? 26.748 11.212 -31.082 1.00 76.25 659 VAL A N 1
ATOM 5158 C CA . VAL A 1 659 ? 26.441 11.481 -29.673 1.00 76.25 659 VAL A CA 1
ATOM 5159 C C . VAL A 1 659 ? 26.679 12.966 -29.398 1.00 76.25 659 VAL A C 1
ATOM 5161 O O . VAL A 1 659 ? 27.649 13.526 -29.902 1.00 76.25 659 VAL A O 1
ATOM 5164 N N . GLU A 1 660 ? 25.816 13.597 -28.604 1.00 64.12 660 GLU A N 1
ATOM 5165 C CA . GLU A 1 660 ? 25.953 15.018 -28.249 1.00 64.12 660 GLU A CA 1
ATOM 5166 C C . GLU A 1 660 ? 26.998 15.238 -27.138 1.00 64.12 660 GLU A C 1
ATOM 5168 O O . GLU A 1 660 ? 27.814 16.155 -27.207 1.00 64.12 660 GLU A O 1
ATOM 5173 N N . GLN A 1 661 ? 27.011 14.377 -26.111 1.00 56.66 661 GLN A N 1
ATOM 5174 C CA . GLN A 1 661 ? 27.801 14.593 -24.893 1.00 56.66 661 GLN A CA 1
ATOM 5175 C C . GLN A 1 661 ? 29.011 13.656 -24.755 1.00 56.66 661 GLN A C 1
ATOM 5177 O O . GLN A 1 661 ? 28.892 12.430 -24.804 1.00 56.66 661 GLN A O 1
ATOM 5182 N N . LEU A 1 662 ? 30.180 14.240 -24.463 1.00 46.94 662 LEU A N 1
ATOM 5183 C CA . LEU A 1 662 ? 31.420 13.520 -24.158 1.00 46.94 662 LEU A CA 1
ATOM 5184 C C . LEU A 1 662 ? 31.674 13.449 -22.637 1.00 46.94 662 LEU A C 1
ATOM 5186 O O . LEU A 1 662 ? 32.284 14.341 -22.043 1.00 46.94 662 LEU A O 1
ATOM 5190 N N . VAL A 1 663 ? 31.240 12.359 -21.996 1.00 46.47 663 VAL A N 1
ATOM 5191 C CA . VAL A 1 663 ? 31.422 12.140 -20.547 1.00 46.47 663 VAL A CA 1
ATOM 5192 C C . VAL A 1 663 ? 32.798 11.533 -20.238 1.00 46.47 663 VAL A C 1
ATOM 5194 O O . VAL A 1 663 ? 33.026 10.335 -20.409 1.00 46.47 663 VAL A O 1
ATOM 5197 N N . VAL A 1 664 ? 33.719 12.346 -19.712 1.00 45.91 664 VAL A N 1
ATOM 5198 C CA . VAL A 1 664 ? 35.061 11.901 -19.289 1.00 45.91 664 VAL A CA 1
ATOM 5199 C C . VAL A 1 664 ? 35.051 11.454 -17.822 1.00 45.91 664 VAL A C 1
ATOM 5201 O O . VAL A 1 664 ? 35.082 12.277 -16.907 1.00 45.91 664 VAL A O 1
ATOM 5204 N N . ARG A 1 665 ? 35.066 10.137 -17.573 1.00 41.88 665 ARG A N 1
ATOM 5205 C CA . ARG A 1 665 ? 35.236 9.584 -16.215 1.00 41.88 665 ARG A CA 1
ATOM 5206 C C . ARG A 1 665 ? 36.667 9.818 -15.704 1.00 41.88 665 ARG A C 1
ATOM 5208 O O . ARG A 1 665 ? 37.622 9.322 -16.297 1.00 41.88 665 ARG A O 1
ATOM 5215 N N . ARG A 1 666 ? 36.819 10.514 -14.570 1.00 54.62 666 ARG A N 1
ATOM 5216 C CA . ARG A 1 666 ? 38.079 10.592 -13.797 1.00 54.62 666 ARG A CA 1
ATOM 5217 C C . ARG A 1 666 ? 38.030 9.606 -12.624 1.00 54.62 666 ARG A C 1
ATOM 5219 O O . ARG A 1 666 ? 36.969 9.385 -12.053 1.00 54.62 666 ARG A O 1
ATOM 5226 N N . SER A 1 667 ? 39.175 9.046 -12.235 1.00 55.03 667 SER A N 1
ATOM 5227 C CA . SER A 1 667 ? 39.284 8.069 -11.133 1.00 55.03 667 SER A CA 1
ATOM 5228 C C . SER A 1 667 ? 39.175 8.672 -9.726 1.00 55.03 667 SER A C 1
ATOM 5230 O O . SER A 1 667 ? 39.029 7.935 -8.755 1.00 55.03 667 SER A O 1
ATOM 5232 N N . ARG A 1 668 ? 39.250 10.003 -9.602 1.00 65.56 668 ARG A N 1
ATOM 5233 C CA . ARG A 1 668 ? 38.983 10.767 -8.376 1.00 65.56 668 ARG A CA 1
ATOM 5234 C C . ARG A 1 668 ? 38.535 12.197 -8.723 1.00 65.56 668 ARG A C 1
ATOM 5236 O O . ARG A 1 668 ? 38.974 12.701 -9.764 1.00 65.56 668 ARG A O 1
ATOM 5243 N N . PRO A 1 669 ? 37.715 12.855 -7.880 1.00 75.75 669 PRO A N 1
ATOM 5244 C CA . PRO A 1 669 ? 37.435 14.284 -7.997 1.00 75.75 669 PRO A CA 1
ATOM 5245 C C . PRO A 1 669 ? 38.706 15.129 -7.887 1.00 75.75 669 PRO A C 1
ATOM 5247 O O . PRO A 1 669 ? 39.730 14.692 -7.355 1.00 75.75 669 PRO A O 1
ATOM 5250 N N . ASP A 1 670 ? 38.628 16.362 -8.371 1.00 81.25 670 ASP A N 1
ATOM 5251 C CA . ASP A 1 670 ? 39.698 17.341 -8.234 1.00 81.25 670 ASP A CA 1
ATOM 5252 C C . ASP A 1 670 ? 39.728 17.929 -6.811 1.00 81.25 670 ASP A C 1
ATOM 5254 O O . ASP A 1 670 ? 38.703 18.369 -6.280 1.00 81.25 670 ASP A O 1
ATOM 5258 N N . SER A 1 671 ? 40.895 17.945 -6.166 1.00 83.56 671 SER A N 1
ATOM 5259 C CA . SER A 1 671 ? 41.017 18.417 -4.780 1.00 83.56 671 SER A CA 1
ATOM 5260 C C . SER A 1 671 ? 40.826 19.929 -4.643 1.00 83.56 671 SER A C 1
ATOM 5262 O O . SER A 1 671 ? 40.424 20.385 -3.574 1.00 83.56 671 SER A O 1
ATOM 5264 N N . ALA A 1 672 ? 41.074 20.705 -5.703 1.00 81.12 672 ALA A N 1
ATOM 5265 C CA . ALA A 1 672 ? 40.929 22.157 -5.676 1.00 81.12 672 ALA A CA 1
ATOM 5266 C C . ALA A 1 672 ? 39.526 22.626 -6.090 1.00 81.12 672 ALA A C 1
ATOM 5268 O O . ALA A 1 672 ? 39.053 23.620 -5.539 1.00 81.12 672 ALA A O 1
ATOM 5269 N N . TYR A 1 673 ? 38.872 21.917 -7.022 1.00 83.50 673 TYR A N 1
ATOM 5270 C CA . TYR A 1 673 ? 37.650 22.385 -7.699 1.00 83.50 673 TYR A CA 1
ATOM 5271 C C . TYR A 1 673 ? 36.527 21.343 -7.840 1.00 83.50 673 TYR A C 1
ATOM 5273 O O . TYR A 1 673 ? 35.495 21.655 -8.423 1.00 83.50 673 TYR A O 1
ATOM 5281 N N . TYR A 1 674 ? 36.699 20.113 -7.342 1.00 81.56 674 TYR A N 1
ATOM 5282 C CA . TYR A 1 674 ? 35.821 18.950 -7.573 1.00 81.56 674 TYR A CA 1
ATOM 5283 C C . TYR A 1 674 ? 35.790 18.466 -9.043 1.00 81.56 674 TYR A C 1
ATOM 5285 O O . TYR A 1 674 ? 36.102 17.304 -9.315 1.00 81.56 674 TYR A O 1
ATOM 5293 N N . ILE A 1 675 ? 35.520 19.358 -9.998 1.00 80.75 675 ILE A N 1
ATOM 5294 C CA . ILE A 1 675 ? 35.691 19.159 -11.448 1.00 80.75 675 ILE A CA 1
ATOM 5295 C C . ILE A 1 675 ? 37.116 19.510 -11.913 1.00 80.75 675 ILE A C 1
ATOM 5297 O O . ILE A 1 675 ? 37.852 20.211 -11.228 1.00 80.75 675 ILE A O 1
ATOM 5301 N N . GLY A 1 676 ? 37.530 19.021 -13.087 1.00 79.12 676 GLY A N 1
ATOM 5302 C CA . GLY A 1 676 ? 38.827 19.386 -13.679 1.00 79.12 676 GLY A CA 1
ATOM 5303 C C . GLY A 1 676 ? 38.836 20.805 -14.266 1.00 79.12 676 GLY A C 1
ATOM 5304 O O . GLY A 1 676 ? 37.799 21.295 -14.705 1.00 79.12 676 GLY A O 1
ATOM 5305 N N . THR A 1 677 ? 40.011 21.438 -14.334 1.00 76.38 677 THR A N 1
ATOM 5306 C CA . THR A 1 677 ? 40.181 22.847 -14.751 1.00 76.38 677 THR A CA 1
ATOM 5307 C C . THR A 1 677 ? 39.542 23.197 -16.097 1.00 76.38 677 THR A C 1
ATOM 5309 O O . THR A 1 677 ? 38.850 24.203 -16.173 1.00 76.38 677 THR A O 1
ATOM 5312 N N . GLY A 1 678 ? 39.676 22.353 -17.127 1.00 70.38 678 GLY A N 1
ATOM 5313 C CA . GLY A 1 678 ? 39.023 22.595 -18.424 1.00 70.38 678 GLY A CA 1
ATOM 5314 C C . GLY A 1 678 ? 37.490 22.635 -18.333 1.00 70.38 678 GLY A C 1
ATOM 5315 O O . GLY A 1 678 ? 36.864 23.531 -18.886 1.00 70.38 678 GLY A O 1
ATOM 5316 N N . LYS A 1 679 ? 36.877 21.745 -17.537 1.00 72.19 679 LYS A N 1
ATOM 5317 C CA . LYS A 1 679 ? 35.423 21.770 -17.284 1.00 72.19 679 LYS A CA 1
ATOM 5318 C C . LYS A 1 679 ? 34.993 22.955 -16.416 1.00 72.19 679 LYS A C 1
ATOM 5320 O O . LYS A 1 679 ? 33.853 23.391 -16.518 1.00 72.19 679 LYS A O 1
ATOM 5325 N N . LEU A 1 680 ? 35.890 23.499 -15.592 1.00 80.62 680 LEU A N 1
ATOM 5326 C CA . LEU A 1 680 ? 35.651 24.752 -14.874 1.00 80.62 680 LEU A CA 1
ATOM 5327 C C . LEU A 1 680 ? 35.704 25.964 -15.816 1.00 80.62 680 LEU A C 1
ATOM 5329 O O . LEU A 1 680 ? 34.921 26.890 -15.651 1.00 80.62 680 LEU A O 1
ATOM 5333 N N . GLU A 1 681 ? 36.569 25.956 -16.828 1.00 78.69 681 GLU A N 1
ATOM 5334 C CA . GLU A 1 681 ? 36.617 27.011 -17.850 1.00 78.69 681 GLU A CA 1
ATOM 5335 C C . GLU A 1 681 ? 35.401 26.953 -18.788 1.00 78.69 681 GLU A C 1
ATOM 5337 O O . GLU A 1 681 ? 34.800 27.993 -19.054 1.00 78.69 681 GLU A O 1
ATOM 5342 N N . GLU A 1 682 ? 34.950 25.753 -19.172 1.00 71.44 682 GLU A N 1
ATOM 5343 C CA . GLU A 1 682 ? 33.647 25.556 -19.825 1.00 71.44 682 GLU A CA 1
ATOM 5344 C C . GLU A 1 682 ? 32.484 26.078 -18.962 1.00 71.44 682 GLU A C 1
ATOM 5346 O O . GLU A 1 682 ? 31.629 26.801 -19.467 1.00 71.44 682 GLU A O 1
ATOM 5351 N N . ALA A 1 683 ? 32.459 25.773 -17.658 1.00 75.81 683 ALA A N 1
ATOM 5352 C CA . ALA A 1 683 ? 31.403 26.235 -16.753 1.00 75.81 683 ALA A CA 1
ATOM 5353 C C . ALA A 1 683 ? 31.382 27.767 -16.587 1.00 75.81 683 ALA A C 1
ATOM 5355 O O . ALA A 1 683 ? 30.306 28.359 -16.543 1.00 75.81 683 ALA A O 1
ATOM 5356 N N . VAL A 1 684 ? 32.552 28.420 -16.548 1.00 78.25 684 VAL A N 1
ATOM 5357 C CA . VAL A 1 684 ? 32.667 29.892 -16.538 1.00 78.25 684 VAL A CA 1
ATOM 5358 C C . VAL A 1 684 ? 32.134 30.498 -17.838 1.00 78.25 684 VAL A C 1
ATOM 5360 O O . VAL A 1 684 ? 31.417 31.498 -17.792 1.00 78.25 684 VAL A O 1
ATOM 5363 N N . ALA A 1 685 ? 32.458 29.905 -18.990 1.00 73.62 685 ALA A N 1
ATOM 5364 C CA . ALA A 1 685 ? 31.949 30.365 -20.280 1.00 73.62 685 ALA A CA 1
ATOM 5365 C C . ALA A 1 685 ? 30.425 30.184 -20.383 1.00 73.62 685 ALA A C 1
ATOM 5367 O O . ALA A 1 685 ? 29.724 31.115 -20.776 1.00 73.62 685 ALA A O 1
ATOM 5368 N N . LEU A 1 686 ? 29.909 29.022 -19.966 1.00 70.69 686 LEU A N 1
ATOM 5369 C CA . LEU A 1 686 ? 28.483 28.708 -19.991 1.00 70.69 686 LEU A CA 1
ATOM 5370 C C . LEU A 1 686 ? 27.683 29.643 -19.076 1.00 70.69 686 LEU A C 1
ATOM 5372 O O . LEU A 1 686 ? 26.721 30.245 -19.536 1.00 70.69 686 LEU A O 1
ATOM 5376 N N . ALA A 1 687 ? 28.105 29.830 -17.821 1.00 77.81 687 ALA A N 1
ATOM 5377 C CA . ALA A 1 687 ? 27.407 30.698 -16.870 1.00 77.81 687 ALA A CA 1
ATOM 5378 C C . ALA A 1 687 ? 27.356 32.167 -17.332 1.00 77.81 687 ALA A C 1
ATOM 5380 O O . ALA A 1 687 ? 26.344 32.840 -17.141 1.00 77.81 687 ALA A O 1
ATOM 5381 N N . LYS A 1 688 ? 28.414 32.653 -18.002 1.00 77.94 688 LYS A N 1
ATOM 5382 C CA . LYS A 1 688 ? 28.440 34.000 -18.600 1.00 77.94 688 LYS A CA 1
ATOM 5383 C C . LYS A 1 688 ? 27.609 34.109 -19.883 1.00 77.94 688 LYS A C 1
ATOM 5385 O O . LYS A 1 688 ? 27.120 35.195 -20.173 1.00 77.94 688 LYS A O 1
ATOM 5390 N N . ALA A 1 689 ? 27.413 33.014 -20.619 1.00 66.75 689 ALA A N 1
ATOM 5391 C CA . ALA A 1 689 ? 26.530 32.969 -21.785 1.00 66.75 689 ALA A CA 1
ATOM 5392 C C . ALA A 1 689 ? 25.039 32.853 -21.412 1.00 66.75 689 ALA A C 1
ATOM 5394 O O . ALA A 1 689 ? 24.197 33.398 -22.119 1.00 66.75 689 ALA A O 1
ATOM 5395 N N . THR A 1 690 ? 24.705 32.167 -20.312 1.00 65.81 690 THR A N 1
ATOM 5396 C CA . THR A 1 690 ? 23.317 31.981 -19.844 1.00 65.81 690 THR A CA 1
ATOM 5397 C C . THR A 1 690 ? 22.847 33.028 -18.834 1.00 65.81 690 THR A C 1
ATOM 5399 O O . THR A 1 690 ? 21.652 33.100 -18.564 1.00 65.81 690 THR A O 1
ATOM 5402 N N . GLY A 1 691 ? 23.754 33.833 -18.267 1.00 78.56 691 GLY A N 1
ATOM 5403 C CA . GLY A 1 691 ? 23.422 34.818 -17.232 1.00 78.56 691 GLY A CA 1
ATOM 5404 C C . GLY A 1 691 ? 23.061 34.192 -15.880 1.00 78.56 691 GLY A C 1
ATOM 5405 O O . GLY A 1 691 ? 22.267 34.759 -15.137 1.00 78.56 691 GLY A O 1
ATOM 5406 N N . ALA A 1 692 ? 23.597 33.008 -15.568 1.00 72.19 692 ALA A N 1
ATOM 5407 C CA . ALA A 1 692 ? 23.253 32.278 -14.349 1.00 72.19 692 ALA A CA 1
ATOM 5408 C C . ALA A 1 692 ? 23.764 32.985 -13.078 1.00 72.19 692 ALA A C 1
ATOM 5410 O O . ALA A 1 692 ? 24.953 33.259 -12.959 1.00 72.19 692 ALA A O 1
ATOM 5411 N N . GLU A 1 693 ? 22.885 33.217 -12.098 1.00 77.69 693 GLU A N 1
ATOM 5412 C CA . GLU A 1 693 ? 23.231 33.881 -10.824 1.00 77.69 693 GLU A CA 1
ATOM 5413 C C . GLU A 1 693 ? 23.780 32.915 -9.752 1.00 77.69 693 GLU A C 1
ATOM 5415 O O . GLU A 1 693 ? 24.521 33.313 -8.848 1.00 77.69 693 GLU A O 1
ATOM 5420 N N . VAL A 1 694 ? 23.418 31.630 -9.843 1.00 82.06 694 VAL A N 1
ATOM 5421 C CA . VAL A 1 694 ? 23.765 30.576 -8.878 1.00 82.06 694 VAL A CA 1
ATOM 5422 C C . VAL A 1 694 ? 24.191 29.314 -9.625 1.00 82.06 694 VAL A C 1
ATOM 5424 O O . VAL A 1 694 ? 23.554 28.919 -10.600 1.00 82.06 694 VAL A O 1
ATOM 5427 N N . VAL A 1 695 ? 25.243 28.648 -9.143 1.00 80.88 695 VAL A N 1
ATOM 5428 C CA . VAL A 1 695 ? 25.716 27.359 -9.673 1.00 80.88 695 VAL A CA 1
ATOM 5429 C C . VAL A 1 695 ? 25.503 26.262 -8.631 1.00 80.88 695 VAL A C 1
ATOM 5431 O O . VAL A 1 695 ? 25.947 26.383 -7.489 1.00 80.88 695 VAL A O 1
ATOM 5434 N N . LEU A 1 696 ? 24.828 25.181 -9.026 1.00 80.94 696 LEU A N 1
ATOM 5435 C CA . LEU A 1 696 ? 24.429 24.085 -8.141 1.00 80.94 696 LEU A CA 1
ATOM 5436 C C . LEU A 1 696 ? 25.291 22.833 -8.360 1.00 80.94 696 LEU A C 1
ATOM 5438 O O . LEU A 1 696 ? 25.455 22.374 -9.489 1.00 80.94 696 LEU A O 1
ATOM 5442 N N . PHE A 1 697 ? 25.820 22.267 -7.275 1.00 81.69 697 PHE A N 1
ATOM 5443 C CA . PHE A 1 697 ? 26.582 21.017 -7.272 1.00 81.69 697 PHE A CA 1
ATOM 5444 C C . PHE A 1 697 ? 25.814 19.915 -6.535 1.00 81.69 697 PHE A C 1
ATOM 5446 O O . PHE A 1 697 ? 25.575 19.999 -5.332 1.00 81.69 697 PHE A O 1
ATOM 5453 N N . ASP A 1 698 ? 25.489 18.836 -7.248 1.00 75.88 698 ASP A N 1
ATOM 5454 C CA . ASP A 1 698 ? 24.702 17.712 -6.716 1.00 75.88 698 ASP A CA 1
ATOM 5455 C C . ASP A 1 698 ? 25.452 16.837 -5.681 1.00 75.88 698 ASP A C 1
ATOM 5457 O O . ASP A 1 698 ? 24.875 15.980 -5.015 1.00 75.88 698 ASP A O 1
ATOM 5461 N N . HIS A 1 699 ? 26.747 17.090 -5.481 1.00 80.81 699 HIS A N 1
ATOM 5462 C CA . HIS A 1 699 ? 27.552 16.489 -4.420 1.00 80.81 699 HIS A CA 1
ATOM 5463 C C . HIS A 1 699 ? 28.025 17.545 -3.420 1.00 80.81 699 HIS A C 1
ATOM 5465 O O . HIS A 1 699 ? 28.364 18.664 -3.801 1.00 80.81 699 HIS A O 1
ATOM 5471 N N . ALA A 1 700 ? 28.101 17.159 -2.142 1.00 82.12 700 ALA A N 1
ATOM 5472 C CA . ALA A 1 700 ? 28.626 18.005 -1.073 1.00 82.12 700 ALA A CA 1
ATOM 5473 C C . ALA A 1 700 ? 30.063 18.467 -1.381 1.00 82.12 700 ALA A C 1
ATOM 5475 O O . ALA A 1 700 ? 30.942 17.652 -1.677 1.00 82.12 700 ALA A O 1
ATOM 5476 N N . LEU A 1 701 ? 30.302 19.775 -1.289 1.00 85.12 701 LEU A N 1
ATOM 5477 C CA . LEU A 1 701 ? 31.592 20.398 -1.572 1.00 85.12 701 LEU A CA 1
ATOM 5478 C C . LEU A 1 701 ? 32.333 20.685 -0.269 1.00 85.12 701 LEU A C 1
ATOM 5480 O O . LEU A 1 701 ? 31.754 21.235 0.669 1.00 85.12 701 LEU A O 1
ATOM 5484 N N . SER A 1 702 ? 33.641 20.421 -0.221 1.00 84.88 702 SER A N 1
ATOM 5485 C CA . SER A 1 702 ? 34.448 20.907 0.905 1.00 84.88 702 SER A CA 1
ATOM 5486 C C . SER A 1 702 ? 34.482 22.448 0.939 1.00 84.88 702 SER A C 1
ATOM 5488 O O . SER A 1 702 ? 34.447 23.086 -0.122 1.00 84.88 702 SER A O 1
ATOM 5490 N N . PRO A 1 703 ? 34.657 23.081 2.118 1.00 82.00 703 PRO A N 1
ATOM 5491 C CA . PRO A 1 703 ? 34.810 24.536 2.220 1.00 82.00 703 PRO A CA 1
ATOM 5492 C C . PRO A 1 703 ? 36.008 25.097 1.430 1.00 82.00 703 PRO A C 1
ATOM 5494 O O . PRO A 1 703 ? 36.081 26.298 1.179 1.00 82.00 703 PRO A O 1
ATOM 5497 N N . ALA A 1 704 ? 36.976 24.264 1.033 1.00 81.12 704 ALA A N 1
ATOM 5498 C CA . ALA A 1 704 ? 38.047 24.660 0.118 1.00 81.12 704 ALA A CA 1
ATOM 5499 C C . ALA A 1 704 ? 37.572 24.686 -1.345 1.00 81.12 704 ALA A C 1
ATOM 5501 O O . ALA A 1 704 ? 37.779 25.689 -2.026 1.00 81.12 704 ALA A O 1
ATOM 5502 N N . GLN A 1 705 ? 36.903 23.624 -1.809 1.00 88.00 705 GLN A N 1
ATOM 5503 C CA . GLN A 1 705 ? 36.399 23.521 -3.183 1.00 88.00 705 GLN A CA 1
ATOM 5504 C C . GLN A 1 705 ? 35.342 24.588 -3.482 1.00 88.00 705 GLN A C 1
ATOM 5506 O O . GLN A 1 705 ? 35.465 25.273 -4.492 1.00 88.00 705 GLN A O 1
ATOM 5511 N N . GLN A 1 706 ? 34.367 24.800 -2.589 1.00 86.19 706 GLN A N 1
ATOM 5512 C CA . GLN A 1 706 ? 33.322 25.815 -2.778 1.00 86.19 706 GLN A CA 1
ATOM 5513 C C . GLN A 1 706 ? 33.926 27.219 -2.959 1.00 86.19 706 GLN A C 1
ATOM 5515 O O . GLN A 1 706 ? 33.756 27.821 -4.014 1.00 86.19 706 GLN A O 1
ATOM 5520 N N . ARG A 1 707 ? 34.761 27.682 -2.016 1.00 83.00 707 ARG A N 1
ATOM 5521 C CA . ARG A 1 707 ? 35.420 29.004 -2.097 1.00 83.00 707 ARG A CA 1
ATOM 5522 C C . ARG A 1 707 ? 36.374 29.153 -3.290 1.00 83.00 707 ARG A C 1
ATOM 5524 O O . ARG A 1 707 ? 36.698 30.274 -3.676 1.00 83.00 707 ARG A O 1
ATOM 5531 N N . ASN A 1 708 ? 36.886 28.054 -3.848 1.00 85.38 708 ASN A N 1
ATOM 5532 C CA . ASN A 1 708 ? 37.707 28.073 -5.062 1.00 85.38 708 ASN A CA 1
ATOM 5533 C C . ASN A 1 708 ? 36.860 28.139 -6.340 1.00 85.38 708 ASN A C 1
ATOM 5535 O O . ASN A 1 708 ? 37.271 28.800 -7.292 1.00 85.38 708 ASN A O 1
ATOM 5539 N N . LEU A 1 709 ? 35.700 27.478 -6.348 1.00 85.94 709 LEU A N 1
ATOM 5540 C CA . LEU A 1 709 ? 34.709 27.549 -7.418 1.00 85.94 709 LEU A CA 1
ATOM 5541 C C . LEU A 1 709 ? 34.075 28.943 -7.471 1.00 85.94 709 LEU A C 1
ATOM 5543 O O . LEU A 1 709 ? 34.140 29.580 -8.516 1.00 85.94 709 LEU A O 1
ATOM 5547 N N . GLU A 1 710 ? 33.589 29.473 -6.346 1.00 87.19 710 GLU A N 1
ATOM 5548 C CA . GLU A 1 710 ? 33.010 30.826 -6.236 1.00 87.19 710 GLU A CA 1
ATOM 5549 C C . GLU A 1 710 ? 33.984 31.903 -6.735 1.00 87.19 710 GLU A C 1
ATOM 5551 O O . GLU A 1 710 ? 33.622 32.750 -7.547 1.00 87.19 710 GLU A O 1
ATOM 5556 N N . ARG A 1 711 ? 35.267 31.819 -6.349 1.00 85.31 711 ARG A N 1
ATOM 5557 C CA . ARG A 1 711 ? 36.319 32.753 -6.802 1.00 85.31 711 ARG A CA 1
ATOM 5558 C C . ARG A 1 711 ? 36.628 32.667 -8.304 1.00 85.31 711 ARG A C 1
ATOM 5560 O O . ARG A 1 711 ? 37.215 33.599 -8.842 1.00 85.31 711 ARG A O 1
ATOM 5567 N N . LYS A 1 712 ? 36.318 31.552 -8.972 1.00 84.31 712 LYS A N 1
ATOM 5568 C CA . LYS A 1 712 ? 36.611 31.340 -10.403 1.00 84.31 712 LYS A CA 1
ATOM 5569 C C . LYS A 1 712 ? 35.377 31.527 -11.292 1.00 84.31 712 LYS A C 1
ATOM 5571 O O . LYS A 1 712 ? 35.546 31.905 -12.446 1.00 84.31 712 LYS A O 1
ATOM 5576 N N . LEU A 1 713 ? 34.181 31.280 -10.755 1.00 82.62 713 LEU A N 1
ATOM 5577 C CA . LEU A 1 713 ? 32.881 31.498 -11.398 1.00 82.62 713 LEU A CA 1
ATOM 5578 C C . LEU A 1 713 ? 32.363 32.931 -11.219 1.00 82.62 713 LEU A C 1
ATOM 5580 O O . LEU A 1 713 ? 31.616 33.390 -12.071 1.00 82.62 713 LEU A O 1
ATOM 5584 N N . GLU A 1 714 ? 32.777 33.624 -10.150 1.00 83.38 714 GLU A N 1
ATOM 5585 C CA . GLU A 1 714 ? 32.291 34.960 -9.752 1.00 83.38 714 GLU A CA 1
ATOM 5586 C C . GLU A 1 714 ? 30.795 34.964 -9.348 1.00 83.38 714 GLU A C 1
ATOM 5588 O O . GLU A 1 714 ? 30.130 35.995 -9.385 1.00 83.38 714 GLU A O 1
ATOM 5593 N N . LEU A 1 715 ? 30.280 33.799 -8.924 1.00 81.56 715 LEU A N 1
ATOM 5594 C CA . LEU A 1 715 ? 28.867 33.501 -8.642 1.00 81.56 715 LEU A CA 1
ATOM 5595 C C . LEU A 1 715 ? 28.708 32.688 -7.342 1.00 81.56 715 LEU A C 1
ATOM 5597 O O . LEU A 1 715 ? 29.652 32.014 -6.919 1.00 81.56 715 LEU A O 1
ATOM 5601 N N . ARG A 1 716 ? 27.509 32.698 -6.731 1.00 84.31 716 ARG A N 1
ATOM 5602 C CA . ARG A 1 716 ? 27.184 31.866 -5.549 1.00 84.31 716 ARG A CA 1
ATOM 5603 C C . ARG A 1 716 ? 27.210 30.388 -5.945 1.00 84.31 716 ARG A C 1
ATOM 5605 O O . ARG A 1 716 ? 26.511 29.994 -6.879 1.00 84.31 716 ARG A O 1
ATOM 5612 N N . VAL A 1 717 ? 27.949 29.558 -5.206 1.00 86.19 717 VAL A N 1
ATOM 5613 C CA . VAL A 1 717 ? 27.958 28.100 -5.412 1.00 86.19 717 VAL A CA 1
ATOM 5614 C C . VAL A 1 717 ? 27.233 27.423 -4.257 1.00 86.19 717 VAL A C 1
ATOM 5616 O O . VAL A 1 717 ? 27.586 27.609 -3.093 1.00 86.19 717 VAL A O 1
ATOM 5619 N N . VAL A 1 718 ? 26.220 26.623 -4.578 1.00 83.88 718 VAL A N 1
ATOM 5620 C CA . VAL A 1 718 ? 25.395 25.882 -3.614 1.00 83.88 718 VAL A CA 1
ATOM 5621 C C . VAL A 1 718 ? 25.656 24.390 -3.805 1.00 83.88 718 VAL A C 1
ATOM 5623 O O . VAL A 1 718 ? 25.643 23.907 -4.935 1.00 83.88 718 VAL A O 1
ATOM 5626 N N . ASP A 1 719 ? 25.904 23.654 -2.720 1.00 87.56 719 ASP A N 1
ATOM 5627 C CA . ASP A 1 719 ? 25.953 22.187 -2.762 1.00 87.56 719 ASP A CA 1
ATOM 5628 C C . ASP A 1 719 ? 24.604 21.566 -2.365 1.00 87.56 719 ASP A C 1
ATOM 5630 O O . ASP A 1 719 ? 23.750 22.230 -1.769 1.00 87.56 719 ASP A O 1
ATOM 5634 N N . ARG A 1 720 ? 24.396 20.286 -2.702 1.00 85.25 720 ARG A N 1
ATOM 5635 C CA . ARG A 1 720 ? 23.154 19.546 -2.409 1.00 85.25 720 ARG A CA 1
ATOM 5636 C C . ARG A 1 720 ? 22.699 19.686 -0.948 1.00 85.25 720 ARG A C 1
ATOM 5638 O O . ARG A 1 720 ? 21.498 19.735 -0.700 1.00 85.25 720 ARG A O 1
ATOM 5645 N N . VAL A 1 721 ? 23.618 19.758 0.018 1.00 83.62 721 VAL A N 1
ATOM 5646 C CA . VAL A 1 721 ? 23.260 19.841 1.445 1.00 83.62 721 VAL A CA 1
ATOM 5647 C C . VAL A 1 721 ? 22.728 21.234 1.783 1.00 83.62 721 VAL A C 1
ATOM 5649 O O . VAL A 1 721 ? 21.705 21.339 2.453 1.00 83.62 721 VAL A O 1
ATOM 5652 N N . ALA A 1 722 ? 23.364 22.293 1.276 1.00 81.38 722 ALA A N 1
ATOM 5653 C CA . ALA A 1 722 ? 22.857 23.657 1.424 1.00 81.38 722 ALA A CA 1
ATOM 5654 C C . ALA A 1 722 ? 21.478 23.836 0.755 1.00 81.38 722 ALA A C 1
ATOM 5656 O O . ALA A 1 722 ? 20.578 24.404 1.368 1.00 81.38 722 ALA A O 1
ATOM 5657 N N . LEU A 1 723 ? 21.272 23.284 -0.449 1.00 82.50 723 LEU A N 1
ATOM 5658 C CA . LEU A 1 723 ? 19.971 23.329 -1.132 1.00 82.50 723 LEU A CA 1
ATOM 5659 C C . LEU A 1 723 ? 18.862 22.630 -0.331 1.00 82.50 723 LEU A C 1
ATOM 5661 O O . LEU A 1 723 ? 17.762 23.161 -0.215 1.00 82.50 723 LEU A O 1
ATOM 5665 N N . ILE A 1 724 ? 19.142 21.447 0.226 1.00 82.25 724 ILE A N 1
ATOM 5666 C CA . ILE A 1 724 ? 18.174 20.701 1.045 1.00 82.25 724 ILE A CA 1
ATOM 5667 C C . ILE A 1 724 ? 17.763 21.516 2.280 1.00 82.25 724 ILE A C 1
ATOM 5669 O O . ILE A 1 724 ? 16.576 21.577 2.599 1.00 82.25 724 ILE A O 1
ATOM 5673 N N . LEU A 1 725 ? 18.715 22.176 2.945 1.00 83.94 725 LEU A N 1
ATOM 5674 C CA . LEU A 1 725 ? 18.435 23.022 4.107 1.00 83.94 725 LEU A CA 1
ATOM 5675 C C . LEU A 1 725 ? 17.610 24.267 3.737 1.00 83.94 725 LEU A C 1
ATOM 5677 O O . LEU A 1 725 ? 16.634 24.559 4.425 1.00 83.94 725 LEU A O 1
ATOM 5681 N N . ASP A 1 726 ? 17.926 24.938 2.625 1.00 79.19 726 ASP A N 1
ATOM 5682 C CA . ASP A 1 726 ? 17.144 26.081 2.126 1.00 79.19 726 ASP A CA 1
ATOM 5683 C C . ASP A 1 726 ? 15.702 25.652 1.742 1.00 79.19 726 ASP A C 1
ATOM 5685 O O . ASP A 1 726 ? 14.741 26.365 2.040 1.00 79.19 726 ASP A O 1
ATOM 5689 N N . ILE A 1 727 ? 15.507 24.451 1.175 1.00 78.88 727 ILE A N 1
ATOM 5690 C CA . ILE A 1 727 ? 14.172 23.878 0.893 1.00 78.88 727 ILE A CA 1
ATOM 5691 C C . ILE A 1 727 ? 13.401 23.558 2.182 1.00 78.88 727 ILE A C 1
ATOM 5693 O O . ILE A 1 727 ? 12.197 23.819 2.251 1.00 78.88 727 ILE A O 1
ATOM 5697 N N . PHE A 1 728 ? 14.058 23.006 3.207 1.00 76.69 728 PHE A N 1
ATOM 5698 C CA . PHE A 1 728 ? 13.415 22.770 4.502 1.00 76.69 728 PHE A CA 1
ATOM 5699 C C . PHE A 1 728 ? 13.040 24.084 5.198 1.00 76.69 728 PHE A C 1
ATOM 5701 O O . PHE A 1 728 ? 11.952 24.162 5.765 1.00 76.69 728 PHE A O 1
ATOM 5708 N N . ALA A 1 729 ? 13.862 25.133 5.098 1.00 77.38 729 ALA A N 1
ATOM 5709 C CA . ALA A 1 729 ? 13.573 26.437 5.699 1.00 77.38 729 ALA A CA 1
ATOM 5710 C C . ALA A 1 729 ? 12.315 27.077 5.084 1.00 77.38 729 ALA A C 1
ATOM 5712 O O . ALA A 1 729 ? 11.473 27.612 5.801 1.00 77.38 729 ALA A O 1
ATOM 5713 N N . LEU A 1 730 ? 12.133 26.932 3.765 1.00 73.75 730 LEU A N 1
ATOM 5714 C CA . LEU A 1 730 ? 10.930 27.367 3.044 1.00 73.75 730 LEU A CA 1
ATOM 5715 C C . LEU A 1 730 ? 9.667 26.544 3.372 1.00 73.75 730 LEU A C 1
ATOM 5717 O O . LEU A 1 730 ? 8.560 26.995 3.081 1.00 73.75 730 LEU A O 1
ATOM 5721 N N . ARG A 1 731 ? 9.806 25.340 3.946 1.00 73.12 731 ARG A N 1
ATOM 5722 C CA . ARG A 1 731 ? 8.689 24.419 4.244 1.00 73.12 731 ARG A CA 1
ATOM 5723 C C . ARG A 1 731 ? 8.391 24.248 5.737 1.00 73.12 731 ARG A C 1
ATOM 5725 O O . ARG A 1 731 ? 7.333 23.726 6.082 1.00 73.12 731 ARG A O 1
ATOM 5732 N N . ALA A 1 732 ? 9.275 24.689 6.628 1.00 78.50 732 ALA A N 1
ATOM 5733 C CA . ALA A 1 732 ? 9.079 24.615 8.071 1.00 78.50 732 ALA A CA 1
ATOM 5734 C C . ALA A 1 732 ? 7.982 25.595 8.525 1.00 78.50 732 ALA A C 1
ATOM 5736 O O . ALA A 1 732 ? 8.189 26.807 8.550 1.00 78.50 732 ALA A O 1
ATOM 5737 N N . GLN A 1 733 ? 6.803 25.084 8.896 1.00 65.75 733 GLN A N 1
ATOM 5738 C CA . GLN A 1 733 ? 5.686 25.927 9.349 1.00 65.75 733 GLN A CA 1
ATOM 5739 C C . GLN A 1 733 ? 5.650 26.127 10.873 1.00 65.75 733 GLN A C 1
ATOM 5741 O O . GLN A 1 733 ? 5.412 27.250 11.325 1.00 65.75 733 GLN A O 1
ATOM 5746 N N . SER A 1 734 ? 5.938 25.085 11.664 1.00 74.12 734 SER A N 1
ATOM 5747 C CA . SER A 1 734 ? 5.951 25.161 13.132 1.00 74.12 734 SER A CA 1
ATOM 5748 C C . SER A 1 734 ? 7.143 25.965 13.667 1.00 74.12 734 SER A C 1
ATOM 5750 O O . SER A 1 734 ? 8.217 25.993 13.065 1.00 74.12 734 SER A O 1
ATOM 5752 N N . HIS A 1 735 ? 6.968 26.611 14.824 1.00 61.69 735 HIS A N 1
ATOM 5753 C CA . HIS A 1 735 ? 8.021 27.401 15.476 1.00 61.69 735 HIS A CA 1
ATOM 5754 C C . HIS A 1 735 ? 9.258 26.549 15.812 1.00 61.69 735 HIS A C 1
ATOM 5756 O O . HIS A 1 735 ? 10.387 26.941 15.531 1.00 61.69 735 HIS A O 1
ATOM 5762 N N . GLU A 1 736 ? 9.041 25.343 16.341 1.00 68.88 736 GLU A N 1
ATOM 5763 C CA . GLU A 1 736 ? 10.112 24.391 16.640 1.00 68.88 736 GLU A CA 1
ATOM 5764 C C . GLU A 1 736 ? 10.807 23.882 15.367 1.00 68.88 736 GLU A C 1
ATOM 5766 O O . GLU A 1 736 ? 12.033 23.854 15.312 1.00 68.88 736 GLU A O 1
ATOM 5771 N N . GLY A 1 737 ? 10.049 23.559 14.311 1.00 67.75 737 GLY A N 1
ATOM 5772 C CA . GLY A 1 737 ? 10.623 23.123 13.036 1.00 67.75 737 GLY A CA 1
ATOM 5773 C C . GLY A 1 737 ? 11.488 24.201 12.377 1.00 67.75 737 GLY A C 1
ATOM 5774 O O . GLY A 1 737 ? 12.544 23.885 11.835 1.00 67.75 737 GLY A O 1
ATOM 5775 N N . LYS A 1 738 ? 11.091 25.479 12.476 1.00 70.06 738 LYS A N 1
ATOM 5776 C CA . LYS A 1 738 ? 11.906 26.617 12.022 1.00 70.06 738 LYS A CA 1
ATOM 5777 C C . LYS A 1 738 ? 13.224 26.686 12.793 1.00 70.06 738 LYS A C 1
ATOM 5779 O O . LYS A 1 738 ? 14.272 26.688 12.161 1.00 70.06 738 LYS A O 1
ATOM 5784 N N . LEU A 1 739 ? 13.181 26.634 14.128 1.00 71.94 739 LEU A N 1
ATOM 5785 C CA . LEU A 1 739 ? 14.384 26.650 14.973 1.00 71.94 739 LEU A CA 1
ATOM 5786 C C . LEU A 1 739 ? 15.325 25.461 14.705 1.00 71.94 739 LEU A C 1
ATOM 5788 O O . LEU A 1 739 ? 16.542 25.637 14.687 1.00 71.94 739 LEU A O 1
ATOM 5792 N N . GLN A 1 740 ? 14.791 24.257 14.470 1.00 73.62 740 GLN A N 1
ATOM 5793 C CA . GLN A 1 740 ? 15.602 23.077 14.144 1.00 73.62 740 GLN A CA 1
ATOM 5794 C C . GLN A 1 740 ? 16.310 23.217 12.783 1.00 73.62 740 GLN A C 1
ATOM 5796 O O . GLN A 1 740 ? 17.493 22.888 12.668 1.00 73.62 740 GLN A O 1
ATOM 5801 N N . VAL A 1 741 ? 15.623 23.738 11.758 1.00 80.44 741 VAL A N 1
ATOM 5802 C CA . VAL A 1 741 ? 16.222 23.954 10.428 1.00 80.44 741 VAL A CA 1
ATOM 5803 C C . VAL A 1 741 ? 17.192 25.138 10.427 1.00 80.44 741 VAL A C 1
ATOM 5805 O O . VAL A 1 741 ? 18.270 25.032 9.845 1.00 80.44 741 VAL A O 1
ATOM 5808 N N . GLU A 1 742 ? 16.869 26.225 11.128 1.00 74.38 742 GLU A N 1
ATOM 5809 C CA . GLU A 1 742 ? 17.751 27.381 11.316 1.00 74.38 742 GLU A CA 1
ATOM 5810 C C . GLU A 1 742 ? 19.048 26.971 12.030 1.00 74.38 742 GLU A C 1
ATOM 5812 O O . GLU A 1 742 ? 20.142 27.302 11.572 1.00 74.38 742 GLU A O 1
ATOM 5817 N N . LEU A 1 743 ? 18.959 26.146 13.081 1.00 78.44 743 LEU A N 1
ATOM 5818 C CA . LEU A 1 743 ? 20.125 25.554 13.740 1.00 78.44 743 LEU A CA 1
ATOM 5819 C C . LEU A 1 743 ? 20.964 24.701 12.771 1.00 78.44 743 LEU A C 1
ATOM 5821 O O . LEU A 1 743 ? 22.193 24.791 12.788 1.00 78.44 743 LEU A O 1
ATOM 5825 N N . ALA A 1 744 ? 20.333 23.907 11.902 1.00 75.25 744 ALA A N 1
ATOM 5826 C CA . ALA A 1 744 ? 21.034 23.097 10.905 1.00 75.25 744 ALA A CA 1
ATOM 5827 C C . ALA A 1 744 ? 21.706 23.951 9.806 1.00 75.25 744 ALA A C 1
ATOM 5829 O O . ALA A 1 744 ? 22.851 23.677 9.429 1.00 75.25 744 ALA A O 1
ATOM 5830 N N . GLN A 1 745 ? 21.057 25.027 9.340 1.00 76.81 745 GLN A N 1
ATOM 5831 C CA . GLN A 1 745 ? 21.662 26.028 8.450 1.00 76.81 745 GLN A CA 1
ATOM 5832 C C . GLN A 1 745 ? 22.859 26.710 9.125 1.00 76.81 745 GLN A C 1
ATOM 5834 O O . GLN A 1 745 ? 23.940 26.768 8.536 1.00 76.81 745 GLN A O 1
ATOM 5839 N N . LEU A 1 746 ? 22.719 27.156 10.377 1.00 74.25 746 LEU A N 1
ATOM 5840 C CA . LEU A 1 746 ? 23.803 27.773 11.146 1.00 74.25 746 LEU A CA 1
ATOM 5841 C C . LEU A 1 746 ? 24.987 26.813 11.341 1.00 74.25 746 LEU A C 1
ATOM 5843 O O . LEU A 1 746 ? 26.134 27.213 11.135 1.00 74.25 746 LEU A O 1
ATOM 5847 N N . GLN A 1 747 ? 24.745 25.539 11.662 1.00 74.88 747 GLN A N 1
ATOM 5848 C CA . GLN A 1 747 ? 25.796 24.518 11.774 1.00 74.88 747 GLN A CA 1
ATOM 5849 C C . GLN A 1 747 ? 26.520 24.285 10.438 1.00 74.88 747 GLN A C 1
ATOM 5851 O O . GLN A 1 747 ? 27.753 24.268 10.396 1.00 74.88 747 GLN A O 1
ATOM 5856 N N . HIS A 1 748 ? 25.778 24.177 9.331 1.00 77.75 748 HIS A N 1
ATOM 5857 C CA . HIS A 1 748 ? 26.358 24.041 7.995 1.00 77.75 748 HIS A CA 1
ATOM 5858 C C . HIS A 1 748 ? 27.230 25.260 7.631 1.00 77.75 748 HIS A C 1
ATOM 5860 O O . HIS A 1 748 ? 28.377 25.104 7.194 1.00 77.75 748 HIS A O 1
ATOM 5866 N N . LEU A 1 749 ? 26.721 26.474 7.871 1.00 71.38 749 LEU A N 1
ATOM 5867 C CA . LEU A 1 749 ? 27.416 27.741 7.624 1.00 71.38 749 LEU A CA 1
ATOM 5868 C C . LEU A 1 749 ? 28.641 27.936 8.527 1.00 71.38 749 LEU A C 1
ATOM 5870 O O . LEU A 1 749 ? 29.651 28.462 8.061 1.00 71.38 749 LEU A O 1
ATOM 5874 N N . THR A 1 750 ? 28.613 27.461 9.776 1.00 66.81 750 THR A N 1
ATOM 5875 C CA . THR A 1 750 ? 29.720 27.595 10.746 1.00 66.81 750 THR A CA 1
ATOM 5876 C C . THR A 1 750 ? 31.038 27.040 10.199 1.00 66.81 750 THR A C 1
ATOM 5878 O O . THR A 1 750 ? 32.094 27.632 10.403 1.00 66.81 750 THR A O 1
ATOM 5881 N N . SER A 1 751 ? 30.985 25.955 9.420 1.00 60.12 751 SER A N 1
ATOM 5882 C CA . SER A 1 751 ? 32.169 25.357 8.782 1.00 60.12 751 SER A CA 1
ATOM 5883 C C . SER A 1 751 ? 32.699 26.118 7.548 1.00 60.12 751 SER A C 1
ATOM 5885 O O . SER A 1 751 ? 33.772 25.794 7.032 1.00 60.12 751 SER A O 1
ATOM 5887 N N . ARG A 1 752 ? 31.956 27.122 7.059 1.00 66.31 752 ARG A N 1
ATOM 5888 C CA . ARG A 1 752 ? 32.187 27.825 5.780 1.00 66.31 752 ARG A CA 1
ATOM 5889 C C . ARG A 1 752 ? 32.357 29.346 5.928 1.00 66.31 752 ARG A C 1
ATOM 5891 O O . ARG A 1 752 ? 32.954 29.970 5.050 1.00 66.31 752 ARG A O 1
ATOM 5898 N N . LEU A 1 753 ? 31.896 29.942 7.033 1.00 54.72 753 LEU A N 1
ATOM 5899 C CA . LEU A 1 753 ? 31.962 31.382 7.315 1.00 54.72 753 LEU A CA 1
ATOM 5900 C C . LEU A 1 753 ? 33.390 31.949 7.203 1.00 54.72 753 LEU A C 1
ATOM 5902 O O . LEU A 1 753 ? 34.221 31.795 8.094 1.00 54.72 753 LEU A O 1
ATOM 5906 N N . THR A 1 754 ? 33.669 32.691 6.125 1.00 42.16 754 THR A N 1
ATOM 5907 C CA . THR A 1 754 ? 34.826 33.601 6.066 1.00 42.16 754 THR A CA 1
ATOM 5908 C C . THR A 1 754 ? 34.466 34.925 5.382 1.00 42.16 754 THR A C 1
ATOM 5910 O O . THR A 1 754 ? 34.414 34.993 4.162 1.00 42.16 754 THR A O 1
ATOM 5913 N N . ARG A 1 755 ? 34.308 35.984 6.195 1.00 38.41 755 ARG A N 1
ATOM 5914 C CA . ARG A 1 755 ? 34.119 37.408 5.827 1.00 38.41 755 ARG A CA 1
ATOM 5915 C C . ARG A 1 755 ? 32.890 37.775 4.976 1.00 38.41 755 ARG A C 1
ATOM 5917 O O . ARG A 1 755 ? 32.980 37.847 3.757 1.00 38.41 755 ARG A O 1
ATOM 5924 N N . MET A 1 756 ? 31.846 38.268 5.645 1.00 29.45 756 MET A N 1
ATOM 5925 C CA . MET A 1 756 ? 31.037 39.383 5.131 1.00 29.45 756 MET A CA 1
ATOM 5926 C C . MET A 1 756 ? 30.335 40.117 6.291 1.00 29.45 756 MET A C 1
ATOM 5928 O O . MET A 1 756 ? 29.411 39.557 6.861 1.00 29.45 756 MET A O 1
ATOM 5932 N N . TRP A 1 757 ? 30.769 41.356 6.590 1.00 31.91 757 TRP A N 1
ATOM 5933 C CA . TRP A 1 757 ? 30.173 42.331 7.541 1.00 31.91 757 TRP A CA 1
ATOM 5934 C C . TRP A 1 757 ? 30.126 41.875 9.028 1.00 31.91 757 TRP A C 1
ATOM 5936 O O . TRP A 1 757 ? 29.706 40.774 9.337 1.00 31.91 757 TRP A O 1
ATOM 5946 N N . THR A 1 758 ? 30.542 42.609 10.069 1.00 33.16 758 THR A N 1
ATOM 5947 C CA . THR A 1 758 ? 31.101 43.967 10.248 1.00 33.16 758 THR A CA 1
ATOM 5948 C C . THR A 1 758 ? 30.239 45.134 9.770 1.00 33.16 758 THR A C 1
ATOM 5950 O O . THR A 1 758 ? 30.672 45.875 8.891 1.00 33.16 758 THR A O 1
ATOM 5953 N N . HIS A 1 759 ? 29.056 45.337 10.371 1.00 33.03 759 HIS A N 1
ATOM 5954 C CA . HIS A 1 759 ? 28.392 46.656 10.330 1.00 33.03 759 HIS A CA 1
ATOM 5955 C C . HIS A 1 759 ? 27.417 47.010 11.484 1.00 33.03 759 HIS A C 1
ATOM 5957 O O . HIS A 1 759 ? 26.766 48.050 11.412 1.00 33.03 759 HIS A O 1
ATOM 5963 N N . LEU A 1 760 ? 27.331 46.209 12.560 1.00 26.06 760 LEU A N 1
ATOM 5964 C CA . LEU A 1 760 ? 26.457 46.468 13.723 1.00 26.06 760 LEU A CA 1
ATOM 5965 C C . LEU A 1 760 ? 27.191 46.316 15.071 1.00 26.06 760 LEU A C 1
ATOM 5967 O O . LEU A 1 760 ? 26.931 45.404 15.845 1.00 26.06 760 LEU A O 1
ATOM 5971 N N . GLU A 1 761 ? 28.081 47.262 15.372 1.00 27.83 761 GLU A N 1
ATOM 5972 C CA . GLU A 1 761 ? 28.507 47.552 16.749 1.00 27.83 761 GLU A CA 1
ATOM 5973 C C . GLU A 1 761 ? 28.540 49.068 16.982 1.00 27.83 761 GLU A C 1
ATOM 5975 O O . GLU A 1 761 ? 29.499 49.738 16.589 1.00 27.83 761 GLU A O 1
ATOM 5980 N N . ARG A 1 762 ? 27.519 49.616 17.663 1.00 27.38 762 ARG A N 1
ATOM 5981 C CA . ARG A 1 762 ? 27.676 50.792 18.542 1.00 27.38 762 ARG A CA 1
ATOM 5982 C C . ARG A 1 762 ? 26.442 51.078 19.412 1.00 27.38 762 ARG A C 1
ATOM 5984 O O . ARG A 1 762 ? 25.349 51.241 18.899 1.00 27.38 762 ARG A O 1
ATOM 5991 N N . GLN A 1 763 ? 26.732 51.308 20.699 1.00 25.56 763 GLN A N 1
ATOM 5992 C CA . GLN A 1 763 ? 25.903 51.911 21.763 1.00 25.56 763 GLN A CA 1
ATOM 5993 C C . GLN A 1 763 ? 24.831 51.045 22.474 1.00 25.56 763 GLN A C 1
ATOM 5995 O O . GLN A 1 763 ? 23.880 50.588 21.865 1.00 25.56 763 GLN A O 1
ATOM 6000 N N . LYS A 1 764 ? 25.027 50.923 23.806 1.00 24.03 764 LYS A N 1
ATOM 6001 C CA . LYS A 1 764 ? 24.092 51.087 24.957 1.00 24.03 764 LYS A CA 1
ATOM 6002 C C . LYS A 1 764 ? 22.630 50.572 24.845 1.00 24.03 764 LYS A C 1
ATOM 6004 O O . LYS A 1 764 ? 21.943 50.923 23.905 1.00 24.03 764 LYS A O 1
ATOM 6009 N N . GLY A 1 765 ? 22.014 49.911 25.838 1.00 24.48 765 GLY A N 1
ATOM 6010 C CA . GLY A 1 765 ? 22.502 49.333 27.105 1.00 24.48 765 GLY A CA 1
ATOM 6011 C C . GLY A 1 765 ? 21.653 49.665 28.355 1.00 24.48 765 GLY A C 1
ATOM 6012 O O . GLY A 1 765 ? 21.684 50.806 28.799 1.00 24.48 765 GLY A O 1
ATOM 6013 N N . GLY A 1 766 ? 21.032 48.650 28.985 1.00 25.30 766 GLY A N 1
ATOM 6014 C CA . GLY A 1 766 ? 20.657 48.639 30.419 1.00 25.30 766 GLY A CA 1
ATOM 6015 C C . GLY A 1 766 ? 19.169 48.773 30.838 1.00 25.30 766 GLY A C 1
ATOM 6016 O O . GLY A 1 766 ? 18.604 49.848 30.743 1.00 25.30 766 GLY A O 1
ATOM 6017 N N . ILE A 1 767 ? 18.642 47.708 31.476 1.00 27.52 767 ILE A N 1
ATOM 6018 C CA . ILE A 1 767 ? 17.706 47.686 32.642 1.00 27.52 767 ILE A CA 1
ATOM 6019 C C . ILE A 1 767 ? 16.245 48.230 32.507 1.00 27.52 767 ILE A C 1
ATOM 6021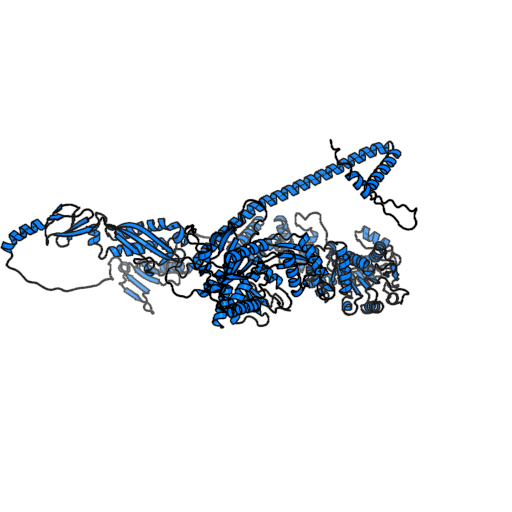 O O . ILE A 1 767 ? 16.026 49.429 32.596 1.00 27.52 767 ILE A O 1
ATOM 6025 N N . GLY A 1 768 ? 15.239 47.329 32.599 1.00 29.36 768 GLY A N 1
ATOM 6026 C CA . GLY A 1 768 ? 14.236 47.372 33.703 1.00 29.36 768 GLY A CA 1
ATOM 6027 C C . GLY A 1 768 ? 12.723 47.672 33.481 1.00 29.36 768 GLY A C 1
ATOM 6028 O O . GLY A 1 768 ? 12.339 48.824 33.372 1.00 29.36 768 GLY A O 1
ATOM 6029 N N . MET A 1 769 ? 11.874 46.646 33.708 1.00 27.61 769 MET A N 1
ATOM 6030 C CA . MET A 1 769 ? 10.470 46.675 34.231 1.00 27.61 769 MET A CA 1
ATOM 6031 C C . MET A 1 769 ? 9.278 47.266 33.411 1.00 27.61 769 MET A C 1
ATOM 6033 O O . MET A 1 769 ? 9.442 47.858 32.354 1.00 27.61 769 MET A O 1
ATOM 6037 N N . ARG A 1 770 ? 8.043 46.964 33.882 1.00 37.88 770 ARG A N 1
ATOM 6038 C CA . ARG A 1 770 ? 6.703 47.202 33.267 1.00 37.88 770 ARG A CA 1
ATOM 6039 C C . ARG A 1 770 ? 6.059 48.550 33.674 1.00 37.88 770 ARG A C 1
ATOM 6041 O O . ARG A 1 770 ? 6.370 49.062 34.746 1.00 37.88 770 ARG A O 1
ATOM 6048 N N . GLY A 1 771 ? 5.078 49.035 32.892 1.00 32.25 771 GLY A N 1
ATOM 6049 C CA . GLY A 1 771 ? 4.225 50.210 33.186 1.00 32.25 771 GLY A CA 1
ATOM 6050 C C . GLY A 1 771 ? 2.733 50.043 32.782 1.00 32.25 771 GLY A C 1
ATOM 6051 O O . GLY A 1 771 ? 2.423 49.013 32.183 1.00 32.25 771 GLY A O 1
ATOM 6052 N N . PRO A 1 772 ? 1.818 50.982 33.148 1.00 32.84 772 PRO A N 1
ATOM 6053 C CA . PRO A 1 772 ? 0.389 50.672 33.382 1.00 32.84 772 PRO A CA 1
ATOM 6054 C C . PRO A 1 772 ? -0.669 51.579 32.689 1.00 32.84 772 PRO A C 1
ATOM 6056 O O . PRO A 1 772 ? -0.357 52.657 32.195 1.00 32.84 772 PRO A O 1
ATOM 6059 N N . ASP A 1 773 ? -1.947 51.182 32.771 1.00 40.94 773 ASP A N 1
ATOM 6060 C CA . ASP A 1 773 ? -3.108 51.674 31.988 1.00 40.94 773 ASP A CA 1
ATOM 6061 C C . ASP A 1 773 ? -3.616 53.119 32.236 1.00 40.94 773 ASP A C 1
ATOM 6063 O O . ASP A 1 773 ? -4.580 53.546 31.598 1.00 40.94 773 ASP A O 1
ATOM 6067 N N . LEU A 1 774 ? -3.020 53.894 33.150 1.00 46.38 774 LEU A N 1
ATOM 6068 C CA . LEU A 1 774 ? -3.357 55.315 33.350 1.00 46.38 774 LEU A CA 1
ATOM 6069 C C . LEU A 1 774 ? -2.162 56.083 33.927 1.00 46.38 774 LEU A C 1
ATOM 6071 O O . LEU A 1 774 ? -1.590 55.670 34.939 1.00 46.38 774 LEU A O 1
ATOM 6075 N N . LEU A 1 775 ? -1.804 57.227 33.330 1.00 53.53 775 LEU A N 1
ATOM 6076 C CA . LEU A 1 775 ? -0.542 57.910 33.633 1.00 53.53 775 LEU A CA 1
ATOM 6077 C C . LEU A 1 775 ? -0.736 59.283 34.305 1.00 53.53 775 LEU A C 1
ATOM 6079 O O . LEU A 1 775 ? -0.951 60.315 33.666 1.00 53.53 775 LEU A O 1
ATOM 6083 N N . LEU A 1 776 ? -0.623 59.300 35.636 1.00 54.44 776 LEU A N 1
ATOM 6084 C CA . LEU A 1 776 ? -0.613 60.516 36.457 1.00 54.44 776 LEU A CA 1
ATOM 6085 C C . LEU A 1 776 ? 0.781 61.162 36.443 1.00 54.44 776 LEU A C 1
ATOM 6087 O O . LEU A 1 776 ? 1.663 60.787 37.217 1.00 54.44 776 LEU A O 1
ATOM 6091 N N . HIS A 1 777 ? 0.983 62.149 35.572 1.00 72.19 777 HIS A N 1
ATOM 6092 C CA . HIS A 1 777 ? 2.247 62.878 35.468 1.00 72.19 777 HIS A CA 1
ATOM 6093 C C . HIS A 1 777 ? 2.302 63.956 36.561 1.00 72.19 777 HIS A C 1
ATOM 6095 O O . HIS A 1 777 ? 1.819 65.075 36.380 1.00 72.19 777 HIS A O 1
ATOM 6101 N N . VAL A 1 778 ? 2.862 63.610 37.723 1.00 66.50 778 VAL A N 1
ATOM 6102 C CA . VAL A 1 778 ? 3.073 64.561 38.827 1.00 66.50 778 VAL A CA 1
ATOM 6103 C C . VAL A 1 778 ? 4.311 65.411 38.546 1.00 66.50 778 VAL A C 1
ATOM 6105 O O . VAL A 1 778 ? 5.389 64.881 38.294 1.00 66.50 778 VAL A O 1
ATOM 6108 N N . VAL A 1 779 ? 4.154 66.731 38.607 1.00 73.25 779 VAL A N 1
ATOM 6109 C CA . VAL A 1 779 ? 5.158 67.719 38.207 1.00 73.25 779 VAL A CA 1
ATOM 6110 C C . VAL A 1 779 ? 5.403 68.702 39.353 1.00 73.25 779 VAL A C 1
ATOM 6112 O O . VAL A 1 779 ? 4.461 69.228 39.948 1.00 73.25 779 VAL A O 1
ATOM 6115 N N . ASP A 1 780 ? 6.673 68.981 39.651 1.00 78.12 780 ASP A N 1
ATOM 6116 C CA . ASP A 1 780 ? 7.053 70.048 40.582 1.00 78.12 780 ASP A CA 1
ATOM 6117 C C . ASP A 1 780 ? 6.824 71.415 39.920 1.00 78.12 780 ASP A C 1
ATOM 6119 O O . ASP A 1 780 ? 7.462 71.755 38.918 1.00 78.12 780 ASP A O 1
ATOM 6123 N N . ALA A 1 781 ? 5.892 72.197 40.464 1.00 73.62 781 ALA A N 1
ATOM 6124 C CA . ALA A 1 781 ? 5.513 73.480 39.890 1.00 73.62 781 ALA A CA 1
ATOM 6125 C C . ALA A 1 781 ? 6.632 74.539 39.968 1.00 73.62 781 ALA A C 1
ATOM 6127 O O . ALA A 1 781 ? 6.594 75.491 39.187 1.00 73.62 781 ALA A O 1
ATOM 6128 N N . ALA A 1 782 ? 7.609 74.376 40.871 1.00 70.06 782 ALA A N 1
ATOM 6129 C CA . ALA A 1 782 ? 8.649 75.364 41.174 1.00 70.06 782 ALA A CA 1
ATOM 6130 C C . ALA A 1 782 ? 9.997 75.116 40.458 1.00 70.06 782 ALA A C 1
ATOM 6132 O O . ALA A 1 782 ? 10.925 75.913 40.604 1.00 70.06 782 ALA A O 1
ATOM 6133 N N . ASN A 1 783 ? 10.139 74.032 39.685 1.00 74.94 783 ASN A N 1
ATOM 6134 C CA . ASN A 1 783 ? 11.376 73.731 38.953 1.00 74.94 783 ASN A CA 1
ATOM 6135 C C . ASN A 1 783 ? 11.510 74.605 37.677 1.00 74.94 783 ASN A C 1
ATOM 6137 O O . ASN A 1 783 ? 10.628 74.550 36.822 1.00 74.94 783 ASN A O 1
ATOM 6141 N N . PRO A 1 784 ? 12.610 75.358 37.463 1.00 71.50 784 PRO A N 1
ATOM 6142 C CA . PRO A 1 784 ? 12.797 76.147 36.241 1.00 71.50 784 PRO A CA 1
ATOM 6143 C C . PRO A 1 784 ? 12.996 75.323 34.951 1.00 71.50 784 PRO A C 1
ATOM 6145 O O . PRO A 1 784 ? 12.753 75.856 33.874 1.00 71.50 784 PRO A O 1
ATOM 6148 N N . GLN A 1 785 ? 13.397 74.045 35.021 1.00 71.50 785 GLN A N 1
ATOM 6149 C CA . GLN A 1 785 ? 13.556 73.161 33.841 1.00 71.50 785 GLN A CA 1
ATOM 6150 C C . GLN A 1 785 ? 12.351 72.235 33.592 1.00 71.50 785 GLN A C 1
ATOM 6152 O O . GLN A 1 785 ? 12.424 71.281 32.817 1.00 71.50 785 GLN A O 1
ATOM 6157 N N . ARG A 1 786 ? 11.225 72.503 34.259 1.00 74.38 786 ARG A N 1
ATOM 6158 C CA . ARG A 1 786 ? 10.013 71.671 34.260 1.00 74.38 786 ARG A CA 1
ATOM 6159 C C . ARG A 1 786 ? 9.528 71.253 32.868 1.00 74.38 786 ARG A C 1
ATOM 6161 O O . ARG A 1 786 ? 9.177 70.095 32.667 1.00 74.38 786 ARG A O 1
ATOM 6168 N N . ASP A 1 787 ? 9.503 72.181 31.917 1.00 73.44 787 ASP A N 1
ATOM 6169 C CA . ASP A 1 787 ? 8.873 71.938 30.614 1.00 73.44 787 ASP A CA 1
ATOM 6170 C C . ASP A 1 787 ? 9.790 71.151 29.653 1.00 73.44 787 ASP A C 1
ATOM 6172 O O . ASP A 1 787 ? 9.289 70.397 28.820 1.00 73.44 787 ASP A O 1
ATOM 6176 N N . GLU A 1 788 ? 11.118 71.215 29.838 1.00 69.31 788 GLU A N 1
ATOM 6177 C CA . GLU A 1 788 ? 12.070 70.292 29.194 1.00 69.31 788 GLU A CA 1
ATOM 6178 C C . GLU A 1 788 ? 11.871 68.863 29.726 1.00 69.31 788 GLU A C 1
ATOM 6180 O O . GLU A 1 788 ? 11.751 67.918 28.947 1.00 69.31 788 GLU A O 1
ATOM 6185 N N . GLN A 1 789 ? 11.743 68.711 31.052 1.00 65.00 789 GLN A N 1
ATOM 6186 C CA . GLN A 1 789 ? 11.530 67.410 31.699 1.00 65.00 789 GLN A CA 1
ATOM 6187 C C . GLN A 1 789 ? 10.212 66.747 31.264 1.00 65.00 789 GLN A C 1
ATOM 6189 O O . GLN A 1 789 ? 10.185 65.541 31.019 1.00 65.00 789 GLN A O 1
ATOM 6194 N N . ILE A 1 790 ? 9.130 67.519 31.094 1.00 75.44 790 ILE A N 1
ATOM 6195 C CA . ILE A 1 790 ? 7.858 66.999 30.561 1.00 75.44 790 ILE A CA 1
ATOM 6196 C C . ILE A 1 790 ? 8.028 66.489 29.120 1.00 75.44 790 ILE A C 1
ATOM 6198 O O . ILE A 1 790 ? 7.521 65.416 28.785 1.00 75.44 790 ILE A O 1
ATOM 6202 N N . ALA A 1 791 ? 8.737 67.237 28.268 1.00 72.06 791 ALA A N 1
ATOM 6203 C CA . ALA A 1 791 ? 8.945 66.870 26.868 1.00 72.06 791 ALA A CA 1
ATOM 6204 C C . ALA A 1 791 ? 9.815 65.609 26.709 1.00 72.06 791 ALA A C 1
ATOM 6206 O O . ALA A 1 791 ? 9.511 64.754 25.876 1.00 72.06 791 ALA A O 1
ATOM 6207 N N . GLU A 1 792 ? 10.857 65.459 27.529 1.00 68.56 792 GLU A N 1
ATOM 6208 C CA . GLU A 1 792 ? 11.726 64.278 27.509 1.00 68.56 792 GLU A CA 1
ATOM 6209 C C . GLU A 1 792 ? 10.978 63.016 27.984 1.00 68.56 792 GLU A C 1
ATOM 6211 O O . GLU A 1 792 ? 11.060 61.974 27.332 1.00 68.56 792 GLU A O 1
ATOM 6216 N N . VAL A 1 793 ? 10.133 63.129 29.020 1.00 63.41 793 VAL A N 1
ATOM 6217 C CA . VAL A 1 793 ? 9.228 62.044 29.453 1.00 63.41 793 VAL A CA 1
ATOM 6218 C C . VAL A 1 793 ? 8.228 61.658 28.358 1.00 63.41 793 VAL A C 1
ATOM 6220 O O . VAL A 1 793 ? 7.992 60.471 28.146 1.00 63.41 793 VAL A O 1
ATOM 6223 N N . HIS A 1 794 ? 7.648 62.618 27.629 1.00 68.81 794 HIS A N 1
ATOM 6224 C CA . HIS A 1 794 ? 6.723 62.302 26.531 1.00 68.81 794 HIS A CA 1
ATOM 6225 C C . HIS A 1 794 ? 7.387 61.489 25.415 1.00 68.81 794 HIS A C 1
ATOM 6227 O O . HIS A 1 794 ? 6.772 60.558 24.904 1.00 68.81 794 HIS A O 1
ATOM 6233 N N . LYS A 1 795 ? 8.644 61.795 25.084 1.00 64.81 795 LYS A N 1
ATOM 6234 C CA . LYS A 1 795 ? 9.388 61.087 24.038 1.00 64.81 795 LYS A CA 1
ATOM 6235 C C . LYS A 1 795 ? 9.669 59.627 24.409 1.00 64.81 795 LYS A C 1
ATOM 6237 O O . LYS A 1 795 ? 9.474 58.732 23.595 1.00 64.81 795 LYS A O 1
ATOM 6242 N N . VAL A 1 796 ? 10.027 59.380 25.672 1.00 55.44 796 VAL A N 1
ATOM 6243 C CA . VAL A 1 796 ? 10.206 58.021 26.215 1.00 55.44 796 VAL A CA 1
ATOM 6244 C C . VAL A 1 796 ? 8.899 57.212 26.181 1.00 55.44 796 VAL A C 1
ATOM 6246 O O . VAL A 1 796 ? 8.948 55.997 26.016 1.00 55.44 796 VAL A O 1
ATOM 6249 N N . LEU A 1 797 ? 7.732 57.858 26.299 1.00 58.22 797 LEU A N 1
ATOM 6250 C CA . LEU A 1 797 ? 6.426 57.187 26.220 1.00 58.22 797 LEU A CA 1
ATOM 6251 C C . LEU A 1 797 ? 6.011 56.813 24.784 1.00 58.22 797 LEU A C 1
ATOM 6253 O O . LEU A 1 797 ? 5.291 55.829 24.615 1.00 58.22 797 LEU A O 1
ATOM 6257 N N . GLU A 1 798 ? 6.477 57.538 23.760 1.00 63.19 798 GLU A N 1
ATOM 6258 C CA . GLU A 1 798 ? 6.330 57.128 22.353 1.00 63.19 798 GLU A CA 1
ATOM 6259 C C . GLU A 1 798 ? 7.218 55.920 22.026 1.00 63.19 798 GLU A C 1
ATOM 6261 O O . GLU A 1 798 ? 6.710 54.915 21.528 1.00 63.19 798 GLU A O 1
ATOM 6266 N N . ASP A 1 799 ? 8.509 55.966 22.379 1.00 51.69 799 ASP A N 1
ATOM 6267 C CA . ASP A 1 799 ? 9.485 54.911 22.047 1.00 51.69 799 ASP A CA 1
ATOM 6268 C C . ASP A 1 799 ? 9.136 53.527 22.646 1.00 51.69 799 ASP A C 1
ATOM 6270 O O . ASP A 1 799 ? 9.543 52.498 22.104 1.00 51.69 799 ASP A O 1
ATOM 6274 N N . ILE A 1 800 ? 8.361 53.474 23.741 1.00 50.50 800 ILE A N 1
ATOM 6275 C CA . ILE A 1 800 ? 7.877 52.221 24.362 1.00 50.50 800 ILE A CA 1
ATOM 6276 C C . ILE A 1 800 ? 6.449 51.821 23.940 1.00 50.50 800 ILE A C 1
ATOM 6278 O O . ILE A 1 800 ? 5.884 50.885 24.505 1.00 50.50 800 ILE A O 1
ATOM 6282 N N . GLY A 1 801 ? 5.837 52.531 22.986 1.00 45.12 801 GLY A N 1
ATOM 6283 C CA . GLY A 1 801 ? 4.479 52.270 22.485 1.00 45.12 801 GLY A CA 1
ATOM 6284 C C . GLY A 1 801 ? 3.333 52.736 23.397 1.00 45.12 801 GLY A C 1
ATOM 6285 O O . GLY A 1 801 ? 2.170 52.637 23.015 1.00 45.12 801 GLY A O 1
ATOM 6286 N N . ALA A 1 802 ? 3.630 53.305 24.568 1.00 52.06 802 ALA A N 1
ATOM 6287 C CA . ALA A 1 802 ? 2.656 53.693 25.596 1.00 52.06 802 ALA A CA 1
ATOM 6288 C C . ALA A 1 802 ? 1.914 55.022 25.321 1.00 52.06 802 ALA A C 1
ATOM 6290 O O . ALA A 1 802 ? 1.197 55.525 26.186 1.00 52.06 802 ALA A O 1
ATOM 6291 N N . HIS A 1 803 ? 2.079 55.610 24.135 1.00 58.97 803 HIS A N 1
ATOM 6292 C CA . HIS A 1 803 ? 1.563 56.940 23.795 1.00 58.97 803 HIS A CA 1
ATOM 6293 C C . HIS A 1 803 ? 0.027 57.089 23.811 1.00 58.97 803 HIS A C 1
ATOM 6295 O O . HIS A 1 803 ? -0.464 58.204 23.991 1.00 58.97 803 HIS A O 1
ATOM 6301 N N . GLU A 1 804 ? -0.729 55.993 23.670 1.00 48.81 804 GLU A N 1
ATOM 6302 C CA . GLU A 1 804 ? -2.203 55.997 23.705 1.00 48.81 804 GLU A CA 1
ATOM 6303 C C . GLU A 1 804 ? -2.783 55.977 25.134 1.00 48.81 804 GLU A C 1
ATOM 6305 O O . GLU A 1 804 ? -3.988 56.154 25.317 1.00 48.81 804 GLU A O 1
ATOM 6310 N N . ILE A 1 805 ? -1.947 55.779 26.163 1.00 58.41 805 ILE A N 1
ATOM 6311 C CA . ILE A 1 805 ? -2.401 55.665 27.555 1.00 58.41 805 ILE A CA 1
ATOM 6312 C C . ILE A 1 805 ? -2.892 57.035 28.069 1.00 58.41 805 ILE A C 1
ATOM 6314 O O . ILE A 1 805 ? -2.121 58.004 28.056 1.00 58.41 805 ILE A O 1
ATOM 6318 N N . PRO A 1 806 ? -4.143 57.159 28.567 1.00 58.72 806 PRO A N 1
ATOM 6319 C CA . PRO A 1 806 ? -4.671 58.442 29.022 1.00 58.72 806 PRO A CA 1
ATOM 6320 C C . PRO A 1 806 ? -3.877 59.011 30.207 1.00 58.72 806 PRO A C 1
ATOM 6322 O O . PRO A 1 806 ? -3.442 58.284 31.106 1.00 58.72 806 PRO A O 1
ATOM 6325 N N . ARG A 1 807 ? -3.698 60.337 30.223 1.00 70.38 807 ARG A N 1
ATOM 6326 C CA . ARG A 1 807 ? -2.831 61.032 31.188 1.00 70.38 807 ARG A CA 1
ATOM 6327 C C . ARG A 1 807 ? -3.480 62.253 31.825 1.00 70.38 807 ARG A C 1
ATOM 6329 O O . ARG A 1 807 ? -4.225 62.980 31.174 1.00 70.38 807 ARG A O 1
ATOM 6336 N N . ILE A 1 808 ? -3.118 62.510 33.080 1.00 72.12 808 ILE A N 1
ATOM 6337 C CA . ILE A 1 808 ? -3.544 63.683 33.858 1.00 72.12 808 ILE A CA 1
ATOM 6338 C C . ILE A 1 808 ? -2.292 64.328 34.461 1.00 72.12 808 ILE A C 1
ATOM 6340 O O . ILE A 1 808 ? -1.504 63.636 35.109 1.00 72.12 808 ILE A O 1
ATOM 6344 N N . LEU A 1 809 ? -2.093 65.636 34.262 1.00 75.50 809 LEU A N 1
ATOM 6345 C CA . LEU A 1 809 ? -0.963 66.359 34.866 1.00 75.50 809 LEU A CA 1
ATOM 6346 C C . LEU A 1 809 ? -1.318 66.865 36.269 1.00 75.50 809 LEU A C 1
ATOM 6348 O O . LEU A 1 809 ? -2.318 67.559 36.448 1.00 75.50 809 LEU A O 1
ATOM 6352 N N . VAL A 1 810 ? -0.477 66.578 37.261 1.00 75.75 810 VAL A N 1
ATOM 6353 C CA . VAL A 1 810 ? -0.687 67.010 38.651 1.00 75.75 810 VAL A CA 1
ATOM 6354 C C . VAL A 1 810 ? 0.443 67.940 39.080 1.00 75.75 810 VAL A C 1
ATOM 6356 O O . VAL A 1 810 ? 1.548 67.490 39.368 1.00 75.75 810 VAL A O 1
ATOM 6359 N N . TYR A 1 811 ? 0.170 69.238 39.148 1.00 75.19 811 TYR A N 1
ATOM 6360 C CA . TYR A 1 811 ? 1.115 70.229 39.652 1.00 75.19 811 TYR A CA 1
ATOM 6361 C C . TYR A 1 811 ? 1.097 70.222 41.184 1.00 75.19 811 TYR A C 1
ATOM 6363 O O . TYR A 1 811 ? 0.074 70.515 41.807 1.00 75.19 811 TYR A O 1
ATOM 6371 N N . ASN A 1 812 ? 2.239 69.877 41.778 1.00 70.56 812 ASN A N 1
ATOM 6372 C CA . ASN A 1 812 ? 2.462 69.830 43.223 1.00 70.56 812 ASN A CA 1
ATOM 6373 C C . ASN A 1 812 ? 3.446 70.939 43.654 1.00 70.56 812 ASN A C 1
ATOM 6375 O O . ASN A 1 812 ? 4.177 71.476 42.820 1.00 70.56 812 ASN A O 1
ATOM 6379 N N . LYS A 1 813 ? 3.469 71.274 44.951 1.00 75.81 813 LYS A N 1
ATOM 6380 C CA . LYS A 1 813 ? 4.159 72.452 45.529 1.00 75.81 813 LYS A CA 1
ATOM 6381 C C . LYS A 1 813 ? 3.696 73.791 44.942 1.00 75.81 813 LYS A C 1
ATOM 6383 O O . LYS A 1 813 ? 4.486 74.716 44.744 1.00 75.81 813 LYS A O 1
ATOM 6388 N N . ILE A 1 814 ? 2.402 73.906 44.650 1.00 75.25 814 ILE A N 1
ATOM 6389 C CA . ILE A 1 814 ? 1.809 75.139 44.110 1.00 75.25 814 ILE A CA 1
ATOM 6390 C C . ILE A 1 814 ? 2.036 76.356 45.028 1.00 75.25 814 ILE A C 1
ATOM 6392 O O . ILE A 1 814 ? 2.179 77.473 44.539 1.00 75.25 814 ILE A O 1
ATOM 6396 N N . ASP A 1 815 ? 2.190 76.109 46.331 1.00 66.94 815 ASP A N 1
ATOM 6397 C CA . ASP A 1 815 ? 2.595 77.048 47.381 1.00 66.94 815 ASP A CA 1
ATOM 6398 C C . ASP A 1 815 ? 3.977 77.693 47.154 1.00 66.94 815 ASP A C 1
ATOM 6400 O O . ASP A 1 815 ? 4.145 78.880 47.426 1.00 66.94 815 ASP A O 1
ATOM 6404 N N . GLN A 1 816 ? 4.949 76.959 46.603 1.00 66.56 816 GLN A N 1
ATOM 6405 C CA . GLN A 1 816 ? 6.290 77.482 46.286 1.00 66.56 816 GLN A CA 1
ATOM 6406 C C . GLN A 1 816 ? 6.364 78.127 44.895 1.00 66.56 816 GLN A C 1
ATOM 6408 O O . GLN A 1 816 ? 7.288 78.890 44.620 1.00 66.56 816 GLN A O 1
ATOM 6413 N N . ALA A 1 817 ? 5.391 77.839 44.026 1.00 63.22 817 ALA A N 1
ATOM 6414 C CA . ALA A 1 817 ? 5.325 78.332 42.651 1.00 63.22 817 ALA A CA 1
ATOM 6415 C C . ALA A 1 817 ? 4.306 79.472 42.432 1.00 63.22 817 ALA A C 1
ATOM 6417 O O . ALA A 1 817 ? 4.277 80.065 41.356 1.00 63.22 817 ALA A O 1
ATOM 6418 N N . GLY A 1 818 ? 3.478 79.792 43.434 1.00 65.88 818 GLY A N 1
ATOM 6419 C CA . GLY A 1 818 ? 2.490 80.874 43.373 1.00 65.88 818 GLY A CA 1
ATOM 6420 C C . GLY A 1 818 ? 1.199 80.540 42.612 1.00 65.88 818 GLY A C 1
ATOM 6421 O O . GLY A 1 818 ? 0.562 81.451 42.086 1.00 65.88 818 GLY A O 1
ATOM 6422 N N . TYR A 1 819 ? 0.804 79.263 42.537 1.00 68.12 819 TYR A N 1
ATOM 6423 C CA . TYR A 1 819 ? -0.460 78.838 41.915 1.00 68.12 819 TYR A CA 1
ATOM 6424 C C . TYR A 1 819 ? -1.530 78.494 42.969 1.00 68.12 819 TYR A C 1
ATOM 6426 O O . TYR A 1 819 ? -1.223 77.953 44.030 1.00 68.12 819 TYR A O 1
ATOM 6434 N N . GLU A 1 820 ? -2.803 78.760 42.664 1.00 67.44 820 GLU A N 1
ATOM 6435 C CA . GLU A 1 820 ? -3.940 78.395 43.526 1.00 67.44 820 GLU A CA 1
ATOM 6436 C C . GLU A 1 820 ? -4.445 76.957 43.262 1.00 67.44 820 GLU A C 1
ATOM 6438 O O . GLU A 1 820 ? -4.337 76.475 42.127 1.00 67.44 820 GLU A O 1
ATOM 6443 N N . PRO A 1 821 ? -5.034 76.263 44.262 1.00 68.69 821 PRO A N 1
ATOM 6444 C CA . PRO A 1 821 ? -5.566 74.914 44.078 1.00 68.69 821 PRO A CA 1
ATOM 6445 C C . PRO A 1 821 ? -6.786 74.910 43.149 1.00 68.69 821 PRO A C 1
ATOM 6447 O O . PRO A 1 821 ? -7.793 75.562 43.427 1.00 68.69 821 PRO A O 1
ATOM 6450 N N . ARG A 1 822 ? -6.721 74.155 42.047 1.00 72.75 822 ARG A N 1
ATOM 6451 C CA . ARG A 1 822 ? -7.812 74.033 41.065 1.00 72.75 822 ARG A CA 1
ATOM 6452 C C . ARG A 1 822 ? -7.734 72.744 40.252 1.00 72.75 822 ARG A C 1
ATOM 6454 O O . ARG A 1 822 ? -6.701 72.079 40.212 1.00 72.75 822 ARG A O 1
ATOM 6461 N N . VAL A 1 823 ? -8.823 72.421 39.559 1.00 70.19 823 VAL A N 1
ATOM 6462 C CA . VAL A 1 823 ? -8.910 71.288 38.628 1.00 70.19 823 VAL A CA 1
ATOM 6463 C C . VAL A 1 823 ? -9.360 71.805 37.265 1.00 70.19 823 VAL A C 1
ATOM 6465 O O . VAL A 1 823 ? -10.434 72.390 37.150 1.00 70.19 823 VAL A O 1
ATOM 6468 N N . GLU A 1 824 ? -8.542 71.589 36.238 1.00 70.94 824 GLU A N 1
ATOM 6469 C CA . GLU A 1 824 ? -8.854 71.921 34.846 1.00 70.94 824 GLU A CA 1
ATOM 6470 C C . GLU A 1 824 ? -9.361 70.664 34.131 1.00 70.94 824 GLU A C 1
ATOM 6472 O O . GLU A 1 824 ? -8.746 69.594 34.207 1.00 70.94 824 GLU A O 1
ATOM 6477 N N . ARG A 1 825 ? -10.493 70.797 33.436 1.00 70.50 825 ARG A N 1
ATOM 6478 C CA . ARG A 1 825 ? -11.095 69.744 32.611 1.00 70.50 825 ARG A CA 1
ATOM 6479 C C . ARG A 1 825 ? -10.935 70.071 31.128 1.00 70.50 825 ARG A C 1
ATOM 6481 O O . ARG A 1 825 ? -10.818 71.242 30.772 1.00 70.50 825 ARG A O 1
ATOM 6488 N N . ASP A 1 826 ? -10.904 69.039 30.296 1.00 68.69 826 ASP A N 1
ATOM 6489 C CA . ASP A 1 826 ? -10.864 69.162 28.840 1.00 68.69 826 ASP A CA 1
ATOM 6490 C C . ASP A 1 826 ? -12.251 69.433 28.225 1.00 68.69 826 ASP A C 1
ATOM 6492 O O . ASP A 1 826 ? -13.270 69.516 28.916 1.00 68.69 826 ASP A O 1
ATOM 6496 N N . GLU A 1 827 ? -12.279 69.561 26.897 1.00 61.28 827 GLU A N 1
ATOM 6497 C CA . GLU A 1 827 ? -13.480 69.804 26.085 1.00 61.28 827 GLU A CA 1
ATOM 6498 C C . GLU A 1 827 ? -14.524 68.672 26.174 1.00 61.28 827 GLU A C 1
ATOM 6500 O O . GLU A 1 827 ? -15.690 68.884 25.845 1.00 61.28 827 GLU A O 1
ATOM 6505 N N . HIS A 1 828 ? -14.135 67.494 26.674 1.00 50.16 828 HIS A N 1
ATOM 6506 C CA . HIS A 1 828 ? -15.000 66.332 26.895 1.00 50.16 828 HIS A CA 1
ATOM 6507 C C . HIS A 1 828 ? -15.438 66.200 28.368 1.00 50.16 828 HIS A C 1
ATOM 6509 O O . HIS A 1 828 ? -16.158 65.269 28.728 1.00 50.16 828 HIS A O 1
ATOM 6515 N N . GLY A 1 829 ? -15.034 67.139 29.232 1.00 48.41 829 GLY A N 1
ATOM 6516 C CA . GLY A 1 829 ? -15.357 67.159 30.657 1.00 48.41 829 GLY A CA 1
ATOM 6517 C C . GLY A 1 829 ? -14.476 66.254 31.525 1.00 48.41 829 GLY A C 1
ATOM 6518 O O . GLY A 1 829 ? -14.713 66.170 32.736 1.00 48.41 829 GLY A O 1
ATOM 6519 N N . THR A 1 830 ? -13.454 65.608 30.963 1.00 56.88 830 THR A N 1
ATOM 6520 C CA . THR A 1 830 ? -12.502 64.757 31.695 1.00 56.88 830 THR A CA 1
ATOM 6521 C C . THR A 1 830 ? -11.465 65.625 32.409 1.00 56.88 830 THR A C 1
ATOM 6523 O O . THR A 1 830 ? -11.147 66.723 31.963 1.00 56.88 830 THR A O 1
ATOM 6526 N N . ILE A 1 831 ? -10.953 65.188 33.563 1.00 64.69 831 ILE A N 1
ATOM 6527 C CA . ILE A 1 831 ? -9.949 65.955 34.318 1.00 64.69 831 ILE A CA 1
ATOM 6528 C C . ILE A 1 831 ? -8.598 65.854 33.606 1.00 64.69 831 ILE A C 1
ATOM 6530 O O . ILE A 1 831 ? -8.037 64.769 33.522 1.00 64.69 831 ILE A O 1
ATOM 6534 N N . ALA A 1 832 ? -8.067 66.985 33.140 1.00 68.19 832 ALA A N 1
ATOM 6535 C CA . ALA A 1 832 ? -6.810 67.054 32.396 1.00 68.19 832 ALA A CA 1
ATOM 6536 C C . ALA A 1 832 ? -5.640 67.556 33.258 1.00 68.19 832 ALA A C 1
ATOM 6538 O O . ALA A 1 832 ? -4.508 67.085 33.103 1.00 68.19 832 ALA A O 1
ATOM 6539 N N . ARG A 1 833 ? -5.894 68.497 34.186 1.00 78.75 833 ARG A N 1
ATOM 6540 C CA . ARG A 1 833 ? -4.884 68.978 35.145 1.00 78.75 833 ARG A CA 1
ATOM 6541 C C . ARG A 1 833 ? -5.437 69.182 36.550 1.00 78.75 833 ARG A C 1
ATOM 6543 O O . ARG A 1 833 ? -6.584 69.586 36.725 1.00 78.75 833 ARG A O 1
ATOM 6550 N N . VAL A 1 834 ? -4.589 68.967 37.549 1.00 73.31 834 VAL A N 1
ATOM 6551 C CA . VAL A 1 834 ? -4.891 69.142 38.976 1.00 73.31 834 VAL A CA 1
ATOM 6552 C C . VAL A 1 834 ? -3.765 69.940 39.634 1.00 73.31 834 VAL A C 1
ATOM 6554 O O . VAL A 1 834 ? -2.596 69.626 39.441 1.00 73.31 834 VAL A O 1
ATOM 6557 N N . PHE A 1 835 ? -4.108 70.959 40.418 1.00 77.31 835 PHE A N 1
ATOM 6558 C CA . PHE A 1 835 ? -3.174 71.812 41.158 1.00 77.31 835 PHE A CA 1
ATOM 6559 C C . PHE A 1 835 ? -3.417 71.622 42.658 1.00 77.31 835 PHE A C 1
ATOM 6561 O O . PHE A 1 835 ? -4.513 71.908 43.139 1.00 77.31 835 PHE A O 1
ATOM 6568 N N . VAL A 1 836 ? -2.420 71.114 43.389 1.00 71.25 836 VAL A N 1
ATOM 6569 C CA . VAL A 1 836 ? -2.541 70.719 44.807 1.00 71.25 836 VAL A CA 1
ATOM 6570 C C . VAL A 1 836 ? -1.284 71.045 45.614 1.00 71.25 836 VAL A C 1
ATOM 6572 O O . VAL A 1 836 ? -0.173 71.059 45.087 1.00 71.25 836 VAL A O 1
ATOM 6575 N N . SER A 1 837 ? -1.454 71.244 46.925 1.00 67.81 837 SER A N 1
ATOM 6576 C CA . SER A 1 837 ? -0.356 71.168 47.893 1.00 67.81 837 SER A CA 1
ATOM 6577 C C . SER A 1 837 ? -0.626 70.036 48.879 1.00 67.81 837 SER A C 1
ATOM 6579 O O . SER A 1 837 ? -1.588 70.075 49.647 1.00 67.81 837 SER A O 1
ATOM 6581 N N . ALA A 1 838 ? 0.220 69.006 48.847 1.00 59.72 838 ALA A N 1
ATOM 6582 C CA . ALA A 1 838 ? 0.073 67.830 49.704 1.00 59.72 838 ALA A CA 1
ATOM 6583 C C . ALA A 1 838 ? 0.378 68.106 51.193 1.00 59.72 838 ALA A C 1
ATOM 6585 O O . ALA A 1 838 ? 0.027 67.288 52.043 1.00 59.72 838 ALA A O 1
ATOM 6586 N N . LEU A 1 839 ? 1.024 69.236 51.512 1.00 56.88 839 LEU A N 1
ATOM 6587 C CA . LEU A 1 839 ? 1.425 69.593 52.876 1.00 56.88 839 LEU A CA 1
ATOM 6588 C C . LEU A 1 839 ? 0.239 70.123 53.702 1.00 56.88 839 LEU A C 1
ATOM 6590 O O . LEU A 1 839 ? -0.009 69.640 54.804 1.00 56.88 839 LEU A O 1
ATOM 6594 N N . GLU A 1 840 ? -0.531 71.055 53.133 1.00 57.25 840 GLU A N 1
ATOM 6595 C CA . GLU A 1 840 ? -1.624 71.775 53.814 1.00 57.25 840 GLU A CA 1
ATOM 6596 C C . GLU A 1 840 ? -2.977 71.028 53.805 1.00 57.25 840 GLU A C 1
ATOM 6598 O O . GLU A 1 840 ? -3.954 71.497 54.384 1.00 57.25 840 GLU A O 1
ATOM 6603 N N . ARG A 1 841 ? -3.066 69.859 53.146 1.00 53.28 841 ARG A N 1
ATOM 6604 C CA . ARG A 1 841 ? -4.281 69.009 53.044 1.00 53.28 841 ARG A CA 1
ATOM 6605 C C . ARG A 1 841 ? -5.547 69.697 52.489 1.00 53.28 841 ARG A C 1
ATOM 6607 O O . ARG A 1 841 ? -6.664 69.257 52.753 1.00 53.28 841 ARG A O 1
ATOM 6614 N N . ILE A 1 842 ? -5.400 70.748 51.688 1.00 57.28 842 ILE A N 1
ATOM 6615 C CA . ILE A 1 842 ? -6.534 71.498 51.128 1.00 57.28 842 ILE A CA 1
ATOM 6616 C C . ILE A 1 842 ? -7.206 70.685 49.998 1.00 57.28 842 ILE A C 1
ATOM 6618 O O . ILE A 1 842 ? -6.644 70.601 48.906 1.00 57.28 842 ILE A O 1
ATOM 6622 N N . GLY A 1 843 ? -8.408 70.116 50.232 1.00 58.19 843 GLY A N 1
ATOM 6623 C CA . GLY A 1 843 ? -9.266 69.610 49.137 1.00 58.19 843 GLY A CA 1
ATOM 6624 C C . GLY A 1 843 ? -10.328 68.502 49.361 1.00 58.19 843 GLY A C 1
ATOM 6625 O O . GLY A 1 843 ? -10.826 68.016 48.349 1.00 58.19 843 GLY A O 1
ATOM 6626 N N . LEU A 1 844 ? -10.677 68.049 50.583 1.00 48.75 844 LEU A N 1
ATOM 6627 C CA . LEU A 1 844 ? -11.522 66.840 50.834 1.00 48.75 844 LEU A CA 1
ATOM 6628 C C . LEU A 1 844 ? -12.428 66.983 52.114 1.00 48.75 844 LEU A C 1
ATOM 6630 O O . LEU A 1 844 ? -11.884 67.527 53.070 1.00 48.75 844 LEU A O 1
ATOM 6634 N N . ASP A 1 845 ? -13.725 66.534 52.147 1.00 43.94 845 ASP A N 1
ATOM 6635 C CA . ASP A 1 845 ? -14.555 66.013 53.326 1.00 43.94 845 ASP A CA 1
ATOM 6636 C C . ASP A 1 845 ? -16.110 66.328 53.451 1.00 43.94 845 ASP A C 1
ATOM 6638 O O . ASP A 1 845 ? -16.619 67.243 52.803 1.00 43.94 845 ASP A O 1
ATOM 6642 N N . GLY A 1 846 ? -16.858 65.576 54.327 1.00 36.38 846 GLY A N 1
ATOM 6643 C CA . GLY A 1 846 ? -18.263 65.769 54.876 1.00 36.38 846 GLY A CA 1
ATOM 6644 C C . GLY A 1 846 ? -19.032 64.444 55.260 1.00 36.38 846 GLY A C 1
ATOM 6645 O O . GLY A 1 846 ? -18.607 63.405 54.771 1.00 36.38 846 GLY A O 1
ATOM 6646 N N . GLY A 1 847 ? -20.131 64.262 56.060 1.00 35.72 847 GLY A N 1
ATOM 6647 C CA . GLY A 1 847 ? -20.981 65.006 57.063 1.00 35.72 847 GLY A CA 1
ATOM 6648 C C . GLY A 1 847 ? -22.540 64.780 56.912 1.00 35.72 847 GLY A C 1
ATOM 6649 O O . GLY A 1 847 ? -22.983 64.857 55.775 1.00 35.72 847 GLY A O 1
ATOM 6650 N N . GLY A 1 848 ? -23.492 64.552 57.873 1.00 31.73 848 GLY A N 1
ATOM 6651 C CA . GLY A 1 848 ? -23.576 64.171 59.327 1.00 31.73 848 GLY A CA 1
ATOM 6652 C C . GLY A 1 848 ? -24.985 64.404 60.039 1.00 31.73 848 GLY A C 1
ATOM 6653 O O . GLY A 1 848 ? -25.713 65.281 59.588 1.00 31.73 848 GLY A O 1
ATOM 6654 N N . ASN A 1 849 ? -25.316 63.725 61.188 1.00 31.98 849 ASN A N 1
ATOM 6655 C CA . ASN A 1 849 ? -26.206 64.133 62.365 1.00 31.98 849 ASN A CA 1
ATOM 6656 C C . ASN A 1 849 ? -27.682 63.586 62.690 1.00 31.98 849 ASN A C 1
ATOM 6658 O O . ASN A 1 849 ? -28.564 63.664 61.844 1.00 31.98 849 ASN A O 1
ATOM 6662 N N . GLY A 1 850 ? -27.975 63.222 63.985 1.00 31.61 850 GLY A N 1
ATOM 6663 C CA . GLY A 1 850 ? -29.277 63.273 64.788 1.00 31.61 850 GLY A CA 1
ATOM 6664 C C . GLY A 1 850 ? -30.352 62.118 64.784 1.00 31.61 850 GLY A C 1
ATOM 6665 O O . GLY A 1 850 ? -30.321 61.353 63.824 1.00 31.61 850 GLY A O 1
ATOM 6666 N N . PRO A 1 851 ? -31.375 61.977 65.720 1.00 38.94 851 PRO A N 1
ATOM 6667 C CA . PRO A 1 851 ? -31.700 62.528 67.086 1.00 38.94 851 PRO A CA 1
ATOM 6668 C C . PRO A 1 851 ? -32.211 61.482 68.195 1.00 38.94 851 PRO A C 1
ATOM 6670 O O . PRO A 1 851 ? -31.735 60.354 68.194 1.00 38.94 851 PRO A O 1
ATOM 6673 N N . SER A 1 852 ? -33.086 61.820 69.202 1.00 31.08 852 SER A N 1
ATOM 6674 C CA . SER A 1 852 ? -33.290 61.084 70.524 1.00 31.08 852 SER A CA 1
ATOM 6675 C C . SER A 1 852 ? -34.695 61.169 71.276 1.00 31.08 852 SER A C 1
ATOM 6677 O O . SER A 1 852 ? -35.683 61.370 70.578 1.00 31.08 852 SER A O 1
ATOM 6679 N N . ILE A 1 853 ? -34.784 61.070 72.658 1.00 29.23 853 ILE A N 1
ATOM 6680 C CA . ILE A 1 853 ? -35.897 61.431 73.665 1.00 29.23 853 ILE A CA 1
ATOM 6681 C C . ILE A 1 853 ? -36.713 60.227 74.338 1.00 29.23 853 ILE A C 1
ATOM 6683 O O . ILE A 1 853 ? -36.894 59.244 73.631 1.00 29.23 853 ILE A O 1
ATOM 6687 N N . PRO A 1 854 ? -37.318 60.208 75.595 1.00 40.56 854 PRO A N 1
ATOM 6688 C CA . PRO A 1 854 ? -36.975 60.631 76.994 1.00 40.56 854 PRO A CA 1
ATOM 6689 C C . PRO A 1 854 ? -37.248 59.573 78.166 1.00 40.56 854 PRO A C 1
ATOM 6691 O O . PRO A 1 854 ? -36.739 58.463 78.107 1.00 40.56 854 PRO A O 1
ATOM 6694 N N . LYS A 1 855 ? -37.937 59.928 79.297 1.00 33.47 855 LYS A N 1
ATOM 6695 C CA . LYS A 1 855 ? -37.715 59.456 80.714 1.00 33.47 855 LYS A CA 1
ATOM 6696 C C . LYS A 1 855 ? -38.963 59.185 81.620 1.00 33.47 855 LYS A C 1
ATOM 6698 O O . LYS A 1 855 ? -40.036 59.713 81.355 1.00 33.47 855 LYS A O 1
ATOM 6703 N N . GLY A 1 856 ? -38.760 58.529 82.789 1.00 29.03 856 GLY A N 1
ATOM 6704 C CA . GLY A 1 856 ? -39.660 58.468 83.981 1.00 29.03 856 GLY A CA 1
ATOM 6705 C C . GLY A 1 856 ? -38.918 58.095 85.301 1.00 29.03 856 GLY A C 1
ATOM 6706 O O . GLY A 1 856 ? -37.773 57.656 85.219 1.00 29.03 856 GLY A O 1
ATOM 6707 N N . SER A 1 857 ? -39.489 58.295 86.513 1.00 34.31 857 SER A N 1
ATOM 6708 C CA . SER A 1 857 ? -38.736 58.236 87.808 1.00 34.31 857 SER A CA 1
ATOM 6709 C C . SER A 1 857 ? -39.461 57.604 89.039 1.00 34.31 857 SER A C 1
ATOM 6711 O O . SER A 1 857 ? -40.688 57.536 89.023 1.00 34.31 857 SER A O 1
ATOM 6713 N N . PRO A 1 858 ? -38.755 57.173 90.124 1.00 47.12 858 PRO A N 1
ATOM 6714 C CA . PRO A 1 858 ? -39.262 56.191 91.112 1.00 47.12 858 PRO A CA 1
ATOM 6715 C C . PRO A 1 858 ? -39.400 56.681 92.579 1.00 47.12 858 PRO A C 1
ATOM 6717 O O . PRO A 1 858 ? -38.815 57.702 92.944 1.00 47.12 858 PRO A O 1
ATOM 6720 N N . LYS A 1 859 ? -40.064 55.894 93.462 1.00 35.25 859 LYS A N 1
ATOM 6721 C CA . LYS A 1 859 ? -39.920 56.003 94.946 1.00 35.25 859 LYS A CA 1
ATOM 6722 C C . LYS A 1 859 ? -40.437 54.822 95.819 1.00 35.25 859 LYS A C 1
ATOM 6724 O O . LYS A 1 859 ? -41.110 55.042 96.818 1.00 35.25 859 LYS A O 1
ATOM 6729 N N . LEU A 1 860 ? -40.075 53.569 95.507 1.00 41.75 860 LEU A N 1
ATOM 6730 C CA . LEU A 1 860 ? -40.408 52.381 96.343 1.00 41.75 860 LEU A CA 1
ATOM 6731 C C . LEU A 1 860 ? -39.180 51.487 96.657 1.00 41.75 860 LEU A C 1
ATOM 6733 O O . LEU A 1 860 ? -39.298 50.310 96.973 1.00 41.75 860 LEU A O 1
ATOM 6737 N N . LEU A 1 861 ? -37.970 52.047 96.541 1.00 47.94 861 LEU A N 1
ATOM 6738 C CA . LEU A 1 861 ? -36.732 51.276 96.347 1.00 47.94 861 LEU A CA 1
ATOM 6739 C C . LEU A 1 861 ? -35.915 50.940 97.608 1.00 47.94 861 LEU A C 1
ATOM 6741 O O . LEU A 1 861 ? -35.004 50.133 97.507 1.00 47.94 861 LEU A O 1
ATOM 6745 N N . ILE A 1 862 ? -36.163 51.545 98.775 1.00 52.66 862 ILE A N 1
ATOM 6746 C CA . ILE A 1 862 ? -35.137 51.579 99.844 1.00 52.66 862 ILE A CA 1
ATOM 6747 C C . ILE A 1 862 ? -35.095 50.304 100.708 1.00 52.66 862 ILE A C 1
ATOM 6749 O O . ILE A 1 862 ? -34.022 49.739 100.894 1.00 52.66 862 ILE A O 1
ATOM 6753 N N . ILE A 1 863 ? -36.236 49.814 101.210 1.00 50.34 863 ILE A N 1
ATOM 6754 C CA . ILE A 1 863 ? -36.263 48.608 102.070 1.00 50.34 863 ILE A CA 1
ATOM 6755 C C . ILE A 1 863 ? -36.118 47.333 101.232 1.00 50.34 863 ILE A C 1
ATOM 6757 O O . ILE A 1 863 ? -35.334 46.453 101.582 1.00 50.34 863 ILE A O 1
ATOM 6761 N N . GLY A 1 864 ? -36.779 47.285 100.068 1.00 53.47 864 GLY A N 1
ATOM 6762 C CA . GLY A 1 864 ? -36.452 46.300 99.036 1.00 53.47 864 GLY A CA 1
ATOM 6763 C C . GLY A 1 864 ? -34.973 46.377 98.651 1.00 53.47 864 GLY A C 1
ATOM 6764 O O . GLY A 1 864 ? -34.339 45.345 98.497 1.00 53.47 864 GLY A O 1
ATOM 6765 N N . GLY A 1 865 ? -34.399 47.583 98.607 1.00 56.69 865 GLY A N 1
ATOM 6766 C CA . GLY A 1 865 ? -33.011 47.854 98.246 1.00 56.69 865 GLY A CA 1
ATOM 6767 C C . GLY A 1 865 ? -31.958 47.134 99.084 1.00 56.69 865 GLY A C 1
ATOM 6768 O O . GLY A 1 865 ? -30.970 46.707 98.511 1.00 56.69 865 GLY A O 1
ATOM 6769 N N . VAL A 1 866 ? -32.140 46.928 100.393 1.00 61.06 866 VAL A N 1
ATOM 6770 C CA . VAL A 1 866 ? -31.112 46.242 101.210 1.00 61.06 866 VAL A CA 1
ATOM 6771 C C . VAL A 1 866 ? -31.115 44.729 100.965 1.00 61.06 866 VAL A C 1
ATOM 6773 O O . VAL A 1 866 ? -30.060 44.137 100.745 1.00 61.06 866 VAL A O 1
ATOM 6776 N N . VAL A 1 867 ? -32.297 44.103 100.933 1.00 60.44 867 VAL A N 1
ATOM 6777 C CA . VAL A 1 867 ? -32.430 42.668 100.613 1.00 60.44 867 VAL A CA 1
ATOM 6778 C C . VAL A 1 867 ? -32.083 42.409 99.145 1.00 60.44 867 VAL A C 1
ATOM 6780 O O . VAL A 1 867 ? -31.404 41.430 98.840 1.00 60.44 867 VAL A O 1
ATOM 6783 N N . ALA A 1 868 ? -32.466 43.324 98.249 1.00 61.50 868 ALA A N 1
ATOM 6784 C CA . ALA A 1 868 ? -32.047 43.316 96.857 1.00 61.50 868 ALA A CA 1
ATOM 6785 C C . ALA A 1 868 ? -30.526 43.425 96.747 1.00 61.50 868 ALA A C 1
ATOM 6787 O O . ALA A 1 868 ? -29.953 42.549 96.133 1.00 61.50 868 ALA A O 1
ATOM 6788 N N . VAL A 1 869 ? -29.852 44.395 97.381 1.00 70.38 869 VAL A N 1
ATOM 6789 C CA . VAL A 1 869 ? -28.377 44.523 97.355 1.00 70.38 869 VAL A CA 1
ATOM 6790 C C . VAL A 1 869 ? -27.680 43.259 97.876 1.00 70.38 869 VAL A C 1
ATOM 6792 O O . VAL A 1 869 ? -26.670 42.854 97.305 1.00 70.38 869 VAL A O 1
ATOM 6795 N N . GLY A 1 870 ? -28.234 42.585 98.890 1.00 68.50 870 GLY A N 1
ATOM 6796 C CA . GLY A 1 870 ? -27.736 41.285 99.353 1.00 68.50 870 GLY A CA 1
ATOM 6797 C C . GLY A 1 870 ? -27.862 40.176 98.299 1.00 68.50 870 GLY A C 1
ATOM 6798 O O . GLY A 1 870 ? -26.866 39.548 97.939 1.00 68.50 870 GLY A O 1
ATOM 6799 N N . LEU A 1 871 ? -29.069 39.964 97.760 1.00 69.25 871 LEU A N 1
ATOM 6800 C CA . LEU A 1 871 ? -29.335 38.975 96.701 1.00 69.25 871 LEU A CA 1
ATOM 6801 C C . LEU A 1 871 ? -28.598 39.295 95.389 1.00 69.25 871 LEU A C 1
ATOM 6803 O O . LEU A 1 871 ? -28.181 38.392 94.674 1.00 69.25 871 LEU A O 1
ATOM 6807 N N . TRP A 1 872 ? -28.398 40.578 95.109 1.00 77.06 872 TRP A N 1
ATOM 6808 C CA . TRP A 1 872 ? -27.677 41.136 93.972 1.00 77.06 872 TRP A CA 1
ATOM 6809 C C . TRP A 1 872 ? -26.184 40.825 94.092 1.00 77.06 872 TRP A C 1
ATOM 6811 O O . TRP A 1 872 ? -25.635 40.188 93.198 1.00 77.06 872 TRP A O 1
ATOM 6821 N N . MET A 1 873 ? -25.528 41.135 95.221 1.00 75.75 873 MET A N 1
ATOM 6822 C CA . MET A 1 873 ? -24.129 40.722 95.435 1.00 75.75 873 MET A CA 1
ATOM 6823 C C . MET A 1 873 ? -23.952 39.194 95.416 1.00 75.75 873 MET A C 1
ATOM 6825 O O . MET A 1 873 ? -22.926 38.709 94.933 1.00 75.75 873 MET A O 1
ATOM 6829 N N . ALA A 1 874 ? -24.956 38.431 95.864 1.00 72.75 874 ALA A N 1
ATOM 6830 C CA . ALA A 1 874 ? -24.968 36.973 95.734 1.00 72.75 874 ALA A CA 1
ATOM 6831 C C . ALA A 1 874 ? -25.119 36.502 94.270 1.00 72.75 874 ALA A C 1
ATOM 6833 O O . ALA A 1 874 ? -24.437 35.560 93.871 1.00 72.75 874 ALA A O 1
ATOM 6834 N N . SER A 1 875 ? -25.910 37.185 93.431 1.00 75.31 875 SER A N 1
ATOM 6835 C CA . SER A 1 875 ? -26.002 36.895 91.987 1.00 75.31 875 SER A CA 1
ATOM 6836 C C . SER A 1 875 ? -24.752 37.298 91.185 1.00 75.31 875 SER A C 1
ATOM 6838 O O . SER A 1 875 ? -24.712 37.104 89.974 1.00 75.31 875 SER A O 1
ATOM 6840 N N . GLY A 1 876 ? -23.720 37.840 91.843 1.00 74.31 876 GLY A N 1
ATOM 6841 C CA . GLY A 1 876 ? -22.380 38.007 91.273 1.00 74.31 876 GLY A CA 1
ATOM 6842 C C . GLY A 1 876 ? -21.586 36.699 91.134 1.00 74.31 876 GLY A C 1
ATOM 6843 O O . GLY A 1 876 ? -20.590 36.667 90.410 1.00 74.31 876 GLY A O 1
ATOM 6844 N N . PHE A 1 877 ? -22.005 35.607 91.789 1.00 81.50 877 PHE A N 1
ATOM 6845 C CA . PHE A 1 877 ? -21.413 34.282 91.580 1.00 81.50 877 PHE A CA 1
ATOM 6846 C C . PHE A 1 877 ? -21.911 33.651 90.275 1.00 81.50 877 PHE A C 1
ATOM 6848 O O . PHE A 1 877 ? -23.110 33.501 90.059 1.00 81.50 877 PHE A O 1
ATOM 6855 N N . THR A 1 878 ? -20.976 33.227 89.425 1.00 81.44 878 THR A N 1
ATOM 6856 C CA . THR A 1 878 ? -21.250 32.528 88.164 1.00 81.44 878 THR A CA 1
ATOM 6857 C C . THR A 1 878 ? -20.367 31.292 88.036 1.00 81.44 878 THR A C 1
ATOM 6859 O O . THR A 1 878 ? -19.233 31.278 88.509 1.00 81.44 878 THR A O 1
ATOM 6862 N N . ILE A 1 879 ? -20.868 30.252 87.372 1.00 84.12 879 ILE A N 1
ATOM 6863 C CA . ILE A 1 879 ? -20.110 29.029 87.085 1.00 84.12 879 ILE A CA 1
ATOM 6864 C C . ILE A 1 879 ? -19.824 29.001 85.587 1.00 84.12 879 ILE A C 1
ATOM 6866 O O . ILE A 1 879 ? -20.749 28.929 84.781 1.00 84.12 879 ILE A O 1
ATOM 6870 N N . VAL A 1 880 ? -18.548 29.087 85.218 1.00 85.00 880 VAL A N 1
ATOM 6871 C CA . VAL A 1 880 ? -18.094 28.949 83.830 1.00 85.00 880 VAL A CA 1
ATOM 6872 C C . VAL A 1 880 ? -17.808 27.469 83.582 1.00 85.00 880 VAL A C 1
ATOM 6874 O O . VAL A 1 880 ? -17.051 26.852 84.334 1.00 85.00 880 VAL A O 1
ATOM 6877 N N . GLN A 1 881 ? -18.443 26.880 82.569 1.00 83.94 881 GLN A N 1
ATOM 6878 C CA . GLN A 1 881 ? -18.277 25.458 82.255 1.00 83.94 881 GLN A CA 1
ATOM 6879 C C . GLN A 1 881 ? -16.914 25.183 81.605 1.00 83.94 881 GLN A C 1
ATOM 6881 O O . GLN A 1 881 ? -16.305 26.064 80.997 1.00 83.94 881 GLN A O 1
ATOM 6886 N N . GLU A 1 882 ? -16.429 23.948 81.722 1.00 81.56 882 GLU A N 1
ATOM 6887 C CA . GLU A 1 882 ? -15.208 23.515 81.042 1.00 81.56 882 GLU A CA 1
ATOM 6888 C C . GLU A 1 882 ? -15.365 23.650 79.515 1.00 81.56 882 GLU A C 1
ATOM 6890 O O . GLU A 1 882 ? -16.424 23.359 78.960 1.00 81.56 882 GLU A O 1
ATOM 6895 N N . GLY A 1 883 ? -14.335 24.174 78.842 1.00 78.25 883 GLY A N 1
ATOM 6896 C CA . GLY A 1 883 ? -14.397 24.526 77.417 1.00 78.25 883 GLY A CA 1
ATOM 6897 C C . GLY A 1 883 ? -15.028 25.892 77.089 1.00 78.25 883 GLY A C 1
ATOM 6898 O O . GLY A 1 883 ? -15.011 26.309 75.929 1.00 78.25 883 GLY A O 1
ATOM 6899 N N . GLN A 1 884 ? -15.538 26.626 78.084 1.00 86.00 884 GLN A N 1
ATOM 6900 C CA . GLN A 1 884 ? -16.071 27.985 77.926 1.00 86.00 884 GLN A CA 1
ATOM 6901 C C . GLN A 1 884 ? -15.212 29.025 78.659 1.00 86.00 884 GLN A C 1
ATOM 6903 O O . GLN A 1 884 ? -14.493 28.713 79.605 1.00 86.00 884 GLN A O 1
ATOM 6908 N N . VAL A 1 885 ? -15.336 30.288 78.254 1.00 88.00 885 VAL A N 1
ATOM 6909 C CA . VAL A 1 885 ? -14.864 31.456 79.015 1.00 88.00 885 VAL A CA 1
ATOM 6910 C C . VAL A 1 885 ? -15.982 32.488 79.115 1.00 88.00 885 VAL A C 1
ATOM 6912 O O . VAL A 1 885 ? -16.824 32.572 78.223 1.00 88.00 885 VAL A O 1
ATOM 6915 N N . ALA A 1 886 ? -16.014 33.282 80.186 1.00 86.44 886 ALA A N 1
ATOM 6916 C CA . ALA A 1 886 ? -16.977 34.377 80.316 1.00 86.44 886 ALA A CA 1
ATOM 6917 C C . ALA A 1 886 ? -16.286 35.737 80.166 1.00 86.44 886 ALA A C 1
ATOM 6919 O O . ALA A 1 886 ? -15.473 36.126 81.006 1.00 86.44 886 ALA A O 1
ATOM 6920 N N . VAL A 1 887 ? -16.621 36.461 79.101 1.00 86.69 887 VAL A N 1
ATOM 6921 C CA . VAL A 1 887 ? -16.130 37.816 78.823 1.00 86.69 887 VAL A CA 1
ATOM 6922 C C . VAL A 1 887 ? -16.964 38.801 79.641 1.00 86.69 887 VAL A C 1
ATOM 6924 O O . VAL A 1 887 ? -18.188 38.816 79.517 1.00 86.69 887 VAL A O 1
ATOM 6927 N N . VAL A 1 888 ? -16.322 39.591 80.507 1.00 86.44 888 VAL A N 1
ATOM 6928 C CA . VAL A 1 888 ? -16.991 40.515 81.437 1.00 86.44 888 VAL A CA 1
ATOM 6929 C C . VAL A 1 888 ? -16.872 41.954 80.946 1.00 86.44 888 VAL A C 1
ATOM 6931 O O . VAL A 1 888 ? -15.775 42.524 80.880 1.00 86.44 888 VAL A O 1
ATOM 6934 N N . THR A 1 889 ? -18.022 42.564 80.671 1.00 86.38 889 THR A N 1
ATOM 6935 C CA . THR A 1 889 ? -18.148 43.995 80.378 1.00 86.38 889 THR A CA 1
ATOM 6936 C C . THR A 1 889 ? -18.570 44.761 81.621 1.00 86.38 889 THR A C 1
ATOM 6938 O O . THR A 1 889 ? -19.441 44.294 82.352 1.00 86.38 889 THR A O 1
ATOM 6941 N N . ARG A 1 890 ? -18.033 45.964 81.831 1.00 85.06 890 ARG A N 1
ATOM 6942 C CA . ARG A 1 890 ? -18.479 46.911 82.858 1.00 85.06 890 ARG A CA 1
ATOM 6943 C C . ARG A 1 890 ? -19.041 48.153 82.175 1.00 85.06 890 ARG A C 1
ATOM 6945 O O . ARG A 1 890 ? -18.327 48.815 81.435 1.00 85.06 890 ARG A O 1
ATOM 6952 N N . PHE A 1 891 ? -20.329 48.435 82.373 1.00 81.50 891 PHE A N 1
ATOM 6953 C CA . PHE A 1 891 ? -21.062 49.497 81.657 1.00 81.50 891 PHE A CA 1
ATOM 6954 C C . PHE A 1 891 ? -20.894 49.493 80.113 1.00 81.50 891 PHE A C 1
ATOM 6956 O O . PHE A 1 891 ? -21.035 50.530 79.473 1.00 81.50 891 PHE A O 1
ATOM 6963 N N . GLY A 1 892 ? -20.613 48.326 79.516 1.00 75.00 892 GLY A N 1
ATOM 6964 C CA . GLY A 1 892 ? -20.373 48.144 78.076 1.00 75.00 892 GLY A CA 1
ATOM 6965 C C . GLY A 1 892 ? -18.897 48.081 77.655 1.00 75.00 892 GLY A C 1
ATOM 6966 O O . GLY A 1 892 ? -18.609 47.577 76.577 1.00 75.00 892 GLY A O 1
ATOM 6967 N N . GLU A 1 893 ? -17.955 48.508 78.499 1.00 80.44 893 GLU A N 1
ATOM 6968 C CA . GLU A 1 893 ? -16.512 48.413 78.228 1.00 80.44 893 GLU A CA 1
ATOM 6969 C C . GLU A 1 893 ? -15.966 47.036 78.650 1.00 80.44 893 GLU A C 1
ATOM 6971 O O . GLU A 1 893 ? -16.322 46.524 79.715 1.00 80.44 893 GLU A O 1
ATOM 6976 N N . TYR A 1 894 ? -15.105 46.405 77.845 1.00 84.62 894 TYR A N 1
ATOM 6977 C CA . TYR A 1 894 ? -14.461 45.137 78.217 1.00 84.62 894 TYR A CA 1
ATOM 6978 C C . TYR A 1 894 ? -13.486 45.330 79.391 1.00 84.62 894 TYR A C 1
ATOM 6980 O O . TYR A 1 894 ? -12.682 46.258 79.386 1.00 84.62 894 TYR A O 1
ATOM 6988 N N . THR A 1 895 ? -13.521 44.434 80.387 1.00 85.31 895 THR A N 1
ATOM 6989 C CA . THR A 1 895 ? -12.650 44.541 81.578 1.00 85.31 895 THR A CA 1
ATOM 6990 C C . THR A 1 895 ? -11.790 43.314 81.859 1.00 85.31 895 THR A C 1
ATOM 6992 O O . THR A 1 895 ? -10.613 43.457 82.186 1.00 85.31 895 THR A O 1
ATOM 6995 N N . LYS A 1 896 ? -12.358 42.106 81.791 1.00 84.31 896 LYS A N 1
ATOM 6996 C CA . LYS A 1 896 ? -11.662 40.848 82.101 1.00 84.31 896 LYS A CA 1
ATOM 6997 C C . LYS A 1 896 ? -12.373 39.656 81.469 1.00 84.31 896 LYS A C 1
ATOM 6999 O O . LYS A 1 896 ? -13.580 39.694 81.249 1.00 84.31 896 LYS A O 1
ATOM 7004 N N . THR A 1 897 ? -11.636 38.573 81.254 1.00 86.69 897 THR A N 1
ATOM 7005 C CA . THR A 1 897 ? -12.192 37.266 80.878 1.00 86.69 897 THR A CA 1
ATOM 7006 C C . THR A 1 897 ? -12.032 36.298 82.050 1.00 86.69 897 THR A C 1
ATOM 7008 O O . THR A 1 897 ? -11.012 36.320 82.740 1.00 86.69 897 THR A O 1
ATOM 7011 N N . LEU A 1 898 ? -13.057 35.489 82.318 1.00 86.75 898 LEU A N 1
ATOM 7012 C CA . LEU A 1 898 ? -13.103 34.517 83.410 1.00 86.75 898 LEU A CA 1
ATOM 7013 C C . LEU A 1 898 ? -12.965 33.089 82.866 1.00 86.75 898 LEU A C 1
ATOM 7015 O O . LEU A 1 898 ? -13.698 32.689 81.960 1.00 86.75 898 LEU A O 1
ATOM 7019 N N . ASN A 1 899 ? -12.050 32.329 83.466 1.00 84.25 899 ASN A N 1
ATOM 7020 C CA . ASN A 1 899 ? -11.762 30.932 83.136 1.00 84.25 899 ASN A CA 1
ATOM 7021 C C . ASN A 1 899 ? -12.783 29.965 83.782 1.00 84.25 899 ASN A C 1
ATOM 7023 O O . ASN A 1 899 ? -13.442 30.359 84.752 1.00 84.25 899 ASN A O 1
ATOM 7027 N N . PRO A 1 900 ? -12.879 28.702 83.307 1.00 84.69 900 PRO A N 1
ATOM 7028 C CA . PRO A 1 900 ? -13.718 27.656 83.899 1.00 84.69 900 PRO A CA 1
ATOM 7029 C C . PRO A 1 900 ? -13.640 27.546 85.430 1.00 84.69 900 PRO A C 1
ATOM 7031 O O . PRO A 1 900 ? -12.590 27.771 86.036 1.00 84.69 900 PRO A O 1
ATOM 7034 N N . GLY A 1 901 ? -14.761 27.167 86.047 1.00 82.94 901 GLY A N 1
ATOM 7035 C CA . GLY A 1 901 ? -14.930 27.037 87.496 1.00 82.94 901 GLY A CA 1
ATOM 7036 C C . GLY A 1 901 ? -15.928 28.036 88.093 1.00 82.94 901 GLY A C 1
ATOM 7037 O O . GLY A 1 901 ? -16.625 28.763 87.381 1.00 82.94 901 GLY A O 1
ATOM 7038 N N . LEU A 1 902 ? -16.011 28.060 89.427 1.00 84.00 902 LEU A N 1
ATOM 7039 C CA . LEU A 1 902 ? -16.797 29.048 90.173 1.00 84.00 902 LEU A CA 1
ATOM 7040 C C . LEU A 1 902 ? -16.036 30.379 90.218 1.00 84.00 902 LEU A C 1
ATOM 7042 O O . LEU A 1 902 ? -14.919 30.442 90.726 1.00 84.00 902 LEU A O 1
ATOM 7046 N N . GLN A 1 903 ? -16.651 31.438 89.700 1.00 82.56 903 GLN A N 1
ATOM 7047 C CA . GLN A 1 903 ? -16.060 32.765 89.543 1.00 82.56 903 GLN A CA 1
ATOM 7048 C C . GLN A 1 903 ? -16.992 33.840 90.119 1.00 82.56 903 GLN A C 1
ATOM 7050 O O . GLN A 1 903 ? -18.204 33.638 90.218 1.00 82.56 903 GLN A O 1
ATOM 7055 N N . TRP A 1 904 ? -16.440 35.004 90.476 1.00 80.75 904 TRP A N 1
ATOM 7056 C CA . TRP A 1 904 ? -17.218 36.137 90.990 1.00 80.75 904 TRP A CA 1
ATOM 7057 C C . TRP A 1 904 ? -17.009 37.412 90.157 1.00 80.75 904 TRP A C 1
ATOM 7059 O O . TRP A 1 904 ? -15.884 37.798 89.807 1.00 80.75 904 TRP A O 1
ATOM 7069 N N . ARG A 1 905 ? -18.124 38.067 89.831 1.00 82.88 905 ARG A N 1
ATOM 7070 C CA . ARG A 1 905 ? -18.214 39.335 89.098 1.00 82.88 905 ARG A CA 1
ATOM 7071 C C . ARG A 1 905 ? -19.115 40.312 89.843 1.00 82.88 905 ARG A C 1
ATOM 7073 O O . ARG A 1 905 ? -19.913 39.897 90.682 1.00 82.88 905 ARG A O 1
ATOM 7080 N N . TRP A 1 906 ? -19.034 41.600 89.514 1.00 82.25 906 TRP A N 1
ATOM 7081 C CA . TRP A 1 906 ? -20.051 42.528 89.999 1.00 82.25 906 TRP A CA 1
ATOM 7082 C C . TRP A 1 906 ? -21.414 42.196 89.362 1.00 82.25 906 TRP A C 1
ATOM 7084 O O . TRP A 1 906 ? -21.465 41.659 88.249 1.00 82.25 906 TRP A O 1
ATOM 7094 N N . PRO A 1 907 ? -22.535 42.472 90.044 1.00 79.56 907 PRO A N 1
ATOM 7095 C CA . PRO A 1 907 ? -23.844 42.098 89.528 1.00 79.56 907 PRO A CA 1
ATOM 7096 C C . PRO A 1 907 ? -24.375 43.150 88.543 1.00 79.56 907 PRO A C 1
ATOM 7098 O O . PRO A 1 907 ? -24.001 44.329 88.590 1.00 79.56 907 PRO A O 1
ATOM 7101 N N . ALA A 1 908 ? -25.278 42.733 87.655 1.00 70.75 908 ALA A N 1
ATOM 7102 C CA . ALA A 1 908 ? -25.894 43.627 86.677 1.00 70.75 908 ALA A CA 1
ATOM 7103 C C . ALA A 1 908 ? -26.702 44.736 87.390 1.00 70.75 908 ALA A C 1
ATOM 7105 O O . ALA A 1 908 ? -27.461 44.430 88.312 1.00 70.75 908 ALA A O 1
ATOM 7106 N N . PRO A 1 909 ? -26.568 46.023 87.015 1.00 72.69 909 PRO A N 1
ATOM 7107 C CA . PRO A 1 909 ? -26.047 46.509 85.735 1.00 72.69 909 PRO A CA 1
ATOM 7108 C C . PRO A 1 909 ? -24.589 47.012 85.761 1.00 72.69 909 PRO A C 1
ATOM 7110 O O . PRO A 1 909 ? -24.184 47.676 84.812 1.00 72.69 909 PRO A O 1
ATOM 7113 N N . ILE A 1 910 ? -23.805 46.774 86.826 1.00 81.38 910 ILE A N 1
ATOM 7114 C CA . ILE A 1 910 ? -22.417 47.278 86.886 1.00 81.38 910 ILE A CA 1
ATOM 7115 C C . ILE A 1 910 ? -21.520 46.467 85.957 1.00 81.38 910 ILE A C 1
ATOM 7117 O O . ILE A 1 910 ? -20.911 47.024 85.046 1.00 81.38 910 ILE A O 1
ATOM 7121 N N . GLU A 1 911 ? -21.464 45.155 86.178 1.00 84.81 911 GLU A N 1
ATOM 7122 C CA . GLU A 1 911 ? -20.856 44.208 85.248 1.00 84.81 911 GLU A CA 1
ATOM 7123 C C . GLU A 1 911 ? -21.935 43.296 84.666 1.00 84.81 911 GLU A C 1
ATOM 7125 O O . GLU A 1 911 ? -22.909 42.940 85.338 1.00 84.81 911 GLU A O 1
ATOM 7130 N N . ASP A 1 912 ? -21.729 42.887 83.422 1.00 82.19 912 ASP A N 1
ATOM 7131 C CA . ASP A 1 912 ? -22.428 41.769 82.803 1.00 82.19 912 ASP A CA 1
ATOM 7132 C C . ASP A 1 912 ? -21.428 40.803 82.162 1.00 82.19 912 ASP A C 1
ATOM 7134 O O . ASP A 1 912 ? -20.249 41.140 82.016 1.00 82.19 912 ASP A O 1
ATOM 7138 N N . HIS A 1 913 ? -21.860 39.584 81.832 1.00 86.44 913 HIS A N 1
ATOM 7139 C CA . HIS A 1 913 ? -20.987 38.580 81.229 1.00 86.44 913 HIS A CA 1
ATOM 7140 C C . HIS A 1 913 ? -21.642 37.833 80.070 1.00 86.44 913 HIS A C 1
ATOM 7142 O O . HIS A 1 913 ? -22.809 37.458 80.120 1.00 86.44 913 HIS A O 1
ATOM 7148 N N . GLN A 1 914 ? -20.851 37.562 79.035 1.00 86.25 914 GLN A N 1
ATOM 7149 C CA . GLN A 1 914 ? -21.245 36.695 77.928 1.00 86.25 914 GLN A CA 1
ATOM 7150 C C . GLN A 1 914 ? -20.344 35.462 77.922 1.00 86.25 914 GLN A C 1
ATOM 7152 O O . GLN A 1 914 ? -19.117 35.570 77.945 1.00 86.25 914 GLN A O 1
ATOM 7157 N N . THR A 1 915 ? -20.958 34.279 77.951 1.00 86.50 915 THR A N 1
ATOM 7158 C CA . THR A 1 915 ? -20.251 32.995 77.908 1.00 86.50 915 THR A CA 1
ATOM 7159 C C . THR A 1 915 ? -19.991 32.603 76.460 1.00 86.50 915 THR A C 1
ATOM 7161 O O . THR A 1 915 ? -20.912 32.494 75.655 1.00 86.50 915 THR A O 1
ATOM 7164 N N . VAL A 1 916 ? -18.721 32.394 76.125 1.00 84.94 916 VAL A N 1
ATOM 7165 C CA . VAL A 1 916 ? -18.265 32.026 74.785 1.00 84.94 916 VAL A CA 1
ATOM 7166 C C . VAL A 1 916 ? -17.622 30.646 74.858 1.00 84.94 916 VAL A C 1
ATOM 7168 O O . VAL A 1 916 ? -16.724 30.405 75.666 1.00 84.94 916 VAL A O 1
ATOM 7171 N N . ASN A 1 917 ? -18.087 29.722 74.018 1.00 83.88 917 ASN A N 1
ATOM 7172 C CA . ASN A 1 917 ? -17.502 28.390 73.907 1.00 83.88 917 ASN A CA 1
ATOM 7173 C C . ASN A 1 917 ? -16.244 28.448 73.026 1.00 83.88 917 ASN A C 1
ATOM 7175 O O . ASN A 1 917 ? -16.332 28.828 71.856 1.00 83.88 917 ASN A O 1
ATOM 7179 N N . ILE A 1 918 ? -15.092 28.086 73.600 1.00 84.56 918 ILE A N 1
ATOM 7180 C CA . ILE A 1 918 ? -13.781 28.112 72.933 1.00 84.56 918 ILE A CA 1
ATOM 7181 C C . ILE A 1 918 ? -13.312 26.719 72.494 1.00 84.56 918 ILE A C 1
ATOM 7183 O O . ILE A 1 918 ? -12.522 26.613 71.558 1.00 84.56 918 ILE A O 1
ATOM 7187 N N . SER A 1 919 ? -13.809 25.645 73.121 1.00 80.69 919 SER A N 1
ATOM 7188 C CA . SER A 1 919 ? -13.477 24.264 72.740 1.00 80.69 919 SER A CA 1
ATOM 7189 C C . SER A 1 919 ? -14.350 23.714 71.609 1.00 80.69 919 SER A C 1
ATOM 7191 O O . SER A 1 919 ? -13.994 22.707 71.002 1.00 80.69 919 SER A O 1
ATOM 7193 N N . GLN A 1 920 ? -15.497 24.338 71.328 1.00 84.06 920 GLN A N 1
ATOM 7194 C CA . GLN A 1 920 ? -16.371 23.955 70.222 1.00 84.06 920 GLN A CA 1
ATOM 7195 C C . GLN A 1 920 ? -15.683 24.206 68.877 1.00 84.06 920 GLN A C 1
ATOM 7197 O O . GLN A 1 920 ? -15.540 25.348 68.440 1.00 84.06 920 GLN A O 1
ATOM 7202 N N . LEU A 1 921 ? -15.331 23.118 68.192 1.00 86.50 921 LEU A N 1
ATOM 7203 C CA . LEU A 1 921 ? -14.959 23.158 66.785 1.00 86.50 921 LEU A CA 1
ATOM 7204 C C . LEU A 1 921 ? -16.198 23.525 65.958 1.00 86.50 921 LEU A C 1
ATOM 7206 O O . LEU A 1 921 ? -17.204 22.813 65.972 1.00 86.50 921 LEU A O 1
ATOM 7210 N N . ARG A 1 922 ? -16.130 24.647 65.249 1.00 87.94 922 ARG A N 1
ATOM 7211 C CA . ARG A 1 922 ? -17.150 25.091 64.300 1.00 87.94 922 ARG A CA 1
ATOM 7212 C C . ARG A 1 922 ? -16.706 24.746 62.890 1.00 87.94 922 ARG A C 1
ATOM 7214 O O . ARG A 1 922 ? -15.517 24.688 62.596 1.00 87.94 922 ARG A O 1
ATOM 7221 N N . THR A 1 923 ? -17.679 24.482 62.033 1.00 87.12 923 THR A N 1
ATOM 7222 C CA . THR A 1 923 ? -17.466 23.986 60.673 1.00 87.12 923 THR A CA 1
ATOM 7223 C C . THR A 1 923 ? -18.366 24.771 59.733 1.00 87.12 923 THR A C 1
ATOM 7225 O O . THR A 1 923 ? -19.542 24.949 60.048 1.00 87.12 923 THR A O 1
ATOM 7228 N N . PHE A 1 924 ? -17.842 25.217 58.593 1.00 85.25 924 PHE A N 1
ATOM 7229 C CA . PHE A 1 924 ? -18.664 25.750 57.507 1.00 85.25 924 PHE A CA 1
ATOM 7230 C C . PHE A 1 924 ? -18.313 25.109 56.167 1.00 85.25 924 PHE A C 1
ATOM 7232 O O . PHE A 1 924 ? -17.180 24.691 55.926 1.00 85.25 924 PHE A O 1
ATOM 7239 N N . GLU A 1 925 ? -19.334 25.031 55.321 1.00 85.69 925 GLU A N 1
ATOM 7240 C CA . GLU A 1 925 ? -19.290 24.476 53.973 1.00 85.69 925 GLU A CA 1
ATOM 7241 C C . GLU A 1 925 ? -19.238 25.633 52.963 1.00 85.69 925 GLU A C 1
ATOM 7243 O O . GLU A 1 925 ? -19.930 26.650 53.132 1.00 85.69 925 GLU A O 1
ATOM 7248 N N . VAL A 1 926 ? -18.416 25.475 51.925 1.00 82.19 926 VAL A N 1
ATOM 7249 C CA . VAL A 1 926 ? -18.293 26.409 50.798 1.00 82.19 926 VAL A CA 1
ATOM 7250 C C . VAL A 1 926 ? -18.520 25.634 49.502 1.00 82.19 926 VAL A C 1
ATOM 7252 O O . VAL A 1 926 ? -18.036 24.510 49.343 1.00 82.19 926 VAL A O 1
ATOM 7255 N N . GLY A 1 927 ? -19.306 26.205 48.588 1.00 77.31 927 GLY A N 1
ATOM 7256 C CA . GLY A 1 927 ? -19.598 25.590 47.289 1.00 77.31 927 GLY A CA 1
ATOM 7257 C C . GLY A 1 927 ? -20.718 24.543 47.294 1.00 77.31 927 GLY A C 1
ATOM 7258 O O . GLY A 1 927 ? -21.168 24.116 46.230 1.00 77.31 927 GLY A O 1
ATOM 7259 N N . TYR A 1 928 ? -21.228 24.149 48.464 1.00 81.50 928 TYR A N 1
ATOM 7260 C CA . TYR A 1 928 ? -22.429 23.319 48.601 1.00 81.50 928 TYR A CA 1
ATOM 7261 C C . TYR A 1 928 ? -23.200 23.637 49.897 1.00 81.50 928 TYR A C 1
ATOM 7263 O O . TYR A 1 928 ? -22.752 24.451 50.711 1.00 81.50 928 TYR A O 1
ATOM 7271 N N . ARG A 1 929 ? -24.386 23.033 50.081 1.00 77.81 929 ARG A N 1
ATOM 7272 C CA . ARG A 1 929 ? -25.185 23.122 51.323 1.00 77.81 929 ARG A CA 1
ATOM 7273 C C . ARG A 1 929 ? -25.796 21.777 51.729 1.00 77.81 929 ARG A C 1
ATOM 7275 O O . ARG A 1 929 ? -26.762 21.317 51.115 1.00 77.81 929 ARG A O 1
ATOM 7282 N N . GLY A 1 930 ? -25.258 21.154 52.778 1.00 70.62 930 GLY A N 1
ATOM 7283 C CA . GLY A 1 930 ? -25.785 19.962 53.464 1.00 70.62 930 GLY A CA 1
ATOM 7284 C C . GLY A 1 930 ? -25.705 18.636 52.693 1.00 70.62 930 GLY A C 1
ATOM 7285 O O . GLY A 1 930 ? -25.740 17.565 53.291 1.00 70.62 930 GLY A O 1
ATOM 7286 N N . SER A 1 931 ? -25.586 18.679 51.366 1.00 61.16 931 SER A N 1
ATOM 7287 C CA . SER A 1 931 ? -25.275 17.533 50.512 1.00 61.16 931 SER A CA 1
ATOM 7288 C C . SER A 1 931 ? -24.535 18.016 49.268 1.00 61.16 931 SER A C 1
ATOM 7290 O O . SER A 1 931 ? -24.909 19.039 48.697 1.00 61.16 931 SER A O 1
ATOM 7292 N N . ALA A 1 932 ? -23.538 17.259 48.802 1.00 59.97 932 ALA A N 1
ATOM 7293 C CA . ALA A 1 932 ? -22.706 17.610 47.644 1.00 59.97 932 ALA A CA 1
ATOM 7294 C C . ALA A 1 932 ? -23.484 17.784 46.317 1.00 59.97 932 ALA A C 1
ATOM 7296 O O . ALA A 1 932 ? -22.952 18.346 45.361 1.00 59.97 932 ALA A O 1
ATOM 7297 N N . ARG A 1 933 ? -24.750 17.334 46.257 1.00 58.56 933 ARG A N 1
ATOM 7298 C CA . ARG A 1 933 ? -25.674 17.583 45.131 1.00 58.56 933 ARG A CA 1
ATOM 7299 C C . ARG A 1 933 ? -26.274 18.995 45.123 1.00 58.56 933 ARG A C 1
ATOM 7301 O O . ARG A 1 933 ? -26.653 19.476 44.062 1.00 58.56 933 ARG A O 1
ATOM 7308 N N . ASN A 1 934 ? -26.351 19.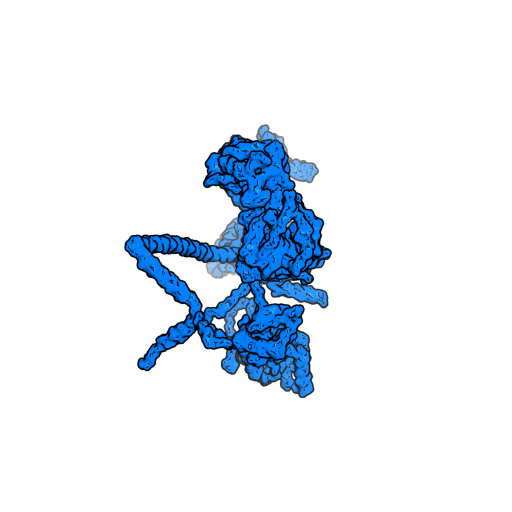665 46.272 1.00 71.19 934 ASN A N 1
ATOM 7309 C CA . ASN A 1 934 ? -26.854 21.035 46.388 1.00 71.19 934 ASN A CA 1
ATOM 7310 C C . ASN A 1 934 ? -25.690 22.023 46.211 1.00 71.19 934 ASN A C 1
ATOM 7312 O O . ASN A 1 934 ? -25.239 22.632 47.184 1.00 71.19 934 ASN A O 1
ATOM 7316 N N . LYS A 1 935 ? -25.172 22.127 44.980 1.00 71.81 935 LYS A N 1
ATOM 7317 C CA . LYS A 1 935 ? -24.058 23.021 44.621 1.00 71.81 935 LYS A CA 1
ATOM 7318 C C . LYS A 1 935 ? -24.445 24.500 44.750 1.00 71.81 935 LYS A C 1
ATOM 7320 O O . LYS A 1 935 ? -25.572 24.882 44.440 1.00 71.81 935 LYS A O 1
ATOM 7325 N N . VAL A 1 936 ? -23.484 25.338 45.137 1.00 81.19 936 VAL A N 1
ATOM 7326 C CA . VAL A 1 936 ? -23.589 26.806 45.153 1.00 81.19 936 VAL A CA 1
ATOM 7327 C C . VAL A 1 936 ? -22.507 27.372 44.233 1.00 81.19 936 VAL A C 1
ATOM 7329 O O . VAL A 1 936 ? -21.418 27.732 44.670 1.00 81.19 936 VAL A O 1
ATOM 7332 N N . LEU A 1 937 ? -22.812 27.421 42.934 1.00 75.19 937 LEU A N 1
ATOM 7333 C CA . LEU A 1 937 ? -21.842 27.720 41.869 1.00 75.19 937 LEU A CA 1
ATOM 7334 C C . LEU A 1 937 ? -21.021 29.018 42.069 1.00 75.19 937 LEU A C 1
ATOM 7336 O O . LEU A 1 937 ? -19.824 28.984 41.799 1.00 75.19 937 LEU A O 1
ATOM 7340 N N . PRO A 1 938 ? -21.572 30.145 42.580 1.00 75.94 938 PRO A N 1
ATOM 7341 C CA . PRO A 1 938 ? -20.775 31.356 42.823 1.00 75.94 938 PRO A CA 1
ATOM 7342 C C . PRO A 1 938 ? -19.711 31.220 43.926 1.00 75.94 938 PRO A C 1
ATOM 7344 O O . PRO A 1 938 ? -18.797 32.041 43.986 1.00 75.94 938 PRO A O 1
ATOM 7347 N N . GLU A 1 939 ? -19.836 30.216 44.799 1.00 77.94 939 GLU A N 1
ATOM 7348 C CA . GLU A 1 939 ? -18.859 29.891 45.847 1.00 77.94 939 GLU A CA 1
ATOM 7349 C C . GLU A 1 939 ? -17.846 28.834 45.383 1.00 77.94 939 GLU A C 1
ATOM 7351 O O . GLU A 1 939 ? -16.684 28.898 45.780 1.00 77.94 939 GLU A O 1
ATOM 7356 N N . SER A 1 940 ? -18.271 27.864 44.561 1.00 83.38 940 SER A N 1
ATOM 7357 C CA . SER A 1 940 ? -17.429 26.727 44.162 1.00 83.38 940 SER A CA 1
ATOM 7358 C C . SER A 1 940 ? -16.564 26.974 42.927 1.00 83.38 940 SER A C 1
ATOM 7360 O O . SER A 1 940 ? -15.499 26.368 42.817 1.00 83.38 940 SER A O 1
ATOM 7362 N N . LEU A 1 941 ? -16.991 27.846 42.006 1.00 88.12 941 LEU A N 1
ATOM 7363 C CA . LEU A 1 941 ? -16.255 28.121 40.771 1.00 88.12 941 LEU A CA 1
ATOM 7364 C C . LEU A 1 941 ? -15.058 29.052 41.023 1.00 88.12 941 LEU A C 1
ATOM 7366 O O . LEU A 1 941 ? -15.205 30.155 41.560 1.00 88.12 941 LEU A O 1
ATOM 7370 N N . MET A 1 942 ? -13.870 28.606 40.608 1.00 89.00 942 MET A N 1
ATOM 7371 C CA . MET A 1 942 ? -12.596 29.327 40.747 1.00 89.00 942 MET A CA 1
ATOM 7372 C C . MET A 1 942 ? -11.756 29.223 39.468 1.00 89.00 942 MET A C 1
ATOM 7374 O O . MET A 1 942 ? -11.964 28.309 38.676 1.00 89.00 942 MET A O 1
ATOM 7378 N N . LEU A 1 943 ? -10.821 30.159 39.276 1.00 89.50 943 LEU A N 1
ATOM 7379 C CA . LEU A 1 943 ? -9.934 30.245 38.109 1.00 89.50 943 LEU A CA 1
ATOM 7380 C C . LEU A 1 943 ? -8.494 29.874 38.503 1.00 89.50 943 LEU A C 1
ATOM 7382 O O . LEU A 1 943 ? -8.028 30.317 39.556 1.00 89.50 943 LEU A O 1
ATOM 7386 N N . THR A 1 944 ? -7.799 29.099 37.673 1.00 90.00 944 THR A N 1
ATOM 7387 C CA . THR A 1 944 ? -6.387 28.713 37.852 1.00 90.00 944 THR A CA 1
ATOM 7388 C C . THR A 1 944 ? -5.424 29.615 37.069 1.00 90.00 944 THR A C 1
ATOM 7390 O O . THR A 1 944 ? -5.842 30.482 36.303 1.00 90.00 944 THR A O 1
ATOM 7393 N N . THR A 1 945 ? -4.111 29.437 37.264 1.00 89.00 945 THR A N 1
ATOM 7394 C CA . THR A 1 945 ? -3.065 30.220 36.567 1.00 89.00 945 THR A CA 1
ATOM 7395 C C . THR A 1 945 ? -3.096 30.061 35.044 1.00 89.00 945 THR A C 1
ATOM 7397 O O . THR A 1 945 ? -2.707 30.971 34.321 1.00 89.00 945 THR A O 1
ATOM 7400 N N . ASP A 1 946 ? -3.555 28.910 34.565 1.00 86.38 946 ASP A N 1
ATOM 7401 C CA . ASP A 1 946 ? -3.729 28.535 33.159 1.00 86.38 946 ASP A CA 1
ATOM 7402 C C . ASP A 1 946 ? -5.126 28.892 32.605 1.00 86.38 946 ASP A C 1
ATOM 7404 O O . ASP A 1 946 ? -5.586 28.283 31.646 1.00 86.38 946 ASP A O 1
ATOM 7408 N N . GLU A 1 947 ? -5.804 29.867 33.224 1.00 85.75 947 GLU A N 1
ATOM 7409 C CA . GLU A 1 947 ? -7.113 30.424 32.827 1.00 85.75 947 GLU A CA 1
ATOM 7410 C C . GLU A 1 947 ? -8.277 29.407 32.784 1.00 85.75 947 GLU A C 1
ATOM 7412 O O . GLU A 1 947 ? -9.379 29.715 32.323 1.00 85.75 947 GLU A O 1
ATOM 7417 N N . ASN A 1 948 ? -8.076 28.209 33.340 1.00 82.69 948 ASN A N 1
ATOM 7418 C CA . ASN A 1 948 ? -9.090 27.166 33.447 1.00 82.69 948 ASN A CA 1
ATOM 7419 C C . ASN A 1 948 ? -10.000 27.366 34.671 1.00 82.69 948 ASN A C 1
ATOM 7421 O O . ASN A 1 948 ? -9.589 27.871 35.717 1.00 82.69 948 ASN A O 1
ATOM 7425 N N . ILE A 1 949 ? -11.266 26.955 34.541 1.00 87.06 949 ILE A N 1
ATOM 7426 C CA . ILE A 1 949 ? -12.269 27.037 35.613 1.00 87.06 949 ILE A CA 1
ATOM 7427 C C . ILE A 1 949 ? -12.391 25.678 36.314 1.00 87.06 949 ILE A C 1
ATOM 7429 O O . ILE A 1 949 ? -12.412 24.637 35.659 1.00 87.06 949 ILE A O 1
ATOM 7433 N N . VAL A 1 950 ? -12.525 25.692 37.643 1.00 87.62 950 VAL A N 1
ATOM 7434 C CA . VAL A 1 950 ? -12.644 24.502 38.504 1.00 87.62 950 VAL A CA 1
ATOM 7435 C C . VAL A 1 950 ? -13.846 24.642 39.435 1.00 87.62 950 VAL A C 1
ATOM 7437 O O . VAL A 1 950 ? -14.046 25.703 40.022 1.00 87.62 950 VAL A O 1
ATOM 7440 N N . ASP A 1 951 ? -14.623 23.572 39.600 1.00 88.00 951 ASP A N 1
ATOM 7441 C CA . ASP A 1 951 ? -15.681 23.430 40.605 1.00 88.00 951 ASP A CA 1
ATOM 7442 C C . ASP A 1 951 ? -15.096 22.756 41.858 1.00 88.00 951 ASP A C 1
ATOM 7444 O O . ASP A 1 951 ? -14.730 21.575 41.838 1.00 88.00 951 ASP A O 1
ATOM 7448 N N . MET A 1 952 ? -14.960 23.517 42.949 1.00 87.81 952 MET A N 1
ATOM 7449 C CA . MET A 1 952 ? -14.362 23.048 44.201 1.00 87.81 952 MET A CA 1
ATOM 7450 C C . MET A 1 952 ? -15.301 23.135 45.398 1.00 87.81 952 MET A C 1
ATOM 7452 O O . MET A 1 952 ? -15.910 24.162 45.692 1.00 87.81 952 MET A O 1
ATOM 7456 N N . GLN A 1 953 ? -15.356 22.032 46.141 1.00 89.81 953 GLN A N 1
ATOM 7457 C CA . GLN A 1 953 ? -16.149 21.882 47.355 1.00 89.81 953 GLN A CA 1
ATOM 7458 C C . GLN A 1 953 ? -15.204 21.613 48.520 1.00 89.81 953 GLN A C 1
ATOM 7460 O O . GLN A 1 953 ? -14.439 20.641 48.510 1.00 89.81 953 GLN A O 1
ATOM 7465 N N . TYR A 1 954 ? -15.247 22.476 49.530 1.00 90.88 954 TYR A N 1
ATOM 7466 C CA . TYR A 1 954 ? -14.360 22.389 50.681 1.00 90.88 954 TYR A CA 1
ATOM 7467 C C . TYR A 1 954 ? -15.059 22.801 51.971 1.00 90.88 954 TYR A C 1
ATOM 7469 O O . TYR A 1 954 ? -16.084 23.486 51.986 1.00 90.88 954 TYR A O 1
ATOM 7477 N N . VAL A 1 955 ? -14.483 22.330 53.070 1.00 91.88 955 VAL A N 1
ATOM 7478 C CA . VAL A 1 955 ? -14.964 22.550 54.426 1.00 91.88 955 VAL A CA 1
ATOM 7479 C C . VAL A 1 955 ? -13.834 23.127 55.256 1.00 91.88 955 VAL A C 1
ATOM 7481 O O . VAL A 1 955 ? -12.701 22.649 55.206 1.00 91.88 955 VAL A O 1
ATOM 7484 N N . VAL A 1 956 ? -14.148 24.153 56.038 1.00 91.38 956 VAL A N 1
ATOM 7485 C CA . VAL A 1 956 ? -13.185 24.814 56.919 1.00 91.38 956 VAL A CA 1
ATOM 7486 C C . VAL A 1 956 ? -13.648 24.664 58.359 1.00 91.38 956 VAL A C 1
ATOM 7488 O O . VAL A 1 956 ? -14.797 24.954 58.703 1.00 91.38 956 VAL A O 1
ATOM 7491 N N . GLN A 1 957 ? -12.736 24.187 59.199 1.00 92.38 957 GLN A N 1
ATOM 7492 C CA . GLN A 1 957 ? -12.954 23.960 60.619 1.00 92.38 957 GLN A CA 1
ATOM 7493 C C . GLN A 1 957 ? -12.144 24.968 61.427 1.00 92.38 957 GLN A C 1
ATOM 7495 O O . GLN A 1 957 ? -10.936 25.110 61.231 1.00 92.38 957 GLN A O 1
ATOM 7500 N N . TYR A 1 958 ? -12.802 25.663 62.349 1.00 91.88 958 TYR A N 1
ATOM 7501 C CA . TYR A 1 958 ? -12.207 26.723 63.156 1.00 91.88 958 TYR A CA 1
ATOM 7502 C C . TYR A 1 958 ? -12.681 26.653 64.609 1.00 91.88 958 TYR A C 1
ATOM 7504 O O . TYR A 1 958 ? -13.703 26.049 64.937 1.00 91.88 958 TYR A O 1
ATOM 7512 N N . ARG A 1 959 ? -11.913 27.275 65.498 1.00 89.75 959 ARG A N 1
ATOM 7513 C CA . ARG A 1 959 ? -12.212 27.424 66.926 1.00 89.75 959 ARG A CA 1
ATOM 7514 C C . ARG A 1 959 ? -11.763 28.804 67.392 1.00 89.75 959 ARG A C 1
ATOM 7516 O O . ARG A 1 959 ? -11.114 29.531 66.641 1.00 89.75 959 ARG A O 1
ATOM 7523 N N . LEU A 1 960 ? -12.073 29.165 68.629 1.00 88.62 960 LEU A N 1
ATOM 7524 C CA . LEU A 1 960 ? -11.602 30.423 69.207 1.00 88.62 960 LEU A CA 1
ATOM 7525 C C . LEU A 1 960 ? -10.297 30.220 69.969 1.00 88.62 960 LEU A C 1
ATOM 7527 O O . LEU A 1 960 ? -10.105 29.208 70.645 1.00 88.62 960 LEU A O 1
ATOM 7531 N N . LEU A 1 961 ? -9.398 31.200 69.874 1.00 84.06 961 LEU A N 1
ATOM 7532 C CA . LEU A 1 961 ? -8.229 31.251 70.743 1.00 84.06 961 LEU A CA 1
ATOM 7533 C C . LEU A 1 961 ? -8.696 31.497 72.191 1.00 84.06 961 LEU A C 1
ATOM 7535 O O . LEU A 1 961 ? -9.590 32.321 72.394 1.00 84.06 961 LEU A O 1
ATOM 7539 N N . PRO A 1 962 ? -8.081 30.874 73.218 1.00 73.69 962 PRO A N 1
ATOM 7540 C CA . PRO A 1 962 ? -8.463 31.100 74.618 1.00 73.69 962 PRO A CA 1
ATOM 7541 C C . PRO A 1 962 ? -8.404 32.573 75.059 1.00 73.69 962 PRO A C 1
ATOM 7543 O O . PRO A 1 962 ? -9.122 32.978 75.968 1.00 73.69 962 PRO A O 1
ATOM 7546 N N . THR A 1 963 ? -7.569 33.378 74.398 1.00 78.25 963 THR A N 1
ATOM 7547 C CA . THR A 1 963 ? -7.437 34.830 74.592 1.00 78.25 963 THR A CA 1
ATOM 7548 C C . THR A 1 963 ? -8.298 35.673 73.644 1.00 78.25 963 THR A C 1
ATOM 7550 O O . THR A 1 963 ? -8.460 36.861 73.895 1.00 78.25 963 THR A O 1
ATOM 7553 N N . GLY A 1 964 ? -8.849 35.088 72.574 1.00 79.88 964 GLY A N 1
ATOM 7554 C CA . GLY A 1 964 ? -9.533 35.794 71.480 1.00 79.88 964 GLY A CA 1
ATOM 7555 C C . GLY A 1 964 ? -11.039 36.009 71.673 1.00 79.88 964 GLY A C 1
ATOM 7556 O O . GLY A 1 964 ? -11.683 36.621 70.826 1.00 79.88 964 GLY A O 1
ATOM 7557 N N . ALA A 1 965 ? -11.623 35.529 72.774 1.00 82.94 965 ALA A N 1
ATOM 7558 C CA . ALA A 1 965 ? -13.054 35.692 73.046 1.00 82.94 965 ALA A CA 1
ATOM 7559 C C . ALA A 1 965 ? -13.545 37.163 73.113 1.00 82.94 965 ALA A C 1
ATOM 7561 O O . ALA A 1 965 ? -14.666 37.404 72.666 1.00 82.94 965 ALA A O 1
ATOM 7562 N N . PRO A 1 966 ? -12.772 38.157 73.611 1.00 82.75 966 PRO A N 1
ATOM 7563 C CA . PRO A 1 966 ? -13.169 39.567 73.538 1.00 82.75 966 PRO A CA 1
ATOM 7564 C C . PRO A 1 966 ? -13.125 40.110 72.104 1.00 82.75 966 PRO A C 1
ATOM 7566 O O . PRO A 1 966 ? -14.070 40.761 71.666 1.00 82.75 966 PRO A O 1
ATOM 7569 N N . ASP A 1 967 ? -12.063 39.799 71.357 1.00 84.31 967 ASP A N 1
ATOM 7570 C CA . ASP A 1 967 ? -11.878 40.227 69.965 1.00 84.31 967 ASP A CA 1
ATOM 7571 C C . ASP A 1 967 ? -13.032 39.747 69.066 1.00 84.31 967 ASP A C 1
ATOM 7573 O O . ASP A 1 967 ? -13.600 40.524 68.295 1.00 84.31 967 ASP A O 1
ATOM 7577 N N . TYR A 1 968 ? -13.446 38.490 69.251 1.00 84.25 968 TYR A N 1
ATOM 7578 C CA . TYR A 1 968 ? -14.589 37.870 68.577 1.00 84.25 968 TYR A CA 1
ATOM 7579 C C . TYR A 1 968 ? -15.935 38.565 68.866 1.00 84.25 968 TYR A C 1
ATOM 7581 O O . TYR A 1 968 ? -16.816 38.552 68.008 1.00 84.25 968 TYR A O 1
ATOM 7589 N N . LEU A 1 969 ? -16.113 39.162 70.053 1.00 82.31 969 LEU A N 1
ATOM 7590 C CA . LEU A 1 969 ? -17.360 39.834 70.448 1.00 82.31 969 LEU A CA 1
ATOM 7591 C C . LEU A 1 969 ? -17.403 41.329 70.097 1.00 82.31 969 LEU A C 1
ATOM 7593 O O . LEU A 1 969 ? -18.496 41.861 69.911 1.00 82.31 969 LEU A O 1
ATOM 7597 N N . PHE A 1 970 ? -16.254 42.016 70.040 1.00 82.00 970 PHE A N 1
ATOM 7598 C CA . PHE A 1 970 ? -16.214 43.484 69.934 1.00 82.00 970 PHE A CA 1
ATOM 7599 C C . PHE A 1 970 ? -15.588 44.029 68.647 1.00 82.00 970 PHE A C 1
ATOM 7601 O O . PHE A 1 970 ? -15.974 45.115 68.219 1.00 82.00 970 PHE A O 1
ATOM 7608 N N . ASN A 1 971 ? -14.662 43.309 68.004 1.00 83.00 971 ASN A N 1
ATOM 7609 C CA . ASN A 1 971 ? -13.995 43.815 66.796 1.00 83.00 971 ASN A CA 1
ATOM 7610 C C . ASN A 1 971 ? -14.766 43.479 65.506 1.00 83.00 971 ASN A C 1
ATOM 7612 O O . ASN A 1 971 ? -14.514 44.091 64.470 1.00 83.00 971 ASN A O 1
ATOM 7616 N N . THR A 1 972 ? -15.682 42.500 65.544 1.00 76.62 972 THR A N 1
ATOM 7617 C CA . THR A 1 972 ? -16.301 41.917 64.341 1.00 76.62 972 THR A CA 1
ATOM 7618 C C . THR A 1 972 ? -17.818 41.771 64.485 1.00 76.62 972 THR A C 1
ATOM 7620 O O . THR A 1 972 ? -18.294 40.986 65.296 1.00 76.62 972 THR A O 1
ATOM 7623 N N . ASN A 1 973 ? -18.595 42.477 63.654 1.00 77.12 973 ASN A N 1
ATOM 7624 C CA . ASN A 1 973 ? -20.069 42.479 63.730 1.00 77.12 973 ASN A CA 1
ATOM 7625 C C . ASN A 1 973 ? -20.740 41.162 63.286 1.00 77.12 973 ASN A C 1
ATOM 7627 O O . ASN A 1 973 ? -21.888 40.915 63.648 1.00 77.12 973 ASN A O 1
ATOM 7631 N N . ASN A 1 974 ? -20.072 40.344 62.467 1.00 81.62 974 ASN A N 1
ATOM 7632 C CA . ASN A 1 974 ? -20.570 39.035 62.029 1.00 81.62 974 ASN A CA 1
ATOM 7633 C C . ASN A 1 974 ? -19.387 38.068 61.801 1.00 81.62 974 ASN A C 1
ATOM 7635 O O . ASN A 1 974 ? -18.943 37.899 60.663 1.00 81.62 974 ASN A O 1
ATOM 7639 N N . PRO A 1 975 ? -18.816 37.494 62.876 1.00 78.62 975 PRO A N 1
ATOM 7640 C CA . PRO A 1 975 ? -17.520 36.823 62.817 1.00 78.62 975 PRO A CA 1
ATOM 7641 C C . PRO A 1 975 ? -17.518 35.562 61.953 1.00 78.62 975 PRO A C 1
ATOM 7643 O O . PRO A 1 975 ? -16.575 35.365 61.192 1.00 78.62 975 PRO A O 1
ATOM 7646 N N . ASP A 1 976 ? -18.573 34.748 62.001 1.00 79.69 976 ASP A N 1
ATOM 7647 C CA . ASP A 1 976 ? -18.646 33.501 61.228 1.00 79.69 976 ASP A CA 1
ATOM 7648 C C . ASP A 1 976 ? -18.621 33.776 59.703 1.00 79.69 976 ASP A C 1
ATOM 7650 O O . ASP A 1 976 ? -17.997 33.034 58.942 1.00 79.69 976 ASP A O 1
ATOM 7654 N N . GLU A 1 977 ? -19.207 34.894 59.257 1.00 83.56 977 GLU A N 1
ATOM 7655 C CA . GLU A 1 977 ? -19.165 35.340 57.856 1.00 83.56 977 GLU A CA 1
ATOM 7656 C C . GLU A 1 977 ? -17.817 35.989 57.484 1.00 83.56 977 GLU A C 1
ATOM 7658 O O . GLU A 1 977 ? -17.360 35.870 56.347 1.00 83.56 977 GLU A O 1
ATOM 7663 N N . SER A 1 978 ? -17.111 36.605 58.439 1.00 86.38 978 SER A N 1
ATOM 7664 C CA . SER A 1 978 ? -15.722 37.040 58.225 1.00 86.38 978 SER A CA 1
ATOM 7665 C C . SER A 1 978 ? -14.768 35.858 58.006 1.00 86.38 978 SER A C 1
ATOM 7667 O O . SER A 1 978 ? -13.849 35.972 57.195 1.00 86.38 978 SER A O 1
ATOM 7669 N N . VAL A 1 979 ? -14.999 34.702 58.649 1.00 87.81 979 VAL A N 1
ATOM 7670 C CA . VAL A 1 979 ? -14.239 33.468 58.353 1.00 87.81 979 VAL A CA 1
ATOM 7671 C C . VAL A 1 979 ? -14.565 32.942 56.954 1.00 87.81 979 VAL A C 1
ATOM 7673 O O . VAL A 1 979 ? -13.638 32.561 56.236 1.00 87.81 979 VAL A O 1
ATOM 7676 N N . ARG A 1 980 ? -15.839 32.982 56.527 1.00 86.94 980 ARG A N 1
ATOM 7677 C CA . ARG A 1 980 ? -16.231 32.651 55.143 1.00 86.94 980 ARG A CA 1
ATOM 7678 C C . ARG A 1 980 ? -15.457 33.497 54.135 1.00 86.94 980 ARG A C 1
ATOM 7680 O O . ARG A 1 980 ? -14.741 32.946 53.304 1.00 86.94 980 ARG A O 1
ATOM 7687 N N . GLN A 1 981 ? -15.549 34.820 54.245 1.00 87.56 981 GLN A N 1
ATOM 7688 C CA . GLN A 1 981 ? -14.928 35.745 53.294 1.00 87.56 981 GLN A CA 1
ATOM 7689 C C . GLN A 1 981 ? -13.396 35.628 53.277 1.00 87.56 981 GLN A C 1
ATOM 7691 O O . GLN A 1 981 ? -12.793 35.653 52.202 1.00 87.56 981 GLN A O 1
ATOM 7696 N N . ALA A 1 982 ? -12.755 35.431 54.436 1.00 89.88 982 ALA A N 1
ATOM 7697 C CA . ALA A 1 982 ? -11.314 35.187 54.513 1.00 89.88 982 ALA A CA 1
ATOM 7698 C C . ALA A 1 982 ? -10.905 33.876 53.814 1.00 89.88 982 ALA A C 1
ATOM 7700 O O . ALA A 1 982 ? -9.917 33.858 53.080 1.00 89.88 982 ALA A O 1
ATOM 7701 N N . ALA A 1 983 ? -11.670 32.794 53.994 1.00 90.19 983 ALA A N 1
ATOM 7702 C CA . ALA A 1 983 ? -11.387 31.499 53.377 1.00 90.19 983 ALA A CA 1
ATOM 7703 C C . ALA A 1 983 ? -11.700 31.453 51.871 1.00 90.19 983 ALA A C 1
ATOM 7705 O O . ALA A 1 983 ? -10.972 30.802 51.126 1.00 90.19 983 ALA A O 1
ATOM 7706 N N . GLU A 1 984 ? -12.751 32.131 51.405 1.00 89.62 984 GLU A N 1
ATOM 7707 C CA . GLU A 1 984 ? -13.059 32.284 49.973 1.00 89.62 984 GLU A CA 1
ATOM 7708 C C . GLU A 1 984 ? -11.994 33.130 49.261 1.00 89.62 984 GLU A C 1
ATOM 7710 O O . GLU A 1 984 ? -11.528 32.760 48.183 1.00 89.62 984 GLU A O 1
ATOM 7715 N N . THR A 1 985 ? -11.537 34.218 49.895 1.00 91.00 985 THR A N 1
ATOM 7716 C CA . THR A 1 985 ? -10.434 35.051 49.383 1.00 91.00 985 THR A CA 1
ATOM 7717 C C . THR A 1 985 ? -9.134 34.251 49.298 1.00 91.00 985 THR A C 1
ATOM 7719 O O . THR A 1 985 ? -8.496 34.222 48.248 1.00 91.00 985 THR A O 1
ATOM 7722 N N . ALA A 1 986 ? -8.764 33.552 50.376 1.00 92.50 986 ALA A N 1
ATOM 7723 C CA . ALA A 1 986 ? -7.536 32.767 50.428 1.00 92.50 986 ALA A CA 1
ATOM 7724 C C . ALA A 1 986 ? -7.539 31.587 49.443 1.00 92.50 986 ALA A C 1
ATOM 7726 O O . ALA A 1 986 ? -6.536 31.365 48.768 1.00 92.50 986 ALA A O 1
ATOM 7727 N N . MET A 1 987 ? -8.656 30.857 49.318 1.00 91.19 987 MET A N 1
ATOM 7728 C CA . MET A 1 987 ? -8.772 29.758 48.352 1.00 91.19 987 MET A CA 1
ATOM 7729 C C . MET A 1 987 ? -8.617 30.277 46.918 1.00 91.19 987 MET A C 1
ATOM 7731 O O . MET A 1 987 ? -7.802 29.742 46.172 1.00 91.19 987 MET A O 1
ATOM 7735 N N . ARG A 1 988 ? -9.302 31.371 46.553 1.00 90.62 988 ARG A N 1
ATOM 7736 C CA . ARG A 1 988 ? -9.163 31.988 45.222 1.00 90.62 988 ARG A CA 1
ATOM 7737 C C . ARG A 1 988 ? -7.739 32.474 44.938 1.00 90.62 988 ARG A C 1
ATOM 7739 O O . ARG A 1 988 ? -7.245 32.255 43.836 1.00 90.62 988 ARG A O 1
ATOM 7746 N N . GLU A 1 989 ? -7.058 33.085 45.910 1.00 91.19 989 GLU A N 1
ATOM 7747 C CA . GLU A 1 989 ? -5.681 33.564 45.722 1.00 91.19 989 GLU A CA 1
ATOM 7748 C C . GLU A 1 989 ? -4.658 32.420 45.579 1.00 91.19 989 GLU A C 1
ATOM 7750 O O . GLU A 1 989 ? -3.723 32.539 44.787 1.00 91.19 989 GLU A O 1
ATOM 7755 N N . VAL A 1 990 ? -4.808 31.316 46.320 1.00 91.25 990 VAL A N 1
ATOM 7756 C CA . VAL A 1 990 ? -3.904 30.154 46.209 1.00 91.25 990 VAL A CA 1
ATOM 7757 C C . VAL A 1 990 ? -4.163 29.376 44.917 1.00 91.25 990 VAL A C 1
ATOM 7759 O O . VAL A 1 990 ? -3.214 29.023 44.221 1.00 91.25 990 VAL A O 1
ATOM 7762 N N . VAL A 1 991 ? -5.430 29.153 44.558 1.00 90.88 991 VAL A N 1
ATOM 7763 C CA . VAL A 1 991 ? -5.827 28.434 43.334 1.00 90.88 991 VAL A CA 1
ATOM 7764 C C . VAL A 1 991 ? -5.418 29.205 42.078 1.00 90.88 991 VAL A C 1
ATOM 7766 O O . VAL A 1 991 ? -4.847 28.609 41.171 1.00 90.88 991 VAL A O 1
ATOM 7769 N N . GLY A 1 992 ? -5.582 30.532 42.053 1.00 89.31 992 GLY A N 1
ATOM 7770 C CA . GLY A 1 992 ? -5.124 31.382 40.943 1.00 89.31 992 GLY A CA 1
ATOM 7771 C C . GLY A 1 992 ? -3.600 31.416 40.738 1.00 89.31 992 GLY A C 1
ATOM 7772 O O . GLY A 1 992 ? -3.124 31.978 39.751 1.00 89.31 992 GLY A O 1
ATOM 7773 N N . LYS A 1 993 ? -2.820 30.805 41.642 1.00 90.38 993 LYS A N 1
ATOM 7774 C CA . LYS A 1 993 ? -1.358 30.628 41.546 1.00 90.38 993 LYS A CA 1
ATOM 7775 C C . LYS A 1 993 ? -0.937 29.179 41.251 1.00 90.38 993 LYS A C 1
ATOM 7777 O O . LYS A 1 993 ? 0.260 28.893 41.242 1.00 90.38 993 LYS A O 1
ATOM 7782 N N . GLN A 1 994 ? -1.890 28.269 41.046 1.00 89.62 994 GLN A N 1
ATOM 7783 C CA . GLN A 1 994 ? -1.654 26.873 40.680 1.00 89.62 994 GLN A CA 1
ATOM 7784 C C . GLN A 1 994 ? -2.214 26.584 39.276 1.00 89.62 994 GLN A C 1
ATOM 7786 O O . GLN A 1 994 ? -3.264 27.126 38.930 1.00 89.62 994 GLN A O 1
ATOM 7791 N N . PRO A 1 995 ? -1.570 25.718 38.472 1.00 88.25 995 PRO A N 1
ATOM 7792 C CA . PRO A 1 995 ? -2.152 25.210 37.232 1.00 88.25 995 PRO A CA 1
ATOM 7793 C C . PRO A 1 995 ? -3.204 24.120 37.511 1.00 88.25 995 PRO A C 1
ATOM 7795 O O . PRO A 1 995 ? -3.110 23.409 38.516 1.00 88.25 995 PRO A O 1
ATOM 7798 N N . MET A 1 996 ? -4.163 23.943 36.600 1.00 83.38 996 MET A N 1
ATOM 7799 C CA . MET A 1 996 ? -5.288 23.002 36.716 1.00 83.38 996 MET A CA 1
ATOM 7800 C C . MET A 1 996 ? -4.881 21.581 37.145 1.00 83.38 996 MET A C 1
ATOM 7802 O O . MET A 1 996 ? -5.427 21.056 38.117 1.00 83.38 996 MET A O 1
ATOM 7806 N N . ASP A 1 997 ? -3.864 20.986 36.515 1.00 80.19 997 ASP A N 1
ATOM 7807 C CA . ASP A 1 997 ? -3.399 19.626 36.842 1.00 80.19 997 ASP A CA 1
ATOM 7808 C C . ASP A 1 997 ? -2.889 19.487 38.288 1.00 80.19 997 ASP A C 1
ATOM 7810 O O . ASP A 1 997 ? -3.089 18.452 38.932 1.00 80.19 997 ASP A O 1
ATOM 7814 N N . SER A 1 998 ? -2.271 20.544 38.832 1.00 82.31 998 SER A N 1
ATOM 7815 C CA . SER A 1 998 ? -1.840 20.599 40.236 1.00 82.31 998 SER A CA 1
ATOM 7816 C C . SER A 1 998 ? -3.053 20.588 41.165 1.00 82.31 998 SER A C 1
ATOM 7818 O O . SER A 1 998 ? -3.116 19.800 42.110 1.00 82.31 998 SER A O 1
ATOM 7820 N N . VAL A 1 999 ? -4.063 21.408 40.865 1.00 84.12 999 VAL A N 1
ATOM 7821 C CA . VAL A 1 999 ? -5.296 21.508 41.659 1.00 84.12 999 VAL A CA 1
ATOM 7822 C C . VAL A 1 999 ? -6.089 20.193 41.622 1.00 84.12 999 VAL A C 1
ATOM 7824 O O . VAL A 1 999 ? -6.577 19.735 42.661 1.00 84.12 999 VAL A O 1
ATOM 7827 N N . LEU A 1 1000 ? -6.162 19.538 40.459 1.00 81.94 1000 LEU A N 1
ATOM 7828 C CA . LEU A 1 1000 ? -6.857 18.263 40.283 1.00 81.94 1000 LEU A CA 1
ATOM 7829 C C . LEU A 1 1000 ? -6.138 17.085 40.949 1.00 81.94 1000 LEU A C 1
ATOM 7831 O O . LEU A 1 1000 ? -6.774 16.379 41.737 1.00 81.94 1000 LEU A O 1
ATOM 7835 N N . TYR A 1 1001 ? -4.859 16.841 40.649 1.00 76.06 1001 TYR A N 1
ATOM 7836 C CA . TYR A 1 1001 ? -4.246 15.524 40.882 1.00 76.06 1001 TYR A CA 1
ATOM 7837 C C . TYR A 1 1001 ? -3.221 15.466 42.022 1.00 76.06 1001 TYR A C 1
ATOM 7839 O O . TYR A 1 1001 ? -3.186 14.462 42.733 1.00 76.06 1001 TYR A O 1
ATOM 7847 N N . SER A 1 1002 ? -2.396 16.499 42.227 1.00 68.19 1002 SER A N 1
ATOM 7848 C CA . SER A 1 1002 ? -1.180 16.386 43.062 1.00 68.19 1002 SER A CA 1
ATOM 7849 C C . SER A 1 1002 ? -1.071 17.386 44.222 1.00 68.19 1002 SER A C 1
ATOM 7851 O O . SER A 1 1002 ? -0.499 17.060 45.262 1.00 68.19 1002 SER A O 1
ATOM 7853 N N . GLY A 1 1003 ? -1.639 18.585 44.094 1.00 74.38 1003 GLY A N 1
ATOM 7854 C CA . GLY A 1 1003 ? -1.415 19.717 45.000 1.00 74.38 1003 GLY A CA 1
ATOM 7855 C C . GLY A 1 1003 ? -2.372 19.836 46.192 1.00 74.38 1003 GLY A C 1
ATOM 7856 O O . GLY A 1 1003 ? -2.137 20.671 47.064 1.00 74.38 1003 GLY A O 1
ATOM 7857 N N . ARG A 1 1004 ? -3.441 19.026 46.275 1.00 81.62 1004 ARG A N 1
ATOM 7858 C CA . ARG A 1 1004 ? -4.575 19.235 47.213 1.00 81.62 1004 ARG A CA 1
ATOM 7859 C C . ARG A 1 1004 ? -4.161 19.463 48.678 1.00 81.62 1004 ARG A C 1
ATOM 7861 O O . ARG A 1 1004 ? -4.689 20.363 49.327 1.00 81.62 1004 ARG A O 1
ATOM 7868 N N . THR A 1 1005 ? -3.202 18.691 49.195 1.00 83.31 1005 THR A N 1
ATOM 7869 C CA . THR A 1 1005 ? -2.705 18.824 50.582 1.00 83.31 1005 THR A CA 1
ATOM 7870 C C . THR A 1 1005 ? -1.914 20.119 50.801 1.00 83.31 1005 THR A C 1
ATOM 7872 O O . THR A 1 1005 ? -2.035 20.742 51.855 1.00 83.31 1005 THR A O 1
ATOM 7875 N N . GLN A 1 1006 ? -1.134 20.547 49.803 1.00 85.44 1006 GLN A N 1
ATOM 7876 C CA . GLN A 1 1006 ? -0.368 21.794 49.857 1.00 85.44 1006 GLN A CA 1
ATOM 7877 C C . GLN A 1 1006 ? -1.306 23.004 49.782 1.00 85.44 1006 GLN A C 1
ATOM 7879 O O . GLN A 1 1006 ? -1.231 23.886 50.631 1.00 85.44 1006 GLN A O 1
ATOM 7884 N N . ILE A 1 1007 ? -2.264 22.985 48.847 1.00 89.38 1007 ILE A N 1
ATOM 7885 C CA . ILE A 1 1007 ? -3.295 24.023 48.696 1.00 89.38 1007 ILE A CA 1
ATOM 7886 C C . ILE A 1 1007 ? -4.067 24.205 50.011 1.00 89.38 1007 ILE A C 1
ATOM 7888 O O . ILE A 1 1007 ? -4.227 25.329 50.477 1.00 89.38 1007 ILE A O 1
ATOM 7892 N N . ALA A 1 1008 ? -4.483 23.116 50.666 1.00 89.06 1008 ALA A N 1
ATOM 7893 C CA . ALA A 1 1008 ? -5.156 23.185 51.964 1.00 89.06 1008 ALA A CA 1
ATOM 7894 C C . ALA A 1 1008 ? -4.298 23.853 53.063 1.00 89.06 1008 ALA A C 1
ATOM 7896 O O . ALA A 1 1008 ? -4.813 24.673 53.825 1.00 89.06 1008 ALA A O 1
ATOM 7897 N N . SER A 1 1009 ? -2.994 23.550 53.120 1.00 90.69 1009 SER A N 1
ATOM 7898 C CA . SER A 1 1009 ? -2.038 24.199 54.034 1.00 90.69 1009 SER A CA 1
ATOM 7899 C C . SER A 1 1009 ? -1.883 25.695 53.740 1.00 90.69 1009 SER A C 1
ATOM 7901 O O . SER A 1 1009 ? -1.973 26.521 54.651 1.00 90.69 1009 SER A O 1
ATOM 7903 N N . ASP A 1 1010 ? -1.672 26.056 52.477 1.00 91.00 1010 ASP A N 1
ATOM 7904 C CA . ASP A 1 1010 ? -1.403 27.437 52.070 1.00 91.00 1010 ASP A CA 1
ATOM 7905 C C . ASP A 1 1010 ? -2.636 28.325 52.287 1.00 91.00 1010 ASP A C 1
ATOM 7907 O O . ASP A 1 1010 ? -2.526 29.446 52.788 1.00 91.00 1010 ASP A O 1
ATOM 7911 N N . VAL A 1 1011 ? -3.832 27.790 52.019 1.00 93.19 1011 VAL A N 1
ATOM 7912 C CA . VAL A 1 1011 ? -5.113 28.454 52.303 1.00 93.19 1011 VAL A CA 1
ATOM 7913 C C . VAL A 1 1011 ? -5.348 28.601 53.805 1.00 93.19 1011 VAL A C 1
ATOM 7915 O O . VAL A 1 1011 ? -5.812 29.658 54.232 1.00 93.19 1011 VAL A O 1
ATOM 7918 N N . GLN A 1 1012 ? -4.989 27.607 54.629 1.00 93.88 1012 GLN A N 1
ATOM 7919 C CA . GLN A 1 1012 ? -5.066 27.732 56.089 1.00 93.88 1012 GLN A CA 1
ATOM 7920 C C . GLN A 1 1012 ? -4.161 28.860 56.608 1.00 93.88 1012 GLN A C 1
ATOM 7922 O O . GLN A 1 1012 ? -4.605 29.665 57.428 1.00 93.88 1012 GLN A O 1
ATOM 7927 N N . GLN A 1 1013 ? -2.923 28.956 56.115 1.00 94.12 1013 GLN A N 1
ATOM 7928 C CA . GLN A 1 1013 ? -1.982 30.013 56.504 1.00 94.12 1013 GLN A CA 1
ATOM 7929 C C . GLN A 1 1013 ? -2.449 31.400 56.038 1.00 94.12 1013 GLN A C 1
ATOM 7931 O O . GLN A 1 1013 ? -2.474 32.346 56.830 1.00 94.12 1013 GLN A O 1
ATOM 7936 N N . LEU A 1 1014 ? -2.874 31.525 54.777 1.00 93.94 1014 LEU A N 1
ATOM 7937 C CA . LEU A 1 1014 ? -3.314 32.796 54.206 1.00 93.94 1014 LEU A CA 1
ATOM 7938 C C . LEU A 1 1014 ? -4.601 33.299 54.880 1.00 93.94 1014 LEU A C 1
ATOM 7940 O O . LEU A 1 1014 ? -4.635 34.438 55.351 1.00 93.94 1014 LEU A O 1
ATOM 7944 N N . ALA A 1 1015 ? -5.621 32.447 55.025 1.00 92.62 1015 ALA A N 1
ATOM 7945 C CA . ALA A 1 1015 ? -6.872 32.808 55.694 1.00 92.62 1015 ALA A CA 1
ATOM 7946 C C . ALA A 1 1015 ? -6.665 33.158 57.180 1.00 92.62 1015 ALA A C 1
ATOM 7948 O O . ALA A 1 1015 ? -7.289 34.101 57.669 1.00 92.62 1015 ALA A O 1
ATOM 7949 N N . GLN A 1 1016 ? -5.746 32.482 57.887 1.00 93.75 1016 GLN A N 1
ATOM 7950 C CA . GLN A 1 1016 ? -5.371 32.872 59.250 1.00 93.75 1016 GLN A CA 1
ATOM 7951 C C . GLN A 1 1016 ? -4.741 34.272 59.271 1.00 93.75 1016 GLN A C 1
ATOM 7953 O O . GLN A 1 1016 ? -5.165 35.111 60.061 1.00 93.75 1016 GLN A O 1
ATOM 7958 N N . SER A 1 1017 ? -3.807 34.578 58.363 1.00 94.06 1017 SER A N 1
ATOM 7959 C CA . SER A 1 1017 ? -3.165 35.903 58.327 1.00 94.06 1017 SER A CA 1
ATOM 7960 C C . SER A 1 1017 ? -4.145 37.052 58.027 1.00 94.06 1017 SER A C 1
ATOM 7962 O O . SER A 1 1017 ? -3.984 38.159 58.547 1.00 94.06 1017 SER A O 1
ATOM 7964 N N . ILE A 1 1018 ? -5.203 36.785 57.250 1.00 91.94 1018 ILE A N 1
ATOM 7965 C CA . ILE A 1 1018 ? -6.319 37.715 57.029 1.00 91.94 1018 ILE A CA 1
ATOM 7966 C C . ILE A 1 1018 ? -7.101 37.924 58.341 1.00 91.94 1018 ILE A C 1
ATOM 7968 O O . ILE A 1 1018 ? -7.304 39.064 58.763 1.00 91.94 1018 ILE A O 1
ATOM 7972 N N . LEU A 1 1019 ? -7.495 36.842 59.022 1.00 89.75 1019 LEU A N 1
ATOM 7973 C CA . LEU A 1 1019 ? -8.256 36.889 60.281 1.00 89.75 1019 LEU A CA 1
ATOM 7974 C C . LEU A 1 1019 ? -7.486 37.527 61.449 1.00 89.75 1019 LEU A C 1
ATOM 7976 O O . LEU A 1 1019 ? -8.098 38.200 62.288 1.00 89.75 1019 LEU A O 1
ATOM 7980 N N . ASP A 1 1020 ? -6.163 37.367 61.479 1.00 89.31 1020 ASP A N 1
ATOM 7981 C CA . ASP A 1 1020 ? -5.262 38.014 62.437 1.00 89.31 1020 ASP A CA 1
ATOM 7982 C C . ASP A 1 1020 ? -5.158 39.522 62.167 1.00 89.31 1020 ASP A C 1
ATOM 7984 O O . ASP A 1 1020 ? -5.210 40.331 63.097 1.00 89.31 1020 ASP A O 1
ATOM 7988 N N . ARG A 1 1021 ? -5.086 39.930 60.889 1.00 87.19 1021 ARG A N 1
ATOM 7989 C CA . ARG A 1 1021 ? -5.042 41.347 60.484 1.00 87.19 1021 ARG A CA 1
ATOM 7990 C C . ARG A 1 1021 ? -6.306 42.110 60.889 1.00 87.19 1021 ARG A C 1
ATOM 7992 O O . ARG A 1 1021 ? -6.205 43.275 61.272 1.00 87.19 1021 ARG A O 1
ATOM 7999 N N . TYR A 1 1022 ? -7.464 41.450 60.854 1.00 84.81 1022 TYR A N 1
ATOM 8000 C CA . TYR A 1 1022 ? -8.735 41.987 61.354 1.00 84.81 1022 TYR A CA 1
ATOM 8001 C C . TYR A 1 1022 ? -8.927 41.845 62.875 1.00 84.81 1022 TYR A C 1
ATOM 8003 O O . TYR A 1 1022 ? -9.909 42.361 63.401 1.00 84.81 1022 TYR A O 1
ATOM 8011 N N . ARG A 1 1023 ? -7.997 41.194 63.596 1.00 86.12 1023 ARG A N 1
ATOM 8012 C CA . ARG A 1 1023 ? -8.080 40.921 65.045 1.00 86.12 1023 ARG A CA 1
ATOM 8013 C C . ARG A 1 1023 ? -9.407 40.264 65.435 1.00 86.12 1023 ARG A C 1
ATOM 8015 O O . ARG A 1 1023 ? -10.157 40.787 66.251 1.00 86.12 1023 ARG A O 1
ATOM 8022 N N . THR A 1 1024 ? -9.704 39.118 64.829 1.00 85.81 1024 THR A N 1
ATOM 8023 C CA . THR A 1 1024 ? -10.968 38.385 65.051 1.00 85.81 1024 THR A CA 1
ATOM 8024 C C . THR A 1 1024 ? -10.944 37.423 66.245 1.00 85.81 1024 THR A C 1
ATOM 8026 O O . THR A 1 1024 ? -11.998 36.977 66.689 1.00 85.81 1024 THR A O 1
ATOM 8029 N N . GLY A 1 1025 ? -9.761 37.056 66.755 1.00 85.38 1025 GLY A N 1
ATOM 8030 C CA . GLY A 1 1025 ? -9.603 36.068 67.835 1.00 85.38 1025 GLY A CA 1
ATOM 8031 C C . GLY A 1 1025 ? -9.830 34.601 67.422 1.00 85.38 1025 GLY A C 1
ATOM 8032 O O . GLY A 1 1025 ? -9.864 33.712 68.281 1.00 85.38 1025 GLY A O 1
ATOM 8033 N N . ILE A 1 1026 ? -9.990 34.336 66.122 1.00 90.06 1026 ILE A N 1
ATOM 8034 C CA . ILE A 1 1026 ? -10.333 33.028 65.549 1.00 90.06 1026 ILE A CA 1
ATOM 8035 C C . ILE A 1 1026 ? -9.070 32.271 65.114 1.00 90.06 1026 ILE A C 1
ATOM 8037 O O . ILE A 1 1026 ? -8.152 32.858 64.551 1.00 90.06 1026 ILE A O 1
ATOM 8041 N N . GLN A 1 1027 ? -9.044 30.953 65.333 1.00 90.81 1027 GLN A N 1
ATOM 8042 C CA . GLN A 1 1027 ? -8.019 30.043 64.820 1.00 90.81 1027 GLN A CA 1
ATOM 8043 C C . GLN A 1 1027 ? -8.625 29.025 63.848 1.00 90.81 1027 GLN A C 1
ATOM 8045 O O . GLN A 1 1027 ? -9.441 28.182 64.241 1.00 90.81 1027 GLN A O 1
ATOM 8050 N N . ILE A 1 1028 ? -8.162 29.037 62.598 1.00 91.88 1028 ILE A N 1
ATOM 8051 C CA . ILE A 1 1028 ? -8.449 27.981 61.624 1.00 91.88 1028 ILE A CA 1
ATOM 8052 C C . ILE A 1 1028 ? -7.674 26.729 62.038 1.00 91.88 1028 ILE A C 1
ATOM 8054 O O . ILE A 1 1028 ? -6.452 26.742 62.175 1.00 91.88 1028 ILE A O 1
ATOM 8058 N N . SER A 1 1029 ? -8.407 25.643 62.273 1.00 90.81 1029 SER A N 1
ATOM 8059 C CA . SER A 1 1029 ? -7.863 24.360 62.724 1.00 90.81 1029 SER A CA 1
ATOM 8060 C C . SER A 1 1029 ? -7.503 23.453 61.548 1.00 90.81 1029 SER A C 1
ATOM 8062 O O . SER A 1 1029 ? -6.418 22.880 61.558 1.00 90.81 1029 SER A O 1
ATOM 8064 N N . THR A 1 1030 ? -8.369 23.384 60.528 1.00 90.19 1030 THR A N 1
ATOM 8065 C CA . THR A 1 1030 ? -8.166 22.568 59.319 1.00 90.19 1030 THR A CA 1
ATOM 8066 C C . THR A 1 1030 ? -8.930 23.164 58.133 1.00 90.19 1030 THR A C 1
ATOM 8068 O O . THR A 1 1030 ? -10.079 23.584 58.287 1.00 90.19 1030 THR A O 1
ATOM 8071 N N . VAL A 1 1031 ? -8.335 23.126 56.939 1.00 91.69 1031 VAL A N 1
ATOM 8072 C CA . VAL A 1 1031 ? -9.035 23.269 55.650 1.00 91.69 1031 VAL A CA 1
ATOM 8073 C C . VAL A 1 1031 ? -9.059 21.893 54.981 1.00 91.69 1031 VAL A C 1
ATOM 8075 O O . VAL A 1 1031 ? -8.021 21.247 54.871 1.00 91.69 1031 VAL A O 1
ATOM 8078 N N . ALA A 1 1032 ? -10.232 21.418 54.563 1.00 88.62 1032 ALA A N 1
ATOM 8079 C CA . ALA A 1 1032 ? -10.420 20.093 53.977 1.00 88.62 1032 ALA A CA 1
ATOM 8080 C C . ALA A 1 1032 ? -11.137 20.198 52.624 1.00 88.62 1032 ALA A C 1
ATOM 8082 O O . ALA A 1 1032 ? -12.330 20.498 52.557 1.00 88.62 1032 ALA A O 1
ATOM 8083 N N . ILE A 1 1033 ? -10.405 19.938 51.541 1.00 89.19 1033 ILE A N 1
ATOM 8084 C CA . ILE A 1 1033 ? -10.949 19.890 50.180 1.00 89.19 1033 ILE A CA 1
ATOM 8085 C C . ILE A 1 1033 ? -11.637 18.531 49.991 1.00 89.19 1033 ILE A C 1
ATOM 8087 O O . ILE A 1 1033 ? -10.984 17.493 50.086 1.00 89.19 1033 ILE A O 1
ATOM 8091 N N . GLN A 1 1034 ? -12.950 18.529 49.751 1.00 84.38 1034 GLN A N 1
ATOM 8092 C CA . GLN A 1 1034 ? -13.743 17.305 49.586 1.00 84.38 1034 GLN A CA 1
ATOM 8093 C C . GLN A 1 1034 ? -13.801 16.849 48.128 1.00 84.38 1034 GLN A C 1
ATOM 8095 O O . GLN A 1 1034 ? -13.645 15.664 47.843 1.00 84.38 1034 GLN A O 1
ATOM 8100 N N . ASN A 1 1035 ? -14.038 17.785 47.207 1.00 81.62 1035 ASN A N 1
ATOM 8101 C CA . ASN A 1 1035 ? -14.192 17.499 45.787 1.00 81.62 1035 ASN A CA 1
ATOM 8102 C C . ASN A 1 1035 ? -13.568 18.618 44.944 1.00 81.62 1035 ASN A C 1
ATOM 8104 O O . ASN A 1 1035 ? -13.662 19.793 45.298 1.00 81.62 1035 ASN A O 1
ATOM 8108 N N . VAL A 1 1036 ? -12.942 18.227 43.837 1.00 83.81 1036 VAL A N 1
ATOM 8109 C CA . VAL A 1 1036 ? -12.307 19.103 42.845 1.00 83.81 1036 VAL A CA 1
ATOM 8110 C C . VAL A 1 1036 ? -12.581 18.473 41.490 1.00 83.81 1036 VAL A C 1
ATOM 8112 O O . VAL A 1 1036 ? -12.150 17.339 41.266 1.00 83.81 1036 VAL A O 1
ATOM 8115 N N . GLN A 1 1037 ? -13.314 19.166 40.622 1.00 83.31 1037 GLN A N 1
ATOM 8116 C CA . GLN A 1 1037 ? -13.626 18.697 39.269 1.00 83.31 1037 GLN A CA 1
ATOM 8117 C C . GLN A 1 1037 ? -13.627 19.880 38.287 1.00 83.31 1037 GLN A C 1
ATOM 8119 O O . GLN A 1 1037 ? -13.947 20.999 38.691 1.00 83.31 1037 GLN A O 1
ATOM 8124 N N . PRO A 1 1038 ? -13.312 19.672 36.998 1.00 81.81 1038 PRO A N 1
ATOM 8125 C CA . PRO A 1 1038 ? -13.713 20.622 35.963 1.00 81.81 1038 PRO A CA 1
ATOM 8126 C C . PRO A 1 1038 ? -15.252 20.777 35.950 1.00 81.81 1038 PRO A C 1
ATOM 8128 O O . PRO A 1 1038 ? -15.962 19.828 36.295 1.00 81.81 1038 PRO A O 1
ATOM 8131 N N . PRO A 1 1039 ? -15.803 21.937 35.546 1.00 77.19 1039 PRO A N 1
ATOM 8132 C CA . PRO A 1 1039 ? -17.243 22.121 35.397 1.00 77.19 1039 PRO A CA 1
ATOM 8133 C C . PRO A 1 1039 ? -17.876 21.062 34.485 1.00 77.19 1039 PRO A C 1
ATOM 8135 O O . PRO A 1 1039 ? -17.319 20.716 33.444 1.00 77.19 1039 PRO A O 1
ATOM 8138 N N . GLU A 1 1040 ? -19.090 20.616 34.822 1.00 71.25 1040 GLU A N 1
ATOM 8139 C CA . GLU A 1 1040 ? -19.838 19.550 34.117 1.00 71.25 1040 GLU A CA 1
ATOM 8140 C C . GLU A 1 1040 ? -19.992 19.791 32.597 1.00 71.25 1040 GLU A C 1
ATOM 8142 O O . GLU A 1 1040 ? -20.185 18.857 31.826 1.00 71.25 1040 GLU A O 1
ATOM 8147 N N . GLN A 1 1041 ? -19.878 21.048 32.159 1.00 71.75 1041 GLN A N 1
ATOM 8148 C CA . GLN A 1 1041 ? -19.939 21.490 30.761 1.00 71.75 1041 GLN A CA 1
ATOM 8149 C C . GLN A 1 1041 ? -18.685 21.138 29.940 1.00 71.75 1041 GLN A C 1
ATOM 8151 O O . GLN A 1 1041 ? -18.770 21.046 28.719 1.00 71.75 1041 GLN A O 1
ATOM 8156 N N . VAL A 1 1042 ? -17.531 20.970 30.596 1.00 69.88 1042 VAL A N 1
ATOM 8157 C CA . VAL A 1 1042 ? -16.220 20.708 29.968 1.00 69.88 1042 VAL A CA 1
ATOM 8158 C C . VAL A 1 1042 ? -15.537 19.445 30.502 1.00 69.88 1042 VAL A C 1
ATOM 8160 O O . VAL A 1 1042 ? -14.529 19.021 29.947 1.00 69.88 1042 VAL A O 1
ATOM 8163 N N . GLN A 1 1043 ? -16.101 18.809 31.534 1.00 65.44 1043 GLN A N 1
ATOM 8164 C CA . GLN A 1 1043 ? -15.559 17.613 32.183 1.00 65.44 1043 GLN A CA 1
ATOM 8165 C C . GLN A 1 1043 ? -15.211 16.492 31.194 1.00 65.44 1043 GLN A C 1
ATOM 8167 O O . GLN A 1 1043 ? -14.081 16.019 31.208 1.00 65.44 1043 GLN A O 1
ATOM 8172 N N . ALA A 1 1044 ? -16.112 16.159 30.263 1.00 64.50 1044 ALA A N 1
ATOM 8173 C CA . ALA A 1 1044 ? -15.849 15.141 29.242 1.00 64.50 1044 ALA A CA 1
ATOM 8174 C C . ALA A 1 1044 ? -14.650 15.487 28.332 1.00 64.50 1044 ALA A C 1
ATOM 8176 O O . ALA A 1 1044 ? -13.836 14.621 28.034 1.00 64.50 1044 ALA A O 1
ATOM 8177 N N . ALA A 1 1045 ? -14.500 16.758 27.942 1.00 64.06 1045 ALA A N 1
ATOM 8178 C CA . ALA A 1 1045 ? -13.375 17.204 27.117 1.00 64.06 1045 ALA A CA 1
ATOM 8179 C C . ALA A 1 1045 ? -12.042 17.194 27.889 1.00 64.06 1045 ALA A C 1
ATOM 8181 O O . ALA A 1 1045 ? -10.989 16.977 27.293 1.00 64.06 1045 ALA A O 1
ATOM 8182 N N . PHE A 1 1046 ? -12.083 17.406 29.208 1.00 59.22 1046 PHE A N 1
ATOM 8183 C CA . PHE A 1 1046 ? -10.905 17.302 30.068 1.00 59.22 1046 PHE A CA 1
ATOM 8184 C C . PHE A 1 1046 ? -10.509 15.836 30.308 1.00 59.22 1046 PHE A C 1
ATOM 8186 O O . PHE A 1 1046 ? -9.334 15.496 30.191 1.00 59.22 1046 PHE A O 1
ATOM 8193 N N . ASP A 1 1047 ? -11.482 14.956 30.563 1.00 60.62 1047 ASP A N 1
ATOM 8194 C CA . ASP A 1 1047 ? -11.257 13.512 30.704 1.00 60.62 1047 ASP A CA 1
ATOM 8195 C C . ASP A 1 1047 ? -10.658 12.912 29.411 1.00 60.62 1047 ASP A C 1
ATOM 8197 O O . ASP A 1 1047 ? -9.693 12.145 29.476 1.00 60.62 1047 ASP A O 1
ATOM 8201 N N . ASP A 1 1048 ? -11.148 13.322 28.233 1.00 59.72 1048 ASP A N 1
ATOM 8202 C CA . ASP A 1 1048 ? -10.576 12.936 26.933 1.00 59.72 1048 ASP A CA 1
ATOM 8203 C C . ASP A 1 1048 ? -9.161 13.506 26.710 1.00 59.72 1048 ASP A C 1
ATOM 8205 O O . ASP A 1 1048 ? -8.294 12.804 26.185 1.00 59.72 1048 ASP A O 1
ATOM 8209 N N . ALA A 1 1049 ? -8.879 14.744 27.137 1.00 62.06 1049 ALA A N 1
ATOM 8210 C CA . ALA A 1 1049 ? -7.543 15.340 27.030 1.00 62.06 1049 ALA A CA 1
ATOM 8211 C C . ALA A 1 1049 ? -6.511 14.635 27.931 1.00 62.06 1049 ALA A C 1
ATOM 8213 O O . ALA A 1 1049 ? -5.397 14.340 27.491 1.00 62.06 1049 ALA A O 1
ATOM 8214 N N . VAL A 1 1050 ? -6.890 14.300 29.169 1.00 53.34 1050 VAL A N 1
ATOM 8215 C CA . VAL A 1 1050 ? -6.055 13.524 30.103 1.00 53.34 1050 VAL A CA 1
ATOM 8216 C C . VAL A 1 1050 ? -5.815 12.116 29.567 1.00 53.34 1050 VAL A C 1
ATOM 8218 O O . VAL A 1 1050 ? -4.680 11.633 29.592 1.00 53.34 1050 VAL A O 1
ATOM 8221 N N . LYS A 1 1051 ? -6.848 11.476 29.009 1.00 59.72 1051 LYS A N 1
ATOM 8222 C CA . LYS A 1 1051 ? -6.716 10.178 28.345 1.00 59.72 1051 LYS A CA 1
ATOM 8223 C C . LYS A 1 1051 ? -5.772 10.251 27.140 1.00 59.72 1051 LYS A C 1
ATOM 8225 O O . LYS A 1 1051 ? -4.887 9.411 27.032 1.00 59.72 1051 LYS A O 1
ATOM 8230 N N . ALA A 1 1052 ? -5.877 11.273 26.290 1.00 57.09 1052 ALA A N 1
ATOM 8231 C CA . ALA A 1 1052 ? -4.951 11.481 25.173 1.00 57.09 1052 ALA A CA 1
ATOM 8232 C C . ALA A 1 1052 ? -3.499 11.719 25.641 1.00 57.09 1052 ALA A C 1
ATOM 8234 O O . ALA A 1 1052 ? -2.557 11.292 24.972 1.00 57.09 1052 ALA A O 1
ATOM 8235 N N . GLY A 1 1053 ? -3.302 12.347 26.806 1.00 52.53 1053 GLY A N 1
ATOM 8236 C CA . GLY A 1 1053 ? -1.998 12.442 27.470 1.00 52.53 1053 GLY A CA 1
ATOM 8237 C C . GLY A 1 1053 ? -1.446 11.075 27.893 1.00 52.53 1053 GLY A C 1
ATOM 8238 O O . GLY A 1 1053 ? -0.300 10.753 27.579 1.00 52.53 1053 GLY A O 1
ATOM 8239 N N . GLN A 1 1054 ? -2.273 10.242 28.530 1.00 58.78 1054 GLN A N 1
ATOM 8240 C CA . GLN A 1 1054 ? -1.906 8.879 28.938 1.00 58.78 1054 GLN A CA 1
ATOM 8241 C C . GLN A 1 1054 ? -1.642 7.962 27.736 1.00 58.78 1054 GLN A C 1
ATOM 8243 O O . GLN A 1 1054 ? -0.642 7.247 27.723 1.00 58.78 1054 GLN A O 1
ATOM 8248 N N . ASP A 1 1055 ? -2.477 8.023 26.696 1.00 58.69 1055 ASP A N 1
ATOM 8249 C CA . ASP A 1 1055 ? -2.286 7.282 25.445 1.00 58.69 1055 ASP A CA 1
ATOM 8250 C C . ASP A 1 1055 ? -1.000 7.737 24.722 1.00 58.69 1055 ASP A C 1
ATOM 8252 O O . ASP A 1 1055 ? -0.285 6.908 24.157 1.00 58.69 1055 ASP A O 1
ATOM 8256 N N . ARG A 1 1056 ? -0.624 9.025 24.807 1.00 61.09 1056 ARG A N 1
ATOM 8257 C CA . ARG A 1 1056 ? 0.661 9.535 24.296 1.00 61.09 1056 ARG A CA 1
ATOM 8258 C C . ARG A 1 1056 ? 1.859 9.007 25.088 1.00 61.09 1056 ARG A C 1
ATOM 8260 O O . ARG A 1 1056 ? 2.830 8.569 24.472 1.00 61.09 1056 ARG A O 1
ATOM 8267 N N . GLU A 1 1057 ? 1.831 9.037 26.422 1.00 56.47 1057 GLU A N 1
ATOM 8268 C CA . GLU A 1 1057 ? 2.912 8.448 27.232 1.00 56.47 1057 GLU A CA 1
ATOM 8269 C C . GLU A 1 1057 ? 3.019 6.937 27.004 1.00 56.47 1057 GLU A C 1
ATOM 8271 O O . GLU A 1 1057 ? 4.121 6.404 26.864 1.00 56.47 1057 GLU A O 1
ATOM 8276 N N . ARG A 1 1058 ? 1.881 6.246 26.886 1.00 64.81 1058 ARG A N 1
ATOM 8277 C CA . ARG A 1 1058 ? 1.815 4.828 26.532 1.00 64.81 1058 ARG A CA 1
ATOM 8278 C C . ARG A 1 1058 ? 2.484 4.555 25.183 1.00 64.81 1058 ARG A C 1
ATOM 8280 O O . ARG A 1 1058 ? 3.386 3.726 25.136 1.00 64.81 1058 ARG A O 1
ATOM 8287 N N . GLN A 1 1059 ? 2.127 5.287 24.127 1.00 62.31 1059 GLN A N 1
ATOM 8288 C CA . GLN A 1 1059 ? 2.732 5.136 22.795 1.00 62.31 1059 GLN A CA 1
ATOM 8289 C C . GLN A 1 1059 ? 4.237 5.447 22.787 1.00 62.31 1059 GLN A C 1
ATOM 8291 O O . GLN A 1 1059 ? 4.999 4.782 22.085 1.00 62.31 1059 GLN A O 1
ATOM 8296 N N . ILE A 1 1060 ? 4.698 6.417 23.587 1.00 59.12 1060 ILE A N 1
ATOM 8297 C CA . ILE A 1 1060 ? 6.133 6.699 23.752 1.00 59.12 1060 ILE A CA 1
ATOM 8298 C C . ILE A 1 1060 ? 6.842 5.514 24.425 1.00 59.12 1060 ILE A C 1
ATOM 8300 O O . ILE A 1 1060 ? 7.903 5.100 23.958 1.00 59.12 1060 ILE A O 1
ATOM 8304 N N . ASN A 1 1061 ? 6.256 4.934 25.474 1.00 55.16 1061 ASN A N 1
ATOM 8305 C CA . ASN A 1 1061 ? 6.811 3.769 26.167 1.00 55.16 1061 ASN A CA 1
ATOM 8306 C C . ASN A 1 1061 ? 6.797 2.502 25.289 1.00 55.16 1061 ASN A C 1
ATOM 8308 O O . ASN A 1 1061 ? 7.797 1.789 25.235 1.00 55.16 1061 ASN A O 1
ATOM 8312 N N . GLU A 1 1062 ? 5.714 2.244 24.551 1.00 63.88 1062 GLU A N 1
ATOM 8313 C CA . GLU A 1 1062 ? 5.605 1.135 23.591 1.00 63.88 1062 GLU A CA 1
ATOM 8314 C C . GLU A 1 1062 ? 6.603 1.302 22.429 1.00 63.88 1062 GLU A C 1
ATOM 8316 O O . GLU A 1 1062 ? 7.309 0.356 22.075 1.00 63.88 1062 GLU A O 1
ATOM 8321 N N . GLY A 1 1063 ? 6.759 2.520 21.898 1.00 68.31 1063 GLY A N 1
ATOM 8322 C CA . GLY A 1 1063 ? 7.758 2.844 20.876 1.00 68.31 1063 GLY A CA 1
ATOM 8323 C C . GLY A 1 1063 ? 9.203 2.693 21.367 1.00 68.31 1063 GLY A C 1
ATOM 8324 O O . GLY A 1 1063 ? 10.050 2.167 20.642 1.00 68.31 1063 GLY A O 1
ATOM 8325 N N . GLN A 1 1064 ? 9.493 3.081 22.614 1.00 66.19 1064 GLN A N 1
ATOM 8326 C CA . GLN A 1 1064 ? 10.796 2.839 23.241 1.00 66.19 1064 GLN A CA 1
ATOM 8327 C C . GLN A 1 1064 ? 11.038 1.347 23.498 1.00 66.19 1064 GLN A C 1
ATOM 8329 O O . GLN A 1 1064 ? 12.139 0.867 23.235 1.00 66.19 1064 GLN A O 1
ATOM 8334 N N . ALA A 1 1065 ? 10.034 0.588 23.944 1.00 61.41 1065 ALA A N 1
ATOM 8335 C CA . ALA A 1 1065 ? 10.136 -0.862 24.112 1.00 61.41 1065 ALA A CA 1
ATOM 8336 C C . ALA A 1 1065 ? 10.413 -1.572 22.773 1.00 61.41 1065 ALA A C 1
ATOM 8338 O O . ALA A 1 1065 ? 11.304 -2.420 22.697 1.00 61.41 1065 ALA A O 1
ATOM 8339 N N . TYR A 1 1066 ? 9.724 -1.168 21.701 1.00 60.31 1066 TYR A N 1
ATOM 8340 C CA . TYR A 1 1066 ? 9.964 -1.664 20.346 1.00 60.31 1066 TYR A CA 1
ATOM 8341 C C . TYR A 1 1066 ? 11.380 -1.330 19.854 1.00 60.31 1066 TYR A C 1
ATOM 8343 O O . TYR A 1 1066 ? 12.100 -2.224 19.409 1.00 60.31 1066 TYR A O 1
ATOM 8351 N N . ALA A 1 1067 ? 11.836 -0.081 20.004 1.00 58.94 1067 ALA A N 1
ATOM 8352 C CA . ALA A 1 1067 ? 13.195 0.321 19.632 1.00 58.94 1067 ALA A CA 1
ATOM 8353 C C . ALA A 1 1067 ? 14.273 -0.441 20.430 1.00 58.94 1067 ALA A C 1
ATOM 8355 O O . ALA A 1 1067 ? 15.244 -0.927 19.848 1.00 58.94 1067 ALA A O 1
ATOM 8356 N N . ASN A 1 1068 ? 14.070 -0.611 21.741 1.00 67.94 1068 ASN A N 1
ATOM 8357 C CA . ASN A 1 1068 ? 14.965 -1.357 22.631 1.00 67.94 1068 ASN A CA 1
ATOM 8358 C C . ASN A 1 1068 ? 15.010 -2.865 22.327 1.00 67.94 1068 ASN A C 1
ATOM 8360 O O . ASN A 1 1068 ? 15.988 -3.514 22.688 1.00 67.94 1068 ASN A O 1
ATOM 8364 N N . LYS A 1 1069 ? 13.996 -3.422 21.652 1.00 61.59 1069 LYS A N 1
ATOM 8365 C CA . LYS A 1 1069 ? 13.997 -4.805 21.153 1.00 61.59 1069 LYS A CA 1
ATOM 8366 C C . LYS A 1 1069 ? 14.641 -4.913 19.765 1.00 61.59 1069 LYS A C 1
ATOM 8368 O O . LYS A 1 1069 ? 15.574 -5.689 19.566 1.00 61.59 1069 LYS A O 1
ATOM 8373 N N . VAL A 1 1070 ? 14.178 -4.104 18.813 1.00 63.59 1070 VAL A N 1
ATOM 8374 C CA . VAL A 1 1070 ? 14.541 -4.232 17.393 1.00 63.59 1070 VAL A CA 1
ATOM 8375 C C . VAL A 1 1070 ? 15.964 -3.758 17.101 1.00 63.59 1070 VAL A C 1
ATOM 8377 O O . VAL A 1 1070 ? 16.632 -4.361 16.263 1.00 63.59 1070 VAL A O 1
ATOM 8380 N N . LEU A 1 1071 ? 16.482 -2.728 17.784 1.00 63.47 1071 LEU A N 1
ATOM 8381 C CA . LEU A 1 1071 ? 17.850 -2.253 17.533 1.00 63.47 1071 LEU A CA 1
ATOM 8382 C C . LEU A 1 1071 ? 18.921 -3.295 17.932 1.00 63.47 1071 LEU A C 1
ATOM 8384 O O . LEU A 1 1071 ? 19.804 -3.553 17.108 1.00 63.47 1071 LEU A O 1
ATOM 8388 N N . PRO A 1 1072 ? 18.855 -3.962 19.107 1.00 70.06 1072 PRO A N 1
ATOM 8389 C CA . PRO A 1 1072 ? 19.740 -5.088 19.418 1.00 70.06 1072 PRO A CA 1
ATOM 8390 C C . PRO A 1 1072 ? 19.548 -6.305 18.506 1.00 70.06 1072 PRO A C 1
ATOM 8392 O O . PRO A 1 1072 ? 20.542 -6.904 18.096 1.00 70.06 1072 PRO A O 1
ATOM 8395 N N . GLU A 1 1073 ? 18.308 -6.663 18.149 1.00 65.06 1073 GLU A N 1
ATOM 8396 C CA . GLU A 1 1073 ? 18.037 -7.780 17.230 1.00 65.06 1073 GLU A CA 1
ATOM 8397 C C . GLU A 1 1073 ? 18.646 -7.524 15.839 1.00 65.06 1073 GLU A C 1
ATOM 8399 O O . GLU A 1 1073 ? 19.368 -8.376 15.315 1.00 65.06 1073 GLU A O 1
ATOM 8404 N N . ALA A 1 1074 ? 18.450 -6.330 15.273 1.00 60.19 1074 ALA A N 1
ATOM 8405 C CA . ALA A 1 1074 ? 19.034 -5.928 13.994 1.00 60.19 1074 ALA A CA 1
ATOM 8406 C C . ALA A 1 1074 ? 20.570 -5.850 14.052 1.00 60.19 1074 ALA A C 1
ATOM 8408 O O . ALA A 1 1074 ? 21.248 -6.337 13.145 1.00 60.19 1074 ALA A O 1
ATOM 8409 N N . ALA A 1 1075 ? 21.146 -5.311 15.133 1.00 64.19 1075 ALA A N 1
ATOM 8410 C CA . ALA A 1 1075 ? 22.595 -5.307 15.337 1.00 64.19 1075 ALA A CA 1
ATOM 8411 C C . ALA A 1 1075 ? 23.168 -6.736 15.427 1.00 64.19 1075 ALA A C 1
ATOM 8413 O O . ALA A 1 1075 ? 24.217 -7.019 14.846 1.00 64.19 1075 ALA A O 1
ATOM 8414 N N . GLY A 1 1076 ? 22.455 -7.656 16.085 1.00 76.31 1076 GLY A N 1
ATOM 8415 C CA . GLY A 1 1076 ? 22.796 -9.079 16.143 1.00 76.31 1076 GLY A CA 1
ATOM 8416 C C . GLY A 1 1076 ? 22.716 -9.776 14.780 1.00 76.31 1076 GLY A C 1
ATOM 8417 O O . GLY A 1 1076 ? 23.600 -10.564 14.443 1.00 76.31 1076 GLY A O 1
ATOM 8418 N N . GLN A 1 1077 ? 21.712 -9.450 13.960 1.00 66.19 1077 GLN A N 1
ATOM 8419 C CA . GLN A 1 1077 ? 21.599 -9.945 12.582 1.00 66.19 1077 GLN A CA 1
ATOM 8420 C C . GLN A 1 1077 ? 22.740 -9.431 11.693 1.00 66.19 1077 GLN A C 1
ATOM 8422 O O . GLN A 1 1077 ? 23.347 -10.223 10.973 1.00 66.19 1077 GLN A O 1
ATOM 8427 N N . VAL A 1 1078 ? 23.095 -8.144 11.782 1.00 70.12 1078 VAL A N 1
ATOM 8428 C CA . VAL A 1 1078 ? 24.242 -7.564 11.056 1.00 70.12 1078 VAL A CA 1
ATOM 8429 C C . VAL A 1 1078 ? 25.559 -8.204 11.504 1.00 70.12 1078 VAL A C 1
ATOM 8431 O O . VAL A 1 1078 ? 26.379 -8.564 10.660 1.00 70.12 1078 VAL A O 1
ATOM 8434 N N . ALA A 1 1079 ? 25.755 -8.415 12.810 1.00 76.06 1079 ALA A N 1
ATOM 8435 C CA . ALA A 1 1079 ? 26.934 -9.099 13.338 1.00 76.06 1079 ALA A CA 1
ATOM 8436 C C . ALA A 1 1079 ? 27.033 -10.551 12.835 1.00 76.06 1079 ALA A C 1
ATOM 8438 O O . ALA A 1 1079 ? 28.096 -10.960 12.364 1.00 76.06 1079 ALA A O 1
ATOM 8439 N N . ARG A 1 1080 ? 25.923 -11.306 12.850 1.00 71.19 1080 ARG A N 1
ATOM 8440 C CA . ARG A 1 1080 ? 25.855 -12.660 12.276 1.00 71.19 1080 ARG A CA 1
ATOM 8441 C C . ARG A 1 1080 ? 26.172 -12.648 10.780 1.00 71.19 1080 ARG A C 1
ATOM 8443 O O . ARG A 1 1080 ? 27.022 -13.417 10.352 1.00 71.19 1080 ARG A O 1
ATOM 8450 N N . MET A 1 1081 ? 25.555 -11.762 9.998 1.00 72.56 1081 MET A N 1
ATOM 8451 C CA . MET A 1 1081 ? 25.768 -11.679 8.547 1.00 72.56 1081 MET A CA 1
ATOM 8452 C C . MET A 1 1081 ? 27.219 -11.316 8.191 1.00 72.56 1081 MET A C 1
ATOM 8454 O O . MET A 1 1081 ? 27.785 -11.871 7.247 1.00 72.56 1081 MET A O 1
ATOM 8458 N N . MET A 1 1082 ? 27.856 -10.433 8.968 1.00 73.94 1082 MET A N 1
ATOM 8459 C CA . MET A 1 1082 ? 29.288 -10.141 8.850 1.00 73.94 1082 MET A CA 1
ATOM 8460 C C . MET A 1 1082 ? 30.141 -11.375 9.172 1.00 73.94 1082 MET A C 1
ATOM 8462 O O . MET A 1 1082 ? 31.023 -11.723 8.391 1.00 73.94 1082 MET A O 1
ATOM 8466 N N . GLN A 1 1083 ? 29.851 -12.079 10.269 1.00 77.88 1083 GLN A N 1
ATOM 8467 C CA . GLN A 1 1083 ? 30.589 -13.276 10.684 1.00 77.88 1083 GLN A CA 1
ATOM 8468 C C . GLN A 1 1083 ? 30.416 -14.449 9.698 1.00 77.88 1083 GLN A C 1
ATOM 8470 O O . GLN A 1 1083 ? 31.380 -15.154 9.399 1.00 77.88 1083 GLN A O 1
ATOM 8475 N N . GLU A 1 1084 ? 29.222 -14.628 9.131 1.00 76.00 1084 GLU A N 1
ATOM 8476 C CA . GLU A 1 1084 ? 28.941 -15.576 8.047 1.00 76.00 1084 GLU A CA 1
ATOM 8477 C C . GLU A 1 1084 ? 29.671 -15.188 6.755 1.00 76.00 1084 GLU A C 1
ATOM 8479 O O . GLU A 1 1084 ? 30.231 -16.056 6.086 1.00 76.00 1084 GLU A O 1
ATOM 8484 N N . SER A 1 1085 ? 29.751 -13.893 6.430 1.00 78.38 1085 SER A N 1
ATOM 8485 C CA . SER A 1 1085 ? 30.504 -13.388 5.272 1.00 78.38 1085 SER A CA 1
ATOM 8486 C C . SER A 1 1085 ? 32.016 -13.583 5.431 1.00 78.38 1085 SER A C 1
ATOM 8488 O O . SER A 1 1085 ? 32.697 -13.976 4.480 1.00 78.38 1085 SER A O 1
ATOM 8490 N N . GLU A 1 1086 ? 32.559 -13.363 6.631 1.00 79.56 1086 GLU A N 1
ATOM 8491 C CA . GLU A 1 1086 ? 33.960 -13.654 6.944 1.00 79.56 1086 GLU A CA 1
ATOM 8492 C C . GLU A 1 1086 ? 34.245 -15.159 6.947 1.00 79.56 1086 GLU A C 1
ATOM 8494 O O . GLU A 1 1086 ? 35.254 -15.579 6.380 1.00 79.56 1086 GLU A O 1
ATOM 8499 N N . GLY A 1 1087 ? 33.339 -15.980 7.486 1.00 85.81 1087 GLY A N 1
ATOM 8500 C CA . GLY A 1 1087 ? 33.413 -17.440 7.420 1.00 85.81 1087 GLY A CA 1
ATOM 8501 C C . GLY A 1 1087 ? 33.362 -17.967 5.983 1.00 85.81 1087 GLY A C 1
ATOM 8502 O O . GLY A 1 1087 ? 34.182 -18.802 5.601 1.00 85.81 1087 GLY A O 1
ATOM 8503 N N . TYR A 1 1088 ? 32.472 -17.427 5.147 1.00 74.94 1088 TYR A N 1
ATOM 8504 C CA . TYR A 1 1088 ? 32.380 -17.742 3.720 1.00 74.94 1088 TYR A CA 1
ATOM 8505 C C . TYR A 1 1088 ? 33.668 -17.363 2.978 1.00 74.94 1088 TYR A C 1
ATOM 8507 O O . TYR A 1 1088 ? 34.222 -18.178 2.242 1.00 74.94 1088 TYR A O 1
ATOM 8515 N N . LYS A 1 1089 ? 34.190 -16.154 3.212 1.00 84.69 1089 LYS A N 1
ATOM 8516 C CA . LYS A 1 1089 ? 35.466 -15.673 2.659 1.00 84.69 1089 LYS A CA 1
ATOM 8517 C C . LYS A 1 1089 ? 36.646 -16.541 3.106 1.00 84.69 1089 LYS A C 1
ATOM 8519 O O . LYS A 1 1089 ? 37.485 -16.894 2.280 1.00 84.69 1089 LYS A O 1
ATOM 8524 N N . ALA A 1 1090 ? 36.711 -16.904 4.387 1.00 85.81 1090 ALA A N 1
ATOM 8525 C CA . ALA A 1 1090 ? 37.745 -17.778 4.932 1.00 85.81 1090 ALA A CA 1
ATOM 8526 C C . ALA A 1 1090 ? 37.675 -19.183 4.319 1.00 85.81 1090 ALA A C 1
ATOM 8528 O O . ALA A 1 1090 ? 38.712 -19.712 3.922 1.00 85.81 1090 ALA A O 1
ATOM 8529 N N . ARG A 1 1091 ? 36.464 -19.738 4.159 1.00 87.19 1091 ARG A N 1
ATOM 8530 C CA . ARG A 1 1091 ? 36.218 -21.005 3.462 1.00 87.19 1091 ARG A CA 1
ATOM 8531 C C . ARG A 1 1091 ? 36.675 -20.938 2.006 1.00 87.19 1091 ARG A C 1
ATOM 8533 O O . ARG A 1 1091 ? 37.543 -21.708 1.641 1.00 87.19 1091 ARG A O 1
ATOM 8540 N N . VAL A 1 1092 ? 36.215 -19.967 1.212 1.00 82.38 1092 VAL A N 1
ATOM 8541 C CA . VAL A 1 1092 ? 36.613 -19.828 -0.207 1.00 82.38 1092 VAL A CA 1
ATOM 8542 C C . VAL A 1 1092 ? 38.133 -19.670 -0.371 1.00 82.38 1092 VAL A C 1
ATOM 8544 O O . VAL A 1 1092 ? 38.716 -20.234 -1.293 1.00 82.38 1092 VAL A O 1
ATOM 8547 N N . ILE A 1 1093 ? 38.806 -18.952 0.537 1.00 87.62 1093 ILE A N 1
ATOM 8548 C CA . ILE A 1 1093 ? 40.277 -18.848 0.546 1.00 87.62 1093 ILE A CA 1
ATOM 8549 C C . ILE A 1 1093 ? 40.939 -20.172 0.970 1.00 87.62 1093 ILE A C 1
ATOM 8551 O O . ILE A 1 1093 ? 42.015 -20.498 0.467 1.00 87.62 1093 ILE A O 1
ATOM 8555 N N . GLY A 1 1094 ? 40.332 -20.920 1.892 1.00 89.56 1094 GLY A N 1
ATOM 8556 C CA . GLY A 1 1094 ? 40.770 -22.251 2.313 1.00 89.56 1094 GLY A CA 1
ATOM 8557 C C . GLY A 1 1094 ? 40.649 -23.275 1.188 1.00 89.56 1094 GLY A C 1
ATOM 8558 O O . GLY A 1 1094 ? 41.648 -23.896 0.836 1.00 89.56 1094 GLY A O 1
ATOM 8559 N N . ASP A 1 1095 ? 39.471 -23.371 0.575 1.00 85.50 1095 ASP A N 1
ATOM 8560 C CA . ASP A 1 1095 ? 39.149 -24.251 -0.549 1.00 85.50 1095 ASP A CA 1
ATOM 8561 C C . ASP A 1 1095 ? 40.077 -23.962 -1.734 1.00 85.50 1095 ASP A C 1
ATOM 8563 O O . ASP A 1 1095 ? 40.775 -24.858 -2.198 1.00 85.50 1095 ASP A O 1
ATOM 8567 N N . ALA A 1 1096 ? 40.210 -22.696 -2.152 1.00 82.56 1096 ALA A N 1
ATOM 8568 C CA . ALA A 1 1096 ? 41.098 -22.316 -3.254 1.00 82.56 1096 ALA A CA 1
ATOM 8569 C C . ALA A 1 1096 ? 42.578 -22.655 -2.979 1.00 82.56 1096 ALA A C 1
ATOM 8571 O O . ALA A 1 1096 ? 43.300 -23.069 -3.889 1.00 82.56 1096 ALA A O 1
ATOM 8572 N N . LYS A 1 1097 ? 43.049 -22.524 -1.729 1.00 87.44 1097 LYS A N 1
ATOM 8573 C CA . LYS A 1 1097 ? 44.400 -22.965 -1.330 1.00 87.44 1097 LYS A CA 1
ATOM 8574 C C . LYS A 1 1097 ? 44.522 -24.489 -1.303 1.00 87.44 1097 LYS A C 1
ATOM 8576 O O . LYS A 1 1097 ? 45.549 -25.008 -1.735 1.00 87.44 1097 LYS A O 1
ATOM 8581 N N . GLY A 1 1098 ? 43.498 -25.188 -0.818 1.00 89.25 1098 GLY A N 1
ATOM 8582 C CA . GLY A 1 1098 ? 43.421 -26.646 -0.784 1.00 89.25 1098 GLY A CA 1
ATOM 8583 C C . GLY A 1 1098 ? 43.451 -27.245 -2.185 1.00 89.25 1098 GLY A C 1
ATOM 8584 O O . GLY A 1 1098 ? 44.270 -28.118 -2.454 1.00 89.25 1098 GLY A O 1
ATOM 8585 N N . ASP A 1 1099 ? 42.651 -26.709 -3.106 1.00 81.12 1099 ASP A N 1
ATOM 8586 C CA . ASP A 1 1099 ? 42.648 -27.109 -4.511 1.00 81.12 1099 ASP A CA 1
ATOM 8587 C C . ASP A 1 1099 ? 43.942 -26.740 -5.232 1.00 81.12 1099 ASP A C 1
ATOM 8589 O O . ASP A 1 1099 ? 44.448 -27.552 -5.999 1.00 81.12 1099 ASP A O 1
ATOM 8593 N N . THR A 1 1100 ? 44.554 -25.588 -4.935 1.00 83.50 1100 THR A N 1
ATOM 8594 C CA . THR A 1 1100 ? 45.883 -25.254 -5.481 1.00 83.50 1100 THR A CA 1
ATOM 8595 C C . THR A 1 1100 ? 46.954 -26.246 -4.999 1.00 83.50 1100 THR A C 1
ATOM 8597 O O . THR A 1 1100 ? 47.781 -26.702 -5.787 1.00 83.50 1100 THR A O 1
ATOM 8600 N N . ALA A 1 1101 ? 46.927 -26.643 -3.722 1.00 84.69 1101 ALA A N 1
ATOM 8601 C CA . ALA A 1 1101 ? 47.847 -27.639 -3.164 1.00 84.69 1101 ALA A CA 1
ATOM 8602 C C . ALA A 1 1101 ? 47.566 -29.071 -3.674 1.00 84.69 1101 ALA A C 1
ATOM 8604 O O . ALA A 1 1101 ? 48.493 -29.850 -3.922 1.00 84.69 1101 ALA A O 1
ATOM 8605 N N . ARG A 1 1102 ? 46.291 -29.420 -3.883 1.00 79.12 1102 ARG A N 1
ATOM 8606 C CA . ARG A 1 1102 ? 45.850 -30.679 -4.502 1.00 79.12 1102 ARG A CA 1
ATOM 8607 C C . ARG A 1 1102 ? 46.269 -30.745 -5.971 1.00 79.12 1102 ARG A C 1
ATOM 8609 O O . ARG A 1 1102 ? 46.793 -31.767 -6.400 1.00 79.12 1102 ARG A O 1
ATOM 8616 N N . PHE A 1 1103 ? 46.128 -29.647 -6.711 1.00 82.06 1103 PHE A N 1
ATOM 8617 C CA . PHE A 1 1103 ? 46.607 -29.528 -8.084 1.00 82.06 1103 PHE A CA 1
ATOM 8618 C C . PHE A 1 1103 ? 48.129 -29.681 -8.150 1.00 82.06 1103 PHE A C 1
ATOM 8620 O O . PHE A 1 1103 ? 48.606 -30.539 -8.881 1.00 82.06 1103 PHE A O 1
ATOM 8627 N N . GLY A 1 1104 ? 48.889 -28.944 -7.331 1.00 84.56 1104 GLY A N 1
ATOM 8628 C CA . GLY A 1 1104 ? 50.356 -29.017 -7.322 1.00 84.56 1104 GLY A CA 1
ATOM 8629 C C . GLY A 1 1104 ? 50.917 -30.396 -6.942 1.00 84.56 1104 GLY A C 1
ATOM 8630 O O . GLY A 1 1104 ? 51.935 -30.820 -7.487 1.00 84.56 1104 GLY A O 1
ATOM 8631 N N . SER A 1 1105 ? 50.246 -31.143 -6.055 1.00 80.75 1105 SER A N 1
ATOM 8632 C CA . SER A 1 1105 ? 50.658 -32.522 -5.743 1.00 80.75 1105 SER A CA 1
ATOM 8633 C C . SER A 1 1105 ? 50.325 -33.511 -6.870 1.00 80.75 1105 SER A C 1
ATOM 8635 O O . SER A 1 1105 ? 51.139 -34.385 -7.167 1.00 80.75 1105 SER A O 1
ATOM 8637 N N . VAL A 1 1106 ? 49.196 -33.340 -7.567 1.00 76.94 1106 VAL A N 1
ATOM 8638 C CA . VAL A 1 1106 ? 48.867 -34.117 -8.778 1.00 76.94 1106 VAL A CA 1
ATOM 8639 C C . VAL A 1 1106 ? 49.789 -33.758 -9.951 1.00 76.94 1106 VAL A C 1
ATOM 8641 O O . VAL A 1 1106 ? 50.222 -34.655 -10.670 1.00 76.94 1106 VAL A O 1
ATOM 8644 N N . GLU A 1 1107 ? 50.148 -32.485 -10.124 1.00 83.12 1107 GLU A N 1
ATOM 8645 C CA . GLU A 1 1107 ? 51.097 -32.001 -11.134 1.00 83.12 1107 GLU A CA 1
ATOM 8646 C C . GLU A 1 1107 ? 52.485 -32.629 -10.939 1.00 83.12 1107 GLU A C 1
ATOM 8648 O O . GLU A 1 1107 ? 53.057 -33.171 -11.887 1.00 83.12 1107 GLU A O 1
ATOM 8653 N N . ALA A 1 1108 ? 52.992 -32.653 -9.702 1.00 82.44 1108 ALA A N 1
ATOM 8654 C CA . ALA A 1 1108 ? 54.287 -33.248 -9.377 1.00 82.44 1108 ALA A CA 1
ATOM 8655 C C . ALA A 1 1108 ? 54.372 -34.756 -9.700 1.00 82.44 1108 ALA A C 1
ATOM 8657 O O . ALA A 1 1108 ? 55.434 -35.232 -10.105 1.00 82.44 1108 ALA A O 1
ATOM 8658 N N . GLU A 1 1109 ? 53.276 -35.512 -9.567 1.00 78.81 1109 GLU A N 1
ATOM 8659 C CA . GLU A 1 1109 ? 53.221 -36.924 -9.984 1.00 78.81 1109 GLU A CA 1
ATOM 8660 C C . GLU A 1 1109 ? 52.916 -37.089 -11.486 1.00 78.81 1109 GLU A C 1
ATOM 8662 O O . GLU A 1 1109 ? 53.460 -37.983 -12.136 1.00 78.81 1109 GLU A O 1
ATOM 8667 N N . TYR A 1 1110 ? 52.111 -36.203 -12.084 1.00 76.50 1110 TYR A N 1
ATOM 8668 C CA . TYR A 1 1110 ? 51.863 -36.164 -13.530 1.00 76.50 1110 TYR A CA 1
ATOM 8669 C C . TYR A 1 1110 ? 53.158 -35.935 -14.323 1.00 76.50 1110 TYR A C 1
ATOM 8671 O O . TYR A 1 1110 ? 53.374 -36.597 -15.335 1.00 76.50 1110 TYR A O 1
ATOM 8679 N N . VAL A 1 1111 ? 54.051 -35.061 -13.847 1.00 82.62 1111 VAL A N 1
ATOM 8680 C CA . VAL A 1 1111 ? 55.371 -34.820 -14.461 1.00 82.62 1111 VAL A CA 1
ATOM 8681 C C . VAL A 1 1111 ? 56.261 -36.072 -14.428 1.00 82.62 1111 VAL A C 1
ATOM 8683 O O . VAL A 1 1111 ? 57.054 -36.274 -15.347 1.00 82.62 1111 VAL A O 1
ATOM 8686 N N . LYS A 1 1112 ? 56.114 -36.949 -13.424 1.00 85.25 1112 LYS A N 1
ATOM 8687 C CA . LYS A 1 1112 ? 56.863 -38.218 -13.335 1.00 85.25 1112 LYS A CA 1
ATOM 8688 C C . LYS A 1 1112 ? 56.272 -39.324 -14.214 1.00 85.25 1112 LYS A C 1
ATOM 8690 O O . LYS A 1 1112 ? 57.026 -40.102 -14.792 1.00 85.25 1112 LYS A O 1
ATOM 8695 N N . ALA A 1 1113 ? 54.942 -39.432 -14.281 1.00 83.44 1113 ALA A N 1
ATOM 8696 C CA . ALA A 1 1113 ? 54.243 -40.553 -14.918 1.00 83.44 1113 ALA A CA 1
ATOM 8697 C C . ALA A 1 1113 ? 52.946 -40.116 -15.645 1.00 83.44 1113 ALA A C 1
ATOM 8699 O O . ALA A 1 1113 ? 51.843 -40.509 -15.249 1.00 83.44 1113 ALA A O 1
ATOM 8700 N N . PRO A 1 1114 ? 53.038 -39.338 -16.742 1.00 80.25 1114 PRO A N 1
ATOM 8701 C CA . PRO A 1 1114 ? 51.875 -38.673 -17.338 1.00 80.25 1114 PRO A CA 1
ATOM 8702 C C . PRO A 1 1114 ? 50.835 -39.630 -17.939 1.00 80.25 1114 PRO A C 1
ATOM 8704 O O . PRO A 1 1114 ? 49.665 -39.269 -18.011 1.00 80.25 1114 PRO A O 1
ATOM 8707 N N . GLY A 1 1115 ? 51.222 -40.843 -18.355 1.00 82.38 1115 GLY A N 1
ATOM 8708 C CA . GLY A 1 1115 ? 50.281 -41.864 -18.841 1.00 82.38 1115 GLY A CA 1
ATOM 8709 C C . GLY A 1 1115 ? 49.367 -42.382 -17.727 1.00 82.38 1115 GLY A C 1
ATOM 8710 O O . GLY A 1 1115 ? 48.162 -42.161 -17.762 1.00 82.38 1115 GLY A O 1
ATOM 8711 N N . VAL A 1 1116 ? 49.962 -42.966 -16.681 1.00 83.62 1116 VAL A N 1
ATOM 8712 C CA . VAL A 1 1116 ? 49.233 -43.541 -15.534 1.00 83.62 1116 VAL A CA 1
ATOM 8713 C C . VAL A 1 1116 ? 48.319 -42.506 -14.871 1.00 83.62 1116 VAL A C 1
ATOM 8715 O O . VAL A 1 1116 ? 47.191 -42.824 -14.501 1.00 83.62 1116 VAL A O 1
ATOM 8718 N N . THR A 1 1117 ? 48.770 -41.253 -14.756 1.00 79.00 1117 THR A N 1
ATOM 8719 C CA . THR A 1 1117 ? 47.954 -40.179 -14.173 1.00 79.00 1117 THR A CA 1
ATOM 8720 C C . THR A 1 1117 ? 46.784 -39.772 -15.078 1.00 79.00 1117 THR A C 1
ATOM 8722 O O . THR A 1 1117 ? 45.707 -39.503 -14.554 1.00 79.00 1117 THR A O 1
ATOM 8725 N N . ARG A 1 1118 ? 46.927 -39.787 -16.415 1.00 78.94 1118 ARG A N 1
ATOM 8726 C CA . ARG A 1 1118 ? 45.798 -39.569 -17.347 1.00 78.94 1118 ARG A CA 1
ATOM 8727 C C . ARG A 1 1118 ? 44.759 -40.676 -17.249 1.00 78.94 1118 ARG A C 1
ATOM 8729 O O . ARG A 1 1118 ? 43.581 -40.371 -17.093 1.00 78.94 1118 ARG A O 1
ATOM 8736 N N . ASP A 1 1119 ? 45.197 -41.931 -17.296 1.00 82.25 1119 ASP A N 1
ATOM 8737 C CA . ASP A 1 1119 ? 44.299 -43.086 -17.248 1.00 82.25 1119 ASP A CA 1
ATOM 8738 C C . ASP A 1 1119 ? 43.552 -43.133 -15.908 1.00 82.25 1119 ASP A C 1
ATOM 8740 O O . ASP A 1 1119 ? 42.338 -43.334 -15.872 1.00 82.25 1119 ASP A O 1
ATOM 8744 N N . ARG A 1 1120 ? 44.250 -42.845 -14.799 1.00 81.69 1120 ARG A N 1
ATOM 8745 C CA . ARG A 1 1120 ? 43.641 -42.738 -13.468 1.00 81.69 1120 ARG A CA 1
ATOM 8746 C C . ARG A 1 1120 ? 42.630 -41.596 -13.378 1.00 81.69 1120 ARG A C 1
ATOM 8748 O O . ARG A 1 1120 ? 41.542 -41.834 -12.867 1.00 81.69 1120 ARG A O 1
ATOM 8755 N N . LEU A 1 1121 ? 42.967 -40.394 -13.861 1.00 77.12 1121 LEU A N 1
ATOM 8756 C CA . LEU A 1 1121 ? 42.055 -39.242 -13.861 1.00 77.12 1121 LEU A CA 1
ATOM 8757 C C . LEU A 1 1121 ? 40.799 -39.529 -14.692 1.00 77.12 1121 LEU A C 1
ATOM 8759 O O . LEU A 1 1121 ? 39.689 -39.302 -14.217 1.00 77.12 1121 LEU A O 1
ATOM 8763 N N . TYR A 1 1122 ? 40.969 -40.089 -15.894 1.00 80.62 1122 TYR A N 1
ATOM 8764 C CA . TYR A 1 1122 ? 39.860 -40.501 -16.752 1.00 80.62 1122 TYR A CA 1
ATOM 8765 C C . TYR A 1 1122 ? 38.954 -41.513 -16.043 1.00 80.62 1122 TYR A C 1
ATOM 8767 O O . TYR A 1 1122 ? 37.747 -41.298 -15.973 1.00 80.62 1122 TYR A O 1
ATOM 8775 N N . LEU A 1 1123 ? 39.521 -42.571 -15.453 1.00 81.50 1123 LEU A N 1
ATOM 8776 C CA . LEU A 1 1123 ? 38.746 -43.584 -14.736 1.00 81.50 1123 LEU A CA 1
ATOM 8777 C C . LEU A 1 1123 ? 38.026 -43.018 -13.502 1.00 81.50 1123 LEU A C 1
ATOM 8779 O O . LEU A 1 1123 ? 36.863 -43.358 -13.298 1.00 81.50 1123 LEU A O 1
ATOM 8783 N N . SER A 1 1124 ? 38.647 -42.124 -12.720 1.00 77.06 1124 SER A N 1
ATOM 8784 C CA . SER A 1 1124 ? 37.971 -41.490 -11.576 1.00 77.06 1124 SER A CA 1
ATOM 8785 C C . SER A 1 1124 ? 36.841 -40.554 -12.005 1.00 77.06 1124 SER A C 1
ATOM 8787 O O . SER A 1 1124 ? 35.753 -40.624 -11.444 1.00 77.06 1124 SER A O 1
ATOM 8789 N N . THR A 1 1125 ? 37.048 -39.727 -13.034 1.00 76.12 1125 THR A N 1
ATOM 8790 C CA . THR A 1 1125 ? 36.004 -38.817 -13.533 1.00 76.12 1125 THR A CA 1
ATOM 8791 C C . THR A 1 1125 ? 34.865 -39.588 -14.202 1.00 76.12 1125 THR A C 1
ATOM 8793 O O . THR A 1 1125 ? 33.702 -39.239 -14.023 1.00 76.12 1125 THR A O 1
ATOM 8796 N N . ILE A 1 1126 ? 35.161 -40.679 -14.918 1.00 75.44 1126 ILE A N 1
ATOM 8797 C CA . ILE A 1 1126 ? 34.133 -41.581 -15.449 1.00 75.44 1126 ILE A CA 1
ATOM 8798 C C . ILE A 1 1126 ? 33.381 -42.290 -14.316 1.00 75.44 1126 ILE A C 1
ATOM 8800 O O . ILE A 1 1126 ? 32.163 -42.394 -14.408 1.00 75.44 1126 ILE A O 1
ATOM 8804 N N . GLN A 1 1127 ? 34.042 -42.720 -13.234 1.00 77.56 1127 GLN A N 1
ATOM 8805 C CA . GLN A 1 1127 ? 33.353 -43.277 -12.064 1.00 77.56 1127 GLN A CA 1
ATOM 8806 C C . GLN A 1 1127 ? 32.395 -42.254 -11.433 1.00 77.56 1127 GLN A C 1
ATOM 8808 O O . GLN A 1 1127 ? 31.232 -42.571 -11.225 1.00 77.56 1127 GLN A O 1
ATOM 8813 N N . GLU A 1 1128 ? 32.845 -41.024 -11.189 1.00 72.94 1128 GLU A N 1
ATOM 8814 C CA . GLU A 1 1128 ? 32.072 -39.955 -10.536 1.00 72.94 1128 GLU A CA 1
ATOM 8815 C C . GLU A 1 1128 ? 30.858 -39.501 -11.386 1.00 72.94 1128 GLU A C 1
ATOM 8817 O O . GLU A 1 1128 ? 29.740 -39.324 -10.884 1.00 72.94 1128 GLU A O 1
ATOM 8822 N N . ILE A 1 1129 ? 31.032 -39.420 -12.712 1.00 71.00 1129 ILE A N 1
ATOM 8823 C CA . ILE A 1 1129 ? 29.942 -39.184 -13.677 1.00 71.00 1129 ILE A CA 1
ATOM 8824 C C . ILE A 1 1129 ? 28.986 -40.387 -13.746 1.00 71.00 1129 ILE A C 1
ATOM 8826 O O . ILE A 1 1129 ? 27.769 -40.213 -13.849 1.00 71.00 1129 ILE A O 1
ATOM 8830 N N . LEU A 1 1130 ? 29.498 -41.619 -13.683 1.00 70.00 1130 LEU A N 1
ATOM 8831 C CA . LEU A 1 1130 ? 28.660 -42.818 -13.691 1.00 70.00 1130 LEU A CA 1
ATOM 8832 C C . LEU A 1 1130 ? 27.927 -43.026 -12.365 1.00 70.00 1130 LEU A C 1
ATOM 8834 O O . LEU A 1 1130 ? 26.805 -43.511 -12.393 1.00 70.00 1130 LEU A O 1
ATOM 8838 N N . GLU A 1 1131 ? 28.469 -42.645 -11.212 1.00 67.00 1131 GLU A N 1
ATOM 8839 C CA . GLU A 1 1131 ? 27.753 -42.706 -9.931 1.00 67.00 1131 GLU A CA 1
ATOM 8840 C C . GLU A 1 1131 ? 26.544 -41.761 -9.924 1.00 67.00 1131 GLU A C 1
ATOM 8842 O O . GLU A 1 1131 ? 25.450 -42.166 -9.523 1.00 67.00 1131 GLU A O 1
ATOM 8847 N N . SER A 1 1132 ? 26.712 -40.548 -10.458 1.00 59.50 1132 SER A N 1
ATOM 8848 C CA . SER A 1 1132 ? 25.683 -39.499 -10.488 1.00 59.50 1132 SER A CA 1
ATOM 8849 C C . SER A 1 1132 ? 24.631 -39.637 -11.604 1.00 59.50 1132 SER A C 1
ATOM 8851 O O . SER A 1 1132 ? 23.567 -39.025 -11.509 1.00 59.50 1132 SER A O 1
ATOM 8853 N N . THR A 1 1133 ? 24.865 -40.454 -12.639 1.00 64.06 1133 THR A N 1
ATOM 8854 C CA . THR A 1 1133 ? 23.910 -40.650 -13.749 1.00 64.06 1133 THR A CA 1
ATOM 8855 C C . THR A 1 1133 ? 22.944 -41.822 -13.540 1.00 64.06 1133 THR A C 1
ATOM 8857 O O . THR A 1 1133 ? 23.327 -42.923 -13.129 1.00 64.06 1133 THR A O 1
ATOM 8860 N N . SER A 1 1134 ? 21.669 -41.599 -13.876 1.00 57.78 1134 SER A N 1
ATOM 8861 C CA . SER A 1 1134 ? 20.610 -42.615 -13.827 1.00 57.78 1134 SER A CA 1
ATOM 8862 C C . SER A 1 1134 ? 20.835 -43.736 -14.836 1.00 57.78 1134 SER A C 1
ATOM 8864 O O . SER A 1 1134 ? 20.882 -43.497 -16.044 1.00 57.78 1134 SER A O 1
ATOM 8866 N N . LYS A 1 1135 ? 20.941 -44.978 -14.355 1.00 63.16 1135 LYS A N 1
ATOM 8867 C CA . LYS A 1 1135 ? 21.267 -46.139 -15.193 1.00 63.16 1135 LYS A CA 1
ATOM 8868 C C . LYS A 1 1135 ? 19.996 -46.847 -15.634 1.00 63.16 1135 LYS A C 1
ATOM 8870 O O . LYS A 1 1135 ? 19.318 -47.515 -14.854 1.00 63.16 1135 LYS A O 1
ATOM 8875 N N . VAL A 1 1136 ? 19.706 -46.714 -16.921 1.00 56.56 1136 VAL A N 1
ATOM 8876 C CA . VAL A 1 1136 ? 18.587 -47.370 -17.596 1.00 56.56 1136 VAL A CA 1
ATOM 8877 C C . VAL A 1 1136 ? 19.140 -48.525 -18.421 1.00 56.56 1136 VAL A C 1
ATOM 8879 O O . VAL A 1 1136 ? 19.827 -48.301 -19.416 1.00 56.56 1136 VAL A O 1
ATOM 8882 N N . LEU A 1 1137 ? 18.838 -49.760 -18.019 1.00 51.97 1137 LEU A N 1
ATOM 8883 C CA . LEU A 1 1137 ? 19.104 -50.922 -18.864 1.00 51.97 1137 LEU A CA 1
ATOM 8884 C C . LEU A 1 1137 ? 17.965 -51.059 -19.883 1.00 51.97 1137 LEU A C 1
ATOM 8886 O O . LEU A 1 1137 ? 16.794 -51.060 -19.499 1.00 51.97 1137 LEU A O 1
ATOM 8890 N N . VAL A 1 1138 ? 18.313 -51.190 -21.164 1.00 53.09 1138 VAL A N 1
ATOM 8891 C CA . VAL A 1 1138 ? 17.373 -51.473 -22.257 1.00 53.09 1138 VAL A CA 1
ATOM 8892 C C . VAL A 1 1138 ? 17.784 -52.796 -22.897 1.00 53.09 1138 VAL A C 1
ATOM 8894 O O . VAL A 1 1138 ? 18.822 -52.866 -23.553 1.00 53.09 1138 VAL A O 1
ATOM 8897 N N . ASP A 1 1139 ? 16.988 -53.846 -22.693 1.00 51.62 1139 ASP A N 1
ATOM 8898 C CA . ASP A 1 1139 ? 17.138 -55.100 -23.436 1.00 51.62 1139 ASP A CA 1
ATOM 8899 C C . ASP A 1 1139 ? 16.376 -54.992 -24.764 1.00 51.62 1139 ASP A C 1
ATOM 8901 O O . ASP A 1 1139 ? 15.184 -54.689 -24.793 1.00 51.62 1139 ASP A O 1
ATOM 8905 N N . THR A 1 1140 ? 17.082 -55.213 -25.870 1.00 53.16 1140 THR A N 1
ATOM 8906 C CA . THR A 1 1140 ? 16.569 -55.089 -27.240 1.00 53.16 1140 THR A CA 1
ATOM 8907 C C . THR A 1 1140 ? 16.202 -56.437 -27.872 1.00 53.16 1140 THR A C 1
ATOM 8909 O O . THR A 1 1140 ? 15.949 -56.502 -29.073 1.00 53.16 1140 THR A O 1
ATOM 8912 N N . ARG A 1 1141 ? 16.171 -57.535 -27.100 1.00 50.53 1141 ARG A N 1
ATOM 8913 C CA . ARG A 1 1141 ? 15.990 -58.903 -27.631 1.00 50.53 1141 ARG A CA 1
ATOM 8914 C C . ARG A 1 1141 ? 14.544 -59.385 -27.808 1.00 50.53 1141 ARG A C 1
ATOM 8916 O O . ARG A 1 1141 ? 14.360 -60.519 -28.248 1.00 50.53 1141 ARG A O 1
ATOM 8923 N N . SER A 1 1142 ? 13.522 -58.575 -27.514 1.00 44.41 1142 SER A N 1
ATOM 8924 C CA . SER A 1 1142 ? 12.115 -58.941 -27.768 1.00 44.41 1142 SER A CA 1
ATOM 8925 C C . SER A 1 1142 ? 11.288 -57.789 -28.345 1.00 44.41 1142 SER A C 1
ATOM 8927 O O . SER A 1 1142 ? 11.039 -56.784 -27.680 1.00 44.41 1142 SER A O 1
ATOM 8929 N N . ASP A 1 1143 ? 10.808 -57.986 -29.569 1.00 49.25 1143 ASP A N 1
ATOM 8930 C CA . ASP A 1 1143 ? 10.336 -56.947 -30.496 1.00 49.25 1143 ASP A CA 1
ATOM 8931 C C . ASP A 1 1143 ? 8.886 -56.465 -30.252 1.00 49.25 1143 ASP A C 1
ATOM 8933 O O . ASP A 1 1143 ? 8.116 -56.278 -31.191 1.00 49.25 1143 ASP A O 1
ATOM 8937 N N . ASN A 1 1144 ? 8.445 -56.352 -28.986 1.00 48.09 1144 ASN A N 1
ATOM 8938 C CA . ASN A 1 1144 ? 7.076 -55.888 -28.684 1.00 48.09 1144 ASN A CA 1
ATOM 8939 C C . ASN A 1 1144 ? 6.820 -55.284 -27.281 1.00 48.09 1144 ASN A C 1
ATOM 8941 O O . ASN A 1 1144 ? 5.666 -55.147 -26.883 1.00 48.09 1144 ASN A O 1
ATOM 8945 N N . ASN A 1 1145 ? 7.856 -54.947 -26.501 1.00 48.81 1145 ASN A N 1
ATOM 8946 C CA . ASN A 1 1145 ? 7.748 -54.031 -25.348 1.00 48.81 1145 ASN A CA 1
ATOM 8947 C C . ASN A 1 1145 ? 9.143 -53.662 -24.818 1.00 48.81 1145 ASN A C 1
ATOM 8949 O O . ASN A 1 1145 ? 9.862 -54.532 -24.331 1.00 48.81 1145 ASN A O 1
ATOM 8953 N N . MET A 1 1146 ? 9.516 -52.377 -24.845 1.00 46.88 1146 MET A N 1
ATOM 8954 C CA . MET A 1 1146 ? 10.761 -51.924 -24.210 1.00 46.88 1146 MET A CA 1
ATOM 8955 C C . MET A 1 1146 ? 10.560 -51.760 -22.701 1.00 46.88 1146 MET A C 1
ATOM 8957 O O . MET A 1 1146 ? 9.980 -50.777 -22.236 1.00 46.88 1146 MET A O 1
ATOM 8961 N N . ILE A 1 1147 ? 11.048 -52.729 -21.925 1.00 50.47 1147 ILE A N 1
ATOM 8962 C CA . ILE A 1 1147 ? 11.004 -52.683 -20.461 1.00 50.47 1147 ILE A CA 1
ATOM 8963 C C . ILE A 1 1147 ? 12.152 -51.802 -19.955 1.00 50.47 1147 ILE A C 1
ATOM 8965 O O . ILE A 1 1147 ? 13.289 -52.246 -19.812 1.00 50.47 1147 ILE A O 1
ATOM 8969 N N . TYR A 1 1148 ? 11.837 -50.543 -19.659 1.00 55.69 1148 TYR A N 1
ATOM 8970 C CA . TYR A 1 1148 ? 12.758 -49.608 -19.016 1.00 55.69 1148 TYR A CA 1
ATOM 8971 C C . TYR A 1 1148 ? 12.996 -50.008 -17.551 1.00 55.69 1148 TYR A C 1
ATOM 8973 O O . TYR A 1 1148 ? 12.129 -49.804 -16.700 1.00 55.69 1148 TYR A O 1
ATOM 8981 N N . LEU A 1 1149 ? 14.181 -50.548 -17.247 1.00 57.47 1149 LEU A N 1
ATOM 8982 C CA . LEU A 1 1149 ? 14.604 -50.900 -15.886 1.00 57.47 1149 LEU A CA 1
ATOM 8983 C C . LEU A 1 1149 ? 15.530 -49.812 -15.305 1.00 57.47 1149 LEU A C 1
ATOM 8985 O O . LEU A 1 1149 ? 16.722 -49.800 -15.626 1.00 57.47 1149 LEU A O 1
ATOM 8989 N N . PRO A 1 1150 ? 15.023 -48.899 -14.447 1.00 58.97 1150 PRO A N 1
ATOM 8990 C CA . PRO A 1 1150 ? 15.854 -47.940 -13.724 1.00 58.97 1150 PRO A CA 1
ATOM 8991 C C . PRO A 1 1150 ? 16.582 -48.648 -12.574 1.00 58.97 1150 PRO A C 1
ATOM 8993 O O . PRO A 1 1150 ? 16.015 -48.870 -11.498 1.00 58.97 1150 PRO A O 1
ATOM 8996 N N . LEU A 1 1151 ? 17.852 -48.989 -12.799 1.00 60.25 1151 LEU A N 1
ATOM 8997 C CA . LEU A 1 1151 ? 18.706 -49.686 -11.830 1.00 60.25 1151 LEU A CA 1
ATOM 8998 C C . LEU A 1 1151 ? 18.771 -48.936 -10.492 1.00 60.25 1151 LEU A C 1
ATOM 9000 O O . LEU A 1 1151 ? 18.714 -49.564 -9.438 1.00 60.25 1151 LEU A O 1
ATOM 9004 N N . ASP A 1 1152 ? 18.778 -47.602 -10.526 1.00 60.47 1152 ASP A N 1
ATOM 9005 C CA . ASP A 1 1152 ? 18.823 -46.726 -9.349 1.00 60.47 1152 ASP A CA 1
ATOM 9006 C C . ASP A 1 1152 ? 17.689 -47.012 -8.340 1.00 60.47 1152 ASP A C 1
ATOM 9008 O O . ASP A 1 1152 ? 17.895 -46.942 -7.126 1.00 60.47 1152 ASP A O 1
ATOM 9012 N N . LYS A 1 1153 ? 16.485 -47.364 -8.823 1.00 58.34 1153 LYS A N 1
ATOM 9013 C CA . LYS A 1 1153 ? 15.346 -47.723 -7.956 1.00 58.34 1153 LYS A CA 1
ATOM 9014 C C . LYS A 1 1153 ? 15.510 -49.113 -7.348 1.00 58.34 1153 LYS A C 1
ATOM 9016 O O . LYS A 1 1153 ? 15.170 -49.304 -6.184 1.00 58.34 1153 LYS A O 1
ATOM 9021 N N . ILE A 1 1154 ? 16.049 -50.059 -8.115 1.00 60.81 1154 ILE A N 1
ATOM 9022 C CA . ILE A 1 1154 ? 16.269 -51.442 -7.675 1.00 60.81 1154 ILE A CA 1
ATOM 9023 C C . ILE A 1 1154 ? 17.379 -51.482 -6.620 1.00 60.81 1154 ILE A C 1
ATOM 9025 O O . ILE A 1 1154 ? 17.187 -52.070 -5.560 1.00 60.81 1154 ILE A O 1
ATOM 9029 N N . VAL A 1 1155 ? 18.495 -50.782 -6.848 1.00 58.56 1155 VAL A N 1
ATOM 9030 C CA . VAL A 1 1155 ? 19.595 -50.667 -5.875 1.00 58.56 1155 VAL A CA 1
ATOM 9031 C C . VAL A 1 1155 ? 19.102 -50.040 -4.565 1.00 58.56 1155 VAL A C 1
ATOM 9033 O O . VAL A 1 1155 ? 19.411 -50.561 -3.495 1.00 58.56 1155 VAL A O 1
ATOM 9036 N N . ARG A 1 1156 ? 18.256 -48.999 -4.619 1.00 55.38 1156 ARG A N 1
ATOM 9037 C CA . ARG A 1 1156 ? 17.636 -48.419 -3.411 1.00 55.38 1156 ARG A CA 1
ATOM 9038 C C . ARG A 1 1156 ? 16.671 -49.382 -2.699 1.00 55.38 1156 ARG A C 1
ATOM 9040 O O . ARG A 1 1156 ? 16.703 -49.436 -1.476 1.00 55.38 1156 ARG A O 1
ATOM 9047 N N . GLN A 1 1157 ? 15.871 -50.170 -3.424 1.00 54.34 1157 GLN A N 1
ATOM 9048 C CA . GLN A 1 1157 ? 14.993 -51.198 -2.830 1.00 54.34 1157 GLN A CA 1
ATOM 9049 C C . GLN A 1 1157 ? 15.745 -52.404 -2.241 1.00 54.34 1157 GLN A C 1
ATOM 9051 O O . GLN A 1 1157 ? 15.207 -53.093 -1.373 1.00 54.34 1157 GLN A O 1
ATOM 9056 N N . VAL A 1 1158 ? 16.965 -52.683 -2.710 1.00 55.94 1158 VAL A N 1
ATOM 9057 C CA . VAL A 1 1158 ? 17.849 -53.697 -2.115 1.00 55.94 1158 VAL A CA 1
ATOM 9058 C C . VAL A 1 1158 ? 18.554 -53.134 -0.878 1.00 55.94 1158 VAL A C 1
ATOM 9060 O O . VAL A 1 1158 ? 18.582 -53.808 0.148 1.00 55.94 1158 VAL A O 1
ATOM 9063 N N . GLY A 1 1159 ? 19.042 -51.889 -0.929 1.00 48.69 1159 GLY A N 1
ATOM 9064 C CA . GLY A 1 1159 ? 19.638 -51.211 0.228 1.00 48.69 1159 GLY A CA 1
ATOM 9065 C C . GLY A 1 1159 ? 18.658 -51.035 1.393 1.00 48.69 1159 GLY A C 1
ATOM 9066 O O . GLY A 1 1159 ? 19.005 -51.308 2.533 1.00 48.69 1159 GLY A O 1
ATOM 9067 N N . SER A 1 1160 ? 17.387 -50.714 1.125 1.00 42.22 1160 SER A N 1
ATOM 9068 C CA . SER A 1 1160 ? 16.353 -50.610 2.171 1.00 42.22 1160 SER A CA 1
ATOM 9069 C C . SER A 1 1160 ? 15.867 -51.963 2.729 1.00 42.22 1160 SER A C 1
ATOM 9071 O O . SER A 1 1160 ? 14.779 -52.033 3.301 1.00 42.22 1160 SER A O 1
ATOM 9073 N N . ARG A 1 1161 ? 16.604 -53.058 2.498 1.00 41.53 1161 ARG A N 1
ATOM 9074 C CA . ARG A 1 1161 ? 16.319 -54.405 3.026 1.00 41.53 1161 ARG A CA 1
ATOM 9075 C C . ARG A 1 1161 ? 17.427 -54.969 3.917 1.00 41.53 1161 ARG A C 1
ATOM 9077 O O . ARG A 1 1161 ? 17.200 -56.014 4.519 1.00 41.53 1161 ARG A O 1
ATOM 9084 N N . THR A 1 1162 ? 18.586 -54.315 4.011 1.00 41.34 1162 THR A N 1
ATOM 9085 C CA . THR A 1 1162 ? 19.695 -54.758 4.876 1.00 41.34 1162 THR A CA 1
ATOM 9086 C C . THR A 1 1162 ? 19.589 -54.281 6.324 1.00 41.34 1162 THR A C 1
ATOM 9088 O O . THR A 1 1162 ? 20.219 -54.883 7.185 1.00 41.34 1162 THR A O 1
ATOM 9091 N N . ASP A 1 1163 ? 18.743 -53.288 6.612 1.00 36.84 1163 ASP A N 1
ATOM 9092 C CA . ASP A 1 1163 ? 18.626 -52.668 7.944 1.00 36.84 1163 ASP A CA 1
ATOM 9093 C C . ASP A 1 1163 ? 17.540 -53.320 8.831 1.00 36.84 1163 ASP A C 1
ATOM 9095 O O . ASP A 1 1163 ? 16.923 -52.664 9.669 1.00 36.84 1163 ASP A O 1
ATOM 9099 N N . MET A 1 1164 ? 17.277 -54.621 8.649 1.00 36.22 1164 MET A N 1
ATOM 9100 C CA . MET A 1 1164 ? 16.573 -55.425 9.656 1.00 36.22 1164 MET A CA 1
ATOM 9101 C C . MET A 1 1164 ? 17.602 -56.202 10.474 1.00 36.22 1164 MET A C 1
ATOM 9103 O O . MET A 1 1164 ? 18.205 -57.152 9.972 1.00 36.22 1164 MET A O 1
ATOM 9107 N N . GLU A 1 1165 ? 17.778 -55.812 11.737 1.00 31.69 1165 GLU A N 1
ATOM 9108 C CA . GLU A 1 1165 ? 18.577 -56.579 12.694 1.00 31.69 1165 GLU A CA 1
ATOM 9109 C C . GLU A 1 1165 ? 18.024 -58.011 12.854 1.00 31.69 1165 GLU A C 1
ATOM 9111 O O . GLU A 1 1165 ? 16.805 -58.221 12.815 1.00 31.69 1165 GLU A O 1
ATOM 9116 N N . PRO A 1 1166 ? 18.894 -59.024 13.022 1.00 39.38 1166 PRO A N 1
ATOM 9117 C CA . PRO A 1 1166 ? 18.458 -60.401 13.208 1.00 39.38 1166 PRO A CA 1
ATOM 9118 C C . PRO A 1 1166 ? 17.818 -60.583 14.589 1.00 39.38 1166 PRO A C 1
ATOM 9120 O O . PRO A 1 1166 ? 18.415 -60.255 15.609 1.00 39.38 1166 PRO A O 1
ATOM 9123 N N . SER A 1 1167 ? 16.621 -61.169 14.630 1.00 36.31 1167 SER A N 1
ATOM 9124 C CA . SER A 1 1167 ? 15.924 -61.469 15.883 1.00 36.31 1167 SER A CA 1
ATOM 9125 C C . SER A 1 1167 ? 16.609 -62.597 16.667 1.00 36.31 1167 SER A C 1
ATOM 9127 O O . SER A 1 1167 ? 16.547 -63.757 16.240 1.00 36.31 1167 SER A O 1
ATOM 9129 N N . ALA A 1 1168 ? 17.195 -62.266 17.820 1.00 32.81 1168 ALA A N 1
ATOM 9130 C CA . ALA A 1 1168 ? 17.648 -63.196 18.857 1.00 32.81 1168 ALA A CA 1
ATOM 9131 C C . ALA A 1 1168 ? 17.528 -62.540 20.243 1.00 32.81 1168 ALA A C 1
ATOM 9133 O O . ALA A 1 1168 ? 18.083 -61.432 20.400 1.00 32.81 1168 ALA A O 1
#

Secondary structure (DSSP, 8-state):
-HHHHHHHHHHHHHH-SEEEEEEETTT---HHHHHHHHHHHHH--EEEEEEE--TT--HHHHTTGGGGG-SS-EEE--TTT-TTHHHHHHHHHTTSPPPPPP-TTS--SS----EEEEEE-STTSSHHHHHHHHH-SS----------TTS--EEEEE-SS-EEEEE--TTSS--S---S--TTHHHHHHHHHHHH-SEEEEEEETTS---HHHHHHHHHHHHTT-EEEEEEE-GGG--HHHHHHHHHHHHHHSGGGTTSEEEE-BTTTTBTHHHHHHHHHHHHHHHT----HHHHHHHHHHHHHHSPPPPBTTB--EEEEEEEEETTTTEEEEEEESGGG--HHHHHHHHHHHHHHHT--SS--EEEEEE---TT-S-TTHHHHHHHHHHHTS-GGGEEEESSHHHHHHHHHHHTS--TTPPEEEESSS-THHHHHHHHHT--EEEEPPPTTS---THHHHS--SS--SEEEEESSPTTT-----HHHHHHHHHH-TTS-EEEE-TTGGGT---GGGGTTT-TTEEEEEETTSTT--TTTT-EEEEE-HHHHHHHHHHHHHTTPPPPPHHHHHHHHHHHH-HHHHHHHHHHHHHHHHHHHHHHHHTT-EE---SSSEEEEE-TTS-HHHHHHHHHHTT--PEE--STTTTT-EEEEP-S------SS-BTTTBS-HHHHHHHHHHHHHHT-SEEEESSPPPHHHHHHHHHHHSSEEEEHHHHHHHHHHHH--SHHHHHHHHHHHHHHHHTT--------------------S-EEEEEETT-TTHHHHHHHHHHHHHHTTGGGS-EEEEEE-HHHHTPPPEEEE-TTS-EEEEE--TTTT-S------------------HHHHHHHHHHHHHTTEEEEPTTEEEEEEETTEEEEEE-SEEEE-PPTTTEEEEEEESS--EEEEESEESEEEEE-HHHHEEE-TTS-EEEEEEEEEEEE-TT-HHHHHHT-SSHHHHHHHHHHHHHHHHHTTS-HHIIIII-HHHHHHHHHHHHHHHHHHTT--EEEEEEEEEEEE--TTTHHHHHHHHHHHHHHHHHHHHHHHHHHHHHHHHHHHHHHHHHHHHHHHHHHHHHHHHHHHHHHHHHHHHHH-HHHHHHHHHHHHHHHHHHHS--EE---SSTT----EEHHHHHHHHHTTS------

Organism: NCBI:txid37863

InterPro domains:
  IPR001107 Band 7 domain [PF01145] (879-1066)
  IPR001107 Band 7 domain [SM00244] (875-1050)
  IPR001917 Aminotransferase, class-II, pyridoxal-phosphate binding site [PS00599] (531-540)
  IPR004839 Aminotransferase, class I/classII, large domain [PF00155] (380-658)
  IPR005225 Small GTP-binding domain [TIGR00231] (114-280)
  IPR006073 GTP binding domain [PF01926] (117-234)
  IPR006073 GTP binding domain [PR00326] (117-137)
  IPR006073 GTP binding domain [PR00326] (187-205)
  IPR010201 HflK [TIGR01933] (877-1152)
  IPR010201 HflK [cd03404] (863-1136)
  IPR015421 Pyridoxal phosphate-dependent transferase, major domain [G3DSA:3.40.640.10] (373-582)
  IPR015422 Pyridoxal phosphate-dependent transferase, small domain [G3DSA:3.90.1150.10] (583-658)
  IPR015424 Pyridoxal phosphate-dependent transferase [SSF53383] (381-659)
  IPR015946 K homology domain-like, alpha/beta [G3DSA:3.30.300.20] (284-368)
  IPR016484 GTPase Der [MF_00195] (1-373)
  IPR016484 GTPase Der [TIGR03594] (4-370)
  IPR027417 P-loop containing nucleoside triphosphate hydrolase [G3DSA:3.40.50.300] (1-94)
  IPR027417 P-loop containing nucleoside triphosphate hydrolase [G3DSA:3.40.50.300] (111-283)
  IPR027417 P-loop containing nucleoside triphosphate hydrolase [SSF52540] (4-100)
  IPR027417 P-loop containing nucleoside triphosphate hydrolase [SSF52540] (71-376)

pLDDT: mean 77.44, std 17.48, range [24.03, 98.25]

Radius of gyration: 51.75 Å; chains: 1; bounding box: 112×144×157 Å

Foldseek 3Di:
DVVVVVVVVLVVLLVDQEEEDEAELVVADDPVLLVVLVSSVVSPHQYAAEHEPCPPPDPVPSFPRVCVSVNPGYQYDYPVVGRSVVVSVVVRVVSDPDPDPDCPPDDPDDDDDAAEEEEDEDPPLCSVLLVCLQADDPDFPDPDDPDDPPDWDWDWDADPNGIHIYTHPVPDPDPDDDDDDCRVVVPVSRLVSLLPGQEYEYRDELVDQDDVVSLVSLVSNVVSFHFYAYEHEPLVPDDPVSVVVNVVRCCVRVVVCVQYHYWYAYSNVSGGVVVRVVQRVLLSCLQAPADDFVLLFVLVVVLCVVPPFDDDPPDGWDWHTWHFPDGSHTEIETETAPCVRGDVVVVVSSQVSVCVSSVNHRTRYHYHYDYDDPPVPPPFLLLVLVLVCVLLVHDSLLKAKDLWLLVVVLLCCVQQLLPPAFAEEEEPAADPVVVVSCVVSVHHHDYDYADLLRHDDLVVLLDDDPDAGSAYEAEAVGPPAQRGDDLVSVVSSQVSRQVHAYEYEDQFCLLPHDDNSVCQVPHQRYKYKYGCVFLVVVVVQRIIMIGHHSVVSVSSVVSCVVVVNDRRDPCSSVSSSVSSVPPVVSNVQSVVLNVQVVVVVVVVVVVQWDWRDHSGQKIKIAHPPDAPVRVQVVCVVVVHHWDADPDPPRRRIIIGGDDDDDDDDDPAADPQARHDPVVLVVVLVVCVVVVDQEAEAAADDQLRNQVSSCVSNVHHYYYNQNVVLVVQCVVQDDPVSNVVSVVVNCVVCVNNDDDDDDDDDDDDDDDDDDDDQAEEAEFALQDPCGVVVVVVVQVVCVVVVNNPRYYAYEYEPCVNNVDDFDFDADPVRHTRYTYDYPPVPPDDDDDDYDDDDDDDDDDPADVVVVVCVVVQQVVQKDAAAPQKKKFKDACNHTDDIHDGGIDGDHGPPGIDIDIDRQNDKDKDKFQADPDPVRGDCVGQWEAALVRAIKGWIKMWIKGFDPPLPVLQVPLDPDLVVLLVVLLSVLLRVLRNHHDLCCVAPPPQVVSFVSSQVRSVVSCVVSSNRMHTPTMGTDDMAGPPVCRVVVVVVVVVVVVVVVVVVVVVVVCVPVVVVVVVVVVVVVVVVVVVVVVVVVVVVVVVVVVVVLVVVCVVPVVVSVVVVVVVVVVVVVVPDFDWDWDPPDDDDTDTDGVVVVVVVVVVPPPDDDDD